Protein AF-0000000079272379 (afdb_homodimer)

Secondary structure (DSSP, 8-state):
--THHHHHHHHHHHH-----------TTB-S--TT-SS--SS-EEEEEEE-STTEEEEEEEE--SS-TTS-EEEEEPBTTTB-HHHHHHHTSSSEEE-TTSS-EEE-TT-GGGSSEEEEE--STTSTT-EETT----EEHHHHHHHHHHHHHHHHHH-GGGGGSEEEEEEETTHHHHHHHHHHHHHHTTTTS--EEEEEEEES---BHHHHHHHHHHHHHHTTSS-HHHHHHHHHHHEETTEE--SS---HHHHHHHHHHHHHHHHSSS-TTSTTSPPTTSSPPPTTSBPTTS-EEE-TTGGGTTTTSHHHHHHHHHHHHS-GGGEEE--TT---HHHHHHHTSHHHHHHTT--TTSPPP-SB-HHHHHTEE---SB-HHHHHHHHHTT--EEEEEEETT-STT-HHHHHHHHHHT-PPEEEEEEEEEEE-TTS-EEEEEEEEEETTEEEEEETT--SSHHHH-HHHHHHHHHHHHTT---/--THHHHHHHHHHHS-----------TTB-S--TT-SS--SS-EEEEEEE-STTEEEEEEEE--SS-TTS-EEEEEPBTTTB-HHHHHHHTSSSEEE-TTSS-EEE-TT-GGGSSEEEEE--STTSTT-EETT----EEHHHHHHHHHHHHHHHHHH-GGGGGSEEEEEEETTHHHHHHHHHHHHHHTTTTS--EEEEEEEES---BHHHHHHHHHHHHHHTTSS-HHHHHHHHHHHEETTEE--SS---HHHHHHHHHHHHHHHHSSS-TTSTTSPPTTSSPPPTTSBPTTS-EEE-TTGGGTTTTSHHHHHHHHHHHHS-GGGEEE--TT---HHHHHHHTSHHHHHHTT--TTSPPP-SB-HHHHHTEE---SB-HHHHHHHHTTT--EEEEEEETT-STT-HHHHHHHHHHT-PPEEEEEEEEEEE-TTS-EEEEEEEEEETTEEEEEETT--SSHHHH-HHHHHHHHHHHHTT---

Organism: Patiria miniata (NCBI:txid46514)

Solvent-accessible surface area (backbone atoms only — not comparable to full-atom values): 48249 Å² total; per-residue (Å²): 133,71,70,68,59,55,56,54,52,55,56,55,58,58,66,61,59,69,74,70,64,69,73,73,74,64,87,35,51,39,86,57,69,75,40,46,92,67,80,73,95,49,61,37,32,20,33,72,26,46,26,56,85,66,26,31,28,25,37,43,38,35,45,14,69,68,39,82,72,31,35,31,39,37,32,38,18,26,52,66,11,17,23,22,61,55,43,37,34,58,31,44,24,57,36,31,60,32,88,83,17,56,42,42,41,79,34,92,44,20,48,29,57,67,15,21,37,33,33,34,18,42,45,40,52,4,23,53,3,25,33,79,79,72,62,41,68,44,33,57,67,55,41,31,49,25,52,52,35,23,50,55,39,45,40,66,75,37,57,75,61,49,75,19,50,30,32,38,28,28,29,33,37,14,36,49,50,45,58,50,35,51,52,54,50,59,74,43,32,91,80,46,82,57,44,62,49,32,37,42,28,29,20,35,43,46,37,51,60,46,39,36,43,37,41,57,58,43,37,42,65,70,56,72,43,46,70,67,60,50,50,49,34,51,65,46,29,32,59,84,67,44,70,46,69,59,81,48,81,43,65,65,20,45,54,43,49,46,52,51,52,44,46,52,69,40,65,26,54,10,38,47,24,54,64,49,72,27,48,94,12,51,56,75,53,78,67,43,68,42,96,85,70,30,31,37,44,43,75,53,56,60,62,51,45,48,80,32,69,63,41,41,51,51,49,52,54,52,69,68,44,56,55,92,42,41,36,52,37,53,66,37,53,76,55,60,24,57,38,48,30,59,57,31,69,66,40,27,56,37,41,51,60,56,87,83,31,51,79,50,40,65,39,29,42,56,28,42,74,42,44,45,86,78,67,63,56,42,63,66,62,52,51,56,48,50,72,66,74,66,36,40,39,37,42,33,15,12,63,29,13,60,55,38,28,36,61,18,50,48,51,51,62,62,67,68,70,61,59,74,74,38,70,73,40,70,26,70,35,57,48,99,87,67,33,46,31,62,37,30,28,33,34,30,34,74,51,33,37,42,33,43,30,56,63,9,17,53,57,30,38,48,59,34,29,61,50,42,35,49,50,53,50,22,60,80,68,71,44,82,112,128,74,71,67,59,57,58,57,54,58,58,59,60,58,67,64,59,69,74,70,65,69,74,72,73,62,88,35,53,39,87,55,68,75,38,47,89,67,81,72,95,48,60,36,32,21,32,71,25,46,26,54,85,64,27,31,28,25,34,43,38,35,45,13,68,66,40,82,73,32,36,32,38,37,33,38,18,27,51,69,11,16,23,22,62,56,44,37,36,56,32,45,24,56,34,30,58,32,87,85,18,55,43,41,41,80,33,95,42,19,48,29,57,68,15,22,37,35,31,34,20,42,45,40,50,5,21,53,3,26,33,81,79,74,63,41,68,44,32,57,68,56,41,30,49,26,49,52,36,24,50,55,38,45,41,66,76,36,54,74,61,49,74,19,48,29,30,38,29,30,28,32,38,14,36,49,49,44,59,50,34,50,51,52,50,60,74,43,32,89,81,47,81,57,46,63,48,31,38,42,28,29,20,35,42,47,36,50,60,46,38,35,43,38,41,57,58,43,36,42,64,68,57,73,42,48,69,67,60,51,50,47,34,51,64,46,30,31,60,84,67,44,69,45,68,58,79,48,82,45,66,64,18,46,53,42,49,48,50,51,53,45,44,52,69,40,64,27,53,10,36,47,24,56,64,49,72,26,48,93,13,52,56,74,54,78,68,44,67,42,96,85,70,31,32,37,43,43,74,52,56,60,61,50,45,49,80,33,68,64,40,42,51,51,48,51,53,52,69,67,45,54,55,94,42,42,37,55,38,54,66,36,53,77,56,60,24,56,39,47,30,60,57,31,67,66,40,27,54,36,40,51,58,57,86,81,30,53,80,51,40,66,40,29,42,56,28,41,72,41,43,46,87,78,68,63,56,42,63,66,61,53,51,56,49,51,72,66,73,67,36,40,40,36,43,34,15,12,64,30,12,61,57,38,28,36,62,18,50,48,51,51,60,61,66,68,69,60,59,73,75,38,70,74,39,71,27,71,35,57,48,99,86,66,32,45,31,62,36,29,31,33,36,30,34,73,52,33,35,41,33,44,31,54,64,9,16,54,57,31,37,47,56,35,28,61,49,41,34,49,50,53,50,22,60,78,69,72,43,84,111

pLDDT: mean 90.91, std 13.85, range [29.55, 98.88]

InterPro domains:
  IPR001563 Peptidase S10, serine carboxypeptidase [PF00450] (34-476)
  IPR001563 Peptidase S10, serine carboxypeptidase [PR00724] (107-119)
  IPR001563 Peptidase S10, serine carboxypeptidase [PR00724] (120-130)
  IPR001563 Peptidase S10, serine carboxypeptidase [PR00724] (154-179)
  IPR001563 Peptidase S10, serine carboxypeptidase [PR00724] (448-461)
  IPR001563 Peptidase S10, serine carboxypeptidase [PTHR11802] (32-465)
  IPR029058 Alpha/Beta hydrolase fold [G3DSA:3.40.50.1820] (22-481)
  IPR029058 Alpha/Beta hydrolase fold [SSF53474] (25-480)

Structure (mmCIF, N/CA/C/O backbone):
data_AF-0000000079272379-model_v1
#
loop_
_entity.id
_entity.type
_entity.pdbx_description
1 polymer 'Uncharacterized protein'
#
loop_
_atom_site.group_PDB
_atom_site.id
_atom_site.type_symbol
_atom_site.label_atom_id
_atom_site.label_alt_id
_atom_site.label_comp_id
_atom_site.label_asym_id
_atom_site.label_entity_id
_atom_site.label_seq_id
_atom_site.pdbx_PDB_ins_code
_atom_site.Cartn_x
_atom_site.Cartn_y
_atom_site.Cartn_z
_atom_site.occupancy
_atom_site.B_iso_or_equiv
_atom_site.auth_seq_id
_atom_site.auth_comp_id
_atom_site.auth_asym_id
_atom_site.auth_atom_id
_atom_site.pdbx_PDB_model_num
ATOM 1 N N . MET A 1 1 ? 39.375 45.406 65.938 1 29.55 1 MET A N 1
ATOM 2 C CA . MET A 1 1 ? 39.125 45 64.562 1 29.55 1 MET A CA 1
ATOM 3 C C . MET A 1 1 ? 38.094 43.906 64.5 1 29.55 1 MET A C 1
ATOM 5 O O . MET A 1 1 ? 37.781 43.375 63.438 1 29.55 1 MET A O 1
ATOM 9 N N . GLU A 1 2 ? 37.656 43.438 65.688 1 35.44 2 GLU A N 1
ATOM 10 C CA . GLU A 1 2 ? 36.75 42.375 66.062 1 35.44 2 GLU A CA 1
ATOM 11 C C . GLU A 1 2 ? 35.312 42.781 65.812 1 35.44 2 GLU A C 1
ATOM 13 O O . GLU A 1 2 ? 34.438 41.938 65.688 1 35.44 2 GLU A O 1
ATOM 18 N N . TRP A 1 3 ? 35 44.094 66.062 1 38.75 3 TRP A N 1
ATOM 19 C CA . TRP A 1 3 ? 33.594 44.5 66.188 1 38.75 3 TRP A CA 1
ATOM 20 C C . TRP A 1 3 ? 32.875 44.531 64.875 1 38.75 3 TRP A C 1
ATOM 22 O O . TRP A 1 3 ? 31.656 44.438 64.812 1 38.75 3 TRP A O 1
ATOM 32 N N . THR A 1 4 ? 33.688 44.844 63.719 1 38.28 4 THR A N 1
ATOM 33 C CA . THR A 1 4 ? 33 45.125 62.438 1 38.28 4 THR A CA 1
ATOM 34 C C . THR A 1 4 ? 32.5 43.812 61.812 1 38.28 4 THR A C 1
ATOM 36 O O . THR A 1 4 ? 31.859 43.844 60.75 1 38.28 4 THR A O 1
ATOM 39 N N . ALA A 1 5 ? 33.094 42.594 62.375 1 45.56 5 ALA A N 1
ATOM 40 C CA . ALA A 1 5 ? 32.656 41.344 61.781 1 45.56 5 ALA A CA 1
ATOM 41 C C . ALA A 1 5 ? 31.203 41.031 62.156 1 45.56 5 ALA A C 1
ATOM 43 O O . ALA A 1 5 ? 30.547 40.219 61.5 1 45.56 5 ALA A O 1
ATOM 44 N N . THR A 1 6 ? 30.891 41.625 63.406 1 39.5 6 THR A N 1
ATOM 45 C CA . THR A 1 6 ? 29.594 41.156 63.906 1 39.5 6 THR A CA 1
ATOM 46 C C . THR A 1 6 ? 28.453 41.812 63.188 1 39.5 6 THR A C 1
ATOM 48 O O . THR A 1 6 ? 27.391 41.219 62.969 1 39.5 6 THR A O 1
ATOM 51 N N . ILE A 1 7 ? 28.656 43.156 62.844 1 42.75 7 ILE A N 1
ATOM 52 C CA . ILE A 1 7 ? 27.5 43.844 62.25 1 42.75 7 ILE A CA 1
ATOM 53 C C . ILE A 1 7 ? 27.266 43.312 60.844 1 42.75 7 ILE A C 1
ATOM 55 O O . ILE A 1 7 ? 26.109 43.219 60.406 1 42.75 7 ILE A O 1
ATOM 59 N N . LEU A 1 8 ? 28.422 42.969 60.125 1 36.91 8 LEU A N 1
ATOM 60 C CA . LEU A 1 8 ? 28.203 42.531 58.75 1 36.91 8 LEU A CA 1
ATOM 61 C C . LEU A 1 8 ? 27.484 41.188 58.688 1 36.91 8 LEU A C 1
ATOM 63 O O . LEU A 1 8 ? 26.906 40.812 57.656 1 36.91 8 LEU A O 1
ATOM 67 N N . ALA A 1 9 ? 27.766 40.281 59.781 1 45.12 9 ALA A N 1
ATOM 68 C CA . ALA A 1 9 ? 27.047 39.031 59.781 1 45.12 9 ALA A CA 1
ATOM 69 C C . ALA A 1 9 ? 25.547 39.219 59.938 1 45.12 9 ALA A C 1
ATOM 71 O O . ALA A 1 9 ? 24.75 38.5 59.344 1 45.12 9 ALA A O 1
ATOM 72 N N . LEU A 1 10 ? 25.344 40.25 60.844 1 39.44 10 LEU A N 1
ATOM 73 C CA . LEU A 1 10 ? 23.906 40.375 61.094 1 39.44 10 LEU A CA 1
ATOM 74 C C . LEU A 1 10 ? 23.188 40.938 59.875 1 39.44 10 LEU A C 1
ATOM 76 O O . LEU A 1 10 ? 22.031 40.625 59.594 1 39.44 10 LEU A O 1
ATOM 80 N N . LEU A 1 11 ? 23.906 41.969 59.219 1 40.28 11 LEU A N 1
ATOM 81 C CA . LEU A 1 11 ? 23.188 42.531 58.062 1 40.28 11 LEU A CA 1
ATOM 82 C C . LEU A 1 11 ? 23.078 41.5 56.938 1 40.28 11 LEU A C 1
ATOM 84 O O . LEU A 1 11 ? 22.203 41.625 56.062 1 40.28 11 LEU A O 1
ATOM 88 N N . SER A 1 12 ? 24.125 40.594 56.875 1 39.22 12 SER A N 1
ATOM 89 C CA . SER A 1 12 ? 24.031 39.688 55.75 1 39.22 12 SER A CA 1
ATOM 90 C C . SER A 1 12 ? 22.859 38.719 55.906 1 39.22 12 SER A C 1
ATOM 92 O O . SER A 1 12 ? 22.469 38.062 54.938 1 39.22 12 SER A O 1
ATOM 94 N N . LEU A 1 13 ? 22.516 38.406 57.188 1 40.12 13 LEU A N 1
ATOM 95 C CA . LEU A 1 13 ? 21.438 37.438 57.312 1 40.12 13 LEU A CA 1
ATOM 96 C C . LEU A 1 13 ? 20.109 38.062 56.875 1 40.12 13 LEU A C 1
ATOM 98 O O . LEU A 1 13 ? 19.094 37.375 56.75 1 40.12 13 LEU A O 1
ATOM 102 N N . ALA A 1 14 ? 19.969 39.375 57.125 1 41.31 14 ALA A N 1
ATOM 103 C CA . ALA A 1 14 ? 18.656 39.875 56.781 1 41.31 14 ALA A CA 1
ATOM 104 C C . ALA A 1 14 ? 18.344 39.688 55.312 1 41.31 14 ALA A C 1
ATOM 106 O O . ALA A 1 14 ? 17.188 39.469 54.938 1 41.31 14 ALA A O 1
ATOM 107 N N . SER A 1 15 ? 19.344 40.125 54.469 1 35.19 15 SER A N 1
ATOM 108 C CA . SER A 1 15 ? 18.859 40.312 53.094 1 35.19 15 SER A CA 1
ATOM 109 C C . SER A 1 15 ? 18.469 39 52.469 1 35.19 15 SER A C 1
ATOM 111 O O . SER A 1 15 ? 18 38.969 51.312 1 35.19 15 SER A O 1
ATOM 113 N N . ILE A 1 16 ? 19.172 37.906 52.875 1 36.38 16 ILE A N 1
ATOM 114 C CA . ILE A 1 16 ? 18.797 36.812 52 1 36.38 16 ILE A CA 1
ATOM 115 C C . ILE A 1 16 ? 17.359 36.375 52.281 1 36.38 16 ILE A C 1
ATOM 117 O O . ILE A 1 16 ? 17.109 35.469 53.062 1 36.38 16 ILE A O 1
ATOM 121 N N . MET A 1 17 ? 16.578 37.156 53.031 1 33.56 17 MET A N 1
ATOM 122 C CA . MET A 1 17 ? 15.219 36.625 52.844 1 33.56 17 MET A CA 1
ATOM 123 C C . MET A 1 17 ? 14.93 36.344 51.375 1 33.56 17 MET A C 1
ATOM 125 O O . MET A 1 17 ? 14.859 37.281 50.562 1 33.56 17 MET A O 1
ATOM 129 N N . LEU A 1 18 ? 15.539 35.312 50.812 1 35.78 18 LEU A N 1
ATOM 130 C CA . LEU A 1 18 ? 15.078 34.719 49.531 1 35.78 18 LEU A CA 1
ATOM 131 C C . LEU A 1 18 ? 13.562 34.844 49.406 1 35.78 18 LEU A C 1
ATOM 133 O O . LEU A 1 18 ? 12.828 34.312 50.25 1 35.78 18 LEU A O 1
ATOM 137 N N . CYS A 1 19 ? 12.961 36 49.094 1 35.53 19 CYS A N 1
ATOM 138 C CA . CYS A 1 19 ? 11.664 35.969 48.438 1 35.53 19 CYS A CA 1
ATOM 139 C C . CYS A 1 19 ? 11.461 34.625 47.719 1 35.53 19 CYS A C 1
ATOM 141 O O . CYS A 1 19 ? 12.047 34.375 46.688 1 35.53 19 CYS A O 1
ATOM 143 N N . GLN A 1 20 ? 11.469 33.562 48.438 1 36.31 20 GLN A N 1
ATOM 144 C CA . GLN A 1 20 ? 10.781 32.438 47.781 1 36.31 20 GLN A CA 1
ATOM 145 C C . GLN A 1 20 ? 9.562 32.938 47 1 36.31 20 GLN A C 1
ATOM 147 O O . GLN A 1 20 ? 8.492 33.125 47.562 1 36.31 20 GLN A O 1
ATOM 152 N N . ALA A 1 21 ? 9.688 33.938 46.188 1 39.16 21 ALA A N 1
ATOM 153 C CA . ALA A 1 21 ? 8.617 34.094 45.219 1 39.16 21 ALA A CA 1
ATOM 154 C C . ALA A 1 21 ? 7.922 32.781 44.938 1 39.16 21 ALA A C 1
ATOM 156 O O . ALA A 1 21 ? 8.555 31.828 44.469 1 39.16 21 ALA A O 1
ATOM 157 N N . SER A 1 22 ? 7.105 32.312 45.688 1 40.09 22 SER A N 1
ATOM 158 C CA . SER A 1 22 ? 6.176 31.266 45.344 1 40.09 22 SER A CA 1
ATOM 159 C C . SER A 1 22 ? 5.934 31.219 43.844 1 40.09 22 SER A C 1
ATOM 161 O O . SER A 1 22 ? 5.316 32.125 43.281 1 40.09 22 SER A O 1
ATOM 163 N N . GLN A 1 23 ? 6.914 31 43.031 1 44.03 23 GLN A N 1
ATOM 164 C CA . GLN A 1 23 ? 6.641 30.781 41.625 1 44.03 23 GLN A CA 1
ATOM 165 C C . GLN A 1 23 ? 5.211 30.297 41.406 1 44.03 23 GLN A C 1
ATOM 167 O O . GLN A 1 23 ? 4.852 29.203 41.844 1 44.03 23 GLN A O 1
ATOM 172 N N . ALA A 1 24 ? 4.234 31.125 41.531 1 52.88 24 ALA A N 1
ATOM 173 C CA . ALA A 1 24 ? 2.842 30.828 41.219 1 52.88 24 ALA A CA 1
ATOM 174 C C . ALA A 1 24 ? 2.744 29.766 40.125 1 52.88 24 ALA A C 1
ATOM 176 O O . ALA A 1 24 ? 3.346 29.922 39.062 1 52.88 24 ALA A O 1
ATOM 177 N N . THR A 1 25 ? 2.355 28.5 40.438 1 74.19 25 THR A N 1
ATOM 178 C CA . THR A 1 25 ? 2.176 27.328 39.562 1 74.19 25 THR A CA 1
ATOM 179 C C . THR A 1 25 ? 1.384 27.703 38.312 1 74.19 25 THR A C 1
ATOM 181 O O . THR A 1 25 ? 0.395 28.422 38.406 1 74.19 25 THR A O 1
ATOM 184 N N . ASN A 1 26 ? 1.935 27.641 37.125 1 90.12 26 ASN A N 1
ATOM 185 C CA . ASN A 1 26 ? 1.233 27.812 35.844 1 90.12 26 ASN A CA 1
ATOM 186 C C . ASN A 1 26 ? -0.131 27.125 35.875 1 90.12 26 ASN A C 1
ATOM 188 O O . ASN A 1 26 ? -0.22 25.922 36.062 1 90.12 26 ASN A O 1
ATOM 192 N N . PRO A 1 27 ? -1.175 27.938 35.938 1 94.31 27 PRO A N 1
ATOM 193 C CA . PRO A 1 27 ? -2.518 27.359 36.031 1 94.31 27 PRO A CA 1
ATOM 194 C C . PRO A 1 27 ? -2.826 26.375 34.906 1 94.31 27 PRO A C 1
ATOM 196 O O . PRO A 1 27 ? -3.787 25.609 35 1 94.31 27 PRO A O 1
ATOM 199 N N . ASP A 1 28 ? -2.043 26.391 33.906 1 97.94 28 ASP A N 1
ATOM 200 C CA . ASP A 1 28 ? -2.316 25.531 32.75 1 97.94 28 ASP A CA 1
ATOM 201 C C . ASP A 1 28 ? -1.545 24.219 32.844 1 97.94 28 ASP A C 1
ATOM 203 O O . ASP A 1 28 ? -1.676 23.359 31.984 1 97.94 28 ASP A O 1
ATOM 207 N N . LEU A 1 29 ? -0.778 24.016 33.906 1 98 29 LEU A N 1
ATOM 208 C CA . LEU A 1 29 ? 0.007 22.797 34.062 1 98 29 LEU A CA 1
ATOM 209 C C . LEU A 1 29 ? -0.901 21.578 34.219 1 98 29 LEU A C 1
ATOM 211 O O . LEU A 1 29 ? -1.864 21.609 34.969 1 98 29 LEU A O 1
ATOM 215 N N . ILE A 1 30 ? -0.661 20.578 33.438 1 98.12 30 ILE A N 1
ATOM 216 C CA . ILE A 1 30 ? -1.329 19.297 33.625 1 98.12 30 ILE A CA 1
ATOM 217 C C . ILE A 1 30 ? -0.618 18.484 34.688 1 98.12 30 ILE A C 1
ATOM 219 O O . ILE A 1 30 ? 0.443 17.906 34.438 1 98.12 30 ILE A O 1
ATOM 223 N N . LYS A 1 31 ? -1.201 18.391 35.781 1 96.62 31 LYS A N 1
ATOM 224 C CA . LYS A 1 31 ? -0.571 17.75 36.938 1 96.62 31 LYS A CA 1
ATOM 225 C C . LYS A 1 31 ? -0.539 16.234 36.75 1 96.62 31 LYS A C 1
ATOM 227 O O . LYS A 1 31 ? 0.429 15.57 37.156 1 96.62 31 LYS A O 1
ATOM 232 N N . SER A 1 32 ? -1.625 15.781 36.25 1 96.62 32 SER A N 1
ATOM 233 C CA . SER A 1 32 ? -1.745 14.352 35.969 1 96.62 32 SER A CA 1
ATOM 234 C C . SER A 1 32 ? -2.615 14.094 34.75 1 96.62 32 SER A C 1
ATOM 236 O O . SER A 1 32 ? -3.719 14.633 34.625 1 96.62 32 SER A O 1
ATOM 238 N N . MET A 1 33 ? -2.113 13.297 33.906 1 96.81 33 MET A N 1
ATOM 239 C CA . MET A 1 33 ? -2.865 12.945 32.719 1 96.81 33 MET A CA 1
ATOM 240 C C . MET A 1 33 ? -3.625 11.641 32.906 1 96.81 33 MET A C 1
ATOM 242 O O . MET A 1 33 ? -3.014 10.586 33.062 1 96.81 33 MET A O 1
ATOM 246 N N . PRO A 1 34 ? -4.934 11.648 32.844 1 98.12 34 PRO A N 1
ATOM 247 C CA . PRO A 1 34 ? -5.703 10.422 33.031 1 98.12 34 PRO A CA 1
ATOM 248 C C . PRO A 1 34 ? -5.406 9.367 31.953 1 98.12 34 PRO A C 1
ATOM 250 O O . PRO A 1 34 ? -5.207 9.703 30.797 1 98.12 34 PRO A O 1
ATOM 253 N N . GLY A 1 35 ? -5.469 8.094 32.375 1 98.06 35 GLY A N 1
ATOM 254 C CA . GLY A 1 35 ? -5.324 6.984 31.438 1 98.06 35 GLY A CA 1
ATOM 255 C C . GLY A 1 35 ? -3.9 6.465 31.344 1 98.06 35 GLY A C 1
ATOM 256 O O . GLY A 1 35 ? -3.664 5.379 30.812 1 98.06 35 GLY A O 1
ATOM 257 N N . LEU A 1 36 ? -2.938 7.219 31.859 1 97.5 36 LEU A N 1
ATOM 258 C CA . LEU A 1 36 ? -1.544 6.785 31.859 1 97.5 36 LEU A CA 1
ATOM 259 C C . LEU A 1 36 ? -1.239 5.934 33.094 1 97.5 36 LEU A C 1
ATOM 261 O O . LEU A 1 36 ? -1.66 6.262 34.188 1 97.5 36 LEU A O 1
ATOM 265 N N . LEU A 1 37 ? -0.553 4.836 32.875 1 94.31 37 LEU A N 1
ATOM 266 C CA . LEU A 1 37 ? -0.094 4.023 34 1 94.31 37 LEU A CA 1
ATOM 267 C C . LEU A 1 37 ? 1.015 4.734 34.781 1 94.31 37 LEU A C 1
ATOM 269 O O . LEU A 1 37 ? 1.062 4.672 36 1 94.31 37 LEU A O 1
ATOM 273 N N . LYS A 1 38 ? 1.904 5.328 34.094 1 95.88 38 LYS A N 1
ATOM 274 C CA . LYS A 1 38 ? 2.996 6.133 34.625 1 95.88 38 LYS A CA 1
ATOM 275 C C . LYS A 1 38 ? 3.033 7.516 34 1 95.88 38 LYS A C 1
ATOM 277 O O . LYS A 1 38 ? 3.014 7.629 32.75 1 95.88 38 LYS A O 1
ATOM 282 N N . GLN A 1 39 ? 3.096 8.477 34.781 1 96.88 39 GLN A N 1
ATOM 283 C CA . GLN A 1 39 ? 3.148 9.844 34.281 1 96.88 39 GLN A CA 1
ATOM 284 C C . GLN A 1 39 ? 4.496 10.141 33.625 1 96.88 39 GLN A C 1
ATOM 286 O O . GLN A 1 39 ? 5.52 9.57 34.031 1 96.88 39 GLN A O 1
ATOM 291 N N . PRO A 1 40 ? 4.453 11.031 32.688 1 96.19 40 PRO A N 1
ATOM 292 C CA . PRO A 1 40 ? 5.715 11.336 32 1 96.19 40 PRO A CA 1
ATOM 293 C C . PRO A 1 40 ? 6.641 12.211 32.844 1 96.19 40 PRO A C 1
ATOM 295 O O . PRO A 1 40 ? 6.203 12.82 33.812 1 96.19 40 PRO A O 1
ATOM 298 N N . SER A 1 41 ? 7.918 12.266 32.438 1 94.38 41 SER A N 1
ATOM 299 C CA . SER A 1 41 ? 8.922 13.062 33.125 1 94.38 41 SER A CA 1
ATOM 300 C C . SER A 1 41 ? 8.961 14.492 32.594 1 94.38 41 SER A C 1
ATOM 302 O O . SER A 1 41 ? 9.672 15.344 33.125 1 94.38 41 SER A O 1
ATOM 304 N N . PHE A 1 42 ? 8.25 14.742 31.531 1 97.25 42 PHE A N 1
ATOM 305 C CA . PHE A 1 42 ? 8.188 16.078 30.953 1 97.25 42 PHE A CA 1
ATOM 306 C C . PHE A 1 42 ? 6.879 16.766 31.328 1 97.25 42 PHE A C 1
ATOM 308 O O . PHE A 1 42 ? 5.887 16.109 31.625 1 97.25 42 PHE A O 1
ATOM 315 N N . GLU A 1 43 ? 6.816 18.078 31.266 1 97.5 43 GLU A N 1
ATOM 316 C CA . GLU A 1 43 ? 5.621 18.828 31.625 1 97.5 43 GLU A CA 1
ATOM 317 C C . GLU A 1 43 ? 4.734 19.062 30.406 1 97.5 43 GLU A C 1
ATOM 319 O O . GLU A 1 43 ? 5.215 19.062 29.266 1 97.5 43 GLU A O 1
ATOM 324 N N . MET A 1 44 ? 3.488 19.219 30.672 1 98.25 44 MET A N 1
ATOM 325 C CA . MET A 1 44 ? 2.48 19.578 29.688 1 98.25 44 MET A CA 1
ATOM 326 C C . MET A 1 44 ? 1.562 20.672 30.203 1 98.25 44 MET A C 1
ATOM 328 O O . MET A 1 44 ? 1.297 20.75 31.406 1 98.25 44 MET A O 1
ATOM 332 N N . 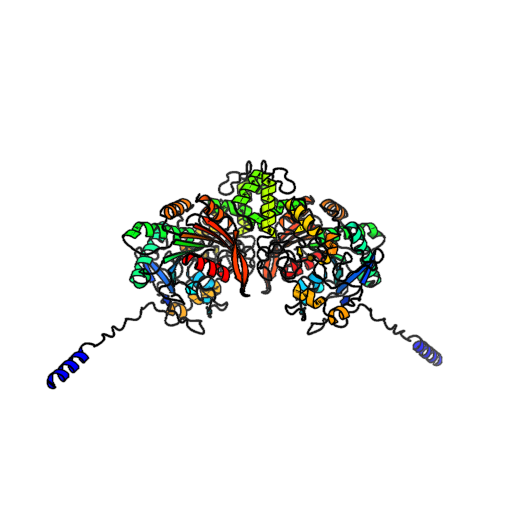TYR A 1 45 ? 1.183 21.453 29.344 1 98.62 45 TYR A N 1
ATOM 333 C CA . TYR A 1 45 ? 0.276 22.547 29.656 1 98.62 45 TYR A CA 1
ATOM 334 C C . TYR A 1 45 ? -0.901 22.594 28.703 1 98.62 45 TYR A C 1
ATOM 336 O O . TYR A 1 45 ? -0.743 22.312 27.5 1 98.62 45 TYR A O 1
ATOM 344 N N . SER A 1 46 ? -2.049 22.875 29.156 1 98.62 46 SER A N 1
ATOM 345 C CA . SER A 1 46 ? -3.238 23.031 28.328 1 98.62 46 SER A CA 1
ATOM 346 C C . SER A 1 46 ? -4.133 24.156 28.844 1 98.62 46 SER A C 1
ATOM 348 O O . SER A 1 46 ? -4.129 24.453 30.047 1 98.62 46 SER A O 1
ATOM 350 N N . GLY A 1 47 ? -4.777 24.734 28 1 98.38 47 GLY A N 1
ATOM 351 C CA . GLY A 1 47 ? -5.656 25.859 28.312 1 98.38 47 GLY A CA 1
ATOM 352 C C . GLY A 1 47 ? -6.094 26.625 27.078 1 98.38 47 GLY A C 1
ATOM 353 O O . GLY A 1 47 ? -6.391 26.031 26.031 1 98.38 47 GLY A O 1
ATOM 354 N N . TYR A 1 48 ? -6.195 27.938 27.25 1 98.38 48 TYR A N 1
ATOM 355 C CA . TYR A 1 48 ? -6.715 28.734 26.141 1 98.38 48 TYR A CA 1
ATOM 356 C C . TYR A 1 48 ? -5.805 29.938 25.859 1 98.38 48 TYR A C 1
ATOM 358 O O . TYR A 1 48 ? -5.242 30.531 26.781 1 98.38 48 TYR A O 1
ATOM 366 N N . LEU A 1 49 ? -5.648 30.203 24.672 1 98.44 49 LEU A N 1
ATOM 367 C CA . LEU A 1 49 ? -4.941 31.375 24.156 1 98.44 49 LEU A CA 1
ATOM 368 C C . LEU A 1 49 ? -5.922 32.406 23.594 1 98.44 49 LEU A C 1
ATOM 370 O O . LEU A 1 49 ? -6.984 32.031 23.078 1 98.44 49 LEU A O 1
ATOM 374 N N . ASP A 1 50 ? -5.52 33.594 23.672 1 97.69 50 ASP A N 1
ATOM 375 C CA . ASP A 1 50 ? -6.359 34.656 23.125 1 97.69 50 ASP A CA 1
ATOM 376 C C . ASP A 1 50 ? -6.215 34.75 21.609 1 97.69 50 ASP A C 1
ATOM 378 O O . ASP A 1 50 ? -5.113 34.938 21.094 1 97.69 50 ASP A O 1
ATOM 382 N N . GLY A 1 51 ? -7.324 34.5 20.891 1 96.56 51 GLY A N 1
ATOM 383 C CA . GLY A 1 51 ? -7.375 34.781 19.453 1 96.56 51 GLY A CA 1
ATOM 384 C C . GLY A 1 51 ? -7.859 36.188 19.141 1 96.56 51 GLY A C 1
ATOM 385 O O . GLY A 1 51 ? -7.582 37.125 19.875 1 96.56 51 GLY A O 1
ATOM 386 N N . THR A 1 52 ? -8.453 36.312 17.984 1 95.38 52 THR A N 1
ATOM 387 C CA . THR A 1 52 ? -9.031 37.625 17.609 1 95.38 52 THR A CA 1
ATOM 388 C C . THR A 1 52 ? -10.336 37.875 18.359 1 95.38 52 THR A C 1
ATOM 390 O O . THR A 1 52 ? -11.188 36.969 18.453 1 95.38 52 THR A O 1
ATOM 393 N N . GLY A 1 53 ? -10.453 39.031 18.906 1 93.38 53 GLY A N 1
ATOM 394 C CA . GLY A 1 53 ? -11.68 39.375 19.594 1 93.38 53 GLY A CA 1
ATOM 395 C C . GLY A 1 53 ? -11.969 38.5 20.797 1 93.38 53 GLY A C 1
ATOM 396 O O . GLY A 1 53 ? -11.125 38.344 21.672 1 93.38 53 GLY A O 1
ATOM 397 N N . ALA A 1 54 ? -13.172 37.812 20.719 1 93.81 54 ALA A N 1
ATOM 398 C CA . ALA A 1 54 ? -13.625 36.969 21.828 1 93.81 54 ALA A CA 1
ATOM 399 C C . ALA A 1 54 ? -13.203 35.531 21.656 1 93.81 54 ALA A C 1
ATOM 401 O O . ALA A 1 54 ? -13.594 34.656 22.438 1 93.81 54 ALA A O 1
ATOM 402 N N . ASN A 1 55 ? -12.453 35.312 20.594 1 96.44 55 ASN A N 1
ATOM 403 C CA . ASN A 1 55 ? -12.055 33.938 20.281 1 96.44 55 ASN A CA 1
ATOM 404 C C . ASN A 1 55 ? -11.031 33.406 21.281 1 96.44 55 ASN A C 1
ATOM 406 O O . ASN A 1 55 ? -10.102 34.125 21.656 1 96.44 55 ASN A O 1
ATOM 410 N N . LYS A 1 56 ? -11.266 32.281 21.812 1 97.38 56 LYS A N 1
ATOM 411 C CA . LYS A 1 56 ? -10.352 31.516 22.672 1 97.38 56 LYS A CA 1
ATOM 412 C C . LYS A 1 56 ? -9.93 30.203 22.016 1 97.38 56 LYS A C 1
ATOM 414 O O . LYS A 1 56 ? -10.758 29.312 21.812 1 97.38 56 LYS A O 1
ATOM 419 N N . LEU A 1 57 ? -8.68 30.094 21.672 1 98.12 57 LEU A N 1
ATOM 420 C CA . LEU A 1 57 ? -8.18 28.891 21.016 1 98.12 57 LEU A CA 1
ATOM 421 C C . LEU A 1 57 ? -7.547 27.938 22.031 1 98.12 57 LEU A C 1
ATOM 423 O O . LEU A 1 57 ? -6.652 28.328 22.781 1 98.12 57 LEU A O 1
ATOM 427 N N . HIS A 1 58 ? -8.023 26.781 22.078 1 98.62 58 HIS A N 1
ATOM 428 C CA . HIS A 1 58 ? -7.438 25.781 22.969 1 98.62 58 HIS A CA 1
ATOM 429 C C . HIS A 1 58 ? -6.059 25.344 22.484 1 98.62 58 HIS A C 1
ATOM 431 O O . HIS A 1 58 ? -5.84 25.203 21.266 1 98.62 58 HIS A O 1
ATOM 437 N N . TYR A 1 59 ? -5.141 25.203 23.406 1 98.75 59 TYR A N 1
ATOM 438 C CA . TYR A 1 59 ? -3.803 24.719 23.062 1 98.75 59 TYR A CA 1
ATOM 439 C C . TYR A 1 59 ? -3.369 23.609 24.016 1 98.75 59 TYR A C 1
ATOM 441 O O . TYR A 1 59 ? -3.893 23.484 25.125 1 98.75 59 TYR A O 1
ATOM 449 N N . TRP A 1 60 ? -2.592 22.75 23.562 1 98.81 60 TRP A N 1
ATOM 450 C CA . TRP A 1 60 ? -1.875 21.719 24.312 1 98.81 60 TRP A CA 1
ATOM 451 C C . TRP A 1 60 ? -0.379 21.781 24.016 1 98.81 60 TRP A C 1
ATOM 453 O O . TRP A 1 60 ? 0.058 21.5 22.906 1 98.81 60 TRP A O 1
ATOM 463 N N . TYR A 1 61 ? 0.389 22.25 25 1 98.81 61 TYR A N 1
ATOM 464 C CA . TYR A 1 61 ? 1.835 22.422 24.922 1 98.81 61 TYR A CA 1
ATOM 465 C C . TYR A 1 61 ? 2.557 21.281 25.641 1 98.81 61 TYR A C 1
ATOM 467 O O . TYR A 1 61 ? 2.357 21.078 26.844 1 98.81 61 TYR A O 1
ATOM 475 N N . ILE A 1 62 ? 3.379 20.594 24.906 1 98.75 62 ILE A N 1
ATOM 476 C CA . ILE A 1 62 ? 4.082 19.422 25.406 1 98.75 62 ILE A CA 1
ATOM 477 C C . ILE A 1 62 ? 5.59 19.641 25.297 1 98.75 62 ILE A C 1
ATOM 479 O O . ILE A 1 62 ? 6.121 19.781 24.188 1 98.75 62 ILE A O 1
ATOM 483 N N . GLN A 1 63 ? 6.25 19.562 26.406 1 98.5 63 GLN A N 1
ATOM 484 C CA . GLN A 1 63 ? 7.688 19.812 26.422 1 98.5 63 GLN A CA 1
ATOM 485 C C . GLN A 1 63 ? 8.461 18.641 25.828 1 98.5 63 GLN A C 1
ATOM 487 O O . GLN A 1 63 ? 8 17.5 25.875 1 98.5 63 GLN A O 1
ATOM 492 N N . SER A 1 64 ? 9.648 18.938 25.328 1 98.5 64 SER A N 1
ATOM 493 C CA . SER A 1 64 ? 10.57 17.922 24.812 1 98.5 64 SER A CA 1
ATOM 494 C C . SER A 1 64 ? 11.023 16.969 25.922 1 98.5 64 SER A C 1
ATOM 496 O O . SER A 1 64 ? 11.18 17.375 27.078 1 98.5 64 SER A O 1
ATOM 498 N N . GLN A 1 65 ? 11.219 15.742 25.547 1 97.44 65 GLN A N 1
ATOM 499 C CA . GLN A 1 65 ? 11.758 14.758 26.484 1 97.44 65 GLN A CA 1
ATOM 500 C C . GLN A 1 65 ? 13.25 14.969 26.719 1 97.44 65 GLN A C 1
ATOM 502 O O . GLN A 1 65 ? 13.805 14.484 27.703 1 97.44 65 GLN A O 1
ATOM 507 N N . HIS A 1 66 ? 13.836 15.672 25.797 1 94.62 66 HIS A N 1
ATOM 508 C CA . HIS A 1 66 ? 15.273 15.891 25.844 1 94.62 66 HIS A CA 1
ATOM 509 C C . HIS A 1 66 ? 15.609 17.172 26.594 1 94.62 66 HIS A C 1
ATOM 511 O O . HIS A 1 66 ? 16.312 17.141 27.609 1 94.62 66 HIS A O 1
ATOM 517 N N . ALA A 1 67 ? 15.148 18.344 26.125 1 94.69 67 ALA A N 1
ATOM 518 C CA . ALA A 1 67 ? 15.406 19.641 26.75 1 94.69 67 ALA A CA 1
ATOM 519 C C . ALA A 1 67 ? 14.352 20.672 26.344 1 94.69 67 ALA A C 1
ATOM 521 O O . ALA A 1 67 ? 13.93 20.703 25.188 1 94.69 67 ALA A O 1
ATOM 522 N N . VAL A 1 68 ? 14 21.516 27.266 1 95.25 68 VAL A N 1
ATOM 523 C CA . VAL A 1 68 ? 13 22.531 27 1 95.25 68 VAL A CA 1
ATOM 524 C C . VAL A 1 68 ? 13.539 23.516 25.969 1 95.25 68 VAL A C 1
ATOM 526 O O . VAL A 1 68 ? 12.773 24.266 25.344 1 95.25 68 VAL A O 1
ATOM 529 N N . THR A 1 69 ? 14.898 23.516 25.766 1 96.88 69 THR A N 1
ATOM 530 C CA . THR A 1 69 ? 15.531 24.422 24.812 1 96.88 69 THR A CA 1
ATOM 531 C C . THR A 1 69 ? 15.492 23.844 23.406 1 96.88 69 THR A C 1
ATOM 533 O O . THR A 1 69 ? 15.875 24.516 22.438 1 96.88 69 THR A O 1
ATOM 536 N N . ASP A 1 70 ? 15.039 22.609 23.297 1 98.25 70 ASP A N 1
ATOM 537 C CA . ASP A 1 70 ? 14.875 22.016 21.969 1 98.25 70 ASP A CA 1
ATOM 538 C C . ASP A 1 70 ? 13.914 22.844 21.109 1 98.25 70 ASP A C 1
ATOM 540 O O . ASP A 1 70 ? 13.148 23.656 21.641 1 98.25 70 ASP A O 1
ATOM 544 N N . PRO A 1 71 ? 13.984 22.609 19.812 1 98.56 71 PRO A N 1
ATOM 545 C CA . PRO A 1 71 ? 13.086 23.359 18.922 1 98.56 71 PRO A CA 1
ATOM 546 C C . PRO A 1 71 ? 11.617 23.172 19.297 1 98.56 71 PRO A C 1
ATOM 548 O O . PRO A 1 71 ? 11.25 22.188 19.953 1 98.56 71 PRO A O 1
ATOM 551 N N . LEU A 1 72 ? 10.82 24.141 18.938 1 98.75 72 LEU A N 1
ATOM 552 C CA . LEU A 1 72 ? 9.375 24.125 19.125 1 98.75 72 LEU A CA 1
ATOM 553 C C . LEU A 1 72 ? 8.656 23.891 17.812 1 98.75 72 LEU A C 1
ATOM 555 O O . LEU A 1 72 ? 8.875 24.625 16.844 1 98.75 72 LEU A O 1
ATOM 559 N N . ILE A 1 73 ? 7.875 22.859 17.703 1 98.88 73 ILE A N 1
ATOM 560 C CA . ILE A 1 73 ? 7.008 22.594 16.562 1 98.88 73 ILE A CA 1
ATOM 561 C C . ILE A 1 73 ? 5.574 23 16.906 1 98.88 73 ILE A C 1
ATOM 563 O O . ILE A 1 73 ? 4.992 22.469 17.859 1 98.88 73 ILE A O 1
ATOM 567 N N . ILE A 1 74 ? 5.039 23.906 16.203 1 98.75 74 ILE A N 1
ATOM 568 C CA . ILE A 1 74 ? 3.643 24.297 16.328 1 98.75 74 ILE A CA 1
ATOM 569 C C . ILE A 1 74 ? 2.795 23.562 15.297 1 98.75 74 ILE A C 1
ATOM 571 O O . ILE A 1 74 ? 2.934 23.797 14.094 1 98.75 74 ILE A O 1
ATOM 575 N N . TRP A 1 75 ? 1.942 22.719 15.75 1 98.69 75 TRP A N 1
ATOM 576 C CA . TRP A 1 75 ? 1.09 21.891 14.914 1 98.69 75 TRP A CA 1
ATOM 577 C C . TRP A 1 75 ? -0.303 22.5 14.781 1 98.69 75 TRP A C 1
ATOM 579 O O . TRP A 1 75 ? -1.034 22.609 15.766 1 98.69 75 TRP A O 1
ATOM 589 N N . LEU A 1 76 ? -0.672 22.781 13.594 1 98.06 76 LEU A N 1
ATOM 590 C CA . LEU A 1 76 ? -1.963 23.422 13.352 1 98.06 76 LEU A CA 1
ATOM 591 C C . LEU A 1 76 ? -2.979 22.406 12.844 1 98.06 76 LEU A C 1
ATOM 593 O O . LEU A 1 76 ? -2.607 21.406 12.211 1 98.06 76 LEU A O 1
ATOM 597 N N . SER A 1 77 ? -4.16 22.688 13.086 1 89.25 77 SER A N 1
ATOM 598 C CA . SER A 1 77 ? -5.301 21.828 12.758 1 89.25 77 SER A CA 1
ATOM 599 C C . SER A 1 77 ? -5.438 21.656 11.25 1 89.25 77 SER A C 1
ATOM 601 O O . SER A 1 77 ? -4.992 22.5 10.469 1 89.25 77 SER A O 1
ATOM 603 N N . SER A 1 78 ? -6.082 20.5 10.93 1 90.94 78 SER A N 1
ATOM 604 C CA . SER A 1 78 ? -6.457 20.234 9.547 1 90.94 78 SER A CA 1
ATOM 605 C C . SER A 1 78 ? -7.883 20.703 9.266 1 90.94 78 SER A C 1
ATOM 607 O O . SER A 1 78 ? -8.406 21.578 9.961 1 90.94 78 SER A O 1
ATOM 609 N N . GLY A 1 79 ? -8.555 20.297 8.133 1 79.31 79 GLY A N 1
ATOM 610 C CA . GLY A 1 79 ? -9.969 20.562 7.93 1 79.31 79 GLY A CA 1
ATOM 611 C C . GLY A 1 79 ? -10.25 21.453 6.73 1 79.31 79 GLY A C 1
ATOM 612 O O . GLY A 1 79 ? -9.82 21.156 5.617 1 79.31 79 GLY A O 1
ATOM 613 N N . PRO A 1 80 ? -10.836 22.359 6.969 1 87.5 80 PRO A N 1
ATOM 614 C CA . PRO A 1 80 ? -11.031 23.156 8.18 1 87.5 80 PRO A CA 1
ATOM 615 C C . PRO A 1 80 ? -11.961 22.5 9.188 1 87.5 80 PRO A C 1
ATOM 617 O O . PRO A 1 80 ? -12.844 21.734 8.805 1 87.5 80 PRO A O 1
ATOM 620 N N . GLY A 1 81 ? -11.625 22.734 10.43 1 90.81 81 GLY A N 1
ATOM 621 C CA . GLY A 1 81 ? -12.531 22.375 11.508 1 90.81 81 GLY A CA 1
ATOM 622 C C . GLY A 1 81 ? -12.18 21.047 12.156 1 90.81 81 GLY A C 1
ATOM 623 O O . GLY A 1 81 ? -12.961 20.516 12.945 1 90.81 81 GLY A O 1
ATOM 624 N N . CYS A 1 82 ? -11.023 20.516 11.797 1 94.62 82 CYS A N 1
ATOM 625 C CA . CYS A 1 82 ? -10.625 19.25 12.422 1 94.62 82 CYS A CA 1
ATOM 626 C C . CYS A 1 82 ? -9.531 19.484 13.461 1 94.62 82 CYS A C 1
ATOM 628 O O . CYS A 1 82 ? -8.57 20.219 13.203 1 94.62 82 CYS A O 1
ATOM 630 N N . SER A 1 83 ? -9.641 18.875 14.531 1 96.81 83 SER A N 1
ATOM 631 C CA . SER A 1 83 ? -8.867 19.188 15.734 1 96.81 83 SER A CA 1
ATOM 632 C C . SER A 1 83 ? -7.43 18.703 15.609 1 96.81 83 SER A C 1
ATOM 634 O O . SER A 1 83 ? -7.18 17.594 15.141 1 96.81 83 SER A O 1
ATOM 636 N N . ALA A 1 84 ? -6.504 19.484 16.062 1 97.62 84 ALA A N 1
ATOM 637 C CA . ALA A 1 84 ? -5.086 19.141 16.125 1 97.62 84 ALA A CA 1
ATOM 638 C C . ALA A 1 84 ? -4.828 18.062 17.172 1 97.62 84 ALA A C 1
ATOM 640 O O . ALA A 1 84 ? -3.834 17.344 17.094 1 97.62 84 ALA A O 1
ATOM 641 N N . LEU A 1 85 ? -5.711 17.938 18.125 1 98.19 85 LEU A N 1
ATOM 642 C CA . LEU A 1 85 ? -5.52 16.984 19.203 1 98.19 85 LEU A CA 1
ATOM 643 C C . LEU A 1 85 ? -5.613 15.555 18.688 1 98.19 85 LEU A C 1
ATOM 645 O O . LEU A 1 85 ? -5.055 14.633 19.297 1 98.19 85 LEU A O 1
ATOM 649 N N . TYR A 1 86 ? -6.348 15.422 17.625 1 96.69 86 TYR A N 1
ATOM 650 C CA . TYR A 1 86 ? -6.402 14.086 17.047 1 96.69 86 TYR A CA 1
ATOM 651 C C . TYR A 1 86 ? -5.008 13.594 16.672 1 96.69 86 TYR A C 1
ATOM 653 O O . TYR A 1 86 ? -4.641 12.461 17 1 96.69 86 TYR A O 1
ATOM 661 N N . SER A 1 87 ? -4.246 14.43 16 1 97.06 87 SER A N 1
ATOM 662 C CA . SER A 1 87 ? -2.875 14.07 15.656 1 97.06 87 SER A CA 1
ATOM 663 C C . SER A 1 87 ? -2.016 13.883 16.891 1 97.06 87 SER A C 1
ATOM 665 O O . SER A 1 87 ? -1.155 13 16.938 1 97.06 87 SER A O 1
ATOM 667 N N . GLY A 1 88 ? -2.23 14.648 17.906 1 98.06 88 GLY A N 1
ATOM 668 C CA . GLY A 1 88 ? -1.476 14.531 19.141 1 98.06 88 GLY A CA 1
ATOM 669 C C . GLY A 1 88 ? -1.68 13.211 19.844 1 98.06 88 GLY A C 1
ATOM 670 O O . GLY A 1 88 ? -0.779 12.719 20.531 1 98.06 88 GLY A O 1
ATOM 671 N N . LEU A 1 89 ? -2.852 12.641 19.625 1 98.31 89 LEU A N 1
ATOM 672 C CA . LEU A 1 89 ? -3.203 11.453 20.391 1 98.31 89 LEU A CA 1
ATOM 673 C C . LEU A 1 89 ? -3.184 10.211 19.516 1 98.31 89 LEU A C 1
ATOM 675 O O . LEU A 1 89 ? -3.426 9.102 20 1 98.31 89 LEU A O 1
ATOM 679 N N . THR A 1 90 ? -2.867 10.375 18.156 1 97.44 90 THR A N 1
ATOM 680 C CA . THR A 1 90 ? -2.922 9.211 17.281 1 97.44 90 THR A CA 1
ATOM 681 C C . THR A 1 90 ? -1.716 9.188 16.344 1 97.44 90 THR A C 1
ATOM 683 O O . THR A 1 90 ? -1.429 8.156 15.727 1 97.44 90 THR A O 1
ATOM 686 N N . SER A 1 91 ? -0.99 10.273 16.25 1 96.81 91 SER A N 1
ATOM 687 C CA . SER A 1 91 ? -0.006 10.398 15.18 1 96.81 91 SER A CA 1
ATOM 688 C C . SER A 1 91 ? 1.361 10.789 15.727 1 96.81 91 SER A C 1
ATOM 690 O O . SER A 1 91 ? 2.201 9.93 15.992 1 96.81 91 SER A O 1
ATOM 692 N N . ASN A 1 92 ? 1.635 12.023 16.047 1 98.31 92 ASN A N 1
ATOM 693 C CA . ASN A 1 92 ? 3.006 12.469 16.266 1 98.31 92 ASN A CA 1
ATOM 694 C C . ASN A 1 92 ? 3.238 12.867 17.719 1 98.31 92 ASN A C 1
ATOM 696 O O . ASN A 1 92 ? 4.355 13.219 18.109 1 98.31 92 ASN A O 1
ATOM 700 N N . GLY A 1 93 ? 2.223 12.742 18.609 1 98.5 93 GLY A N 1
ATOM 701 C CA . GLY A 1 93 ? 2.354 13.094 20.016 1 98.5 93 GLY A CA 1
ATOM 702 C C . GLY A 1 93 ? 2.879 11.961 20.875 1 98.5 93 GLY A C 1
ATOM 703 O O . GLY A 1 93 ? 3.17 10.875 20.375 1 98.5 93 GLY A O 1
ATOM 704 N N . PRO A 1 94 ? 3.02 12.203 22.141 1 98.25 94 PRO A N 1
ATOM 705 C CA . PRO A 1 94 ? 3.67 11.242 23.031 1 98.25 94 PRO A CA 1
ATOM 706 C C . PRO A 1 94 ? 2.748 10.086 23.422 1 98.25 94 PRO A C 1
ATOM 708 O O . PRO A 1 94 ? 3.213 9.07 23.938 1 98.25 94 PRO A O 1
ATOM 711 N N . PHE A 1 95 ? 1.409 10.266 23.141 1 97.88 95 PHE A N 1
ATOM 712 C CA . PHE A 1 95 ? 0.479 9.258 23.625 1 97.88 95 PHE A CA 1
ATOM 713 C C . PHE A 1 95 ? -0.399 8.742 22.5 1 97.88 95 PHE A C 1
ATOM 715 O O . PHE A 1 95 ? -0.664 9.469 21.531 1 97.88 95 PHE A O 1
ATOM 722 N N . ARG A 1 96 ? -0.801 7.469 22.688 1 97.81 96 ARG A N 1
ATOM 723 C CA . ARG A 1 96 ? -1.785 6.84 21.812 1 97.81 96 ARG A CA 1
ATOM 724 C C . ARG A 1 96 ? -3 6.371 22.609 1 97.81 96 ARG A C 1
ATOM 726 O O . ARG A 1 96 ? -2.869 5.566 23.531 1 97.81 96 ARG A O 1
ATOM 733 N N . VAL A 1 97 ? -4.082 6.902 22.203 1 98.06 97 VAL A N 1
ATOM 734 C CA . VAL A 1 97 ? -5.305 6.453 22.859 1 98.06 97 VAL A CA 1
ATOM 735 C C . VAL A 1 97 ? -5.602 5.008 22.469 1 98.06 97 VAL A C 1
ATOM 737 O O . VAL A 1 97 ? -5.527 4.645 21.297 1 98.06 97 VAL A O 1
ATOM 740 N N . GLN A 1 98 ? -5.898 4.211 23.453 1 97.25 98 GLN A N 1
ATOM 741 C CA . GLN A 1 98 ? -6.219 2.809 23.203 1 97.25 98 GLN A CA 1
ATOM 742 C C . GLN A 1 98 ? -7.676 2.643 22.781 1 97.25 98 GLN A C 1
ATOM 744 O O . GLN A 1 98 ? -8.477 3.566 22.922 1 97.25 98 GLN A O 1
ATOM 749 N N . SER A 1 99 ? -8.039 1.463 22.312 1 95.31 99 SER A N 1
ATOM 750 C CA . SER A 1 99 ? -9.328 1.191 21.703 1 95.31 99 SER A CA 1
ATOM 751 C C . SER A 1 99 ? -10.469 1.38 22.688 1 95.31 99 SER A C 1
ATOM 753 O O . SER A 1 99 ? -11.609 1.659 22.297 1 95.31 99 SER A O 1
ATOM 755 N N . ASP A 1 100 ? -10.203 1.329 24.016 1 96.69 100 ASP A N 1
ATOM 756 C CA . ASP A 1 100 ? -11.242 1.449 25.031 1 96.69 100 ASP A CA 1
ATOM 757 C C . ASP A 1 100 ? -11.602 2.912 25.281 1 96.69 100 ASP A C 1
ATOM 759 O O . ASP A 1 100 ? -12.594 3.211 25.953 1 96.69 100 ASP A O 1
ATOM 763 N N . GLY A 1 101 ? -10.742 3.842 24.734 1 97.75 101 GLY A N 1
ATOM 764 C CA . GLY A 1 101 ? -11 5.262 24.906 1 97.75 101 GLY A CA 1
ATOM 765 C C . GLY A 1 101 ? -10.703 5.766 26.297 1 97.75 101 GLY A C 1
ATOM 766 O O . GLY A 1 101 ? -11.164 6.844 26.688 1 97.75 101 GLY A O 1
ATOM 767 N N . VAL A 1 102 ? -9.922 4.996 27.047 1 97.75 102 VAL A N 1
ATOM 768 C CA . VAL A 1 102 ? -9.664 5.348 28.453 1 97.75 102 VAL A CA 1
ATOM 769 C C . VAL A 1 102 ? -8.164 5.371 28.703 1 97.75 102 VAL A C 1
ATOM 771 O O . VAL A 1 102 ? -7.652 6.301 29.344 1 97.75 102 VAL A O 1
ATOM 774 N N . HIS A 1 103 ? -7.441 4.379 28.203 1 98 103 HIS A N 1
ATOM 775 C CA . HIS A 1 103 ? -6.023 4.227 28.5 1 98 103 HIS A CA 1
ATOM 776 C C . HIS A 1 103 ? -5.16 4.832 27.406 1 98 103 HIS A C 1
ATOM 778 O O . HIS A 1 103 ? -5.562 4.863 26.234 1 98 103 HIS A O 1
ATOM 784 N N . LEU A 1 104 ? -4.023 5.332 27.766 1 98.25 104 LEU A N 1
ATOM 785 C CA . LEU A 1 104 ? -3.016 5.875 26.859 1 98.25 104 LEU A CA 1
ATOM 786 C C . LEU A 1 104 ? -1.746 5.031 26.891 1 98.25 104 LEU A C 1
ATOM 788 O O . LEU A 1 104 ? -1.28 4.641 27.953 1 98.25 104 LEU A O 1
ATOM 792 N N . ASP A 1 105 ? -1.221 4.73 25.75 1 97.06 105 ASP A N 1
ATOM 793 C CA . ASP A 1 105 ? 0.114 4.156 25.625 1 97.06 105 ASP A CA 1
ATOM 794 C C . ASP A 1 105 ? 1.134 5.215 25.203 1 97.06 105 ASP A C 1
ATOM 796 O O . ASP A 1 105 ? 0.789 6.188 24.531 1 97.06 105 ASP A O 1
ATOM 800 N N . ASN A 1 106 ? 2.348 4.961 25.641 1 97 106 ASN A N 1
ATOM 801 C CA . ASN A 1 106 ? 3.422 5.816 25.156 1 97 106 ASN A CA 1
ATOM 802 C C . ASN A 1 106 ? 3.693 5.586 23.672 1 97 106 ASN A C 1
ATOM 804 O O . ASN A 1 106 ? 3.633 4.449 23.188 1 97 106 ASN A O 1
ATOM 808 N N . ASN A 1 107 ? 3.953 6.621 23 1 97.56 107 ASN A N 1
ATOM 809 C CA . ASN A 1 107 ? 4.402 6.578 21.609 1 97.56 107 ASN A CA 1
ATOM 810 C C . ASN A 1 107 ? 5.922 6.664 21.516 1 97.56 107 ASN A C 1
ATOM 812 O O . ASN A 1 107 ? 6.496 7.742 21.641 1 97.56 107 ASN A O 1
ATOM 816 N N . PRO A 1 108 ? 6.547 5.59 21.219 1 96.75 108 PRO A N 1
ATOM 817 C CA . PRO A 1 108 ? 8.016 5.602 21.219 1 96.75 108 PRO A CA 1
ATOM 818 C C . PRO A 1 108 ? 8.594 6.414 20.062 1 96.75 108 PRO A C 1
ATOM 820 O O . PRO A 1 108 ? 9.789 6.723 20.062 1 96.75 108 PRO A O 1
ATOM 823 N N . SER A 1 109 ? 7.738 6.762 19.109 1 97.56 109 SER A N 1
ATOM 824 C CA . SER A 1 109 ? 8.203 7.523 17.953 1 97.56 109 SER A CA 1
ATOM 825 C C . SER A 1 109 ? 7.676 8.953 17.969 1 97.56 109 SER A C 1
ATOM 827 O O . SER A 1 109 ? 7.539 9.586 16.922 1 97.56 109 SER A O 1
ATOM 829 N N . SER A 1 110 ? 7.395 9.43 19.141 1 98.12 110 SER A N 1
ATOM 830 C CA . SER A 1 110 ? 6.816 10.766 19.297 1 98.12 110 SER A CA 1
ATOM 831 C C . SER A 1 110 ? 7.793 11.844 18.844 1 98.12 110 SER A C 1
ATOM 833 O O . SER A 1 110 ? 9.008 11.695 18.984 1 98.12 110 SER A O 1
ATOM 835 N N . TRP A 1 111 ? 7.266 12.914 18.312 1 98.75 111 TRP A N 1
ATOM 836 C CA . TRP A 1 111 ? 8.102 14.031 17.891 1 98.75 111 TRP A CA 1
ATOM 837 C C . TRP A 1 111 ? 8.641 14.797 19.094 1 98.75 111 TRP A C 1
ATOM 839 O O . TRP A 1 111 ? 9.648 15.5 18.969 1 98.75 111 TRP A O 1
ATOM 849 N N . ASN A 1 112 ? 8.07 14.594 20.328 1 98.62 112 ASN A N 1
ATOM 850 C CA . ASN A 1 112 ? 8.562 15.336 21.484 1 98.62 112 ASN A CA 1
ATOM 851 C C . ASN A 1 112 ? 9.797 14.68 22.094 1 98.62 112 ASN A C 1
ATOM 853 O O . ASN A 1 112 ? 10.297 15.117 23.125 1 98.62 112 ASN A O 1
ATOM 857 N N . LEU A 1 113 ? 10.273 13.617 21.438 1 98 113 LEU A N 1
ATOM 858 C CA . LEU A 1 113 ? 11.578 13.078 21.828 1 98 113 LEU A CA 1
ATOM 859 C C . LEU A 1 113 ? 12.672 14.133 21.672 1 98 113 LEU A C 1
ATOM 861 O O . LEU A 1 113 ? 13.633 14.148 22.438 1 98 113 LEU A O 1
ATOM 865 N N . ASN A 1 114 ? 12.43 15.039 20.609 1 96.69 114 ASN A N 1
ATOM 866 C CA . ASN A 1 114 ? 13.5 15.984 20.312 1 96.69 114 ASN A CA 1
ATOM 867 C C . ASN A 1 114 ? 12.953 17.375 19.984 1 96.69 114 ASN A C 1
ATOM 869 O O . ASN A 1 114 ? 13.625 18.172 19.344 1 96.69 114 ASN A O 1
ATOM 873 N N . ALA A 1 115 ? 11.758 17.609 20.359 1 98.75 115 ALA A N 1
ATOM 874 C CA . ALA A 1 115 ? 11.141 18.922 20.125 1 98.75 115 ALA A CA 1
ATOM 875 C C . ALA A 1 115 ? 10.023 19.188 21.125 1 98.75 115 ALA A C 1
ATOM 877 O O . ALA A 1 115 ? 9.406 18.25 21.641 1 98.75 115 ALA A O 1
ATOM 878 N N . ASN A 1 116 ? 9.852 20.422 21.484 1 98.81 116 ASN A N 1
ATOM 879 C CA . ASN A 1 116 ? 8.602 20.828 22.1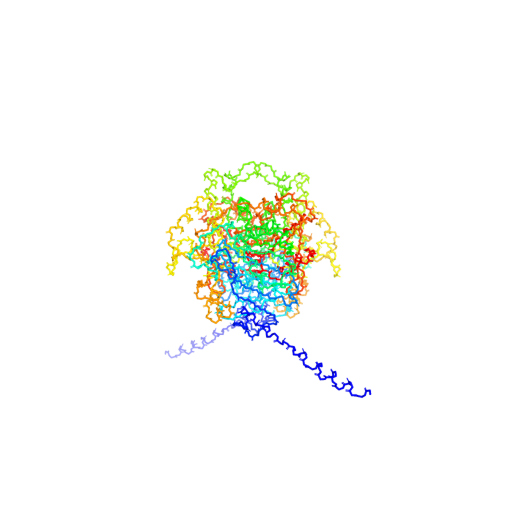25 1 98.81 116 ASN A CA 1
ATOM 880 C C . ASN A 1 116 ? 7.457 20.875 21.109 1 98.81 116 ASN A C 1
ATOM 882 O O . ASN A 1 116 ? 7.668 21.188 19.938 1 98.81 116 ASN A O 1
ATOM 886 N N . LEU A 1 117 ? 6.25 20.484 21.547 1 98.81 117 LEU A N 1
ATOM 887 C CA . LEU A 1 117 ? 5.102 20.438 20.656 1 98.81 117 LEU A CA 1
ATOM 888 C C . LEU A 1 117 ? 3.984 21.344 21.156 1 98.81 117 LEU A C 1
ATOM 890 O O . LEU A 1 117 ? 3.652 21.312 22.344 1 98.81 117 LEU A O 1
ATOM 894 N N . LEU A 1 118 ? 3.492 22.141 20.328 1 98.88 118 LEU A N 1
ATOM 895 C CA . LEU A 1 118 ? 2.33 22.984 20.609 1 98.88 118 LEU A CA 1
ATOM 896 C C . LEU A 1 118 ? 1.203 22.703 19.625 1 98.88 118 LEU A C 1
ATOM 898 O O . LEU A 1 118 ? 1.347 22.953 18.422 1 98.88 118 LEU A O 1
ATOM 902 N N . TYR A 1 119 ? 0.121 22.141 20.125 1 98.75 119 TYR A N 1
ATOM 903 C CA . TYR A 1 119 ? -1.078 21.938 19.312 1 98.75 119 TYR A CA 1
ATOM 904 C C . TYR A 1 119 ? -2.074 23.062 19.516 1 98.75 119 TYR A C 1
ATOM 906 O O . TYR A 1 119 ? -2.357 23.469 20.656 1 98.75 119 TYR A O 1
ATOM 914 N N . ILE A 1 120 ? -2.592 23.594 18.453 1 98.56 120 ILE A N 1
ATOM 915 C CA . ILE A 1 120 ? -3.588 24.656 18.547 1 98.56 120 ILE A CA 1
ATOM 916 C C . ILE A 1 120 ? -4.809 24.281 17.703 1 98.56 120 ILE A C 1
ATOM 918 O O . ILE A 1 120 ? -4.684 24 16.516 1 98.56 120 ILE A O 1
ATOM 922 N N . ASP A 1 121 ? -5.953 24.281 18.266 1 97.19 121 ASP A N 1
ATOM 923 C CA . ASP A 1 121 ? -7.203 24.078 17.547 1 97.19 121 ASP A CA 1
ATOM 924 C C . ASP A 1 121 ? -7.742 25.406 17.016 1 97.19 121 ASP A C 1
ATOM 926 O O . ASP A 1 121 ? -8.047 26.312 17.781 1 97.19 121 ASP A O 1
ATOM 930 N N . ALA A 1 122 ? -7.836 25.469 15.805 1 95.5 122 ALA A N 1
ATOM 931 C CA . ALA A 1 122 ? -8.383 26.641 15.117 1 95.5 122 ALA A CA 1
ATOM 932 C C . ALA A 1 122 ? -9.086 26.234 13.828 1 95.5 122 ALA A C 1
ATOM 934 O O . ALA A 1 122 ? -8.742 25.219 13.211 1 95.5 122 ALA A O 1
ATOM 935 N N . PRO A 1 123 ? -10.172 27.047 13.406 1 94.38 123 PRO A N 1
ATOM 936 C CA . PRO A 1 123 ? -10.797 28.219 14.023 1 94.38 123 PRO A CA 1
ATOM 937 C C . PRO A 1 123 ? -11.672 27.859 15.219 1 94.38 123 PRO A C 1
ATOM 939 O O . PRO A 1 123 ? -11.68 26.703 15.656 1 94.38 123 PRO A O 1
ATOM 942 N N . VAL A 1 124 ? -12.18 28.891 15.836 1 95 124 VAL A N 1
ATOM 943 C CA . VAL A 1 124 ? -13.102 28.641 16.938 1 95 124 VAL A CA 1
ATOM 944 C C . VAL A 1 124 ? -14.188 27.656 16.484 1 95 124 VAL A C 1
ATOM 946 O O . VAL A 1 124 ? -14.633 27.688 15.336 1 95 124 VAL A O 1
ATOM 949 N N . GLY A 1 125 ? -14.57 26.797 17.391 1 93.62 125 GLY A N 1
ATOM 950 C CA . GLY A 1 125 ? -15.477 25.703 17.094 1 93.62 125 GLY A CA 1
ATOM 951 C C . GLY A 1 125 ? -14.758 24.391 16.844 1 93.62 125 GLY A C 1
ATOM 952 O O . GLY A 1 125 ? -15.367 23.312 16.906 1 93.62 125 GLY A O 1
ATOM 953 N N . THR A 1 126 ? -13.516 24.453 16.516 1 95.31 126 THR A N 1
ATOM 954 C CA . THR A 1 126 ? -12.703 23.266 16.328 1 95.31 126 THR A CA 1
ATOM 955 C C . THR A 1 126 ? -12.195 22.734 17.672 1 95.31 126 THR A C 1
ATOM 957 O O . THR A 1 126 ? -11.609 23.484 18.453 1 95.31 126 THR A O 1
ATOM 960 N N . GLY A 1 127 ? -12.375 21.438 17.844 1 96.44 127 GLY A N 1
ATOM 961 C CA . GLY A 1 127 ? -11.977 20.875 19.125 1 96.44 127 GLY A CA 1
ATOM 962 C C . GLY A 1 127 ? -12.617 21.562 20.312 1 96.44 127 GLY A C 1
ATOM 963 O O . GLY A 1 127 ? -13.844 21.688 20.375 1 96.44 127 GLY A O 1
ATOM 964 N N . PHE A 1 128 ? -11.719 22.094 21.188 1 97.94 128 PHE A N 1
ATOM 965 C CA . PHE A 1 128 ? -12.211 22.734 22.406 1 97.94 128 PHE A CA 1
ATOM 966 C C . PHE A 1 128 ? -12.203 24.25 22.25 1 97.94 128 PHE A C 1
ATOM 968 O O . PHE A 1 128 ? -12.539 24.969 23.188 1 97.94 128 PHE A O 1
ATOM 975 N N . SER A 1 129 ? -11.766 24.766 21.125 1 97.44 129 SER A N 1
ATOM 976 C CA . SER A 1 129 ? -11.75 26.203 20.922 1 97.44 129 SER A CA 1
ATOM 977 C C . SER A 1 129 ? -13.164 26.766 20.797 1 97.44 129 SER A C 1
ATOM 979 O O . SER A 1 129 ? -14.047 26.125 20.234 1 97.44 129 SER A O 1
ATOM 981 N N . TYR A 1 130 ? -13.336 27.938 21.344 1 96.06 130 TYR A N 1
ATOM 982 C CA . TYR A 1 130 ? -14.688 28.5 21.359 1 96.06 130 TYR A CA 1
ATOM 983 C C . TYR A 1 130 ? -14.656 30.016 21.234 1 96.06 130 TYR A C 1
ATOM 985 O O . TYR A 1 130 ? -13.602 30.641 21.375 1 96.06 130 TYR A O 1
ATOM 993 N N . SER A 1 131 ? -15.758 30.484 20.781 1 92.94 131 SER A N 1
ATOM 994 C CA . SER A 1 131 ? -15.992 31.922 20.797 1 92.94 131 SER A CA 1
ATOM 995 C C . SER A 1 131 ? -17.078 32.312 21.797 1 92.94 131 SER A C 1
ATOM 997 O O . SER A 1 131 ? -18.125 31.656 21.844 1 92.94 131 SER A O 1
ATOM 999 N N . ALA A 1 132 ? -16.844 33.344 22.484 1 84.5 132 ALA A N 1
ATOM 1000 C CA . ALA A 1 132 ? -17.812 33.75 23.469 1 84.5 132 ALA A CA 1
ATOM 1001 C C . ALA A 1 132 ? -19.109 34.219 22.812 1 84.5 132 ALA A C 1
ATOM 1003 O O . ALA A 1 132 ? -20.172 34.219 23.438 1 84.5 132 ALA A O 1
ATOM 1004 N N . ASN A 1 133 ? -19.094 34.562 21.578 1 82.31 133 ASN A N 1
ATOM 1005 C CA . ASN A 1 133 ? -20.297 35.031 20.891 1 82.31 133 ASN A CA 1
ATOM 1006 C C . ASN A 1 133 ? -20.891 33.969 19.984 1 82.31 133 ASN A C 1
ATOM 1008 O O . ASN A 1 133 ? -21.812 34.219 19.219 1 82.31 133 ASN A O 1
ATOM 1012 N N . ASP A 1 134 ? -20.375 32.812 19.984 1 75.56 134 ASP A N 1
ATOM 1013 C CA . ASP A 1 134 ? -20.828 31.641 19.25 1 75.56 134 ASP A CA 1
ATOM 1014 C C . ASP A 1 134 ? -20.812 31.875 17.75 1 75.56 134 ASP A C 1
ATOM 1016 O O . ASP A 1 134 ? -21.719 31.453 17.031 1 75.56 134 ASP A O 1
ATOM 1020 N N . LEU A 1 135 ? -19.969 32.656 17.344 1 76.44 135 LEU A N 1
ATOM 1021 C CA . LEU A 1 135 ? -19.781 32.875 15.906 1 76.44 135 LEU A CA 1
ATOM 1022 C C . LEU A 1 135 ? -18.641 32.031 15.359 1 76.44 135 LEU A C 1
ATOM 1024 O O . LEU A 1 135 ? -17.5 32.188 15.789 1 76.44 135 LEU A O 1
ATOM 1028 N N . TYR A 1 136 ? -18.969 31.172 14.391 1 84.69 136 TYR A N 1
ATOM 1029 C CA . TYR A 1 136 ? -17.984 30.203 13.93 1 84.69 136 TYR A CA 1
ATOM 1030 C C . TYR A 1 136 ? -17.609 30.453 12.477 1 84.69 136 TYR A C 1
ATOM 1032 O O . TYR A 1 136 ? -16.719 29.797 11.938 1 84.69 136 TYR A O 1
ATOM 1040 N N . ALA A 1 137 ? -18.297 31.359 11.859 1 88.62 137 ALA A N 1
ATOM 1041 C CA . ALA A 1 137 ? -17.922 31.672 10.484 1 88.62 137 ALA A CA 1
ATOM 1042 C C . ALA A 1 137 ? -16.484 32.156 10.398 1 88.62 137 ALA A C 1
ATOM 1044 O O . ALA A 1 137 ? -16.047 32.969 11.234 1 88.62 137 ALA A O 1
ATOM 1045 N N . SER A 1 138 ? -15.727 31.609 9.484 1 93.19 138 SER A N 1
ATOM 1046 C CA . SER A 1 138 ? -14.32 31.984 9.352 1 93.19 138 SER A CA 1
ATOM 1047 C C . SER A 1 138 ? -13.836 31.797 7.918 1 93.19 138 SER A C 1
ATOM 1049 O O . SER A 1 138 ? -14.633 31.516 7.02 1 93.19 138 SER A O 1
ATOM 1051 N N . ASN A 1 139 ? -12.68 32.156 7.621 1 95.62 139 ASN A N 1
ATOM 1052 C CA . ASN A 1 139 ? -11.977 32 6.352 1 95.62 139 ASN A CA 1
ATOM 1053 C C . ASN A 1 139 ? -10.469 31.906 6.551 1 95.62 139 ASN A C 1
ATOM 1055 O O . ASN A 1 139 ? -9.984 31.969 7.684 1 95.62 139 ASN A O 1
ATOM 1059 N N . ASP A 1 140 ? -9.727 31.812 5.461 1 96.5 140 ASP A N 1
ATOM 1060 C CA . ASP A 1 140 ? -8.289 31.594 5.555 1 96.5 140 ASP A CA 1
ATOM 1061 C C . ASP A 1 140 ? -7.586 32.781 6.199 1 96.5 140 ASP A C 1
ATOM 1063 O O . ASP A 1 140 ? -6.699 32.625 7.039 1 96.5 140 ASP A O 1
ATOM 1067 N N . THR A 1 141 ? -7.961 33.906 5.855 1 96.94 141 THR A N 1
ATOM 1068 C CA . THR A 1 141 ? -7.359 35.125 6.383 1 96.94 141 THR A CA 1
ATOM 1069 C C . THR A 1 141 ? -7.668 35.281 7.871 1 96.94 141 THR A C 1
ATOM 1071 O O . THR A 1 141 ? -6.781 35.594 8.664 1 96.94 141 THR A O 1
ATOM 1074 N N . ALA A 1 142 ? -8.922 35.062 8.195 1 96.25 142 ALA A N 1
ATOM 1075 C CA . ALA A 1 142 ? -9.352 35.219 9.586 1 96.25 142 ALA A CA 1
ATOM 1076 C C . ALA A 1 142 ? -8.664 34.188 10.484 1 96.25 142 ALA A C 1
ATOM 1078 O O . ALA A 1 142 ? -8.258 34.5 11.602 1 96.25 142 ALA A O 1
ATOM 1079 N N . VAL A 1 143 ? -8.594 33 10.023 1 96.56 143 VAL A N 1
ATOM 1080 C CA . VAL A 1 143 ? -7.969 31.969 10.836 1 96.56 143 VAL A CA 1
ATOM 1081 C C . VAL A 1 143 ? -6.477 32.25 10.992 1 96.56 143 VAL A C 1
ATOM 1083 O O . VAL A 1 143 ? -5.895 31.984 12.047 1 96.56 143 VAL A O 1
ATOM 1086 N N . THR A 1 144 ? -5.824 32.781 9.945 1 97.44 144 THR A N 1
ATOM 1087 C CA . THR A 1 144 ? -4.426 33.188 10.023 1 97.44 144 THR A CA 1
ATOM 1088 C C . THR A 1 144 ? -4.227 34.219 11.109 1 97.44 144 THR A C 1
ATOM 1090 O O . THR A 1 144 ? -3.293 34.125 11.906 1 97.44 144 THR A O 1
ATOM 1093 N N . GLU A 1 145 ? -5.117 35.188 11.133 1 97.38 145 GLU A N 1
ATOM 1094 C CA . GLU A 1 145 ? -5.043 36.219 12.164 1 97.38 145 GLU A CA 1
ATOM 1095 C C . GLU A 1 145 ? -5.277 35.625 13.555 1 97.38 145 GLU A C 1
ATOM 1097 O O . GLU A 1 145 ? -4.613 36.031 14.516 1 97.38 145 GLU A O 1
ATOM 1102 N N . ASP A 1 146 ? -6.215 34.75 13.594 1 97 146 ASP A N 1
ATOM 1103 C CA . ASP A 1 146 ? -6.48 34.062 14.867 1 97 146 ASP A CA 1
ATOM 1104 C C . ASP A 1 146 ? -5.242 33.312 15.359 1 97 146 ASP A C 1
ATOM 1106 O O . ASP A 1 146 ? -4.902 33.406 16.547 1 97 146 ASP A O 1
ATOM 1110 N N . HIS A 1 147 ? -4.609 32.594 14.492 1 97.81 147 HIS A N 1
ATOM 1111 C CA . HIS A 1 147 ? -3.379 31.906 14.836 1 97.81 147 HIS A CA 1
ATOM 1112 C C . HIS A 1 147 ? -2.299 32.875 15.289 1 97.81 147 HIS A C 1
ATOM 1114 O O . HIS A 1 147 ? -1.577 32.594 16.25 1 97.81 147 HIS A O 1
ATOM 1120 N N . TYR A 1 148 ? -2.131 33.969 14.594 1 97.25 148 TYR A N 1
ATOM 1121 C CA . TYR A 1 148 ? -1.129 34.969 14.922 1 97.25 148 TYR A CA 1
ATOM 1122 C C . TYR A 1 148 ? -1.342 35.531 16.328 1 97.25 148 TYR A C 1
ATOM 1124 O O . TYR A 1 148 ? -0.411 35.531 17.141 1 97.25 148 TYR A O 1
ATOM 1132 N N . GLN A 1 149 ? -2.592 35.844 16.656 1 97.75 149 GLN A N 1
ATOM 1133 C CA . GLN A 1 149 ? -2.916 36.375 17.984 1 97.75 149 GLN A CA 1
ATOM 1134 C C . GLN A 1 149 ? -2.697 35.312 19.062 1 97.75 149 GLN A C 1
ATOM 1136 O O . GLN A 1 149 ? -2.225 35.594 20.156 1 97.75 149 GLN A O 1
ATOM 1141 N N . ALA A 1 150 ? -3.08 34.125 18.719 1 98.19 150 ALA A N 1
ATOM 1142 C CA . ALA A 1 150 ? -2.889 33.031 19.656 1 98.19 150 ALA A CA 1
ATOM 1143 C C . ALA A 1 150 ? -1.408 32.812 19.969 1 98.19 150 ALA A C 1
ATOM 1145 O O . ALA A 1 150 ? -1.041 32.5 21.094 1 98.19 150 ALA A O 1
ATOM 1146 N N . LEU A 1 151 ? -0.564 32.938 18.938 1 97.44 151 LEU A N 1
ATOM 1147 C CA . LEU A 1 151 ? 0.868 32.75 19.156 1 97.44 151 LEU A CA 1
ATOM 1148 C C . LEU A 1 151 ? 1.429 33.875 20.031 1 97.44 151 LEU A C 1
ATOM 1150 O O . LEU A 1 151 ? 2.275 33.625 20.891 1 97.44 151 LEU A O 1
ATOM 1154 N N . LEU A 1 152 ? 0.972 35.125 19.875 1 96.31 152 LEU A N 1
ATOM 1155 C CA . LEU A 1 152 ? 1.372 36.188 20.766 1 96.31 152 LEU A CA 1
ATOM 1156 C C . LEU A 1 152 ? 0.972 35.906 22.203 1 96.31 152 LEU A C 1
ATOM 1158 O O . LEU A 1 152 ? 1.756 36.125 23.125 1 96.31 152 LEU A O 1
ATOM 1162 N N . SER A 1 153 ? -0.238 35.406 22.297 1 97.69 153 SER A N 1
ATOM 1163 C CA . SER A 1 153 ? -0.73 35.031 23.609 1 97.69 153 SER A CA 1
ATOM 1164 C C . SER A 1 153 ? 0.13 33.906 24.219 1 97.69 153 SER A C 1
ATOM 1166 O O . SER A 1 153 ? 0.441 33.969 25.422 1 97.69 153 SER A O 1
ATOM 1168 N N . PHE A 1 154 ? 0.521 32.938 23.5 1 97.81 154 PHE A N 1
ATOM 1169 C CA . PHE A 1 154 ? 1.345 31.828 23.969 1 97.81 154 PHE A CA 1
ATOM 1170 C C . PHE A 1 154 ? 2.695 32.312 24.469 1 97.81 154 PHE A C 1
ATOM 1172 O O . PHE A 1 154 ? 3.148 31.922 25.547 1 97.81 154 PHE A O 1
ATOM 1179 N N . PHE A 1 155 ? 3.375 33.188 23.656 1 95.88 155 PHE A N 1
ATOM 1180 C CA . PHE A 1 155 ? 4.719 33.625 24 1 95.88 155 PHE A CA 1
ATOM 1181 C C . PHE A 1 155 ? 4.684 34.594 25.188 1 95.88 155 PHE A C 1
ATOM 1183 O O . PHE A 1 155 ? 5.688 34.75 25.875 1 95.88 155 PHE A O 1
ATOM 1190 N N . THR A 1 156 ? 3.527 35.156 25.391 1 95 156 THR A N 1
ATOM 1191 C CA . THR A 1 156 ? 3.344 35.938 26.625 1 95 156 THR A CA 1
ATOM 1192 C C . THR A 1 156 ? 3.252 35.031 27.828 1 95 156 THR A C 1
ATOM 1194 O O . THR A 1 156 ? 3.85 35.281 28.875 1 95 156 THR A O 1
ATOM 1197 N N . LYS A 1 157 ? 2.541 33.938 27.641 1 95.5 157 LYS A N 1
ATOM 1198 C CA . LYS A 1 157 ? 2.379 32.969 28.703 1 95.5 157 LYS A CA 1
ATOM 1199 C C . LYS A 1 157 ? 3.68 32.219 28.969 1 95.5 157 LYS A C 1
ATOM 1201 O O . LYS A 1 157 ? 3.971 31.844 30.109 1 95.5 157 LYS A O 1
ATOM 1206 N N . TYR A 1 158 ? 4.387 31.969 27.891 1 96.25 158 TYR A N 1
ATOM 1207 C CA . TYR A 1 158 ? 5.625 31.203 27.953 1 96.25 158 TYR A CA 1
ATOM 1208 C C . TYR A 1 158 ? 6.777 31.953 27.312 1 96.25 158 TYR A C 1
ATOM 1210 O O . TYR A 1 158 ? 7.309 31.531 26.281 1 96.25 158 TYR A O 1
ATOM 1218 N N . PRO A 1 159 ? 7.297 32.938 27.969 1 94.44 159 PRO A N 1
ATOM 1219 C CA . PRO A 1 159 ? 8.297 33.812 27.375 1 94.44 159 PRO A CA 1
ATOM 1220 C C . PRO A 1 159 ? 9.594 33.094 27.031 1 94.44 159 PRO A C 1
ATOM 1222 O O . PRO A 1 159 ? 10.281 33.438 26.062 1 94.44 159 PRO A O 1
ATOM 1225 N N . ASN A 1 160 ? 9.961 32.062 27.75 1 93.81 160 ASN A N 1
ATOM 1226 C CA . ASN A 1 160 ? 11.188 31.312 27.484 1 93.81 160 ASN A CA 1
ATOM 1227 C C . ASN A 1 160 ? 11.117 30.609 26.125 1 93.81 160 ASN A C 1
ATOM 1229 O O . ASN A 1 160 ? 12.156 30.297 25.531 1 93.81 160 ASN A O 1
ATOM 1233 N N . SER A 1 161 ? 9.914 30.312 25.641 1 94.94 161 SER A N 1
ATOM 1234 C CA . SER A 1 161 ? 9.742 29.625 24.359 1 94.94 161 SER A CA 1
ATOM 1235 C C . SER A 1 161 ? 10.164 30.516 23.188 1 94.94 161 SER A C 1
ATOM 1237 O O . SER A 1 161 ? 10.359 30.016 22.078 1 94.94 161 SER A O 1
ATOM 1239 N N . THR A 1 162 ? 10.336 31.781 23.438 1 93.19 162 THR A N 1
ATOM 1240 C CA . THR A 1 162 ? 10.773 32.688 22.391 1 93.19 162 THR A CA 1
ATOM 1241 C C . THR A 1 162 ? 12.219 32.406 21.984 1 93.19 162 THR A C 1
ATOM 1243 O O . THR A 1 162 ? 12.672 32.875 20.922 1 93.19 162 THR A O 1
ATOM 1246 N N . LEU A 1 163 ? 12.898 31.719 22.812 1 93.31 163 LEU A N 1
ATOM 1247 C CA . LEU A 1 163 ? 14.312 31.438 22.578 1 93.31 163 LEU A CA 1
ATOM 1248 C C . LEU A 1 163 ? 14.477 30.188 21.719 1 93.31 163 LEU A C 1
ATOM 1250 O O . LEU A 1 163 ? 15.562 29.922 21.203 1 93.31 163 LEU A O 1
ATOM 1254 N N . ASN A 1 164 ? 13.43 29.438 21.578 1 96.44 164 ASN A N 1
ATOM 1255 C CA . ASN A 1 164 ? 13.492 28.219 20.781 1 96.44 164 ASN A CA 1
ATOM 1256 C C . ASN A 1 164 ? 13.547 28.516 19.281 1 96.44 164 ASN A C 1
ATOM 1258 O O . ASN A 1 164 ? 13.086 29.578 18.844 1 96.44 164 ASN A O 1
ATOM 1262 N N . ASN A 1 165 ? 14.266 27.609 18.531 1 97.06 165 ASN A N 1
ATOM 1263 C CA . ASN A 1 165 ? 13.992 27.594 17.109 1 97.06 165 ASN A CA 1
ATOM 1264 C C . ASN A 1 165 ? 12.586 27.078 16.812 1 97.06 165 ASN A C 1
ATOM 1266 O O . ASN A 1 165 ? 12.211 25.984 17.266 1 97.06 165 ASN A O 1
ATOM 1270 N N . ILE A 1 166 ? 11.781 27.844 16.109 1 98.12 166 ILE A N 1
ATOM 1271 C CA . ILE A 1 166 ? 10.359 27.562 15.992 1 98.12 166 ILE A CA 1
ATOM 1272 C C . ILE A 1 166 ? 10.039 27.094 14.57 1 98.12 166 ILE A C 1
ATOM 1274 O O . ILE A 1 166 ? 10.484 27.688 13.594 1 98.12 166 ILE A O 1
ATOM 1278 N N . TYR A 1 167 ? 9.305 26.031 14.453 1 98.69 167 TYR A N 1
ATOM 1279 C CA . TYR A 1 167 ? 8.805 25.5 13.188 1 98.69 167 TYR A CA 1
ATOM 1280 C C . TYR A 1 167 ? 7.293 25.344 13.227 1 98.69 167 TYR A C 1
ATOM 1282 O O . TYR A 1 167 ? 6.715 25.062 14.273 1 98.69 167 TYR A O 1
ATOM 1290 N N . LEU A 1 168 ? 6.66 25.594 12.109 1 98.69 168 LEU A N 1
ATOM 1291 C CA . LEU A 1 168 ? 5.238 25.297 11.945 1 98.69 168 LEU A CA 1
ATOM 1292 C C . LEU A 1 168 ? 5.035 23.969 11.234 1 98.69 168 LEU A C 1
ATOM 1294 O O . LEU A 1 168 ? 5.871 23.562 10.43 1 98.69 168 LEU A O 1
ATOM 1298 N N . ALA A 1 169 ? 3.932 23.297 11.57 1 98.75 169 ALA A N 1
ATOM 1299 C CA . ALA A 1 169 ? 3.646 22 10.953 1 98.75 169 ALA A CA 1
ATOM 1300 C C . ALA A 1 169 ? 2.148 21.703 10.953 1 98.75 169 ALA A C 1
ATOM 1302 O O . ALA A 1 169 ? 1.377 22.406 11.625 1 98.75 169 ALA A O 1
ATOM 1303 N N . GLY A 1 170 ? 1.726 20.766 10.242 1 98.12 170 GLY A N 1
ATOM 1304 C CA . GLY A 1 170 ? 0.353 20.297 10.117 1 98.12 170 GLY A CA 1
ATOM 1305 C C . GLY A 1 170 ? 0.144 19.359 8.945 1 98.12 170 GLY A C 1
ATOM 1306 O O . GLY A 1 170 ? 1.108 18.922 8.312 1 98.12 170 GLY A O 1
ATOM 1307 N N . ASP A 1 171 ? -1.1 18.969 8.688 1 96.44 171 ASP A N 1
ATOM 1308 C CA . ASP A 1 171 ? -1.439 18.125 7.555 1 96.44 171 ASP A CA 1
ATOM 1309 C C . ASP A 1 171 ? -2.752 18.562 6.91 1 96.44 171 ASP A C 1
ATOM 1311 O O . ASP A 1 171 ? -3.49 19.359 7.48 1 96.44 171 ASP A O 1
ATOM 1315 N N . GLY A 1 172 ? -2.975 18.125 5.766 1 95.38 172 GLY A N 1
ATOM 1316 C CA . GLY A 1 172 ? -4.219 18.422 5.074 1 95.38 172 GLY A CA 1
ATOM 1317 C C . GLY A 1 172 ? -4.395 19.891 4.77 1 95.38 172 GLY A C 1
ATOM 1318 O O . GLY A 1 172 ? -3.52 20.516 4.168 1 95.38 172 GLY A O 1
ATOM 1319 N N . TYR A 1 173 ? -5.414 20.469 5.309 1 94.94 173 TYR A N 1
ATOM 1320 C CA . TYR A 1 173 ? -5.727 21.859 4.992 1 94.94 173 TYR A CA 1
ATOM 1321 C C . TYR A 1 173 ? -4.77 22.812 5.703 1 94.94 173 TYR A C 1
ATOM 1323 O O . TYR A 1 173 ? -4.691 24 5.359 1 94.94 173 TYR A O 1
ATOM 1331 N N . SER A 1 174 ? -4 22.281 6.645 1 95.38 174 SER A N 1
ATOM 1332 C CA . SER A 1 174 ? -2.926 23.094 7.203 1 95.38 174 SER A CA 1
ATOM 1333 C C . SER A 1 174 ? -1.911 23.484 6.133 1 95.38 174 SER A C 1
ATOM 1335 O O . SER A 1 174 ? -1.103 24.391 6.336 1 95.38 174 SER A O 1
ATOM 1337 N N . GLY A 1 175 ? -2.012 22.844 5.02 1 97 175 GLY A N 1
ATOM 1338 C CA . GLY A 1 175 ? -1.242 23.281 3.863 1 97 175 GLY A CA 1
ATOM 1339 C C . GLY A 1 175 ? -1.583 24.688 3.412 1 97 175 GLY A C 1
ATOM 1340 O O . GLY A 1 175 ? -0.833 25.297 2.646 1 97 175 GLY A O 1
ATOM 1341 N N . VAL A 1 176 ? -2.645 25.219 3.908 1 96.75 176 VAL A N 1
ATOM 1342 C CA . VAL A 1 176 ? -3.041 26.594 3.66 1 96.75 176 VAL A CA 1
ATOM 1343 C C . VAL A 1 176 ? -2.715 27.453 4.879 1 96.75 176 VAL A C 1
ATOM 1345 O O . VAL A 1 176 ? -2.035 28.484 4.766 1 96.75 176 VAL A O 1
ATOM 1348 N N . TYR A 1 177 ? -3.049 26.953 6.082 1 96.69 177 TYR A N 1
ATOM 1349 C CA . TYR A 1 177 ? -2.879 27.688 7.332 1 96.69 177 TYR A CA 1
ATOM 1350 C C . TYR A 1 177 ? -1.404 27.953 7.609 1 96.69 177 TYR A C 1
ATOM 1352 O O . TYR A 1 177 ? -1.025 29.078 7.961 1 96.69 177 TYR A O 1
ATOM 1360 N N . VAL A 1 178 ? -0.617 26.984 7.43 1 98.44 178 VAL A N 1
ATOM 1361 C CA . VAL A 1 178 ? 0.768 26.984 7.887 1 98.44 178 VAL A CA 1
ATOM 1362 C C . VAL A 1 178 ? 1.579 27.984 7.055 1 98.44 178 VAL A C 1
ATOM 1364 O O . VAL A 1 178 ? 2.221 28.875 7.605 1 98.44 178 VAL A O 1
ATOM 1367 N N . PRO A 1 179 ? 1.524 27.922 5.734 1 98.69 179 PRO A N 1
ATOM 1368 C CA . PRO A 1 179 ? 2.271 28.906 4.953 1 98.69 179 PRO A CA 1
ATOM 1369 C C . PRO A 1 179 ? 1.761 30.328 5.156 1 98.69 179 PRO A C 1
ATOM 1371 O O . PRO A 1 179 ? 2.553 31.281 5.195 1 98.69 179 PRO A O 1
ATOM 1374 N N . LEU A 1 180 ? 0.445 30.5 5.285 1 98.56 180 LEU A N 1
ATOM 1375 C CA . LEU A 1 180 ? -0.108 31.828 5.496 1 98.56 180 LEU A CA 1
ATOM 1376 C C . LEU A 1 180 ? 0.363 32.406 6.828 1 98.56 180 LEU A C 1
ATOM 1378 O O . LEU A 1 180 ? 0.681 33.594 6.914 1 98.56 180 LEU A O 1
ATOM 1382 N N . LEU A 1 181 ? 0.364 31.578 7.824 1 98.44 181 LEU A N 1
ATOM 1383 C CA . LEU A 1 181 ? 0.818 32.031 9.133 1 98.44 181 LEU A CA 1
ATOM 1384 C C . LEU A 1 181 ? 2.297 32.406 9.094 1 98.44 181 LEU A C 1
ATOM 1386 O O . LEU A 1 181 ? 2.703 33.406 9.672 1 98.44 181 LEU A O 1
ATOM 1390 N N . LEU A 1 182 ? 3.129 31.578 8.461 1 98.44 182 LEU A N 1
ATOM 1391 C CA . LEU A 1 182 ? 4.547 31.906 8.367 1 98.44 182 LEU A CA 1
ATOM 1392 C C . LEU A 1 182 ? 4.758 33.219 7.617 1 98.44 182 LEU A C 1
ATOM 1394 O O . LEU A 1 182 ? 5.621 34.031 7.984 1 98.44 182 LEU A O 1
ATOM 1398 N N . ALA A 1 183 ? 4.008 33.406 6.527 1 98.06 183 ALA A N 1
ATOM 1399 C CA . ALA A 1 183 ? 4.086 34.656 5.781 1 98.06 183 ALA A CA 1
ATOM 1400 C C . ALA A 1 183 ? 3.725 35.844 6.664 1 98.06 183 ALA A C 1
ATOM 1402 O O . ALA A 1 183 ? 4.375 36.906 6.602 1 98.06 183 ALA A O 1
ATOM 1403 N N . LYS A 1 184 ? 2.682 35.719 7.449 1 97.38 184 LYS A N 1
ATOM 1404 C CA . LYS A 1 184 ? 2.281 36.75 8.383 1 97.38 184 LYS A CA 1
ATOM 1405 C C . LYS A 1 184 ? 3.389 37.062 9.391 1 97.38 184 LYS A C 1
ATOM 1407 O O . LYS A 1 184 ? 3.719 38.219 9.648 1 97.38 184 LYS A O 1
ATOM 1412 N N . LEU A 1 185 ? 3.924 36.031 9.953 1 96.38 185 LEU A N 1
ATOM 1413 C CA . LEU A 1 185 ? 4.984 36.156 10.945 1 96.38 185 LEU A CA 1
ATOM 1414 C C . LEU A 1 185 ? 6.219 36.812 10.336 1 96.38 185 LEU A C 1
ATOM 1416 O O . LEU A 1 185 ? 6.887 37.625 10.984 1 96.38 185 LEU A O 1
ATOM 1420 N N . ASP A 1 186 ? 6.539 36.438 9.102 1 94.69 186 ASP A N 1
ATOM 1421 C CA . ASP A 1 186 ? 7.656 37.062 8.398 1 94.69 186 ASP A CA 1
ATOM 1422 C C . ASP A 1 186 ? 7.426 38.531 8.219 1 94.69 186 ASP A C 1
ATOM 1424 O O . ASP A 1 186 ? 8.352 39.344 8.359 1 94.69 186 ASP A O 1
ATOM 1428 N N . SER A 1 187 ? 6.234 38.938 7.961 1 94.44 187 SER A N 1
ATOM 1429 C CA . SER A 1 187 ? 5.902 40.344 7.691 1 94.44 187 SER A CA 1
ATOM 1430 C C . SER A 1 187 ? 6.066 41.219 8.945 1 94.44 187 SER A C 1
ATOM 1432 O O . SER A 1 187 ? 6.285 42.406 8.852 1 94.44 187 SER A O 1
ATOM 1434 N N . VAL A 1 188 ? 6.012 40.594 10.086 1 92.19 188 VAL A N 1
ATOM 1435 C CA . VAL A 1 188 ? 6.109 41.375 11.32 1 92.19 188 VAL A CA 1
ATOM 1436 C C . VAL A 1 188 ? 7.41 41.031 12.047 1 92.19 188 VAL A C 1
ATOM 1438 O O . VAL A 1 188 ? 7.57 41.312 13.227 1 92.19 188 VAL A O 1
ATOM 1441 N N . SER A 1 189 ? 8.297 40.312 11.414 1 87.75 189 SER A N 1
ATOM 1442 C CA . SER A 1 189 ? 9.492 39.75 12.023 1 87.75 189 SER A CA 1
ATOM 1443 C C . SER A 1 189 ? 10.359 40.844 12.648 1 87.75 189 SER A C 1
ATOM 1445 O O . SER A 1 189 ? 11.109 40.594 13.594 1 87.75 189 SER A O 1
ATOM 1447 N N . GLN A 1 190 ? 10.375 42 12.117 1 83.69 190 GLN A N 1
ATOM 1448 C CA . GLN A 1 190 ? 11.148 43.094 12.688 1 83.69 190 GLN A CA 1
ATOM 1449 C C . GLN A 1 190 ? 10.641 43.469 14.078 1 83.69 190 GLN A C 1
ATOM 1451 O O . GLN A 1 190 ? 11.43 43.812 14.953 1 83.69 190 GLN A O 1
ATOM 1456 N N . LYS A 1 191 ? 9.453 43.25 14.375 1 83.56 191 LYS A N 1
ATOM 1457 C CA . LYS A 1 191 ? 8.812 43.594 15.641 1 83.56 191 LYS A CA 1
ATOM 1458 C C . LYS A 1 191 ? 8.797 42.406 16.594 1 83.56 191 LYS A C 1
ATOM 1460 O O . LYS A 1 191 ? 8.75 42.594 17.812 1 83.56 191 LYS A O 1
ATOM 1465 N N . LEU A 1 192 ? 8.812 41.281 16.109 1 78.44 192 LEU A N 1
ATOM 1466 C CA . LEU A 1 192 ? 8.766 40.031 16.875 1 78.44 192 LEU A CA 1
ATOM 1467 C C . LEU A 1 192 ? 9.969 39.156 16.547 1 78.44 192 LEU A C 1
ATOM 1469 O O . LEU A 1 192 ? 9.898 38.281 15.695 1 78.44 192 LEU A O 1
ATOM 1473 N N . PRO A 1 193 ? 11.031 39.406 17.266 1 81.69 193 PRO A N 1
ATOM 1474 C CA . PRO A 1 193 ? 12.273 38.719 16.891 1 81.69 193 PRO A CA 1
ATOM 1475 C C . PRO A 1 193 ? 12.281 37.25 17.312 1 81.69 193 PRO A C 1
ATOM 1477 O O . PRO A 1 193 ? 13.156 36.812 18.078 1 81.69 193 PRO A O 1
ATOM 1480 N N . LEU A 1 194 ? 11.336 36.562 16.891 1 87.38 194 LEU A N 1
ATOM 1481 C CA . LEU A 1 194 ? 11.289 35.094 17.062 1 87.38 194 LEU A CA 1
ATOM 1482 C C . LEU A 1 194 ? 12.031 34.406 15.938 1 87.38 194 LEU A C 1
ATOM 1484 O O . LEU A 1 194 ? 12.148 34.938 14.836 1 87.38 194 LEU A O 1
ATOM 1488 N N . GLN A 1 195 ? 12.633 33.281 16.281 1 91.06 195 GLN A N 1
ATOM 1489 C CA . GLN A 1 195 ? 13.422 32.531 15.32 1 91.06 195 GLN A CA 1
ATOM 1490 C C . GLN A 1 195 ? 12.602 31.438 14.664 1 91.06 195 GLN A C 1
ATOM 1492 O O . GLN A 1 195 ? 12.594 30.297 15.133 1 91.06 195 GLN A O 1
ATOM 1497 N N . PHE A 1 196 ? 12.055 31.797 13.539 1 94.62 196 PHE A N 1
ATOM 1498 C CA . PHE A 1 196 ? 11.305 30.812 12.766 1 94.62 196 PHE A CA 1
ATOM 1499 C C . PHE A 1 196 ? 12.203 30.141 11.727 1 94.62 196 PHE A C 1
ATOM 1501 O O . PHE A 1 196 ? 12.844 30.828 10.922 1 94.62 196 PHE A O 1
ATOM 1508 N N . GLY A 1 197 ? 12.234 28.828 11.766 1 96.44 197 GLY A N 1
ATOM 1509 C CA . GLY A 1 197 ? 13.094 28.078 10.859 1 96.44 197 GLY A CA 1
ATOM 1510 C C . GLY A 1 197 ? 12.391 27.656 9.586 1 96.44 197 GLY A C 1
ATOM 1511 O O . GLY A 1 197 ? 13.039 27.391 8.57 1 96.44 197 GLY A O 1
ATOM 1512 N N . GLY A 1 198 ? 11.094 27.594 9.539 1 98.19 198 GLY A N 1
ATOM 1513 C CA . GLY A 1 198 ? 10.328 27.125 8.398 1 98.19 198 GLY A CA 1
ATOM 1514 C C . GLY A 1 198 ? 9.141 26.266 8.797 1 98.19 198 GLY A C 1
ATOM 1515 O O . GLY A 1 198 ? 8.555 26.453 9.867 1 98.19 198 GLY A O 1
ATOM 1516 N N . PHE A 1 199 ? 8.688 25.453 7.832 1 98.88 199 PHE A N 1
ATOM 1517 C CA . PHE A 1 199 ? 7.547 24.609 8.188 1 98.88 199 PHE A CA 1
ATOM 1518 C C . PHE A 1 199 ? 7.637 23.25 7.504 1 98.88 199 PHE A C 1
ATOM 1520 O O . PHE A 1 199 ? 8.391 23.094 6.543 1 98.88 199 PHE A O 1
ATOM 1527 N N . ALA A 1 200 ? 6.953 22.281 8.039 1 98.81 200 ALA A N 1
ATOM 1528 C CA . ALA A 1 200 ? 6.777 20.938 7.504 1 98.81 200 ALA A CA 1
ATOM 1529 C C . ALA A 1 200 ? 5.297 20.547 7.445 1 98.81 200 ALA A C 1
ATOM 1531 O O . ALA A 1 200 ? 4.625 20.5 8.477 1 98.81 200 ALA A O 1
ATOM 1532 N N . VAL A 1 201 ? 4.816 20.281 6.242 1 98.81 201 VAL A N 1
ATOM 1533 C CA . VAL A 1 201 ? 3.398 19.953 6.129 1 98.81 201 VAL A CA 1
ATOM 1534 C C . VAL A 1 201 ? 3.24 18.594 5.441 1 98.81 201 VAL A C 1
ATOM 1536 O O . VAL A 1 201 ? 3.926 18.297 4.461 1 98.81 201 VAL A O 1
ATOM 1539 N N . GLY A 1 202 ? 2.359 17.75 6 1 98.56 202 GLY A N 1
ATOM 1540 C CA . GLY A 1 202 ? 2.096 16.406 5.488 1 98.56 202 GLY A CA 1
ATOM 1541 C C . GLY A 1 202 ? 0.808 16.312 4.691 1 98.56 202 GLY A C 1
ATOM 1542 O O . GLY A 1 202 ? -0.243 16.781 5.148 1 98.56 202 GLY A O 1
ATOM 1543 N N . ASN A 1 203 ? 0.891 15.695 3.5 1 97.69 203 ASN A N 1
ATOM 1544 C CA . ASN A 1 203 ? -0.262 15.594 2.613 1 97.69 203 ASN A CA 1
ATOM 1545 C C . ASN A 1 203 ? -1.073 16.891 2.586 1 97.69 203 ASN A C 1
ATOM 1547 O O . ASN A 1 203 ? -2.287 16.859 2.793 1 97.69 203 ASN A O 1
ATOM 1551 N N . PRO A 1 204 ? -0.394 17.969 2.24 1 97.94 204 PRO A N 1
ATOM 1552 C CA . PRO A 1 204 ? -1.034 19.281 2.398 1 97.94 204 PRO A CA 1
ATOM 1553 C C . PRO A 1 204 ? -1.949 19.625 1.228 1 97.94 204 PRO A C 1
ATOM 1555 O O . PRO A 1 204 ? -1.692 19.219 0.093 1 97.94 204 PRO A O 1
ATOM 1558 N N . HIS A 1 205 ? -2.963 20.328 1.576 1 96.19 205 HIS A N 1
ATOM 1559 C CA . HIS A 1 205 ? -3.693 21.062 0.547 1 96.19 205 HIS A CA 1
ATOM 1560 C C . HIS A 1 205 ? -2.852 22.188 -0.028 1 96.19 205 HIS A C 1
ATOM 1562 O O . HIS A 1 205 ? -2.49 23.125 0.688 1 96.19 205 HIS A O 1
ATOM 1568 N N . THR A 1 206 ? -2.463 22.109 -1.317 1 97.25 206 THR A N 1
ATOM 1569 C CA . THR A 1 206 ? -1.571 23.109 -1.899 1 97.25 206 THR A CA 1
ATOM 1570 C C . THR A 1 206 ? -2.191 23.734 -3.152 1 97.25 206 THR A C 1
ATOM 1572 O O . THR A 1 206 ? -2.23 24.953 -3.295 1 97.25 206 THR A O 1
ATOM 1575 N N . SER A 1 207 ? -2.658 22.891 -4.066 1 97.38 207 SER A N 1
ATOM 1576 C CA . SER A 1 207 ? -3.25 23.344 -5.324 1 97.38 207 SER A CA 1
ATOM 1577 C C . SER A 1 207 ? -4.422 22.453 -5.73 1 97.38 207 SER A C 1
ATOM 1579 O O . SER A 1 207 ? -4.246 21.25 -5.961 1 97.38 207 SER A O 1
ATOM 1581 N N . GLN A 1 208 ? -5.523 23.078 -5.883 1 94.81 208 GLN A N 1
ATOM 1582 C CA . GLN A 1 208 ? -6.719 22.328 -6.262 1 94.81 208 GLN A CA 1
ATOM 1583 C C . GLN A 1 208 ? -6.574 21.734 -7.66 1 94.81 208 GLN A C 1
ATOM 1585 O O . GLN A 1 208 ? -6.953 20.578 -7.891 1 94.81 208 GLN A O 1
ATOM 1590 N N . VAL A 1 209 ? -6.051 22.484 -8.578 1 96.44 209 VAL A N 1
ATOM 1591 C CA . VAL A 1 209 ? -5.934 22.062 -9.969 1 96.44 209 VAL A CA 1
ATOM 1592 C C . VAL A 1 209 ? -4.992 20.859 -10.062 1 96.44 209 VAL A C 1
ATOM 1594 O O . VAL A 1 209 ? -5.305 19.875 -10.727 1 96.44 209 VAL A O 1
ATOM 1597 N N . LEU A 1 210 ? -3.846 20.906 -9.391 1 97.31 210 LEU A N 1
ATOM 1598 C CA . LEU A 1 210 ? -2.857 19.844 -9.477 1 97.31 210 LEU A CA 1
ATOM 1599 C C . LEU A 1 210 ? -3.346 18.594 -8.758 1 97.31 210 LEU A C 1
ATOM 1601 O O . LEU A 1 210 ? -3.125 17.469 -9.234 1 97.31 210 LEU A O 1
ATOM 1605 N N . GLN A 1 211 ? -4.004 18.797 -7.641 1 96.62 211 GLN A N 1
ATOM 1606 C CA . GLN A 1 211 ? -4.547 17.656 -6.902 1 96.62 211 GLN A CA 1
ATOM 1607 C C . GLN A 1 211 ? -5.637 16.953 -7.699 1 96.62 211 GLN A C 1
ATOM 1609 O O . GLN A 1 211 ? -5.688 15.719 -7.738 1 96.62 211 GLN A O 1
ATOM 1614 N N . ASP A 1 212 ? -6.508 17.734 -8.328 1 96.44 212 ASP A N 1
ATOM 1615 C CA . ASP A 1 212 ? -7.57 17.156 -9.148 1 96.44 212 ASP A CA 1
ATOM 1616 C C . ASP A 1 212 ? -6.992 16.359 -10.312 1 96.44 212 ASP A C 1
ATOM 1618 O O . ASP A 1 212 ? -7.352 15.195 -10.508 1 96.44 212 ASP A O 1
ATOM 1622 N N . ASN A 1 213 ? -6.121 16.984 -11.023 1 97.31 213 ASN A N 1
ATOM 1623 C CA . ASN A 1 213 ? -5.586 16.359 -12.227 1 97.31 213 ASN A CA 1
ATOM 1624 C C . ASN A 1 213 ? -4.781 15.102 -11.891 1 97.31 213 ASN A C 1
ATOM 1626 O O . ASN A 1 213 ? -4.805 14.125 -12.641 1 97.31 213 ASN A O 1
ATOM 1630 N N . SER A 1 214 ? -4.051 15.102 -10.781 1 97.5 214 SER A N 1
ATOM 1631 C CA . SER A 1 214 ? -3.197 13.977 -10.422 1 97.5 214 SER A CA 1
ATOM 1632 C C . SER A 1 214 ? -4.02 12.812 -9.875 1 97.5 214 SER A C 1
ATOM 1634 O O . SER A 1 214 ? -3.58 11.664 -9.922 1 97.5 214 SER A O 1
ATOM 1636 N N . LEU A 1 215 ? -5.207 13.086 -9.383 1 97.44 215 LEU A N 1
ATOM 1637 C CA . LEU A 1 215 ? -6.035 12.055 -8.758 1 97.44 215 LEU A CA 1
ATOM 1638 C C . LEU A 1 215 ? -6.426 10.984 -9.773 1 97.44 215 LEU A C 1
ATOM 1640 O O . LEU A 1 215 ? -6.539 9.805 -9.422 1 97.44 215 LEU A O 1
ATOM 1644 N N . ILE A 1 216 ? -6.652 11.398 -11.008 1 98 216 ILE A N 1
ATOM 1645 C CA . ILE A 1 216 ? -7.164 10.5 -12.039 1 98 216 ILE A CA 1
ATOM 1646 C C . ILE A 1 216 ? -6.148 9.391 -12.305 1 98 216 ILE A C 1
ATOM 1648 O O . ILE A 1 216 ? -6.488 8.203 -12.281 1 98 216 ILE A O 1
ATOM 1652 N N . GLY A 1 217 ? -4.918 9.781 -12.57 1 97.44 217 GLY A N 1
ATOM 1653 C CA . GLY A 1 217 ? -3.869 8.789 -12.742 1 97.44 217 GLY A CA 1
ATOM 1654 C C . GLY A 1 217 ? -3.65 7.926 -11.516 1 97.44 217 GLY A C 1
ATOM 1655 O O . GLY A 1 217 ? -3.42 6.719 -11.625 1 97.44 217 GLY A O 1
ATOM 1656 N N . PHE A 1 218 ? -3.701 8.578 -10.344 1 98.25 218 PHE A N 1
ATOM 1657 C CA . PHE A 1 218 ? -3.576 7.859 -9.078 1 98.25 218 PHE A CA 1
ATOM 1658 C C . PHE A 1 218 ? -4.633 6.766 -8.969 1 98.25 218 PHE A C 1
ATOM 1660 O O . PHE A 1 218 ? -4.32 5.625 -8.633 1 98.25 218 PHE A O 1
ATOM 1667 N N . ALA A 1 219 ? -5.898 7.102 -9.266 1 98.31 219 ALA A N 1
ATOM 1668 C CA . ALA A 1 219 ? -7.023 6.18 -9.133 1 98.31 219 ALA A CA 1
ATOM 1669 C C . ALA A 1 219 ? -6.848 4.969 -10.055 1 98.31 219 ALA A C 1
ATOM 1671 O O . ALA A 1 219 ? -7.094 3.832 -9.641 1 98.31 219 ALA A O 1
ATOM 1672 N N . TYR A 1 220 ? -6.434 5.199 -11.258 1 98.38 220 TYR A N 1
ATOM 1673 C CA . TYR A 1 220 ? -6.258 4.109 -12.211 1 98.38 220 TYR A CA 1
ATOM 1674 C C . TYR A 1 220 ? -5.09 3.213 -11.805 1 98.38 220 TYR A C 1
ATOM 1676 O O . TYR A 1 220 ? -5.219 1.986 -11.789 1 98.38 220 TYR A O 1
ATOM 1684 N N . HIS A 1 221 ? -3.99 3.805 -11.445 1 98.25 221 HIS A N 1
ATOM 1685 C CA . HIS A 1 221 ? -2.762 3.043 -11.258 1 98.25 221 HIS A CA 1
ATOM 1686 C C . HIS A 1 221 ? -2.717 2.4 -9.875 1 98.25 221 HIS A C 1
ATOM 1688 O O . HIS A 1 221 ? -1.803 1.63 -9.57 1 98.25 221 HIS A O 1
ATOM 1694 N N . HIS A 1 222 ? -3.688 2.701 -9.031 1 97.38 222 HIS A N 1
ATOM 1695 C CA . HIS A 1 222 ? -3.865 1.967 -7.785 1 97.38 222 HIS A CA 1
ATOM 1696 C C . HIS A 1 222 ? -5.043 1.005 -7.875 1 97.38 222 HIS A C 1
ATOM 1698 O O . HIS A 1 222 ? -5.457 0.427 -6.867 1 97.38 222 HIS A O 1
ATOM 1704 N N . GLY A 1 223 ? -5.617 0.861 -9.055 1 97.25 223 GLY A N 1
ATOM 1705 C CA . GLY A 1 223 ? -6.578 -0.189 -9.352 1 97.25 223 GLY A CA 1
ATOM 1706 C C . GLY A 1 223 ? -8 0.184 -8.984 1 97.25 223 GLY A C 1
ATOM 1707 O O . GLY A 1 223 ? -8.906 -0.646 -9.07 1 97.25 223 GLY A O 1
ATOM 1708 N N . ILE A 1 224 ? -8.258 1.418 -8.562 1 97.88 224 ILE A N 1
ATOM 1709 C CA . ILE A 1 224 ? -9.578 1.828 -8.102 1 97.88 224 ILE A CA 1
ATOM 1710 C C . ILE A 1 224 ? -10.547 1.88 -9.281 1 97.88 224 ILE A C 1
ATOM 1712 O O . ILE A 1 224 ? -11.719 1.506 -9.156 1 97.88 224 ILE A O 1
ATOM 1716 N N . ILE A 1 225 ? -10.062 2.379 -10.414 1 98.06 225 ILE A N 1
ATOM 1717 C CA . ILE A 1 225 ? -10.883 2.359 -11.617 1 98.06 225 ILE A CA 1
ATOM 1718 C C . ILE A 1 225 ? -10.258 1.425 -12.648 1 98.06 225 ILE A C 1
ATOM 1720 O O . ILE A 1 225 ? -9.047 1.18 -12.625 1 98.06 225 ILE A O 1
ATOM 1724 N N . GLY A 1 226 ? -11.102 0.884 -13.508 1 96.75 226 GLY A N 1
ATOM 1725 C CA . GLY A 1 226 ? -10.656 -0.118 -14.461 1 96.75 226 GLY A CA 1
ATOM 1726 C C . GLY A 1 226 ? -10.297 0.465 -15.812 1 96.75 226 GLY A C 1
ATOM 1727 O O . GLY A 1 226 ? -10.312 1.685 -15.992 1 96.75 226 GLY A O 1
ATOM 1728 N N . GLU A 1 227 ? -10 -0.393 -16.75 1 95.81 227 GLU A N 1
ATOM 1729 C CA . GLU A 1 227 ? -9.5 -0.056 -18.078 1 95.81 227 GLU A CA 1
ATOM 1730 C C . GLU A 1 227 ? -10.531 0.732 -18.875 1 95.81 227 GLU A C 1
ATOM 1732 O O . GLU A 1 227 ? -10.188 1.652 -19.609 1 95.81 227 GLU A O 1
ATOM 1737 N N . GLN A 1 228 ? -11.758 0.352 -18.75 1 95.5 228 GLN A N 1
ATOM 1738 C CA . GLN A 1 228 ? -12.797 0.991 -19.547 1 95.5 228 GLN A CA 1
ATOM 1739 C C . GLN A 1 228 ? -12.945 2.465 -19.188 1 95.5 228 GLN A C 1
ATOM 1741 O O . GLN A 1 228 ? -12.969 3.328 -20.062 1 95.5 228 GLN A O 1
ATOM 1746 N N . LEU A 1 229 ? -13.102 2.723 -17.922 1 97.56 229 LEU A N 1
ATOM 1747 C CA . LEU A 1 229 ? -13.219 4.105 -17.469 1 97.56 229 LEU A CA 1
ATOM 1748 C C . LEU A 1 229 ? -11.945 4.887 -17.781 1 97.56 229 LEU A C 1
ATOM 1750 O O . LEU A 1 229 ? -12.008 6.059 -18.156 1 97.56 229 LEU A O 1
ATOM 1754 N N . TRP A 1 230 ? -10.789 4.293 -17.641 1 97.19 230 TRP A N 1
ATOM 1755 C CA . TRP A 1 230 ? -9.516 4.914 -17.984 1 97.19 230 TRP A CA 1
ATOM 1756 C C . TRP A 1 230 ? -9.469 5.309 -19.453 1 97.19 230 TRP A C 1
ATOM 1758 O O . TRP A 1 230 ? -9.039 6.414 -19.797 1 97.19 230 TRP A O 1
ATOM 1768 N N . ALA A 1 231 ? -9.906 4.445 -20.312 1 95.75 231 ALA A N 1
ATOM 1769 C CA . ALA A 1 231 ? -9.938 4.727 -21.734 1 95.75 231 ALA A CA 1
ATOM 1770 C C . ALA A 1 231 ? -10.859 5.906 -22.047 1 95.75 231 ALA A C 1
ATOM 1772 O O . ALA A 1 231 ? -10.516 6.777 -22.859 1 95.75 231 ALA A O 1
ATOM 1773 N N . GLU A 1 232 ? -12.016 5.906 -21.406 1 97.5 232 GLU A N 1
ATOM 1774 C CA . GLU A 1 232 ? -12.961 7.004 -21.594 1 97.5 232 GLU A CA 1
ATOM 1775 C C . GLU A 1 232 ? -12.352 8.336 -21.156 1 97.5 232 GLU A C 1
ATOM 1777 O O . GLU A 1 232 ? -12.523 9.352 -21.828 1 97.5 232 GLU A O 1
ATOM 1782 N N . LEU A 1 233 ? -11.68 8.328 -20.047 1 97.88 233 LEU A N 1
ATOM 1783 C CA . LEU A 1 233 ? -11.023 9.523 -19.547 1 97.88 233 LEU A CA 1
ATOM 1784 C C . LEU A 1 233 ? -9.969 10.016 -20.531 1 97.88 233 LEU A C 1
ATOM 1786 O O . LEU A 1 233 ? -9.906 11.211 -20.828 1 97.88 233 LEU A O 1
ATOM 1790 N N . ASN A 1 234 ? -9.156 9.117 -21.078 1 95.44 234 ASN A N 1
ATOM 1791 C CA . ASN A 1 234 ? -8.086 9.492 -22 1 95.44 234 ASN A CA 1
ATOM 1792 C C . ASN A 1 234 ? -8.641 10.047 -23.312 1 95.44 234 ASN A C 1
ATOM 1794 O O . ASN A 1 234 ? -8.078 10.977 -23.891 1 95.44 234 ASN A O 1
ATOM 1798 N N . ILE A 1 235 ? -9.719 9.484 -23.781 1 95.69 235 ILE A N 1
ATOM 1799 C CA . ILE A 1 235 ? -10.305 9.883 -25.047 1 95.69 235 ILE A CA 1
ATOM 1800 C C . ILE A 1 235 ? -10.984 11.242 -24.906 1 95.69 235 ILE A C 1
ATOM 1802 O O . ILE A 1 235 ? -10.859 12.109 -25.766 1 95.69 235 ILE A O 1
ATOM 1806 N N . SER A 1 236 ? -11.648 11.383 -23.797 1 97.44 236 SER A N 1
ATOM 1807 C CA . SER A 1 236 ? -12.547 12.531 -23.688 1 97.44 236 SER A CA 1
ATOM 1808 C C . SER A 1 236 ? -11.859 13.703 -23 1 97.44 236 SER A C 1
ATOM 1810 O O . SER A 1 236 ? -12.234 14.859 -23.219 1 97.44 236 SER A O 1
ATOM 1812 N N . CYS A 1 237 ? -10.883 13.445 -22.172 1 97.44 237 CYS A N 1
ATOM 1813 C CA . CYS A 1 237 ? -10.32 14.516 -21.359 1 97.44 237 CYS A CA 1
ATOM 1814 C C . CYS A 1 237 ? -8.938 14.914 -21.875 1 97.44 237 CYS A C 1
ATOM 1816 O O . CYS A 1 237 ? -8.375 15.922 -21.422 1 97.44 237 CYS A O 1
ATOM 1818 N N . CYS A 1 238 ? -8.383 14.148 -22.75 1 94.56 238 CYS A N 1
ATOM 1819 C CA . CYS A 1 238 ? -7.023 14.406 -23.203 1 94.56 238 CYS A CA 1
ATOM 1820 C C . CYS A 1 238 ? -6.996 14.742 -24.688 1 94.56 238 CYS A C 1
ATOM 1822 O O . CYS A 1 238 ? -7.785 14.203 -25.469 1 94.56 238 CYS A O 1
ATOM 1824 N N . SER A 1 239 ? -6.184 15.75 -25.062 1 90.5 239 SER A N 1
ATOM 1825 C CA . SER A 1 239 ? -5.93 16.141 -26.438 1 90.5 239 SER A CA 1
ATOM 1826 C C . SER A 1 239 ? -4.438 16.312 -26.703 1 90.5 239 SER A C 1
ATOM 1828 O O . SER A 1 239 ? -3.768 17.109 -26.047 1 90.5 239 SER A O 1
ATOM 1830 N N . GLN A 1 240 ? -3.836 15.555 -27.672 1 82.94 240 GLN A N 1
ATOM 1831 C CA . GLN A 1 240 ? -2.436 15.617 -28.062 1 82.94 240 GLN A CA 1
ATOM 1832 C C . GLN A 1 240 ? -1.512 15.398 -26.875 1 82.94 240 GLN A C 1
ATOM 1834 O O . GLN A 1 240 ? -0.568 16.156 -26.656 1 82.94 240 GLN A O 1
ATOM 1839 N N . GLY A 1 241 ? -1.917 14.516 -26.031 1 78.75 241 GLY A N 1
ATOM 1840 C CA . GLY A 1 241 ? -1.044 14.094 -24.953 1 78.75 241 GLY A CA 1
ATOM 1841 C C . GLY A 1 241 ? -1.21 14.93 -23.688 1 78.75 241 GLY A C 1
ATOM 1842 O O . GLY A 1 241 ? -0.586 14.648 -22.672 1 78.75 241 GLY A O 1
ATOM 1843 N N . LYS A 1 242 ? -1.986 15.953 -23.781 1 88.62 242 LYS A N 1
ATOM 1844 C CA . LYS A 1 242 ? -2.252 16.781 -22.609 1 88.62 242 LYS A CA 1
ATOM 1845 C C . LYS A 1 242 ? -3.664 16.562 -22.078 1 88.62 242 LYS A C 1
ATOM 1847 O O . LYS A 1 242 ? -4.633 16.578 -22.844 1 88.62 242 LYS A O 1
ATOM 1852 N N . CYS A 1 243 ? -3.717 16.312 -20.844 1 94.44 243 CYS A N 1
ATOM 1853 C CA . CYS A 1 243 ? -5.012 16.031 -20.234 1 94.44 243 CYS A CA 1
ATOM 1854 C C . CYS A 1 243 ? -5.43 17.156 -19.297 1 94.44 243 CYS A C 1
ATOM 1856 O O . CYS A 1 243 ? -4.578 17.828 -18.703 1 94.44 243 CYS A O 1
ATOM 1858 N N . ASN A 1 244 ? -6.676 17.453 -19.219 1 96.75 244 ASN A N 1
ATOM 1859 C CA . ASN A 1 244 ? -7.285 18.359 -18.234 1 96.75 244 ASN A CA 1
ATOM 1860 C C . ASN A 1 244 ? -8.539 17.734 -17.609 1 96.75 244 ASN A C 1
ATOM 1862 O O . ASN A 1 244 ? -9.578 17.641 -18.266 1 96.75 244 ASN A O 1
ATOM 1866 N N . PHE A 1 245 ? -8.438 17.406 -16.406 1 97.12 245 PHE A N 1
ATOM 1867 C CA . PHE A 1 245 ? -9.547 16.766 -15.719 1 97.12 245 PHE A CA 1
ATOM 1868 C C . PHE A 1 245 ? -10.258 17.75 -14.797 1 97.12 245 PHE A C 1
ATOM 1870 O O . PHE A 1 245 ? -11.383 17.5 -14.359 1 97.12 245 PHE A O 1
ATOM 1877 N N . HIS A 1 246 ? -9.656 18.844 -14.445 1 95.5 246 HIS A N 1
ATOM 1878 C CA . HIS A 1 246 ? -10.094 19.75 -13.398 1 95.5 246 HIS A CA 1
ATOM 1879 C C . HIS A 1 246 ? -11.297 20.562 -13.852 1 95.5 246 HIS A C 1
ATOM 1881 O O . HIS A 1 246 ? -12.289 20.672 -13.125 1 95.5 246 HIS A O 1
ATOM 1887 N N . ASN A 1 247 ? -11.344 21.094 -14.961 1 93.25 247 ASN A N 1
ATOM 1888 C CA . ASN A 1 247 ? -12.43 21.938 -15.461 1 93.25 247 ASN A CA 1
ATOM 1889 C C . ASN A 1 247 ? -12.672 21.719 -16.953 1 93.25 247 ASN A C 1
ATOM 1891 O O . ASN A 1 247 ? -12.828 22.688 -17.703 1 93.25 247 ASN A O 1
ATOM 1895 N N . ASN A 1 248 ? -12.602 20.5 -17.297 1 94.38 248 ASN A N 1
ATOM 1896 C CA . ASN A 1 248 ? -12.852 20.156 -18.703 1 94.38 248 ASN A CA 1
ATOM 1897 C C . ASN A 1 248 ? -14.305 20.391 -19.094 1 94.38 248 ASN A C 1
ATOM 1899 O O . ASN A 1 248 ? -15.211 20.109 -18.297 1 94.38 248 ASN A O 1
ATOM 1903 N N . THR A 1 249 ? -14.609 20.953 -20.312 1 93.38 249 THR A N 1
ATOM 1904 C CA . THR A 1 249 ? -15.969 21.312 -20.703 1 93.38 249 THR A CA 1
ATOM 1905 C C . THR A 1 249 ? -16.594 20.203 -21.547 1 93.38 249 THR A C 1
ATOM 1907 O O . THR A 1 249 ? -17.812 20.219 -21.797 1 93.38 249 THR A O 1
ATOM 1910 N N . ASN A 1 250 ? -15.766 19.234 -21.984 1 95.81 250 ASN A N 1
ATOM 1911 C CA . ASN A 1 250 ? -16.312 18.062 -22.688 1 95.81 250 ASN A CA 1
ATOM 1912 C C . ASN A 1 250 ? -17.219 17.25 -21.766 1 95.81 250 ASN A C 1
ATOM 1914 O O . ASN A 1 250 ? -16.781 16.75 -20.734 1 95.81 250 ASN A O 1
ATOM 1918 N N . LYS A 1 251 ? -18.484 17.062 -22.203 1 95.5 251 LYS A N 1
ATOM 1919 C CA . LYS A 1 251 ? -19.5 16.422 -21.375 1 95.5 251 LYS A CA 1
ATOM 1920 C C . LYS A 1 251 ? -19.109 14.984 -21.047 1 95.5 251 LYS A C 1
ATOM 1922 O O . LYS A 1 251 ? -19.391 14.492 -19.953 1 95.5 251 LYS A O 1
ATOM 1927 N N . GLU A 1 252 ? -18.5 14.312 -21.969 1 97.12 252 GLU A N 1
ATOM 1928 C CA . GLU A 1 252 ? -18.062 12.945 -21.734 1 97.12 252 GLU A CA 1
ATOM 1929 C C . GLU A 1 252 ? -16.938 12.898 -20.688 1 97.12 252 GLU A C 1
ATOM 1931 O O . GLU A 1 252 ? -16.906 12 -19.844 1 97.12 252 GLU A O 1
ATOM 1936 N N . CYS A 1 253 ? -16.016 13.852 -20.781 1 97 253 CYS A N 1
ATOM 1937 C CA . CYS A 1 253 ? -14.953 13.953 -19.781 1 97 253 CYS A CA 1
ATOM 1938 C C . CYS A 1 253 ? -15.523 14.227 -18.406 1 97 253 CYS A C 1
ATOM 1940 O O . CYS A 1 253 ? -15.141 13.57 -17.422 1 97 253 CYS A O 1
ATOM 1942 N N . VAL A 1 254 ? -16.422 15.156 -18.344 1 95.19 254 VAL A N 1
ATOM 1943 C CA . VAL A 1 254 ? -17.031 15.531 -17.078 1 95.19 254 VAL A CA 1
ATOM 1944 C C . VAL A 1 254 ? -17.703 14.312 -16.453 1 95.19 254 VAL A C 1
ATOM 1946 O O . VAL A 1 254 ? -17.562 14.055 -15.25 1 95.19 254 VAL A O 1
ATOM 1949 N N . SER A 1 255 ? -18.422 13.539 -17.234 1 95.38 255 SER A N 1
ATOM 1950 C CA . SER A 1 255 ? -19.109 12.344 -16.75 1 95.38 255 SER A CA 1
ATOM 1951 C C . SER A 1 255 ? -18.125 11.305 -16.234 1 95.38 255 SER A C 1
ATOM 1953 O O . SER A 1 255 ? -18.344 10.719 -15.172 1 95.38 255 SER A O 1
ATOM 1955 N N . ALA A 1 256 ? -17.062 11.062 -16.969 1 96.94 256 ALA A N 1
ATOM 1956 C CA . ALA A 1 256 ? -16.047 10.086 -16.578 1 96.94 256 ALA A CA 1
ATOM 1957 C C . ALA A 1 256 ? -15.32 10.508 -15.312 1 96.94 256 ALA A C 1
ATOM 1959 O O . ALA A 1 256 ? -15.023 9.68 -14.453 1 96.94 256 ALA A O 1
ATOM 1960 N N . VAL A 1 257 ? -15.031 11.797 -15.227 1 96.62 257 VAL A N 1
ATOM 1961 C CA . VAL A 1 257 ? -14.383 12.328 -14.031 1 96.62 257 VAL A CA 1
ATOM 1962 C C . VAL A 1 257 ? -15.305 12.172 -12.828 1 96.62 257 VAL A C 1
ATOM 1964 O O . VAL A 1 257 ? -14.867 11.758 -11.75 1 96.62 257 VAL A O 1
ATOM 1967 N N . ASN A 1 258 ? -16.578 12.461 -13 1 92.94 258 ASN A N 1
ATOM 1968 C CA . ASN A 1 258 ? -17.547 12.305 -11.922 1 92.94 258 ASN A CA 1
ATOM 1969 C C . ASN A 1 258 ? -17.609 10.867 -11.422 1 92.94 258 ASN A C 1
ATOM 1971 O O . ASN A 1 258 ? -17.688 10.625 -10.219 1 92.94 258 ASN A O 1
ATOM 1975 N N . GLN A 1 259 ? -17.609 9.961 -12.328 1 93.81 259 GLN A N 1
ATOM 1976 C CA . GLN A 1 259 ? -17.609 8.555 -11.953 1 93.81 259 GLN A CA 1
ATOM 1977 C C . GLN A 1 259 ? -16.344 8.195 -11.164 1 93.81 259 GLN A C 1
ATOM 1979 O O . GLN A 1 259 ? -16.422 7.461 -10.172 1 93.81 259 GLN A O 1
ATOM 1984 N N . THR A 1 260 ? -15.188 8.656 -11.602 1 95.38 260 THR A N 1
ATOM 1985 C CA . THR A 1 260 ? -13.93 8.406 -10.914 1 95.38 260 THR A CA 1
ATOM 1986 C C . THR A 1 260 ? -13.977 8.945 -9.492 1 95.38 260 THR A C 1
ATOM 1988 O O . THR A 1 260 ? -13.562 8.258 -8.547 1 95.38 260 THR A O 1
ATOM 1991 N N . VAL A 1 261 ? -14.453 10.18 -9.367 1 91.75 261 VAL A N 1
ATOM 1992 C CA . VAL A 1 261 ? -14.562 10.82 -8.055 1 91.75 261 VAL A CA 1
ATOM 1993 C C . VAL A 1 261 ? -15.484 9.992 -7.156 1 91.75 261 VAL A C 1
ATOM 1995 O O . VAL A 1 261 ? -15.156 9.734 -5.996 1 91.75 261 VAL A O 1
ATOM 1998 N N . ASN A 1 262 ? -16.578 9.578 -7.672 1 88.75 262 ASN A N 1
ATOM 1999 C CA . ASN A 1 262 ? -17.5 8.719 -6.934 1 88.75 262 ASN A CA 1
ATOM 2000 C C . ASN A 1 262 ? -16.828 7.422 -6.492 1 88.75 262 ASN A C 1
ATOM 2002 O O . ASN A 1 262 ? -17.031 6.965 -5.367 1 88.75 262 ASN A O 1
ATOM 2006 N N . ASP A 1 263 ? -16.094 6.805 -7.355 1 92.06 263 ASP A N 1
ATOM 2007 C CA . ASP A 1 263 ? -15.422 5.551 -7.031 1 92.06 263 ASP A CA 1
ATOM 2008 C C . ASP A 1 263 ? -14.406 5.75 -5.906 1 92.06 263 ASP A C 1
ATOM 2010 O O . ASP A 1 263 ? -14.328 4.93 -4.988 1 92.06 263 ASP A O 1
ATOM 2014 N N . VAL A 1 264 ? -13.672 6.809 -5.926 1 91.25 264 VAL A N 1
ATOM 2015 C CA . VAL A 1 264 ? -12.641 7.066 -4.926 1 91.25 264 VAL A CA 1
ATOM 2016 C C . VAL A 1 264 ? -13.297 7.344 -3.572 1 91.25 264 VAL A C 1
ATOM 2018 O O . VAL A 1 264 ? -12.797 6.898 -2.533 1 91.25 264 VAL A O 1
ATOM 2021 N N . ILE A 1 265 ? -14.477 7.988 -3.576 1 85.62 265 ILE A N 1
ATOM 2022 C CA . ILE A 1 265 ? -15.047 8.5 -2.334 1 85.62 265 ILE A CA 1
ATOM 2023 C C . ILE A 1 265 ? -16.062 7.496 -1.784 1 85.62 265 ILE A C 1
ATOM 2025 O O . ILE A 1 265 ? -16.188 7.332 -0.568 1 85.62 265 ILE A O 1
ATOM 2029 N N . ASN A 1 266 ? -16.75 6.727 -2.703 1 84.5 266 ASN A N 1
ATOM 2030 C CA . ASN A 1 266 ? -17.953 6.051 -2.244 1 84.5 266 ASN A CA 1
ATOM 2031 C C . ASN A 1 266 ? -17.906 4.551 -2.529 1 84.5 266 ASN A C 1
ATOM 2033 O O . ASN A 1 266 ? -18.828 3.816 -2.172 1 84.5 266 ASN A O 1
ATOM 2037 N N . ILE A 1 267 ? -16.891 4.062 -3.102 1 88.88 267 ILE A N 1
ATOM 2038 C CA . ILE A 1 267 ? -16.938 2.686 -3.582 1 88.88 267 ILE A CA 1
ATOM 2039 C C . ILE A 1 267 ? -16.688 1.727 -2.422 1 88.88 267 ILE A C 1
ATOM 2041 O O . ILE A 1 267 ? -16.953 0.527 -2.531 1 88.88 267 ILE A O 1
ATOM 2045 N N . GLY A 1 268 ? -16.219 2.289 -1.324 1 90.44 268 GLY A N 1
ATOM 2046 C CA . GLY A 1 268 ? -16.078 1.439 -0.153 1 90.44 268 GLY A CA 1
ATOM 2047 C C . GLY A 1 268 ? -14.648 1.326 0.326 1 90.44 268 GLY A C 1
ATOM 2048 O O . GLY A 1 268 ? -14.375 0.682 1.341 1 90.44 268 GLY A O 1
ATOM 2049 N N . ILE A 1 269 ? -13.719 1.932 -0.344 1 93.5 269 ILE A N 1
ATOM 2050 C CA . ILE A 1 269 ? -12.32 1.905 0.078 1 93.5 269 ILE A CA 1
ATOM 2051 C C . ILE A 1 269 ? -12.055 3.061 1.038 1 93.5 269 ILE A C 1
ATOM 2053 O O . ILE A 1 269 ? -12.859 3.986 1.149 1 93.5 269 ILE A O 1
ATOM 2057 N N . ASN A 1 270 ? -10.992 3.004 1.824 1 94 270 ASN A N 1
ATOM 2058 C CA . ASN A 1 270 ? -10.508 4.09 2.666 1 94 270 ASN A CA 1
ATOM 2059 C C . ASN A 1 270 ? -9.797 5.16 1.845 1 94 270 ASN A C 1
ATOM 2061 O O . ASN A 1 270 ? -8.656 4.965 1.415 1 94 270 ASN A O 1
ATOM 2065 N N . PRO A 1 271 ? -10.422 6.266 1.604 1 93.12 271 PRO A N 1
ATOM 2066 C CA . PRO A 1 271 ? -9.789 7.277 0.759 1 93.12 271 PRO A CA 1
ATOM 2067 C C . PRO A 1 271 ? -8.555 7.895 1.411 1 93.12 271 PRO A C 1
ATOM 2069 O O . PRO A 1 271 ? -7.723 8.5 0.723 1 93.12 271 PRO A O 1
ATOM 2072 N N . PHE A 1 272 ? -8.391 7.77 2.75 1 94.62 272 PHE A N 1
ATOM 2073 C CA . PHE A 1 272 ? -7.266 8.352 3.473 1 94.62 272 PHE A CA 1
ATOM 2074 C C . PHE A 1 272 ? -6.066 7.41 3.449 1 94.62 272 PHE A C 1
ATOM 2076 O O . PHE A 1 272 ? -4.949 7.812 3.775 1 94.62 272 PHE A O 1
ATOM 2083 N N . LYS A 1 273 ? -6.258 6.227 3.09 1 96.5 273 LYS A N 1
ATOM 2084 C CA . LYS A 1 273 ? -5.246 5.203 2.855 1 96.5 273 LYS A CA 1
ATOM 2085 C C . LYS A 1 273 ? -5.805 4.059 2.012 1 96.5 273 LYS A C 1
ATOM 2087 O O . LYS A 1 273 ? -6.25 3.043 2.551 1 96.5 273 LYS A O 1
ATOM 2092 N N . VAL A 1 274 ? -5.633 4.113 0.777 1 96.75 274 VAL A N 1
ATOM 2093 C CA . VAL A 1 274 ? -6.422 3.338 -0.174 1 96.75 274 VAL A CA 1
ATOM 2094 C C . VAL A 1 274 ? -6.078 1.855 -0.046 1 96.75 274 VAL A C 1
ATOM 2096 O O . VAL A 1 274 ? -6.883 0.992 -0.405 1 96.75 274 VAL A O 1
ATOM 2099 N N . ASN A 1 275 ? -4.922 1.492 0.458 1 95.88 275 ASN A N 1
ATOM 2100 C CA . ASN A 1 275 ? -4.578 0.081 0.597 1 95.88 275 ASN A CA 1
ATOM 2101 C C . ASN A 1 275 ? -4.926 -0.447 1.985 1 95.88 275 ASN A C 1
ATOM 2103 O O . ASN A 1 275 ? -4.613 -1.593 2.314 1 95.88 275 ASN A O 1
ATOM 2107 N N . GLY A 1 276 ? -5.5 0.383 2.852 1 94.38 276 GLY A N 1
ATOM 2108 C CA . GLY A 1 276 ? -5.84 -0.004 4.211 1 94.38 276 GLY A CA 1
ATOM 2109 C C . GLY A 1 276 ? -7.285 -0.44 4.367 1 94.38 276 GLY A C 1
ATOM 2110 O O . GLY A 1 276 ? -8.078 -0.306 3.436 1 94.38 276 GLY A O 1
ATOM 2111 N N . ASP A 1 277 ? -7.602 -0.94 5.555 1 93.88 277 ASP A N 1
ATOM 2112 C CA . ASP A 1 277 ? -8.953 -1.38 5.875 1 93.88 277 ASP A CA 1
ATOM 2113 C C . ASP A 1 277 ? -9.836 -0.197 6.262 1 93.88 277 ASP A C 1
ATOM 2115 O O . ASP A 1 277 ? -9.336 0.881 6.586 1 93.88 277 ASP A O 1
ATOM 2119 N N . CYS A 1 278 ? -11.047 -0.374 6.117 1 94.12 278 CYS A N 1
ATOM 2120 C CA . CYS A 1 278 ? -12.039 0.553 6.652 1 94.12 278 CYS A CA 1
ATOM 2121 C C . CYS A 1 278 ? -12.461 0.151 8.062 1 94.12 278 CYS A C 1
ATOM 2123 O O . CYS A 1 278 ? -12.984 -0.944 8.266 1 94.12 278 CYS A O 1
ATOM 2125 N N . ALA A 1 279 ? -12.125 1.069 8.945 1 91.69 279 ALA A N 1
ATOM 2126 C CA . ALA A 1 279 ? -12.594 0.807 10.305 1 91.69 279 ALA A CA 1
ATOM 2127 C C . ALA A 1 279 ? -14.117 0.696 10.352 1 91.69 279 ALA A C 1
ATOM 2129 O O . ALA A 1 279 ? -14.82 1.546 9.797 1 91.69 279 ALA A O 1
ATOM 2130 N N . GLY A 1 280 ? -14.672 -0.325 10.875 1 87.88 280 GLY A N 1
ATOM 2131 C CA . GLY A 1 280 ? -16.109 -0.535 10.969 1 87.88 280 GLY A CA 1
ATOM 2132 C C . GLY A 1 280 ? -16.688 -1.257 9.766 1 87.88 280 GLY A C 1
ATOM 2133 O O . GLY A 1 280 ? -17.875 -1.567 9.734 1 87.88 280 GLY A O 1
ATOM 2134 N N . GLY A 1 281 ? -15.789 -1.5 8.781 1 91.31 281 GLY A N 1
ATOM 2135 C CA . GLY A 1 281 ? -16.266 -2.17 7.582 1 91.31 281 GLY A CA 1
ATOM 2136 C C . GLY A 1 281 ? -16.547 -1.216 6.438 1 91.31 281 GLY A C 1
ATOM 2137 O O . GLY A 1 281 ? -16.297 -0.013 6.547 1 91.31 281 GLY A O 1
ATOM 2138 N N . VAL A 1 282 ? -17.031 -1.713 5.34 1 87.94 282 VAL A N 1
ATOM 2139 C CA . VAL A 1 282 ? -17.312 -0.915 4.156 1 87.94 282 VAL A CA 1
ATOM 2140 C C . VAL A 1 282 ? -18.406 0.101 4.469 1 87.94 282 VAL A C 1
ATOM 2142 O O . VAL A 1 282 ? -19.516 -0.272 4.875 1 87.94 282 VAL A O 1
ATOM 2145 N N . PRO A 1 283 ? -18.047 1.329 4.32 1 80.5 283 PRO A N 1
ATOM 2146 C CA . PRO A 1 283 ? -19.031 2.35 4.664 1 80.5 283 PRO A CA 1
ATOM 2147 C C . PRO A 1 283 ? -20.172 2.438 3.648 1 80.5 283 PRO A C 1
ATOM 2149 O O . PRO A 1 283 ? -20.016 1.986 2.51 1 80.5 283 PRO A O 1
ATOM 2152 N N . VAL A 1 284 ? -21.219 2.904 4.137 1 70.38 284 VAL A N 1
ATOM 2153 C CA . VAL A 1 284 ? -22.328 3.242 3.236 1 70.38 284 VAL A CA 1
ATOM 2154 C C . VAL A 1 284 ? -21.969 4.496 2.438 1 70.38 284 VAL A C 1
ATOM 2156 O O . VAL A 1 284 ? -21.094 5.27 2.844 1 70.38 284 VAL A O 1
ATOM 2159 N N . ALA A 1 285 ? -22.578 4.562 1.338 1 64.88 285 ALA A N 1
ATOM 2160 C CA . ALA A 1 285 ? -22.297 5.699 0.467 1 64.88 285 ALA A CA 1
ATOM 2161 C C . ALA A 1 285 ? -22.531 7.02 1.19 1 64.88 285 ALA A C 1
ATOM 2163 O O . ALA A 1 285 ? -23.422 7.109 2.053 1 64.88 285 ALA A O 1
ATOM 2164 N N . ALA A 1 286 ? -21.766 8.031 0.862 1 61.16 286 ALA A N 1
ATOM 2165 C CA . ALA A 1 286 ? -21.812 9.359 1.464 1 61.16 286 ALA A CA 1
ATOM 2166 C C . ALA A 1 286 ? -23.172 10.016 1.237 1 61.16 286 ALA A C 1
ATOM 2168 O O . ALA A 1 286 ? -23.766 9.883 0.164 1 61.16 286 ALA A O 1
ATOM 2169 N N . GLY A 1 287 ? -23.672 10.711 2.213 1 61.78 287 GLY A N 1
ATOM 2170 C CA . GLY A 1 287 ? -24.891 11.508 2.123 1 61.78 287 GLY A CA 1
ATOM 2171 C C . GLY A 1 287 ? -26.125 10.773 2.617 1 61.78 287 GLY A C 1
ATOM 2172 O O . GLY A 1 287 ? -27.188 11.367 2.729 1 61.78 287 GLY A O 1
ATOM 2173 N N . MET A 1 288 ? -25.844 9.617 2.908 1 65.12 288 MET A N 1
ATOM 2174 C CA . MET A 1 288 ? -27 8.867 3.389 1 65.12 288 MET A CA 1
ATOM 2175 C C . MET A 1 288 ? -27.125 8.969 4.906 1 65.12 288 MET A C 1
ATOM 2177 O O . MET A 1 288 ? -26.125 9.172 5.602 1 65.12 288 MET A O 1
ATOM 2181 N N . MET A 1 289 ? -28.312 9.07 5.273 1 68.56 289 MET A N 1
ATOM 2182 C CA . MET A 1 289 ? -28.562 9.086 6.711 1 68.56 289 MET A CA 1
ATOM 2183 C C . MET A 1 289 ? -28.094 7.781 7.355 1 68.56 289 MET A C 1
ATOM 2185 O O . MET A 1 289 ? -28.406 6.695 6.859 1 68.56 289 MET A O 1
ATOM 2189 N N . GLY A 1 290 ? -27.359 7.992 8.32 1 69.25 290 GLY A N 1
ATOM 2190 C CA . GLY A 1 290 ? -26.906 6.828 9.078 1 69.25 290 GLY A CA 1
ATOM 2191 C C . GLY A 1 290 ? -28 6.246 9.961 1 69.25 290 GLY A C 1
ATOM 2192 O O . GLY A 1 290 ? -29.062 6.852 10.133 1 69.25 290 GLY A O 1
ATOM 2193 N N . LYS A 1 291 ? -27.812 5.113 10.5 1 65.56 291 LYS A N 1
ATOM 2194 C CA . LYS A 1 291 ? -28.734 4.449 11.414 1 65.56 291 LYS A CA 1
ATOM 2195 C C . LYS A 1 291 ? -28.969 5.293 12.664 1 65.56 291 LYS A C 1
ATOM 2197 O O . LYS A 1 291 ? -30.016 5.176 13.305 1 65.56 291 LYS A O 1
ATOM 2202 N N . ASN A 1 292 ? -27.984 6.188 12.891 1 69.5 292 ASN A N 1
ATOM 2203 C CA . ASN A 1 292 ? -28.062 7.02 14.086 1 69.5 292 ASN A CA 1
ATOM 2204 C C . ASN A 1 292 ? -28.922 8.258 13.852 1 69.5 292 ASN A C 1
ATOM 2206 O O . ASN A 1 292 ? -29.078 9.094 14.742 1 69.5 292 ASN A O 1
ATOM 2210 N N . GLY A 1 293 ? -29.391 8.383 12.648 1 74.88 293 GLY A N 1
ATOM 2211 C CA . GLY A 1 293 ? -30.281 9.484 12.344 1 74.88 293 GLY A CA 1
ATOM 2212 C C . GLY A 1 293 ? -29.547 10.734 11.875 1 74.88 293 GLY A C 1
ATOM 2213 O O . GLY A 1 293 ? -30.156 11.773 11.648 1 74.88 293 GLY A O 1
ATOM 2214 N N . PHE A 1 294 ? -28.234 10.633 11.789 1 78.12 294 PHE A N 1
ATOM 2215 C CA . PHE A 1 294 ? -27.453 11.773 11.344 1 78.12 294 PHE A CA 1
ATOM 2216 C C . PHE A 1 294 ? -26.984 11.586 9.906 1 78.12 294 PHE A C 1
ATOM 2218 O O . PHE A 1 294 ? -26.922 10.461 9.414 1 78.12 294 PHE A O 1
ATOM 2225 N N . TYR A 1 295 ? -26.828 12.75 9.266 1 77.88 295 TYR A N 1
ATOM 2226 C CA . TYR A 1 295 ? -26.141 12.758 7.98 1 77.88 295 TYR A CA 1
ATOM 2227 C C . TYR A 1 295 ? -24.625 12.875 8.172 1 77.88 295 TYR A C 1
ATOM 2229 O O . TYR A 1 295 ? -24.156 13.594 9.055 1 77.88 295 TYR A O 1
ATOM 2237 N N . HIS A 1 296 ? -24.047 12.117 7.383 1 75 296 HIS A N 1
ATOM 2238 C CA . HIS A 1 296 ? -22.609 12.086 7.551 1 75 296 HIS A CA 1
ATOM 2239 C C . HIS A 1 296 ? -21.891 12.656 6.324 1 75 296 HIS A C 1
ATOM 2241 O O . HIS A 1 296 ? -22.328 12.43 5.191 1 75 296 HIS A O 1
ATOM 2247 N N . TYR A 1 297 ? -21.016 13.586 6.648 1 74 297 TYR A N 1
ATOM 2248 C CA . TYR A 1 297 ? -20.125 14.031 5.582 1 74 297 TYR A CA 1
ATOM 2249 C C . TYR A 1 297 ? -18.688 13.695 5.91 1 74 297 TYR A C 1
ATOM 2251 O O . TYR A 1 297 ? -18.312 13.57 7.078 1 74 297 TYR A O 1
ATOM 2259 N N . ALA A 1 298 ? -17.844 13.5 4.891 1 74.19 298 ALA A N 1
ATOM 2260 C CA . ALA A 1 298 ? -16.438 13.172 5.078 1 74.19 298 ALA A CA 1
ATOM 2261 C C . ALA A 1 298 ? -15.547 14.391 4.836 1 74.19 298 ALA A C 1
ATOM 2263 O O . ALA A 1 298 ? -15.359 14.812 3.689 1 74.19 298 ALA A O 1
ATOM 2264 N N . PRO A 1 299 ? -15.023 14.875 6.004 1 77.69 299 PRO A N 1
ATOM 2265 C CA . PRO A 1 299 ? -14.086 15.984 5.797 1 77.69 299 PRO A CA 1
ATOM 2266 C C . PRO A 1 299 ? -12.898 15.602 4.91 1 77.69 299 PRO A C 1
ATOM 2268 O O . PRO A 1 299 ? -12.414 14.469 4.984 1 77.69 299 PRO A O 1
ATOM 2271 N N . GLY A 1 300 ? -12.43 16.469 4.055 1 73.75 300 GLY A N 1
ATOM 2272 C CA . GLY A 1 300 ? -11.297 16.234 3.174 1 73.75 300 GLY A CA 1
ATOM 2273 C C . GLY A 1 300 ? -11.711 15.773 1.788 1 73.75 300 GLY A C 1
ATOM 2274 O O . GLY A 1 300 ? -11.102 16.156 0.792 1 73.75 300 GLY A O 1
ATOM 2275 N N . VAL A 1 301 ? -12.766 14.914 1.79 1 75.31 301 VAL A N 1
ATOM 2276 C CA . VAL A 1 301 ? -13.195 14.352 0.513 1 75.31 301 VAL A CA 1
ATOM 2277 C C . VAL A 1 301 ? -13.82 15.445 -0.35 1 75.31 301 VAL A C 1
ATOM 2279 O O . VAL A 1 301 ? -13.789 15.367 -1.58 1 75.31 301 VAL A O 1
ATOM 2282 N N . GLN A 1 302 ? -14.172 16.5 0.307 1 73.88 302 GLN A N 1
ATOM 2283 C CA . GLN A 1 302 ? -14.844 17.594 -0.392 1 73.88 302 GLN A CA 1
ATOM 2284 C C . GLN A 1 302 ? -13.844 18.438 -1.178 1 73.88 302 GLN A C 1
ATOM 2286 O O . GLN A 1 302 ? -14.234 19.234 -2.035 1 73.88 302 GLN A O 1
ATOM 2291 N N . HIS A 1 303 ? -12.562 18.172 -0.831 1 78.94 303 HIS A N 1
ATOM 2292 C CA . HIS A 1 303 ? -11.547 18.906 -1.566 1 78.94 303 HIS A CA 1
ATOM 2293 C C . HIS A 1 303 ? -11.289 18.281 -2.932 1 78.94 303 HIS A C 1
ATOM 2295 O O . HIS A 1 303 ? -10.68 18.906 -3.803 1 78.94 303 HIS A O 1
ATOM 2301 N N . ILE A 1 304 ? -11.727 17.047 -3.068 1 81.31 304 ILE A N 1
ATOM 2302 C CA . ILE A 1 304 ? -11.547 16.328 -4.328 1 81.31 304 ILE A CA 1
ATOM 2303 C C . ILE A 1 304 ? -12.516 16.875 -5.371 1 81.31 304 ILE A C 1
ATOM 2305 O O . ILE A 1 304 ? -13.727 16.703 -5.258 1 81.31 304 ILE A O 1
ATOM 2309 N N . PHE A 1 305 ? -12.023 17.516 -6.344 1 89.56 305 PHE A N 1
ATOM 2310 C CA . PHE A 1 305 ? -12.812 18.109 -7.422 1 89.56 305 PHE A CA 1
ATOM 2311 C C . PHE A 1 305 ? -13.938 18.969 -6.863 1 89.56 305 PHE A C 1
ATOM 2313 O O . PHE A 1 305 ? -15.102 18.797 -7.234 1 89.56 305 PHE A O 1
ATOM 2320 N N . ALA A 1 306 ? -13.555 19.938 -6.062 1 80.94 306 ALA A N 1
ATOM 2321 C CA . ALA A 1 306 ? -14.5 20.734 -5.289 1 80.94 306 ALA A CA 1
ATOM 2322 C C . ALA A 1 306 ? -15.43 21.516 -6.207 1 80.94 306 ALA A C 1
ATOM 2324 O O . ALA A 1 306 ? -16.562 21.844 -5.828 1 80.94 306 ALA A O 1
ATOM 2325 N N . ASN A 1 307 ? -15.047 21.688 -7.469 1 79.88 307 ASN A N 1
ATOM 2326 C CA . ASN A 1 307 ? -15.828 22.562 -8.336 1 79.88 307 ASN A CA 1
ATOM 2327 C C . ASN A 1 307 ? -16.594 21.766 -9.391 1 79.88 307 ASN A C 1
ATOM 2329 O O . ASN A 1 307 ? -17.281 22.344 -10.227 1 79.88 307 ASN A O 1
ATOM 2333 N N . ASN A 1 308 ? -16.391 20.484 -9.336 1 82.94 308 ASN A N 1
ATOM 2334 C CA . ASN A 1 308 ? -17.156 19.688 -10.297 1 82.94 308 ASN A CA 1
ATOM 2335 C C . ASN A 1 308 ? -18.625 19.625 -9.906 1 82.94 308 ASN A C 1
ATOM 2337 O O . ASN A 1 308 ? -18.984 19.859 -8.75 1 82.94 308 ASN A O 1
ATOM 2341 N N . ASP A 1 309 ? -19.469 19.359 -10.898 1 77.31 309 ASP A N 1
ATOM 2342 C CA . ASP A 1 309 ? -20.906 19.375 -10.688 1 77.31 309 ASP A CA 1
ATOM 2343 C C . ASP A 1 309 ? -21.328 18.391 -9.602 1 77.31 309 ASP A C 1
ATOM 2345 O O . ASP A 1 309 ? -22.172 18.703 -8.758 1 77.31 309 ASP A O 1
ATOM 2349 N N . PHE A 1 310 ? -20.734 17.328 -9.648 1 76.12 310 PHE A N 1
ATOM 2350 C CA . PHE A 1 310 ? -21.047 16.297 -8.664 1 76.12 310 PHE A CA 1
ATOM 2351 C C . PHE A 1 310 ? -20.719 16.781 -7.258 1 76.12 310 PHE A C 1
ATOM 2353 O O . PHE A 1 310 ? -21.562 16.688 -6.355 1 76.12 310 PHE A O 1
ATOM 2360 N N . ALA A 1 311 ? -19.547 17.312 -7.109 1 76.12 311 ALA A N 1
ATOM 2361 C CA . ALA A 1 311 ? -19.109 17.797 -5.805 1 76.12 311 ALA A CA 1
ATOM 2362 C C . ALA A 1 311 ? -19.938 19 -5.352 1 76.12 311 ALA A C 1
ATOM 2364 O O . ALA A 1 311 ? -20.266 19.109 -4.172 1 76.12 311 ALA A O 1
ATOM 2365 N N . GLN A 1 312 ? -20.281 19.812 -6.32 1 77.94 312 GLN A N 1
ATOM 2366 C CA . GLN A 1 312 ? -21.078 20.984 -6 1 77.94 312 GLN A CA 1
ATOM 2367 C C . GLN A 1 312 ? -22.484 20.594 -5.559 1 77.94 312 GLN A C 1
ATOM 2369 O O . GLN A 1 312 ? -23.031 21.188 -4.633 1 77.94 312 GLN A O 1
ATOM 2374 N N . GLU A 1 313 ? -22.969 19.625 -6.223 1 77.56 313 GLU A N 1
ATOM 2375 C CA . GLU A 1 313 ? -24.297 19.156 -5.84 1 77.56 313 GLU A CA 1
ATOM 2376 C C . GLU A 1 313 ? -24.281 18.531 -4.453 1 77.56 313 GLU A C 1
ATOM 2378 O O . GLU A 1 313 ? -25.219 18.719 -3.666 1 77.56 313 GLU A O 1
ATOM 2383 N N . GLN A 1 314 ? -23.281 17.812 -4.238 1 73.5 314 GLN A N 1
ATOM 2384 C CA . GLN A 1 314 ? -23.125 17.203 -2.922 1 73.5 314 GLN A CA 1
ATOM 2385 C C . GLN A 1 314 ? -22.969 18.266 -1.835 1 73.5 314 GLN A C 1
ATOM 2387 O O . GLN A 1 314 ? -23.562 18.156 -0.759 1 73.5 314 GLN A O 1
ATOM 2392 N N . GLN A 1 315 ? -22.219 19.266 -2.133 1 74.31 315 GLN A N 1
ATOM 2393 C CA . GLN A 1 315 ? -22 20.344 -1.177 1 74.31 315 GLN A CA 1
ATOM 2394 C C . GLN A 1 315 ? -23.297 21.109 -0.905 1 74.31 315 GLN A C 1
ATOM 2396 O O . GLN A 1 315 ? -23.562 21.5 0.233 1 74.31 315 GLN A O 1
ATOM 2401 N N . LYS A 1 316 ? -24.016 21.281 -1.939 1 77.69 316 LYS A N 1
ATOM 2402 C CA . LYS A 1 316 ? -25.312 21.969 -1.788 1 77.69 316 LYS A CA 1
ATOM 2403 C C . LYS A 1 316 ? -26.266 21.156 -0.916 1 77.69 316 LYS A C 1
ATOM 2405 O O . LYS A 1 316 ? -26.969 21.719 -0.079 1 77.69 316 LYS A O 1
ATOM 2410 N N . SER A 1 317 ? -26.25 19.891 -1.154 1 77.25 317 SER A N 1
ATOM 2411 C CA . SER A 1 317 ? -27.094 19 -0.365 1 77.25 317 SER A CA 1
ATOM 2412 C C . SER A 1 317 ? -26.688 19.016 1.106 1 77.25 317 SER A C 1
ATOM 2414 O O . SER A 1 317 ? -27.547 19.062 1.988 1 77.25 317 SER A O 1
ATOM 2416 N N . ILE A 1 318 ? -25.484 19.047 1.307 1 76.19 318 ILE A N 1
ATOM 2417 C CA . ILE A 1 318 ? -24.969 19.047 2.67 1 76.19 318 ILE A CA 1
ATOM 2418 C C . ILE A 1 318 ? -25.281 20.375 3.346 1 76.19 318 ILE A C 1
ATOM 2420 O O . ILE A 1 318 ? -25.656 20.406 4.52 1 76.19 318 ILE A O 1
ATOM 2424 N N . LYS A 1 319 ? -25.094 21.406 2.6 1 76.38 319 LYS A N 1
ATOM 2425 C CA . LYS A 1 319 ? -25.359 22.75 3.145 1 76.38 319 LYS A CA 1
ATOM 2426 C C . LYS A 1 319 ? -26.828 22.922 3.506 1 76.38 319 LYS A C 1
ATOM 2428 O O . LYS A 1 319 ? -27.172 23.734 4.359 1 76.38 319 LYS A O 1
ATOM 2433 N N . GLY A 1 320 ? -27.609 22.062 2.873 1 78.75 320 GLY A N 1
ATOM 2434 C CA . GLY A 1 320 ? -29.031 22.141 3.146 1 78.75 320 GLY A CA 1
ATOM 2435 C C . GLY A 1 320 ? -29.438 21.375 4.398 1 78.75 320 GLY A C 1
ATOM 2436 O O . GLY A 1 320 ? -30.547 21.578 4.922 1 78.75 320 GLY A O 1
ATOM 2437 N N . ILE A 1 321 ? -28.531 20.609 4.84 1 82.38 321 ILE A N 1
ATOM 2438 C CA . ILE A 1 321 ? -28.797 19.844 6.055 1 82.38 321 ILE A CA 1
ATOM 2439 C C . ILE A 1 321 ? -28.5 20.703 7.281 1 82.38 321 ILE A C 1
ATOM 2441 O O . ILE A 1 321 ? -27.438 21.328 7.367 1 82.38 321 ILE A O 1
ATOM 2445 N N . PRO A 1 322 ? -29.453 20.688 8.18 1 81.56 322 PRO A N 1
ATOM 2446 C CA . PRO A 1 322 ? -29.156 21.438 9.406 1 81.56 322 PRO A CA 1
ATOM 2447 C C . PRO A 1 322 ? -27.906 20.938 10.109 1 81.56 322 PRO A C 1
ATOM 2449 O O . PRO A 1 322 ? -27.656 19.734 10.164 1 81.56 322 PRO A O 1
ATOM 2452 N N . SER A 1 323 ? -27.109 21.906 10.617 1 77.5 323 SER A N 1
ATOM 2453 C CA . SER A 1 323 ? -25.812 21.578 11.203 1 77.5 323 SER A CA 1
ATOM 2454 C C . SER A 1 323 ? -25.969 20.578 12.352 1 77.5 323 SER A C 1
ATOM 2456 O O . SER A 1 323 ? -25.078 19.75 12.578 1 77.5 323 SER A O 1
ATOM 2458 N N . TRP A 1 324 ? -27.109 20.688 13.031 1 79 324 TRP A N 1
ATOM 2459 C CA . TRP A 1 324 ? -27.281 19.828 14.195 1 79 324 TRP A CA 1
ATOM 2460 C C . TRP A 1 324 ? -27.609 18.391 13.781 1 79 324 TRP A C 1
ATOM 2462 O O . TRP A 1 324 ? -27.578 17.469 14.602 1 79 324 TRP A O 1
ATOM 2472 N N . LYS A 1 325 ? -27.797 18.188 12.469 1 83.31 325 LYS A N 1
ATOM 2473 C CA . LYS A 1 325 ? -28.062 16.859 11.945 1 83.31 325 LYS A CA 1
ATOM 2474 C C . LYS A 1 325 ? -26.875 16.328 11.141 1 83.31 325 LYS A C 1
ATOM 2476 O O . LYS A 1 325 ? -26.891 15.18 10.68 1 83.31 325 LYS A O 1
ATOM 2481 N N . LEU A 1 326 ? -25.953 17.203 11.031 1 82.12 326 LEU A N 1
ATOM 2482 C CA . LEU A 1 326 ? -24.797 16.859 10.219 1 82.12 326 LEU A CA 1
ATOM 2483 C C . LEU A 1 326 ? -23.609 16.484 11.094 1 82.12 326 LEU A C 1
ATOM 2485 O O . LEU A 1 326 ? -23.297 17.172 12.055 1 82.12 326 LEU A O 1
ATOM 2489 N N . LYS A 1 327 ? -23.094 15.305 10.828 1 77.56 327 LYS A N 1
ATOM 2490 C CA . LYS A 1 327 ? -21.906 14.859 11.562 1 77.56 327 LYS A CA 1
ATOM 2491 C C . LYS A 1 327 ? -20.75 14.57 10.617 1 77.56 327 LYS A C 1
ATOM 2493 O O . LYS A 1 327 ? -20.938 14.016 9.531 1 77.56 327 LYS A O 1
ATOM 2498 N N . ALA A 1 328 ? -19.672 15.156 11.078 1 76.31 328 ALA A N 1
ATOM 2499 C CA . ALA A 1 328 ? -18.469 14.797 10.336 1 76.31 328 ALA A CA 1
ATOM 2500 C C . ALA A 1 328 ? -18.094 13.344 10.602 1 76.31 328 ALA A C 1
ATOM 2502 O O . ALA A 1 328 ? -18.141 12.867 11.734 1 76.31 328 ALA A O 1
ATOM 2503 N N . ASP A 1 329 ? -17.906 12.633 9.609 1 77.38 329 ASP A N 1
ATOM 2504 C CA . ASP A 1 329 ? -17.5 11.234 9.68 1 77.38 329 ASP A CA 1
ATOM 2505 C C . ASP A 1 329 ? -16.328 10.953 8.742 1 77.38 329 ASP A C 1
ATOM 2507 O O . ASP A 1 329 ? -16.516 10.852 7.531 1 77.38 329 ASP A O 1
ATOM 2511 N N . LEU A 1 330 ? -15.18 10.906 9.445 1 84.31 330 LEU A N 1
ATOM 2512 C CA . LEU A 1 330 ? -14.055 10.508 8.602 1 84.31 330 LEU A CA 1
ATOM 2513 C C . LEU A 1 330 ? -14.234 9.086 8.094 1 84.31 330 LEU A C 1
ATOM 2515 O O . LEU A 1 330 ? -14.117 8.125 8.867 1 84.31 330 LEU A O 1
ATOM 2519 N N . THR A 1 331 ? -14.5 9.031 6.828 1 84.62 331 THR A N 1
ATOM 2520 C CA . THR A 1 331 ? -14.766 7.746 6.188 1 84.62 331 THR A CA 1
ATOM 2521 C C . THR A 1 331 ? -13.656 6.75 6.496 1 84.62 331 THR A C 1
ATOM 2523 O O . THR A 1 331 ? -12.477 7.051 6.305 1 84.62 331 THR A O 1
ATOM 2526 N N . CYS A 1 332 ? -13.992 5.613 7.098 1 89.88 332 CYS A N 1
ATOM 2527 C CA . CYS A 1 332 ? -13.117 4.465 7.297 1 89.88 332 CYS A CA 1
ATOM 2528 C C . CYS A 1 332 ? -12.164 4.703 8.461 1 89.88 332 CYS A C 1
ATOM 2530 O O . CYS A 1 332 ? -11.242 3.916 8.68 1 89.88 332 CYS A O 1
ATOM 2532 N N . VAL A 1 333 ? -12.359 5.781 9.219 1 91.44 333 VAL A N 1
ATOM 2533 C CA . VAL A 1 333 ? -11.484 6.09 10.352 1 91.44 333 VAL A CA 1
ATOM 2534 C C . VAL A 1 333 ? -12.266 5.969 11.656 1 91.44 333 VAL A C 1
ATOM 2536 O O . VAL A 1 333 ? -13.344 6.547 11.797 1 91.44 333 VAL A O 1
ATOM 2539 N N . ASP A 1 334 ? -11.789 5.207 12.547 1 92.19 334 ASP A N 1
ATOM 2540 C CA . ASP A 1 334 ? -12.43 5.082 13.859 1 92.19 334 ASP A CA 1
ATOM 2541 C C . ASP A 1 334 ? -11.961 6.188 14.805 1 92.19 334 ASP A C 1
ATOM 2543 O O . ASP A 1 334 ? -10.859 6.117 15.352 1 92.19 334 ASP A O 1
ATOM 2547 N N . THR A 1 335 ? -12.75 7.098 15.031 1 93.62 335 THR A N 1
ATOM 2548 C CA . THR A 1 335 ? -12.406 8.227 15.891 1 93.62 335 THR A CA 1
ATOM 2549 C C . THR A 1 335 ? -13.016 8.062 17.281 1 93.62 335 THR A C 1
ATOM 2551 O O . THR A 1 335 ? -12.883 8.938 18.125 1 93.62 335 THR A O 1
ATOM 2554 N N . THR A 1 336 ? -13.695 6.949 17.531 1 94.19 336 THR A N 1
ATOM 2555 C CA . THR A 1 336 ? -14.477 6.742 18.734 1 94.19 336 THR A CA 1
ATOM 2556 C C . THR A 1 336 ? -13.57 6.777 19.969 1 94.19 336 THR A C 1
ATOM 2558 O O . THR A 1 336 ? -13.898 7.426 20.969 1 94.19 336 THR A O 1
ATOM 2561 N N . PRO A 1 337 ? -12.43 6.129 19.938 1 97.12 337 PRO A N 1
ATOM 2562 C CA . PRO A 1 337 ? -11.594 6.129 21.141 1 97.12 337 PRO A CA 1
ATOM 2563 C C . PRO A 1 337 ? -11.133 7.531 21.531 1 97.12 337 PRO A C 1
ATOM 2565 O O . PRO A 1 337 ? -11.219 7.906 22.703 1 97.12 337 PRO A O 1
ATOM 2568 N N . VAL A 1 338 ? -10.727 8.297 20.594 1 97.75 338 VAL A N 1
ATOM 2569 C CA . VAL A 1 338 ? -10.227 9.633 20.891 1 97.75 338 VAL A CA 1
ATOM 2570 C C . VAL A 1 338 ? -11.375 10.531 21.344 1 97.75 338 VAL A C 1
ATOM 2572 O O . VAL A 1 338 ? -11.234 11.305 22.297 1 97.75 338 VAL A O 1
ATOM 2575 N N . THR A 1 339 ? -12.516 10.406 20.656 1 97 339 THR A N 1
ATOM 2576 C CA . THR A 1 339 ? -13.695 11.18 21.016 1 97 339 THR A CA 1
ATOM 2577 C C . THR A 1 339 ? -14.141 10.859 22.438 1 97 339 THR A C 1
ATOM 2579 O O . THR A 1 339 ? -14.445 11.766 23.219 1 97 339 THR A O 1
ATOM 2582 N N . THR A 1 340 ? -14.133 9.586 22.766 1 98.19 340 THR A N 1
ATOM 2583 C CA . THR A 1 340 ? -14.508 9.148 24.109 1 98.19 340 THR A CA 1
ATOM 2584 C C . THR A 1 340 ? -13.523 9.68 25.141 1 98.19 340 THR A C 1
ATOM 2586 O O . THR A 1 340 ? -13.93 10.211 26.188 1 98.19 340 THR A O 1
ATOM 2589 N N . TYR A 1 341 ? -12.305 9.57 24.875 1 98.69 341 TYR A N 1
ATOM 2590 C CA . TYR A 1 341 ? -11.258 9.984 25.797 1 98.69 341 TYR A CA 1
ATOM 2591 C C . TYR A 1 341 ? -11.336 11.484 26.078 1 98.69 341 TYR A C 1
ATOM 2593 O O . TYR A 1 341 ? -11.344 11.906 27.234 1 98.69 341 TYR A O 1
ATOM 2601 N N . LEU A 1 342 ? -11.453 12.289 25.031 1 98.69 342 LEU A N 1
ATOM 2602 C CA . LEU A 1 342 ? -11.359 13.742 25.172 1 98.69 342 LEU A CA 1
ATOM 2603 C C . LEU A 1 342 ? -12.648 14.312 25.75 1 98.69 342 LEU A C 1
ATOM 2605 O O . LEU A 1 342 ? -12.672 15.453 26.219 1 98.69 342 LEU A O 1
ATOM 2609 N N . ASN A 1 343 ? -13.703 13.531 25.719 1 98.44 343 ASN A N 1
ATOM 2610 C CA . ASN A 1 343 ? -14.945 14.016 26.297 1 98.44 343 ASN A CA 1
ATOM 2611 C C . ASN A 1 343 ? -15.148 13.484 27.719 1 98.44 343 ASN A C 1
ATOM 2613 O O . ASN A 1 343 ? -16.156 13.789 28.359 1 98.44 343 ASN A O 1
ATOM 2617 N N . ASN A 1 344 ? -14.234 12.672 28.188 1 98.44 344 ASN A N 1
ATOM 2618 C CA . ASN A 1 344 ? -14.242 12.227 29.578 1 98.44 344 ASN A CA 1
ATOM 2619 C C . ASN A 1 344 ? -14.062 13.391 30.531 1 98.44 344 ASN A C 1
ATOM 2621 O O . ASN A 1 344 ? -13.219 14.258 30.312 1 98.44 344 ASN A O 1
ATOM 2625 N N . ALA A 1 345 ? -14.766 13.383 31.656 1 98 345 ALA A N 1
ATOM 2626 C CA . ALA A 1 345 ? -14.781 14.508 32.594 1 98 345 ALA A CA 1
ATOM 2627 C C . ALA A 1 345 ? -13.414 14.688 33.25 1 98 345 ALA A C 1
ATOM 2629 O O . ALA A 1 345 ? -12.969 15.82 33.469 1 98 345 ALA A O 1
ATOM 2630 N N . LEU A 1 346 ? -12.766 13.672 33.562 1 98.25 346 LEU A N 1
ATOM 2631 C CA . LEU A 1 346 ? -11.453 13.742 34.188 1 98.25 346 LEU A CA 1
ATOM 2632 C C . LEU A 1 346 ? -10.414 14.297 33.219 1 98.25 346 LEU A C 1
ATOM 2634 O O . LEU A 1 346 ? -9.523 15.055 33.594 1 98.25 346 LEU A O 1
ATOM 2638 N N . VAL A 1 347 ? -10.539 13.875 31.953 1 98.69 347 VAL A N 1
ATOM 2639 C CA . VAL A 1 347 ? -9.609 14.336 30.938 1 98.69 347 VAL A CA 1
ATOM 2640 C C . VAL A 1 347 ? -9.828 15.828 30.672 1 98.69 347 VAL A C 1
ATOM 2642 O O . VAL A 1 347 ? -8.875 16.609 30.609 1 98.69 347 VAL A O 1
ATOM 2645 N N . ARG A 1 348 ? -11.062 16.234 30.547 1 98.56 348 ARG A N 1
ATOM 2646 C CA . ARG A 1 348 ? -11.391 17.641 30.359 1 98.56 348 ARG A CA 1
ATOM 2647 C C . ARG A 1 348 ? -10.859 18.5 31.5 1 98.56 348 ARG A C 1
ATOM 2649 O O . ARG A 1 348 ? -10.312 19.578 31.281 1 98.56 348 ARG A O 1
ATOM 2656 N N . SER A 1 349 ? -11 17.938 32.719 1 98.44 349 SER A N 1
ATOM 2657 C CA . SER A 1 349 ? -10.484 18.656 33.875 1 98.44 349 SER A CA 1
ATOM 2658 C C . SER A 1 349 ? -8.969 18.766 33.844 1 98.44 349 SER A C 1
ATOM 2660 O O . SER A 1 349 ? -8.406 19.828 34.094 1 98.44 349 SER A O 1
ATOM 2662 N N . ALA A 1 350 ? -8.312 17.719 33.5 1 98.31 350 ALA A N 1
ATOM 2663 C CA . ALA A 1 350 ? -6.852 17.703 33.438 1 98.31 350 ALA A CA 1
ATOM 2664 C C . ALA A 1 350 ? -6.34 18.672 32.375 1 98.31 350 ALA A C 1
ATOM 2666 O O . ALA A 1 350 ? -5.285 19.281 32.531 1 98.31 350 ALA A O 1
ATOM 2667 N N . LEU A 1 351 ? -7.121 18.828 31.297 1 98.69 351 LEU A N 1
ATOM 2668 C CA . LEU A 1 351 ? -6.715 19.703 30.188 1 98.69 351 LEU A CA 1
ATOM 2669 C C . LEU A 1 351 ? -7.238 21.109 30.391 1 98.69 351 LEU A C 1
ATOM 2671 O O . LEU A 1 351 ? -7.078 21.969 29.516 1 98.69 351 LEU A O 1
ATOM 2675 N N . HIS A 1 352 ? -7.895 21.359 31.469 1 98.5 352 HIS A N 1
ATOM 2676 C CA . HIS A 1 352 ? -8.414 22.672 31.828 1 98.5 352 HIS A CA 1
ATOM 2677 C C . HIS A 1 352 ? -9.438 23.156 30.812 1 98.5 352 HIS A C 1
ATOM 2679 O O . HIS A 1 352 ? -9.391 24.312 30.406 1 98.5 352 HIS A O 1
ATOM 2685 N N . ILE A 1 353 ? -10.266 22.234 30.391 1 98.69 353 ILE A N 1
ATOM 2686 C CA . ILE A 1 353 ? -11.336 22.594 29.469 1 98.69 353 ILE A CA 1
ATOM 2687 C C . ILE A 1 353 ? -12.445 23.328 30.219 1 98.69 353 ILE A C 1
ATOM 2689 O O . ILE A 1 353 ? -12.938 22.844 31.25 1 98.69 353 ILE A O 1
ATOM 2693 N N . VAL A 1 354 ? -12.852 24.422 29.734 1 96.94 354 VAL A N 1
ATOM 2694 C CA . VAL A 1 354 ? -13.859 25.234 30.391 1 96.94 354 VAL A CA 1
ATOM 2695 C C . VAL A 1 354 ? -15.25 24.812 29.938 1 96.94 354 VAL A C 1
ATOM 2697 O O . VAL A 1 354 ? -15.391 24.125 28.922 1 96.94 354 VAL A O 1
ATOM 2700 N N . ASP A 1 355 ? -16.25 25.219 30.609 1 94.69 355 ASP A N 1
ATOM 2701 C CA . ASP A 1 355 ? -17.641 24.812 30.328 1 94.69 355 ASP A CA 1
ATOM 2702 C C . ASP A 1 355 ? -18.125 25.406 29.016 1 94.69 355 ASP A C 1
ATOM 2704 O O . ASP A 1 355 ? -18.984 24.812 28.359 1 94.69 355 ASP A O 1
ATOM 2708 N N . GLN A 1 356 ? -17.547 26.5 28.594 1 92.44 356 GLN A N 1
ATOM 2709 C CA . GLN A 1 356 ? -17.953 27.172 27.359 1 92.44 356 GLN A CA 1
ATOM 2710 C C . GLN A 1 356 ? -17.5 26.375 26.141 1 92.44 356 GLN A C 1
ATOM 2712 O O . GLN A 1 356 ? -18.016 26.594 25.031 1 92.44 356 GLN A O 1
ATOM 2717 N N . SER A 1 357 ? -16.547 25.516 26.359 1 95 357 SER A N 1
ATOM 2718 C CA . SER A 1 357 ? -16.016 24.75 25.25 1 95 357 SER A CA 1
ATOM 2719 C C . SER A 1 357 ? -17 23.688 24.781 1 95 357 SER A C 1
ATOM 2721 O O . SER A 1 357 ? -17.703 23.078 25.594 1 95 357 SER A O 1
ATOM 2723 N N . PRO A 1 358 ? -17.062 23.484 23.516 1 92.56 358 PRO A N 1
ATOM 2724 C CA . PRO A 1 358 ? -17.953 22.453 23 1 92.56 358 PRO A CA 1
ATOM 2725 C C . PRO A 1 358 ? -17.484 21.031 23.328 1 92.56 358 PRO A C 1
ATOM 2727 O O . PRO A 1 358 ? -16.359 20.859 23.812 1 92.56 358 PRO A O 1
ATOM 2730 N N . LYS A 1 359 ? -18.484 20.109 23.156 1 93.31 359 LYS A N 1
ATOM 2731 C CA . LYS A 1 359 ? -18.047 18.703 23.141 1 93.31 359 LYS A CA 1
ATOM 2732 C C . LYS A 1 359 ? -17.031 18.469 22.016 1 93.31 359 LYS A C 1
ATOM 2734 O O . LYS A 1 359 ? -17.172 19 20.922 1 93.31 359 LYS A O 1
ATOM 2739 N N . TRP A 1 360 ? -16.109 17.688 22.344 1 96.31 360 TRP A N 1
ATOM 2740 C CA . TRP A 1 360 ? -15.055 17.469 21.375 1 96.31 360 TRP A CA 1
ATOM 2741 C C . TRP A 1 360 ? -15.539 16.562 20.234 1 96.31 360 TRP A C 1
ATOM 2743 O O . TRP A 1 360 ? -16.188 15.539 20.484 1 96.31 360 TRP A O 1
ATOM 2753 N N . GLU A 1 361 ? -15.227 16.922 19.062 1 92.5 361 GLU A N 1
ATOM 2754 C CA . GLU A 1 361 ? -15.367 16.125 17.844 1 92.5 361 GLU A CA 1
ATOM 2755 C C . GLU A 1 361 ? -14.102 16.219 16.984 1 92.5 361 GLU A C 1
ATOM 2757 O O . GLU A 1 361 ? -13.391 17.219 17.031 1 92.5 361 GLU A O 1
ATOM 2762 N N . VAL A 1 362 ? -13.898 15.164 16.281 1 93.88 362 VAL A N 1
ATOM 2763 C CA . VAL A 1 362 ? -12.703 15.164 15.445 1 93.88 362 VAL A CA 1
ATOM 2764 C C . VAL A 1 362 ? -12.75 16.328 14.461 1 93.88 362 VAL A C 1
ATOM 2766 O O . VAL A 1 362 ? -11.758 17.031 14.273 1 93.88 362 VAL A O 1
ATOM 2769 N N . CYS A 1 363 ? -13.914 16.453 13.781 1 92.44 363 CYS A N 1
ATOM 2770 C CA . CYS A 1 363 ? -14.188 17.609 12.922 1 92.44 363 CYS A CA 1
ATOM 2771 C C . CYS A 1 363 ? -15.57 18.172 13.203 1 92.44 363 CYS A C 1
ATOM 2773 O O . CYS A 1 363 ? -16.516 17.438 13.5 1 92.44 363 CYS A O 1
ATOM 2775 N N . ASN A 1 364 ? -15.648 19.453 13.133 1 90.5 364 ASN A N 1
ATOM 2776 C CA . ASN A 1 364 ? -16.906 20.141 13.422 1 90.5 364 ASN A CA 1
ATOM 2777 C C . ASN A 1 364 ? -17.609 20.578 12.141 1 90.5 364 ASN A C 1
ATOM 2779 O O . ASN A 1 364 ? -17.109 21.422 11.398 1 90.5 364 ASN A O 1
ATOM 2783 N N . ALA A 1 365 ? -18.781 20.047 11.945 1 84.12 365 ALA A N 1
ATOM 2784 C CA . ALA A 1 365 ? -19.547 20.281 10.719 1 84.12 365 ALA A CA 1
ATOM 2785 C C . ALA A 1 365 ? -19.938 21.75 10.578 1 84.12 365 ALA A C 1
ATOM 2787 O O . ALA A 1 365 ? -19.984 22.281 9.461 1 84.12 365 ALA A O 1
ATOM 2788 N N . THR A 1 366 ? -20.234 22.375 11.68 1 85.75 366 THR A N 1
ATOM 2789 C CA . THR A 1 366 ? -20.641 23.781 11.633 1 85.75 366 THR A CA 1
ATOM 2790 C C . THR A 1 366 ? -19.484 24.641 11.148 1 85.75 366 THR A C 1
ATOM 2792 O O . THR A 1 366 ? -19.688 25.547 10.328 1 85.75 366 THR A O 1
ATOM 2795 N N . VAL A 1 367 ? -18.344 24.359 11.688 1 89.06 367 VAL A N 1
ATOM 2796 C CA . VAL A 1 367 ? -17.172 25.109 11.273 1 89.06 367 VAL A CA 1
ATOM 2797 C C . VAL A 1 367 ? -16.938 24.938 9.773 1 89.06 367 VAL A C 1
ATOM 2799 O O . VAL A 1 367 ? -16.688 25.906 9.062 1 89.06 367 VAL A O 1
ATOM 2802 N N . TYR A 1 368 ? -17.047 23.766 9.352 1 83.75 368 TYR A N 1
ATOM 2803 C CA . TYR A 1 368 ? -16.812 23.469 7.938 1 83.75 368 TYR A CA 1
ATOM 2804 C C . TYR A 1 368 ? -17.828 24.188 7.059 1 83.75 368 TYR A C 1
ATOM 2806 O O . TYR A 1 368 ? -17.469 24.781 6.039 1 83.75 368 TYR A O 1
ATOM 2814 N N . GLN A 1 369 ? -19.078 24.125 7.398 1 83.38 369 GLN A N 1
ATOM 2815 C CA . GLN A 1 369 ? -20.172 24.688 6.602 1 83.38 369 GLN A CA 1
ATOM 2816 C C . GLN A 1 369 ? -20.031 26.203 6.492 1 83.38 369 GLN A C 1
ATOM 2818 O O . GLN A 1 369 ? -20.406 26.797 5.473 1 83.38 369 GLN A O 1
ATOM 2823 N N . LEU A 1 370 ? -19.5 26.766 7.496 1 86.94 370 LEU A N 1
ATOM 2824 C CA . LEU A 1 370 ? -19.484 28.234 7.543 1 86.94 370 LEU A CA 1
ATOM 2825 C C . LEU A 1 370 ? -18.109 28.766 7.117 1 86.94 370 LEU A C 1
ATOM 2827 O O . LEU A 1 370 ? -17.859 29.969 7.168 1 86.94 370 LEU A O 1
ATOM 2831 N N . TYR A 1 371 ? -17.266 27.875 6.668 1 89.75 371 TYR A N 1
ATOM 2832 C CA . TYR A 1 371 ? -15.906 28.266 6.312 1 89.75 371 TYR A CA 1
ATOM 2833 C C . TYR A 1 371 ? -15.812 28.672 4.844 1 89.75 371 TYR A C 1
ATOM 2835 O O . TYR A 1 371 ? -16.359 27.969 3.975 1 89.75 371 TYR A O 1
ATOM 2843 N N . THR A 1 372 ? -15.141 29.766 4.566 1 91.62 372 THR A N 1
ATOM 2844 C CA . THR A 1 372 ? -14.867 30.172 3.195 1 91.62 372 THR A CA 1
ATOM 2845 C C . THR A 1 372 ? -13.398 29.969 2.852 1 91.62 372 THR A C 1
ATOM 2847 O O . THR A 1 372 ? -12.523 30.609 3.441 1 91.62 372 THR A O 1
ATOM 2850 N N . GLN A 1 373 ? -13.094 29.094 1.938 1 90.94 373 GLN A N 1
ATOM 2851 C CA . GLN A 1 373 ? -11.742 28.891 1.445 1 90.94 373 GLN A CA 1
ATOM 2852 C C . GLN A 1 373 ? -11.336 29.969 0.453 1 90.94 373 GLN A C 1
ATOM 2854 O O . GLN A 1 373 ? -12.062 30.25 -0.506 1 90.94 373 GLN A O 1
ATOM 2859 N N . GLN A 1 374 ? -10.164 30.594 0.653 1 95.12 374 GLN A N 1
ATOM 2860 C CA . GLN A 1 374 ? -9.812 31.766 -0.131 1 95.12 374 GLN A CA 1
ATOM 2861 C C . GLN A 1 374 ? -8.617 31.5 -1.033 1 95.12 374 GLN A C 1
ATOM 2863 O O . GLN A 1 374 ? -8.344 32.281 -1.958 1 95.12 374 GLN A O 1
ATOM 2868 N N . TYR A 1 375 ? -7.891 30.344 -0.844 1 94.81 375 TYR A N 1
ATOM 2869 C CA . TYR A 1 375 ? -6.648 30.094 -1.566 1 94.81 375 TYR A CA 1
ATOM 2870 C C . TYR A 1 375 ? -6.703 28.766 -2.303 1 94.81 375 TYR A C 1
ATOM 2872 O O . TYR A 1 375 ? -6.23 27.75 -1.793 1 94.81 375 TYR A O 1
ATOM 2880 N N . PRO A 1 376 ? -7.156 28.734 -3.5 1 93.06 376 PRO A N 1
ATOM 2881 C CA . PRO A 1 376 ? -7.203 27.5 -4.277 1 93.06 376 PRO A CA 1
ATOM 2882 C C . PRO A 1 376 ? -5.816 27.031 -4.723 1 93.06 376 PRO A C 1
ATOM 2884 O O . PRO A 1 376 ? -5.656 25.891 -5.137 1 93.06 376 PRO A O 1
ATOM 2887 N N . ASP A 1 377 ? -4.855 27.922 -4.676 1 97.12 377 ASP A N 1
ATOM 2888 C CA . ASP A 1 377 ? -3.475 27.656 -5.059 1 97.12 377 ASP A CA 1
ATOM 2889 C C . ASP A 1 377 ? -2.496 28.422 -4.172 1 97.12 377 ASP A C 1
ATOM 2891 O O . ASP A 1 377 ? -2.586 29.641 -4.055 1 97.12 377 ASP A O 1
ATOM 2895 N N . MET A 1 378 ? -1.577 27.734 -3.578 1 98.5 378 MET A N 1
ATOM 2896 C CA . MET A 1 378 ? -0.681 28.328 -2.588 1 98.5 378 MET A CA 1
ATOM 2897 C C . MET A 1 378 ? 0.663 28.688 -3.215 1 98.5 378 MET A C 1
ATOM 2899 O O . MET A 1 378 ? 1.575 29.141 -2.521 1 98.5 378 MET A O 1
ATOM 2903 N N . SER A 1 379 ? 0.881 28.547 -4.531 1 98.56 379 SER A N 1
ATOM 2904 C CA . SER A 1 379 ? 2.174 28.703 -5.191 1 98.56 379 SER A CA 1
ATOM 2905 C C . SER A 1 379 ? 2.789 30.062 -4.891 1 98.56 379 SER A C 1
ATOM 2907 O O . SER A 1 379 ? 3.99 30.172 -4.633 1 98.56 379 SER A O 1
ATOM 2909 N N . SER A 1 380 ? 1.946 31.109 -4.941 1 98.44 380 SER A N 1
ATOM 2910 C CA . SER A 1 380 ? 2.475 32.438 -4.727 1 98.44 380 SER A CA 1
ATOM 2911 C C . SER A 1 380 ? 2.986 32.625 -3.301 1 98.44 380 SER A C 1
ATOM 2913 O O . SER A 1 380 ? 4.023 33.25 -3.078 1 98.44 380 SER A O 1
ATOM 2915 N N . VAL A 1 381 ? 2.275 32.062 -2.336 1 98.56 381 VAL A N 1
ATOM 2916 C CA . VAL A 1 381 ? 2.676 32.188 -0.936 1 98.56 381 VAL A CA 1
ATOM 2917 C C . VAL A 1 381 ? 4.004 31.453 -0.719 1 98.56 381 VAL A C 1
ATOM 2919 O O . VAL A 1 381 ? 4.91 32 -0.075 1 98.56 381 VAL A O 1
ATOM 2922 N N . TYR A 1 382 ? 4.145 30.25 -1.26 1 98.75 382 TYR A N 1
ATOM 2923 C CA . TYR A 1 382 ? 5.387 29.5 -1.149 1 98.75 382 TYR A CA 1
ATOM 2924 C C . TYR A 1 382 ? 6.543 30.25 -1.804 1 98.75 382 TYR A C 1
ATOM 2926 O O . TYR A 1 382 ? 7.629 30.344 -1.233 1 98.75 382 TYR A O 1
ATOM 2934 N N . THR A 1 383 ? 6.305 30.734 -3.037 1 98.56 383 THR A N 1
ATOM 2935 C CA . THR A 1 383 ? 7.344 31.453 -3.771 1 98.56 383 THR A CA 1
ATOM 2936 C C . THR A 1 383 ? 7.824 32.656 -2.982 1 98.56 383 THR A C 1
ATOM 2938 O O . THR A 1 383 ? 9.031 32.906 -2.881 1 98.56 383 THR A O 1
ATOM 2941 N N . ASP A 1 384 ? 6.906 33.406 -2.422 1 98.19 384 ASP A N 1
ATOM 2942 C CA . ASP A 1 384 ? 7.258 34.594 -1.632 1 98.19 384 ASP A CA 1
ATOM 2943 C C . ASP A 1 384 ? 8.102 34.219 -0.42 1 98.19 384 ASP A C 1
ATOM 2945 O O . ASP A 1 384 ? 9.086 34.875 -0.1 1 98.19 384 ASP A O 1
ATOM 2949 N N . LEU A 1 385 ? 7.738 33.188 0.273 1 98.38 385 LEU A N 1
ATOM 2950 C CA . LEU A 1 385 ? 8.477 32.719 1.444 1 98.38 385 LEU A CA 1
ATOM 2951 C C . LEU A 1 385 ? 9.875 32.25 1.058 1 98.38 385 LEU A C 1
ATOM 2953 O O . LEU A 1 385 ? 10.852 32.562 1.737 1 98.38 385 LEU A O 1
ATOM 2957 N N . LEU A 1 386 ? 9.953 31.516 -0.038 1 98.25 386 LEU A N 1
ATOM 2958 C CA . LEU A 1 386 ? 11.234 30.984 -0.491 1 98.25 386 LEU A CA 1
ATOM 2959 C C . LEU A 1 386 ? 12.156 32.125 -0.947 1 98.25 386 LEU A C 1
ATOM 2961 O O . LEU A 1 386 ? 13.375 32.031 -0.781 1 98.25 386 LEU A O 1
ATOM 2965 N N . ASN A 1 387 ? 11.602 33.156 -1.482 1 97.69 387 ASN A N 1
ATOM 2966 C CA . ASN A 1 387 ? 12.375 34.281 -1.975 1 97.69 387 ASN A CA 1
ATOM 2967 C C . ASN A 1 387 ? 12.977 35.094 -0.828 1 97.69 387 ASN A C 1
ATOM 2969 O O . ASN A 1 387 ? 13.859 35.938 -1.045 1 97.69 387 ASN A O 1
ATOM 2973 N N . THR A 1 388 ? 12.547 34.906 0.415 1 95.69 388 THR A N 1
ATOM 2974 C CA . THR A 1 388 ? 13.172 35.562 1.559 1 95.69 388 THR A CA 1
ATOM 2975 C C . THR A 1 388 ? 14.531 34.938 1.865 1 95.69 388 THR A C 1
ATOM 2977 O O . THR A 1 388 ? 15.352 35.531 2.553 1 95.69 388 THR A O 1
ATOM 2980 N N . PHE A 1 389 ? 14.766 33.656 1.503 1 94.69 389 PHE A N 1
ATOM 2981 C CA . PHE A 1 389 ? 15.969 32.875 1.731 1 94.69 389 PHE A CA 1
ATOM 2982 C C . PHE A 1 389 ? 16.188 32.656 3.223 1 94.69 389 PHE A C 1
ATOM 2984 O O . PHE A 1 389 ? 17.312 32.344 3.65 1 94.69 389 PHE A O 1
ATOM 2991 N N . LYS A 1 390 ? 15.094 32.719 4.027 1 94.81 390 LYS A N 1
ATOM 2992 C CA . LYS A 1 390 ? 15.195 32.625 5.477 1 94.81 390 LYS A CA 1
ATOM 2993 C C . LYS A 1 390 ? 14.672 31.266 5.965 1 94.81 390 LYS A C 1
ATOM 2995 O O . LYS A 1 390 ? 15.094 30.766 7.016 1 94.81 390 LYS A O 1
ATOM 3000 N N . TYR A 1 391 ? 13.82 30.734 5.207 1 97.56 391 TYR A N 1
ATOM 3001 C CA . TYR A 1 391 ? 13.039 29.609 5.73 1 97.56 391 TYR A CA 1
ATOM 3002 C C . TYR A 1 391 ? 13.297 28.344 4.938 1 97.56 391 TYR A C 1
ATOM 3004 O O . TYR A 1 391 ? 13.508 28.391 3.725 1 97.56 391 TYR A O 1
ATOM 3012 N N . ARG A 1 392 ? 13.289 27.234 5.633 1 97.88 392 ARG A N 1
ATOM 3013 C CA . ARG A 1 392 ? 13.305 25.906 5.012 1 97.88 392 ARG A CA 1
ATOM 3014 C C . ARG A 1 392 ? 11.914 25.281 5.016 1 97.88 392 ARG A C 1
ATOM 3016 O O . ARG A 1 392 ? 11.25 25.234 6.059 1 97.88 392 ARG A O 1
ATOM 3023 N N . LEU A 1 393 ? 11.477 24.859 3.877 1 98.81 393 LEU A N 1
ATOM 3024 C CA . LEU A 1 393 ? 10.141 24.297 3.748 1 98.81 393 LEU A CA 1
ATOM 3025 C C . LEU A 1 393 ? 10.211 22.797 3.441 1 98.81 393 LEU A C 1
ATOM 3027 O O . LEU A 1 393 ? 11.086 22.359 2.697 1 98.81 393 LEU A O 1
ATOM 3031 N N . LEU A 1 394 ? 9.359 22.016 4.043 1 98.88 394 LEU A N 1
ATOM 3032 C CA . LEU A 1 394 ? 9.25 20.578 3.811 1 98.88 394 LEU A CA 1
ATOM 3033 C C . LEU A 1 394 ? 7.805 20.188 3.504 1 98.88 394 LEU A C 1
ATOM 3035 O O . LEU A 1 394 ? 6.898 20.484 4.285 1 98.88 394 LEU A O 1
ATOM 3039 N N . VAL A 1 395 ? 7.609 19.625 2.359 1 98.88 395 VAL A N 1
ATOM 3040 C CA . VAL A 1 395 ? 6.355 18.984 1.989 1 98.88 395 VAL A CA 1
ATOM 3041 C C . VAL A 1 395 ? 6.555 17.469 1.937 1 98.88 395 VAL A C 1
ATOM 3043 O O . VAL A 1 395 ? 7.465 16.969 1.262 1 98.88 395 VAL A O 1
ATOM 3046 N N . TYR A 1 396 ? 5.801 16.734 2.701 1 98.88 396 TYR A N 1
ATOM 3047 C CA . TYR A 1 396 ? 5.887 15.273 2.637 1 98.88 396 TYR A CA 1
ATOM 3048 C C . TYR A 1 396 ? 4.5 14.648 2.488 1 98.88 396 TYR A C 1
ATOM 3050 O O . TYR A 1 396 ? 3.502 15.242 2.9 1 98.88 396 TYR A O 1
ATOM 3058 N N . SER A 1 397 ? 4.402 13.508 1.814 1 98.75 397 SER A N 1
ATOM 3059 C CA . SER A 1 397 ? 3.111 12.891 1.528 1 98.75 397 SER A CA 1
ATOM 3060 C C . SER A 1 397 ? 3.189 11.367 1.644 1 98.75 397 SER A C 1
ATOM 3062 O O . SER A 1 397 ? 4.113 10.75 1.112 1 98.75 397 SER A O 1
ATOM 3064 N N . GLY A 1 398 ? 2.205 10.82 2.428 1 98.69 398 GLY A N 1
ATOM 3065 C CA . GLY A 1 398 ? 1.987 9.391 2.264 1 98.69 398 GLY A CA 1
ATOM 3066 C C . GLY A 1 398 ? 1.535 9.016 0.865 1 98.69 398 GLY A C 1
ATOM 3067 O O . GLY A 1 398 ? 0.722 9.719 0.26 1 98.69 398 GLY A O 1
ATOM 3068 N N . ASP A 1 399 ? 2.004 7.906 0.349 1 98.31 399 ASP A N 1
ATOM 3069 C CA . ASP A 1 399 ? 1.794 7.574 -1.057 1 98.31 399 ASP A CA 1
ATOM 3070 C C . ASP A 1 399 ? 0.496 6.797 -1.249 1 98.31 399 ASP A C 1
ATOM 3072 O O . ASP A 1 399 ? 0.175 6.379 -2.365 1 98.31 399 ASP A O 1
ATOM 3076 N N . GLN A 1 400 ? -0.297 6.625 -0.143 1 98.06 400 GLN A N 1
ATOM 3077 C CA . GLN A 1 400 ? -1.543 5.871 -0.232 1 98.06 400 GLN A CA 1
ATOM 3078 C C . GLN A 1 400 ? -2.746 6.758 0.075 1 98.06 400 GLN A C 1
ATOM 3080 O O . GLN A 1 400 ? -3.842 6.258 0.342 1 98.06 400 GLN A O 1
ATOM 3085 N N . ASP A 1 401 ? -2.59 8.031 0.109 1 96.94 401 ASP A N 1
ATOM 3086 C CA . ASP A 1 401 ? -3.67 8.984 0.345 1 96.94 401 ASP A CA 1
ATOM 3087 C C . ASP A 1 401 ? -4.297 9.438 -0.97 1 96.94 401 ASP A C 1
ATOM 3089 O O . ASP A 1 401 ? -3.607 9.984 -1.838 1 96.94 401 ASP A O 1
ATOM 3093 N N . ALA A 1 402 ? -5.559 9.32 -1.086 1 95.56 402 ALA A N 1
ATOM 3094 C CA . ALA A 1 402 ? -6.234 9.773 -2.299 1 95.56 402 ALA A CA 1
ATOM 3095 C C . ALA A 1 402 ? -6.762 11.195 -2.133 1 95.56 402 ALA A C 1
ATOM 3097 O O . ALA A 1 402 ? -7.031 11.883 -3.121 1 95.56 402 ALA A O 1
ATOM 3098 N N . THR A 1 403 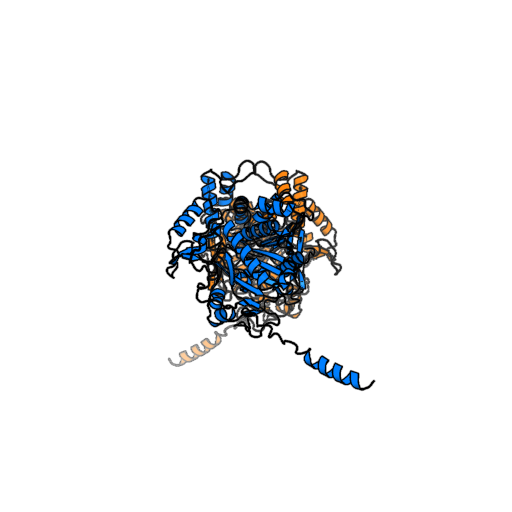? -6.949 11.664 -0.929 1 93.06 403 THR A N 1
ATOM 3099 C CA . THR A 1 403 ? -7.578 12.953 -0.673 1 93.06 403 THR A CA 1
ATOM 3100 C C . THR A 1 403 ? -6.617 14.094 -0.992 1 93.06 403 THR A C 1
ATOM 3102 O O . THR A 1 403 ? -7.023 15.125 -1.539 1 93.06 403 THR A O 1
ATOM 3105 N N . HIS A 1 404 ? -5.41 13.953 -0.601 1 95.44 404 HIS A N 1
ATOM 3106 C CA . HIS A 1 404 ? -4.27 14.797 -0.94 1 95.44 404 HIS A CA 1
ATOM 3107 C C . HIS A 1 404 ? -3.092 13.961 -1.426 1 95.44 404 HIS A C 1
ATOM 3109 O O . HIS A 1 404 ? -2.088 13.828 -0.722 1 95.44 404 HIS A O 1
ATOM 3115 N N . ASN A 1 405 ? -3.244 13.492 -2.65 1 96.44 405 ASN A N 1
ATOM 3116 C CA . ASN A 1 405 ? -2.344 12.43 -3.086 1 96.44 405 ASN A CA 1
ATOM 3117 C C . ASN A 1 405 ? -0.938 12.961 -3.35 1 96.44 405 ASN A C 1
ATOM 3119 O O . ASN A 1 405 ? -0.758 14.156 -3.613 1 96.44 405 ASN A O 1
ATOM 3123 N N . PHE A 1 406 ? 0.065 12.109 -3.279 1 98.56 406 PHE A N 1
ATOM 3124 C CA . PHE A 1 406 ? 1.482 12.453 -3.27 1 98.56 406 PHE A CA 1
ATOM 3125 C C . PHE A 1 406 ? 1.914 13.008 -4.621 1 98.56 406 PHE A C 1
ATOM 3127 O O . PHE A 1 406 ? 2.832 13.828 -4.695 1 98.56 406 PHE A O 1
ATOM 3134 N N . LEU A 1 407 ? 1.262 12.602 -5.738 1 98.5 407 LEU A N 1
ATOM 3135 C CA . LEU A 1 407 ? 1.601 13.102 -7.066 1 98.5 407 LEU A CA 1
ATOM 3136 C C . LEU A 1 407 ? 1.318 14.594 -7.176 1 98.5 407 LEU A C 1
ATOM 3138 O O . LEU A 1 407 ? 2.17 15.359 -7.633 1 98.5 407 LEU A O 1
ATOM 3142 N N . GLY A 1 408 ? 0.099 14.992 -6.742 1 98.19 408 GLY A N 1
ATOM 3143 C CA . GLY A 1 408 ? -0.253 16.406 -6.777 1 98.19 408 GLY A CA 1
ATOM 3144 C C . GLY A 1 408 ? 0.684 17.266 -5.961 1 98.19 408 GLY A C 1
ATOM 3145 O O . GLY A 1 408 ? 1.016 18.391 -6.363 1 98.19 408 GLY A O 1
ATOM 3146 N N . ASN A 1 409 ? 1.084 16.781 -4.832 1 98.5 409 ASN A N 1
ATOM 3147 C CA . ASN A 1 409 ? 2.012 17.531 -3.99 1 98.5 409 ASN A CA 1
ATOM 3148 C C . ASN A 1 409 ? 3.4 17.609 -4.617 1 98.5 409 ASN A C 1
ATOM 3150 O O . ASN A 1 409 ? 4.066 18.641 -4.531 1 98.5 409 ASN A O 1
ATOM 3154 N N . GLU A 1 410 ? 3.848 16.5 -5.207 1 98.56 410 GLU A N 1
ATOM 3155 C CA . GLU A 1 410 ? 5.125 16.562 -5.914 1 98.56 410 GLU A CA 1
ATOM 3156 C C . GLU A 1 410 ? 5.07 17.562 -7.07 1 98.56 410 GLU A C 1
ATOM 3158 O O . GLU A 1 410 ? 6.004 18.328 -7.27 1 98.56 410 GLU A O 1
ATOM 3163 N N . TRP A 1 411 ? 3.953 17.469 -7.867 1 98.38 411 TRP A N 1
ATOM 3164 C CA . TRP A 1 411 ? 3.771 18.406 -8.977 1 98.38 411 TRP A CA 1
ATOM 3165 C C . TRP A 1 411 ? 3.846 19.844 -8.484 1 98.38 411 TRP A C 1
ATOM 3167 O O . TRP A 1 411 ? 4.434 20.703 -9.148 1 98.38 411 TRP A O 1
ATOM 3177 N N . PHE A 1 412 ? 3.23 20.109 -7.355 1 98.56 412 PHE A N 1
ATOM 3178 C CA . PHE A 1 412 ? 3.195 21.453 -6.773 1 98.56 412 PHE A CA 1
ATOM 3179 C C . PHE A 1 412 ? 4.602 21.953 -6.477 1 98.56 412 PHE A C 1
ATOM 3181 O O . PHE A 1 412 ? 4.992 23.031 -6.922 1 98.56 412 PHE A O 1
ATOM 3188 N N . VAL A 1 413 ? 5.367 21.125 -5.738 1 98.62 413 VAL A N 1
ATOM 3189 C CA . VAL A 1 413 ? 6.711 21.531 -5.332 1 98.62 413 VAL A CA 1
ATOM 3190 C C . VAL A 1 413 ? 7.598 21.688 -6.566 1 98.62 413 VAL A C 1
ATOM 3192 O O . VAL A 1 413 ? 8.359 22.656 -6.676 1 98.62 413 VAL A O 1
ATOM 3195 N N . THR A 1 414 ? 7.496 20.734 -7.5 1 97.44 414 THR A N 1
ATOM 3196 C CA . THR A 1 414 ? 8.25 20.812 -8.75 1 97.44 414 THR A CA 1
ATOM 3197 C C . THR A 1 414 ? 7.887 22.094 -9.508 1 97.44 414 THR A C 1
ATOM 3199 O O . THR A 1 414 ? 8.758 22.734 -10.102 1 97.44 414 THR A O 1
ATOM 3202 N N . GLY A 1 415 ? 6.684 22.484 -9.484 1 97.44 415 GLY A N 1
ATOM 3203 C CA . GLY A 1 415 ? 6.16 23.594 -10.25 1 97.44 415 GLY A CA 1
ATOM 3204 C C . GLY A 1 415 ? 6.586 24.953 -9.711 1 97.44 415 GLY A C 1
ATOM 3205 O O . GLY A 1 415 ? 6.402 25.969 -10.367 1 97.44 415 GLY A O 1
ATOM 3206 N N . LEU A 1 416 ? 7.168 24.969 -8.508 1 98.19 416 LEU A N 1
ATOM 3207 C CA . LEU A 1 416 ? 7.625 26.234 -7.938 1 98.19 416 LEU A CA 1
ATOM 3208 C C . LEU A 1 416 ? 8.859 26.75 -8.672 1 98.19 416 LEU A C 1
ATOM 3210 O O . LEU A 1 416 ? 9.258 27.906 -8.484 1 98.19 416 LEU A O 1
ATOM 3214 N N . GLY A 1 417 ? 9.516 25.906 -9.492 1 96 417 GLY A N 1
ATOM 3215 C CA . GLY A 1 417 ? 10.57 26.328 -10.398 1 96 417 GLY A CA 1
ATOM 3216 C C . GLY A 1 417 ? 11.891 26.578 -9.695 1 96 417 GLY A C 1
ATOM 3217 O O . GLY A 1 417 ? 12.711 27.375 -10.18 1 96 417 GLY A O 1
ATOM 3218 N N . ARG A 1 418 ? 12.078 26 -8.531 1 96.69 418 ARG A N 1
ATOM 3219 C CA . ARG A 1 418 ? 13.336 26.141 -7.809 1 96.69 418 ARG A CA 1
ATOM 3220 C C . ARG A 1 418 ? 14.406 25.219 -8.375 1 96.69 418 ARG A C 1
ATOM 3222 O O . ARG A 1 418 ? 14.086 24.172 -8.938 1 96.69 418 ARG A O 1
ATOM 3229 N N . GLN A 1 419 ? 15.648 25.547 -8.148 1 95.25 419 GLN A N 1
ATOM 3230 C CA . GLN A 1 419 ? 16.75 24.734 -8.641 1 95.25 419 GLN A CA 1
ATOM 3231 C C . GLN A 1 419 ? 16.891 23.438 -7.836 1 95.25 419 GLN A C 1
ATOM 3233 O O . GLN A 1 419 ? 16.953 23.469 -6.605 1 95.25 419 GLN A O 1
ATOM 3238 N N . ALA A 1 420 ? 16.938 22.359 -8.555 1 95.75 420 ALA A N 1
ATOM 3239 C CA . ALA A 1 420 ? 17.094 21.062 -7.891 1 95.75 420 ALA A CA 1
ATOM 3240 C C . ALA A 1 420 ? 18.516 20.906 -7.324 1 95.75 420 ALA A C 1
ATOM 3242 O O . ALA A 1 420 ? 19.5 21.203 -8 1 95.75 420 ALA A O 1
ATOM 3243 N N . GLU A 1 421 ? 18.625 20.5 -6.137 1 96.56 421 GLU A N 1
ATOM 3244 C CA . GLU A 1 421 ? 19.906 20.25 -5.477 1 96.56 421 GLU A CA 1
ATOM 3245 C C . GLU A 1 421 ? 20.141 18.75 -5.309 1 96.56 421 GLU A C 1
ATOM 3247 O O . GLU A 1 421 ? 21.297 18.297 -5.324 1 96.56 421 GLU A O 1
ATOM 3252 N N . VAL A 1 422 ? 19.172 18.047 -5.023 1 96.31 422 VAL A N 1
ATOM 3253 C CA . VAL A 1 422 ? 19.188 16.594 -4.926 1 96.31 422 VAL A CA 1
ATOM 3254 C C . VAL A 1 422 ? 18.109 16.016 -5.84 1 96.31 422 VAL A C 1
ATOM 3256 O O . VAL A 1 422 ? 16.938 16.375 -5.742 1 96.31 422 VAL A O 1
ATOM 3259 N N . GLN A 1 423 ? 18.547 15.117 -6.719 1 96.19 423 GLN A N 1
ATOM 3260 C CA . GLN A 1 423 ? 17.594 14.469 -7.621 1 96.19 423 GLN A CA 1
ATOM 3261 C C . GLN A 1 423 ? 16.812 13.375 -6.902 1 96.19 423 GLN A C 1
ATOM 3263 O O . GLN A 1 423 ? 17.188 12.945 -5.809 1 96.19 423 GLN A O 1
ATOM 3268 N N . TRP A 1 424 ? 15.695 12.992 -7.523 1 97.62 424 TRP A N 1
ATOM 3269 C CA . TRP A 1 424 ? 14.789 11.992 -6.969 1 97.62 424 TRP A CA 1
ATOM 3270 C C . TRP A 1 424 ? 15.547 10.727 -6.59 1 97.62 424 TRP A C 1
ATOM 3272 O O . TRP A 1 424 ? 16.172 10.086 -7.441 1 97.62 424 TRP A O 1
ATOM 3282 N N . ARG A 1 425 ? 15.57 10.359 -5.312 1 96.75 425 ARG A N 1
ATOM 3283 C CA . ARG A 1 425 ? 16.281 9.188 -4.805 1 96.75 425 ARG A CA 1
ATOM 3284 C C . ARG A 1 425 ? 15.625 8.664 -3.527 1 96.75 425 ARG A C 1
ATOM 3286 O O . ARG A 1 425 ? 14.859 9.383 -2.879 1 96.75 425 ARG A O 1
ATOM 3293 N N . PRO A 1 426 ? 15.93 7.43 -3.135 1 96.69 426 PRO A N 1
ATOM 3294 C CA . PRO A 1 426 ? 15.383 6.918 -1.877 1 96.69 426 PRO A CA 1
ATOM 3295 C C . PRO A 1 426 ? 15.961 7.621 -0.652 1 96.69 426 PRO A C 1
ATOM 3297 O O . PRO A 1 426 ? 17.109 8.078 -0.684 1 96.69 426 PRO A O 1
ATOM 3300 N N . TRP A 1 427 ? 15.219 7.797 0.344 1 98.06 427 TRP A N 1
ATOM 3301 C CA . TRP A 1 427 ? 15.711 8.102 1.682 1 98.06 427 TRP A CA 1
ATOM 3302 C C . TRP A 1 427 ? 15.414 6.957 2.646 1 98.06 427 TRP A C 1
ATOM 3304 O O . TRP A 1 427 ? 14.414 6.258 2.496 1 98.06 427 TRP A O 1
ATOM 3314 N N . LEU A 1 428 ? 16.312 6.684 3.59 1 97.25 428 LEU A N 1
ATOM 3315 C CA . LEU A 1 428 ? 16.312 5.441 4.355 1 97.25 428 LEU A CA 1
ATOM 3316 C C . LEU A 1 428 ? 15.969 5.711 5.816 1 97.25 428 LEU A C 1
ATOM 3318 O O . LEU A 1 428 ? 16.172 6.824 6.312 1 97.25 428 LEU A O 1
ATOM 3322 N N . PHE A 1 429 ? 15.422 4.797 6.461 1 97.38 429 PHE A N 1
ATOM 3323 C CA . PHE A 1 429 ? 15.219 4.734 7.906 1 97.38 429 PHE A CA 1
ATOM 3324 C C . PHE A 1 429 ? 15.477 3.324 8.422 1 97.38 429 PHE A C 1
ATOM 3326 O O . PHE A 1 429 ? 15.664 2.395 7.641 1 97.38 429 PHE A O 1
ATOM 3333 N N . LYS A 1 430 ? 15.602 3.197 9.711 1 96.94 430 LYS A N 1
ATOM 3334 C CA . LYS A 1 430 ? 15.727 1.882 10.328 1 96.94 430 LYS A CA 1
ATOM 3335 C C . LYS A 1 430 ? 14.383 1.396 10.875 1 96.94 430 LYS A C 1
ATOM 3337 O O . LYS A 1 430 ? 13.711 2.113 11.617 1 96.94 430 LYS A O 1
ATOM 3342 N N . ASN A 1 431 ? 14.039 0.183 10.461 1 95.12 431 ASN A N 1
ATOM 3343 C CA . ASN A 1 431 ? 12.805 -0.387 10.992 1 95.12 431 ASN A CA 1
ATOM 3344 C C . ASN A 1 431 ? 13 -0.921 12.414 1 95.12 431 ASN A C 1
ATOM 3346 O O . ASN A 1 431 ? 14.047 -0.697 13.023 1 95.12 431 ASN A O 1
ATOM 3350 N N . ALA A 1 432 ? 11.961 -1.534 12.984 1 92.81 432 ALA A N 1
ATOM 3351 C CA . ALA A 1 432 ? 11.961 -1.974 14.383 1 92.81 432 ALA A CA 1
ATOM 3352 C C . ALA A 1 432 ? 13.07 -2.992 14.633 1 92.81 432 ALA A C 1
ATOM 3354 O O . ALA A 1 432 ? 13.547 -3.133 15.766 1 92.81 432 ALA A O 1
ATOM 3355 N N . LEU A 1 433 ? 13.594 -3.686 13.555 1 92.88 433 LEU A N 1
ATOM 3356 C CA . LEU A 1 433 ? 14.641 -4.691 13.672 1 92.88 433 LEU A CA 1
ATOM 3357 C C . LEU A 1 433 ? 16.016 -4.066 13.477 1 92.88 433 LEU A C 1
ATOM 3359 O O . LEU A 1 433 ? 17.031 -4.773 13.453 1 92.88 433 LEU A O 1
ATOM 3363 N N . GLY A 1 434 ? 16.016 -2.777 13.258 1 94.69 434 GLY A N 1
ATOM 3364 C CA . GLY A 1 434 ? 17.281 -2.08 13.062 1 94.69 434 GLY A CA 1
ATOM 3365 C C . GLY A 1 434 ? 17.797 -2.193 11.641 1 94.69 434 GLY A C 1
ATOM 3366 O O . GLY A 1 434 ? 18.984 -1.919 11.391 1 94.69 434 GLY A O 1
ATOM 3367 N N . GLN A 1 435 ? 16.953 -2.566 10.758 1 95 435 GLN A N 1
ATOM 3368 C CA . GLN A 1 435 ? 17.359 -2.754 9.367 1 95 435 GLN A CA 1
ATOM 3369 C C . GLN A 1 435 ? 17.031 -1.522 8.531 1 95 435 GLN A C 1
ATOM 3371 O O . GLN A 1 435 ? 15.961 -0.937 8.664 1 95 435 GLN A O 1
ATOM 3376 N N . ASP A 1 436 ? 17.891 -1.216 7.625 1 96.06 436 ASP A N 1
ATOM 3377 C CA . ASP A 1 436 ? 17.641 -0.115 6.699 1 96.06 436 ASP A CA 1
ATOM 3378 C C . ASP A 1 436 ? 16.516 -0.464 5.73 1 96.06 436 ASP A C 1
ATOM 3380 O O . ASP A 1 436 ? 16.469 -1.573 5.191 1 96.06 436 ASP A O 1
ATOM 3384 N N . GLN A 1 437 ? 15.625 0.383 5.641 1 97 437 GLN A N 1
ATOM 3385 C CA . GLN A 1 437 ? 14.523 0.259 4.699 1 97 437 GLN A CA 1
ATOM 3386 C C . GLN A 1 437 ? 14.344 1.538 3.885 1 97 437 GLN A C 1
ATOM 3388 O O . GLN A 1 437 ? 14.656 2.631 4.363 1 97 437 GLN A O 1
ATOM 3393 N N . VAL A 1 438 ? 13.945 1.45 2.635 1 96.94 438 VAL A N 1
ATOM 3394 C CA . VAL A 1 438 ? 13.508 2.621 1.882 1 96.94 438 VAL A CA 1
ATOM 3395 C C . VAL A 1 438 ? 12.219 3.17 2.484 1 96.94 438 VAL A C 1
ATOM 3397 O O . VAL A 1 438 ? 11.203 2.475 2.527 1 96.94 438 VAL A O 1
ATOM 3400 N N . ALA A 1 439 ? 12.227 4.379 2.996 1 98.19 439 ALA A N 1
ATOM 3401 C CA . ALA A 1 439 ? 11.062 5.031 3.58 1 98.19 439 ALA A CA 1
ATOM 3402 C C . ALA A 1 439 ? 10.18 5.645 2.498 1 98.19 439 ALA A C 1
ATOM 3404 O O . ALA A 1 439 ? 8.969 5.805 2.691 1 98.19 439 ALA A O 1
ATOM 3405 N N . GLY A 1 440 ? 10.688 6.004 1.455 1 98.12 440 GLY A N 1
ATOM 3406 C CA . GLY A 1 440 ? 10.141 6.703 0.302 1 98.12 440 GLY A CA 1
ATOM 3407 C C . GLY A 1 440 ? 11.203 7.371 -0.549 1 98.12 440 GLY A C 1
ATOM 3408 O O . GLY A 1 440 ? 12.305 6.844 -0.706 1 98.12 440 GLY A O 1
ATOM 3409 N N . PHE A 1 441 ? 10.852 8.445 -1.146 1 98.5 441 PHE A N 1
ATOM 3410 C CA . PHE A 1 441 ? 11.773 9.125 -2.043 1 98.5 441 PHE A CA 1
ATOM 3411 C C . PHE A 1 441 ? 11.805 10.625 -1.751 1 98.5 441 PHE A C 1
ATOM 3413 O O . PHE A 1 441 ? 10.852 11.172 -1.201 1 98.5 441 PHE A O 1
ATOM 3420 N N . VAL A 1 442 ? 12.898 11.211 -2.098 1 98.5 442 VAL A N 1
ATOM 3421 C CA . VAL A 1 442 ? 13.102 12.617 -1.755 1 98.5 442 VAL A CA 1
ATOM 3422 C C . VAL A 1 442 ? 13.641 13.367 -2.967 1 98.5 442 VAL A C 1
ATOM 3424 O O . VAL A 1 442 ? 14.375 12.805 -3.781 1 98.5 442 VAL A O 1
ATOM 3427 N N . LYS A 1 443 ? 13.234 14.5 -3.143 1 98.44 443 LYS A N 1
ATOM 3428 C CA . LYS A 1 443 ? 13.789 15.516 -4.035 1 98.44 443 LYS A CA 1
ATOM 3429 C C . LYS A 1 443 ? 13.969 16.844 -3.309 1 98.44 443 LYS A C 1
ATOM 3431 O O . LYS A 1 443 ? 13.062 17.297 -2.604 1 98.44 443 LYS A O 1
ATOM 3436 N N . GLU A 1 444 ? 15.141 17.406 -3.416 1 98.25 444 GLU A N 1
ATOM 3437 C CA . GLU A 1 444 ? 15.43 18.656 -2.705 1 98.25 444 GLU A CA 1
ATOM 3438 C C . GLU A 1 444 ? 15.75 19.781 -3.678 1 98.25 444 GLU A C 1
ATOM 3440 O O . GLU A 1 444 ? 16.406 19.562 -4.699 1 98.25 444 GLU A O 1
ATOM 3445 N N . TYR A 1 445 ? 15.258 20.891 -3.354 1 97.62 445 TYR A N 1
ATOM 3446 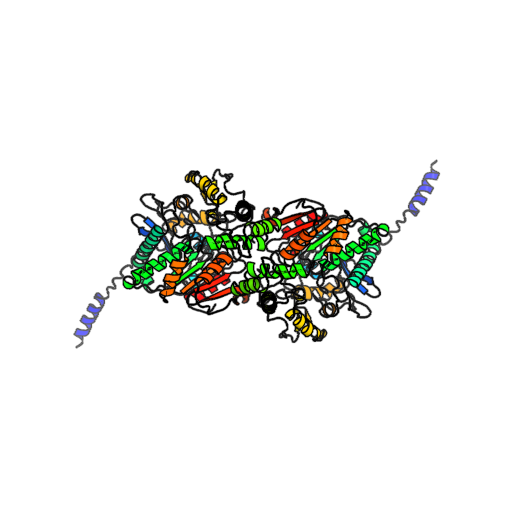C CA . TYR A 1 445 ? 15.523 22.156 -4.035 1 97.62 445 TYR A CA 1
ATOM 3447 C C . TYR A 1 445 ? 16.125 23.172 -3.082 1 97.62 445 TYR A C 1
ATOM 3449 O O . TYR A 1 445 ? 16.484 22.844 -1.948 1 97.62 445 TYR A O 1
ATOM 3457 N N . ASP A 1 446 ? 16.281 24.359 -3.668 1 96.25 446 ASP A N 1
ATOM 3458 C CA . ASP A 1 446 ? 16.766 25.438 -2.812 1 96.25 446 ASP A CA 1
ATOM 3459 C C . ASP A 1 446 ? 15.758 25.781 -1.724 1 96.25 446 ASP A C 1
ATOM 3461 O O . ASP A 1 446 ? 14.719 26.391 -2 1 96.25 446 ASP A O 1
ATOM 3465 N N . ASN A 1 447 ? 16.031 25.406 -0.49 1 96.69 447 ASN A N 1
ATOM 3466 C CA . ASN A 1 447 ? 15.312 25.719 0.747 1 96.69 447 ASN A CA 1
ATOM 3467 C C . ASN A 1 447 ? 13.945 25.047 0.791 1 96.69 447 ASN A C 1
ATOM 3469 O O . ASN A 1 447 ? 13.078 25.438 1.568 1 96.69 447 ASN A 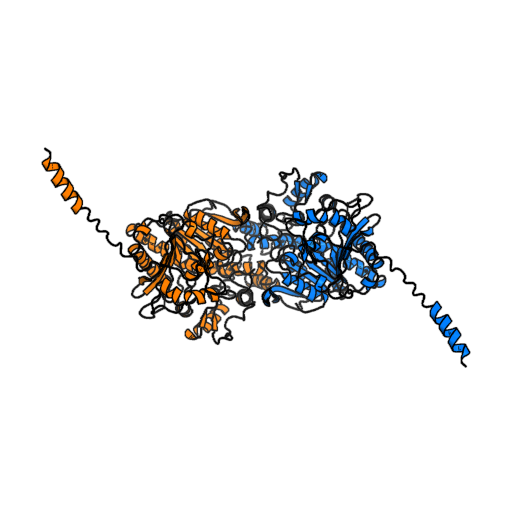O 1
ATOM 3473 N N . ILE A 1 448 ? 13.664 24.047 -0.091 1 98.62 448 ILE A N 1
ATOM 3474 C CA . ILE A 1 448 ? 12.438 23.266 0.01 1 98.62 448 ILE A CA 1
ATOM 3475 C C . ILE A 1 448 ? 12.719 21.812 -0.408 1 98.62 448 ILE A C 1
ATOM 3477 O O . ILE A 1 448 ? 13.531 21.562 -1.304 1 98.62 448 ILE A O 1
ATOM 3481 N N . ALA A 1 449 ? 12.148 20.906 0.288 1 98.69 449 ALA A N 1
ATOM 3482 C CA . ALA A 1 449 ? 12.258 19.484 -0.03 1 98.69 449 ALA A CA 1
ATOM 3483 C C . ALA A 1 449 ? 10.875 18.844 -0.139 1 98.69 449 ALA A C 1
ATOM 3485 O O . ALA A 1 449 ? 9.93 19.266 0.517 1 98.69 449 ALA A O 1
ATOM 3486 N N . TYR A 1 450 ? 10.742 17.922 -1.045 1 98.75 450 TYR A N 1
ATOM 3487 C CA . TYR A 1 450 ? 9.578 17.031 -1.131 1 98.75 450 TYR A CA 1
ATOM 3488 C C . TYR A 1 450 ? 9.961 15.594 -0.811 1 98.75 450 TYR A C 1
ATOM 3490 O O . TYR A 1 450 ? 10.914 15.062 -1.376 1 98.75 450 TYR A O 1
ATOM 3498 N N . LEU A 1 451 ? 9.242 14.953 0.12 1 98.88 451 LEU A N 1
ATOM 3499 C CA . LEU A 1 451 ? 9.453 13.547 0.449 1 98.88 451 LEU A CA 1
ATOM 3500 C C . LEU A 1 451 ? 8.148 12.766 0.346 1 98.88 451 LEU A C 1
ATOM 3502 O O . LEU A 1 451 ? 7.105 13.219 0.82 1 98.88 451 LEU A O 1
ATOM 3506 N N . SER A 1 452 ? 8.188 11.625 -0.297 1 98.69 452 SER A N 1
ATOM 3507 C CA . SER A 1 452 ? 7.102 10.656 -0.176 1 98.69 452 SER A CA 1
ATOM 3508 C C . SER A 1 452 ? 7.379 9.648 0.94 1 98.69 452 SER A C 1
ATOM 3510 O O . SER A 1 452 ? 8.531 9.422 1.307 1 98.69 452 SER A O 1
ATOM 3512 N N . ILE A 1 453 ? 6.387 9.18 1.562 1 98.69 453 ILE A N 1
ATOM 3513 C CA . ILE A 1 453 ? 6.461 8.133 2.574 1 98.69 453 ILE A CA 1
ATOM 3514 C C . ILE A 1 453 ? 5.699 6.898 2.098 1 98.69 453 ILE A C 1
ATOM 3516 O O . ILE A 1 453 ? 4.48 6.945 1.915 1 98.69 453 ILE A O 1
ATOM 3520 N N . LYS A 1 454 ? 6.398 5.84 1.941 1 97.25 454 LYS A N 1
ATOM 3521 C CA . LYS A 1 454 ? 5.848 4.594 1.421 1 97.25 454 LYS A CA 1
ATOM 3522 C C . LYS A 1 454 ? 4.895 3.955 2.426 1 97.25 454 LYS A C 1
ATOM 3524 O O . LYS A 1 454 ? 5.152 3.965 3.631 1 97.25 454 LYS A O 1
ATOM 3529 N N . ASN A 1 455 ? 3.771 3.381 1.933 1 97.5 455 ASN A N 1
ATOM 3530 C CA . ASN A 1 455 ? 2.785 2.65 2.723 1 97.5 455 ASN A CA 1
ATOM 3531 C C . ASN A 1 455 ? 2.186 3.525 3.818 1 97.5 455 ASN A C 1
ATOM 3533 O O . ASN A 1 455 ? 1.996 3.07 4.949 1 97.5 455 ASN A O 1
ATOM 3537 N N . ALA A 1 456 ? 1.967 4.805 3.512 1 98.5 456 ALA A N 1
ATOM 3538 C CA . ALA A 1 456 ? 1.371 5.754 4.449 1 98.5 456 ALA A CA 1
ATOM 3539 C C . ALA A 1 456 ? 0.205 6.5 3.805 1 98.5 456 ALA A C 1
ATOM 3541 O O . ALA A 1 456 ? 0.259 6.844 2.621 1 98.5 456 ALA A O 1
ATOM 3542 N N . GLY A 1 457 ? -0.819 6.73 4.562 1 97.5 457 GLY A N 1
ATOM 3543 C CA . GLY A 1 457 ? -1.952 7.531 4.129 1 97.5 457 GLY A CA 1
ATOM 3544 C C . GLY A 1 457 ? -1.854 8.984 4.555 1 97.5 457 GLY A C 1
ATOM 3545 O O . GLY A 1 457 ? -0.769 9.562 4.547 1 97.5 457 GLY A O 1
ATOM 3546 N N . PHE A 1 458 ? -2.984 9.57 4.859 1 96.31 458 PHE A N 1
ATOM 3547 C CA . PHE A 1 458 ? -3.121 10.977 5.223 1 96.31 458 PHE A CA 1
ATOM 3548 C C . PHE A 1 458 ? -2.318 11.289 6.477 1 96.31 458 PHE A C 1
ATOM 3550 O O . PHE A 1 458 ? -1.612 12.305 6.527 1 96.31 458 PHE A O 1
ATOM 3557 N N . TRP A 1 459 ? -2.48 10.43 7.496 1 97.06 459 TRP A N 1
ATOM 3558 C CA . TRP A 1 459 ? -1.729 10.602 8.734 1 97.06 459 TRP A CA 1
ATOM 3559 C C . TRP A 1 459 ? -0.445 9.773 8.711 1 97.06 459 TRP A C 1
ATOM 3561 O O . TRP A 1 459 ? -0.345 8.742 9.375 1 97.06 459 TRP A O 1
ATOM 3571 N N . ALA A 1 460 ? 0.514 10.312 7.984 1 98.19 460 ALA A N 1
ATOM 3572 C CA . ALA A 1 460 ? 1.761 9.602 7.73 1 98.19 460 ALA A CA 1
ATOM 3573 C C . ALA A 1 460 ? 2.463 9.234 9.031 1 98.19 460 ALA A C 1
ATOM 3575 O O . ALA A 1 460 ? 2.975 8.125 9.188 1 98.19 460 ALA A O 1
ATOM 3576 N N . PRO A 1 461 ? 2.494 10.148 10.094 1 98 461 PRO A N 1
ATOM 3577 C CA . PRO A 1 461 ? 3.17 9.781 11.344 1 98 461 PRO A CA 1
ATOM 3578 C C . PRO A 1 461 ? 2.457 8.656 12.086 1 98 461 PRO A C 1
ATOM 3580 O O . PRO A 1 461 ? 3.066 7.98 12.922 1 98 461 PRO A O 1
ATOM 3583 N N . GLN A 1 462 ? 1.152 8.555 11.852 1 97.31 462 GLN A N 1
ATOM 3584 C CA . GLN A 1 462 ? 0.421 7.426 12.43 1 97.31 462 GLN A CA 1
ATOM 3585 C C . GLN A 1 462 ? 0.765 6.125 11.719 1 97.31 462 GLN A C 1
ATOM 3587 O O . GLN A 1 462 ? 0.966 5.09 12.359 1 97.31 462 GLN A O 1
ATOM 3592 N N . ASP A 1 463 ? 0.884 6.152 10.406 1 97.5 463 ASP A N 1
ATOM 3593 C CA . ASP A 1 463 ? 1.063 4.969 9.57 1 97.5 463 ASP A CA 1
ATOM 3594 C C . ASP A 1 463 ? 2.516 4.496 9.594 1 97.5 463 ASP A C 1
ATOM 3596 O O . ASP A 1 463 ? 2.785 3.295 9.516 1 97.5 463 ASP A O 1
ATOM 3600 N N . GLN A 1 464 ? 3.443 5.449 9.586 1 98.12 464 GLN A N 1
ATOM 3601 C CA . GLN A 1 464 ? 4.875 5.168 9.562 1 98.12 464 GLN A CA 1
ATOM 3602 C C . GLN A 1 464 ? 5.617 5.996 10.609 1 98.12 464 GLN A C 1
ATOM 3604 O O . GLN A 1 464 ? 6.406 6.875 10.266 1 98.12 464 GLN A O 1
ATOM 3609 N N . PRO A 1 465 ? 5.441 5.617 11.867 1 98.12 465 PRO A N 1
ATOM 3610 C CA . PRO A 1 465 ? 5.957 6.445 12.961 1 98.12 465 PRO A CA 1
ATOM 3611 C C . PRO A 1 465 ? 7.484 6.531 12.961 1 98.12 465 PRO A C 1
ATOM 3613 O O . PRO A 1 465 ? 8.047 7.609 13.164 1 98.12 465 PRO A O 1
ATOM 3616 N N . LEU A 1 466 ? 8.203 5.438 12.695 1 98.12 466 LEU A N 1
ATOM 3617 C CA . LEU A 1 466 ? 9.664 5.445 12.727 1 98.12 466 LEU A CA 1
ATOM 3618 C C . LEU A 1 466 ? 10.234 6.328 11.625 1 98.12 466 LEU A C 1
ATOM 3620 O O . LEU A 1 466 ? 11.117 7.152 11.875 1 98.12 466 LEU A O 1
ATOM 3624 N N . ALA A 1 467 ? 9.703 6.176 10.461 1 98.38 467 ALA A N 1
ATOM 3625 C CA . ALA A 1 467 ? 10.188 6.957 9.32 1 98.38 467 ALA A CA 1
ATOM 3626 C C . ALA A 1 467 ? 9.914 8.445 9.523 1 98.38 467 ALA A C 1
ATOM 3628 O O . ALA A 1 467 ? 10.781 9.281 9.258 1 98.38 467 ALA A O 1
ATOM 3629 N N . THR A 1 468 ? 8.734 8.82 9.992 1 98.56 468 THR A N 1
ATOM 3630 C CA . THR A 1 468 ? 8.352 10.219 10.078 1 98.56 468 THR A CA 1
ATOM 3631 C C . THR A 1 468 ? 9.039 10.891 11.266 1 98.56 468 THR A C 1
ATOM 3633 O O . THR A 1 468 ? 9.312 12.094 11.234 1 98.56 468 THR A O 1
ATOM 3636 N N . SER A 1 469 ? 9.312 10.109 12.328 1 98.44 469 SER A N 1
ATOM 3637 C CA . SER A 1 469 ? 10.102 10.664 13.43 1 98.44 469 SER A CA 1
ATOM 3638 C C . SER A 1 469 ? 11.5 11.055 12.977 1 98.44 469 SER A C 1
ATOM 3640 O O . SER A 1 469 ? 12.016 12.102 13.375 1 98.44 469 SER A O 1
ATOM 3642 N N . LEU A 1 470 ? 12.086 10.227 12.148 1 98.5 470 LEU A N 1
ATOM 3643 C CA . LEU A 1 470 ? 13.391 10.555 11.586 1 98.5 470 LEU A CA 1
ATOM 3644 C C . LEU A 1 470 ? 13.289 11.758 10.648 1 98.5 470 LEU A C 1
ATOM 3646 O O . LEU A 1 470 ? 14.164 12.633 10.664 1 98.5 470 LEU A O 1
ATOM 3650 N N . LEU A 1 471 ? 12.273 11.758 9.812 1 98.62 471 LEU A N 1
ATOM 3651 C CA . LEU A 1 471 ? 12.047 12.836 8.852 1 98.62 471 LEU A CA 1
ATOM 3652 C C . LEU A 1 471 ? 12.008 14.188 9.547 1 98.62 471 LEU A C 1
ATOM 3654 O O . LEU A 1 471 ? 12.719 15.117 9.148 1 98.62 471 LEU A O 1
ATOM 3658 N N . ILE A 1 472 ? 11.203 14.32 10.602 1 98.75 472 ILE A N 1
ATOM 3659 C CA . ILE A 1 472 ? 11.023 15.609 11.266 1 98.75 472 ILE A CA 1
ATOM 3660 C C . ILE A 1 472 ? 12.305 15.977 12.023 1 98.75 472 ILE A C 1
ATOM 3662 O O . ILE A 1 472 ? 12.664 17.156 12.102 1 98.75 472 ILE A O 1
ATOM 3666 N N . TYR A 1 473 ? 12.945 14.961 12.602 1 98.56 473 TYR A N 1
ATOM 3667 C CA . TYR A 1 473 ? 14.219 15.195 13.266 1 98.56 473 TYR A CA 1
ATOM 3668 C C . TYR A 1 473 ? 15.242 15.773 12.297 1 98.56 473 TYR A C 1
ATOM 3670 O O . TYR A 1 473 ? 15.898 16.781 12.602 1 98.56 473 TYR A O 1
ATOM 3678 N N . ASN A 1 474 ? 15.367 15.141 11.117 1 98.62 474 ASN A N 1
ATOM 3679 C CA . ASN A 1 474 ? 16.312 15.617 10.109 1 98.62 474 ASN A CA 1
ATOM 3680 C C . ASN A 1 474 ? 15.945 17.016 9.633 1 98.62 474 ASN A C 1
ATOM 3682 O O . ASN A 1 474 ? 16.828 17.844 9.359 1 98.62 474 ASN A O 1
ATOM 3686 N N . PHE A 1 475 ? 14.75 17.312 9.523 1 98.62 475 PHE A N 1
ATOM 3687 C CA . PHE A 1 475 ? 14.297 18.609 9.062 1 98.62 475 PHE A CA 1
ATOM 3688 C C . PHE A 1 475 ? 14.664 19.703 10.055 1 98.62 475 PHE A C 1
ATOM 3690 O O . PHE A 1 475 ? 15.305 20.688 9.688 1 98.62 475 PHE A O 1
ATOM 3697 N N . ILE A 1 476 ? 14.281 19.5 11.352 1 98.12 476 ILE A N 1
ATOM 3698 C CA . ILE A 1 476 ? 14.406 20.578 12.328 1 98.12 476 ILE A CA 1
ATOM 3699 C C . ILE A 1 476 ? 15.875 20.75 12.719 1 98.12 476 ILE A C 1
ATOM 3701 O O . ILE A 1 476 ? 16.297 21.844 13.117 1 98.12 476 ILE A O 1
ATOM 3705 N N . TYR A 1 477 ? 16.672 19.703 12.578 1 97.69 477 TYR A N 1
ATOM 3706 C CA . TYR A 1 477 ? 18.078 19.812 12.938 1 97.69 477 TYR A CA 1
ATOM 3707 C C . TYR A 1 477 ? 18.953 19.922 11.695 1 97.69 477 TYR A C 1
ATOM 3709 O O . TYR A 1 477 ? 20.188 19.797 11.781 1 97.69 477 TYR A O 1
ATOM 3717 N N . LYS A 1 478 ? 18.344 20.078 10.562 1 96.38 478 LYS A N 1
ATOM 3718 C CA . LYS A 1 478 ? 19.031 20.344 9.297 1 96.38 478 LYS A CA 1
ATOM 3719 C C . LYS A 1 478 ? 20.016 19.219 8.969 1 96.38 478 LYS A C 1
ATOM 3721 O O . LYS A 1 478 ? 21.188 19.484 8.672 1 96.38 478 LYS A O 1
ATOM 3726 N N . ARG A 1 479 ? 19.531 18.031 9.078 1 97.25 479 ARG A N 1
ATOM 3727 C CA . ARG A 1 479 ? 20.297 16.859 8.688 1 97.25 479 ARG A CA 1
ATOM 3728 C C . ARG A 1 479 ? 19.859 16.344 7.316 1 97.25 479 ARG A C 1
ATOM 3730 O O . ARG A 1 479 ? 18.719 16.578 6.898 1 97.25 479 ARG A O 1
ATOM 3737 N N . PRO A 1 480 ? 20.766 15.711 6.645 1 96.19 480 PRO A N 1
ATOM 3738 C CA . PRO A 1 480 ? 20.375 15.125 5.363 1 96.19 480 PRO A CA 1
ATOM 3739 C C . PRO A 1 480 ? 19.297 14.039 5.512 1 96.19 480 PRO A C 1
ATOM 3741 O O . PRO A 1 480 ? 19.266 13.344 6.527 1 96.19 480 PRO A O 1
ATOM 3744 N N . TYR A 1 481 ? 18.5 14.086 4.492 1 96.44 481 TYR A N 1
ATOM 3745 C CA . TYR A 1 481 ? 17.516 13.008 4.469 1 96.44 481 TYR A CA 1
ATOM 3746 C C . TYR A 1 481 ? 18.156 11.711 3.967 1 96.44 481 TYR A C 1
ATOM 3748 O O . TYR A 1 481 ? 18.797 11.695 2.918 1 96.44 481 TYR A O 1
ATOM 3756 N N . MET B 1 1 ? -35.125 -82.562 10.609 1 30.17 1 MET B N 1
ATOM 3757 C CA . MET B 1 1 ? -35.125 -81.188 10.125 1 30.17 1 MET B CA 1
ATOM 3758 C C . MET B 1 1 ? -34.031 -80.375 10.82 1 30.17 1 MET B C 1
ATOM 3760 O O . MET B 1 1 ? -33.719 -79.25 10.422 1 30.17 1 MET B O 1
ATOM 3764 N N . GLU B 1 2 ? -33.625 -80.875 11.977 1 36.53 2 GLU B N 1
ATOM 3765 C CA . GLU B 1 2 ? -32.719 -80.25 12.93 1 36.53 2 GLU B CA 1
ATOM 3766 C C . GLU B 1 2 ? -31.266 -80.375 12.453 1 36.53 2 GLU B C 1
ATOM 3768 O O . GLU B 1 2 ? -30.406 -79.625 12.945 1 36.53 2 GLU B O 1
ATOM 3773 N N . TRP B 1 3 ? -30.906 -81.375 11.656 1 39.03 3 TRP B N 1
ATOM 3774 C CA . TRP B 1 3 ? -29.5 -81.688 11.375 1 39.03 3 TRP B CA 1
ATOM 3775 C C . TRP B 1 3 ? -28.922 -80.688 10.383 1 39.03 3 TRP B C 1
ATOM 3777 O O . TRP B 1 3 ? -27.703 -80.5 10.32 1 39.03 3 TRP B O 1
ATOM 3787 N N . THR B 1 4 ? -29.797 -80.125 9.422 1 38.12 4 THR B N 1
ATOM 3788 C CA . THR B 1 4 ? -29.281 -79.312 8.289 1 38.12 4 THR B CA 1
ATOM 3789 C C . THR B 1 4 ? -28.812 -77.938 8.742 1 38.12 4 THR B C 1
ATOM 3791 O O . THR B 1 4 ? -28.266 -77.188 7.941 1 38.12 4 THR B O 1
ATOM 3794 N N . ALA B 1 5 ? -29.328 -77.562 10.008 1 46.84 5 ALA B N 1
ATOM 3795 C CA . ALA B 1 5 ? -28.969 -76.188 10.383 1 46.84 5 ALA B CA 1
ATOM 3796 C C . ALA B 1 5 ? -27.5 -76.125 10.781 1 46.84 5 ALA B C 1
ATOM 3798 O O . ALA B 1 5 ? -26.891 -75.062 10.68 1 46.84 5 ALA B O 1
ATOM 3799 N N . THR B 1 6 ? -27.031 -77.312 11.266 1 41.94 6 THR B N 1
ATOM 3800 C CA . THR B 1 6 ? -25.703 -77.25 11.852 1 41.94 6 THR B CA 1
ATOM 3801 C C . THR B 1 6 ? -24.641 -77.062 10.766 1 41.94 6 THR B C 1
ATOM 3803 O O . THR B 1 6 ? -23.641 -76.375 10.961 1 41.94 6 THR B O 1
ATOM 3806 N N . ILE B 1 7 ? -24.844 -77.812 9.609 1 43.62 7 ILE B N 1
ATOM 3807 C CA . ILE B 1 7 ? -23.75 -77.812 8.633 1 43.62 7 ILE B CA 1
ATOM 3808 C C . ILE B 1 7 ? -23.641 -76.438 7.969 1 43.62 7 ILE B C 1
ATOM 3810 O O . ILE B 1 7 ? -22.531 -76 7.668 1 43.62 7 ILE B O 1
ATOM 3814 N N . LEU B 1 8 ? -24.875 -75.812 7.77 1 42.5 8 LEU B N 1
ATOM 3815 C CA . LEU B 1 8 ? -24.766 -74.562 7.02 1 42.5 8 LEU B CA 1
ATOM 3816 C C . LEU B 1 8 ? -24.016 -73.5 7.832 1 42.5 8 LEU B C 1
ATOM 3818 O O . LEU B 1 8 ? -23.469 -72.562 7.266 1 42.5 8 LEU B O 1
ATOM 3822 N N . ALA B 1 9 ? -24.109 -73.625 9.211 1 47 9 ALA B N 1
ATOM 3823 C CA . ALA B 1 9 ? -23.469 -72.625 10.031 1 47 9 ALA B CA 1
ATOM 3824 C C . ALA B 1 9 ? -21.938 -72.75 9.938 1 47 9 ALA B C 1
ATOM 3826 O O . ALA B 1 9 ? -21.234 -71.688 9.953 1 47 9 ALA B O 1
ATOM 3827 N N . LEU B 1 10 ? -21.531 -74 9.836 1 41.81 10 LEU B N 1
ATOM 3828 C CA . LEU B 1 10 ? -20.062 -74.125 9.844 1 41.81 10 LEU B CA 1
ATOM 3829 C C . LEU B 1 10 ? -19.484 -73.562 8.555 1 41.81 10 LEU B C 1
ATOM 3831 O O . LEU B 1 10 ? -18.359 -73 8.547 1 41.81 10 LEU B O 1
ATOM 3835 N N . LEU B 1 11 ? -20.25 -73.812 7.422 1 40.84 11 LEU B N 1
ATOM 3836 C CA . LEU B 1 11 ? -19.625 -73.375 6.176 1 40.84 11 LEU B CA 1
ATOM 3837 C C . LEU B 1 11 ? -19.562 -71.875 6.098 1 40.84 11 LEU B C 1
ATOM 3839 O O . LEU B 1 11 ? -18.812 -71.312 5.305 1 40.84 11 LEU B O 1
ATOM 3843 N N . SER B 1 12 ? -20.609 -71.25 6.801 1 38.81 12 SER B N 1
ATOM 3844 C CA . SER B 1 12 ? -20.562 -69.812 6.59 1 38.81 12 SER B CA 1
ATOM 3845 C C . SER B 1 12 ? -19.344 -69.188 7.262 1 38.81 12 SER B C 1
ATOM 3847 O O . SER B 1 12 ? -19.062 -68 7.082 1 38.81 12 SER B O 1
ATOM 3849 N N . LEU B 1 13 ? -18.828 -69.875 8.297 1 40.44 13 LEU B N 1
ATOM 3850 C CA . LEU B 1 13 ? -17.719 -69.25 8.961 1 40.44 13 LEU B CA 1
ATOM 3851 C C . LEU B 1 13 ? -16.484 -69.188 8.062 1 40.44 13 LEU B C 1
ATOM 3853 O O . LEU B 1 13 ? -15.477 -68.562 8.398 1 40.44 13 LEU B O 1
ATOM 3857 N N . ALA B 1 14 ? -16.344 -70.312 7.258 1 41.12 14 ALA B N 1
ATOM 3858 C CA . ALA B 1 14 ? -15.055 -70.312 6.566 1 41.12 14 ALA B CA 1
ATOM 3859 C C . ALA B 1 14 ? -14.883 -69.125 5.656 1 41.12 14 ALA B C 1
ATOM 3861 O O . ALA B 1 14 ? -13.766 -68.625 5.496 1 41.12 14 ALA B O 1
ATOM 3862 N N . SER B 1 15 ? -15.945 -68.875 4.832 1 35.38 15 SER B N 1
ATOM 3863 C CA . SER B 1 15 ? -15.578 -68.062 3.701 1 35.38 15 SER B CA 1
ATOM 3864 C C . SER B 1 15 ? -15.203 -66.625 4.16 1 35.38 15 SER B C 1
ATOM 3866 O O . SER B 1 15 ? -14.805 -65.812 3.346 1 35.38 15 SER B O 1
ATOM 3868 N N . ILE B 1 16 ? -15.891 -66.188 5.25 1 37.09 16 ILE B N 1
ATOM 3869 C CA . ILE B 1 16 ? -15.57 -64.75 5.359 1 37.09 16 ILE B CA 1
ATOM 3870 C C . ILE B 1 16 ? -14.109 -64.562 5.766 1 37.09 16 ILE B C 1
ATOM 3872 O O . ILE B 1 16 ? -13.781 -64.562 6.957 1 37.09 16 ILE B O 1
ATOM 3876 N N . MET B 1 17 ? -13.258 -65.625 5.602 1 33.84 17 MET B N 1
ATOM 3877 C CA . MET B 1 17 ? -11.922 -65.062 5.762 1 33.84 17 MET B CA 1
ATOM 3878 C C . MET B 1 17 ? -11.789 -63.719 5.008 1 33.84 17 MET B C 1
ATOM 3880 O O . MET B 1 17 ? -11.844 -63.688 3.775 1 33.84 17 MET B O 1
ATOM 3884 N N . LEU B 1 18 ? -12.43 -62.656 5.512 1 35.91 18 LEU B N 1
ATOM 3885 C CA . LEU B 1 18 ? -12.062 -61.312 5.098 1 35.91 18 LEU B CA 1
ATOM 3886 C C . LEU B 1 18 ? -10.57 -61.219 4.816 1 35.91 18 LEU B C 1
ATOM 3888 O O . LEU B 1 18 ? -9.75 -61.469 5.703 1 35.91 18 LEU B O 1
ATOM 3892 N N . CYS B 1 19 ? -10.062 -61.75 3.67 1 36.09 19 CYS B N 1
ATOM 3893 C CA . CYS B 1 19 ? -8.82 -61.156 3.18 1 36.09 19 CYS B CA 1
ATOM 3894 C C . CYS B 1 19 ? -8.633 -59.75 3.713 1 36.09 19 CYS B C 1
ATOM 3896 O O . CYS B 1 19 ? -9.297 -58.812 3.254 1 36.09 19 CYS B O 1
ATOM 3898 N N . GLN B 1 20 ? -8.555 -59.594 4.969 1 36.66 20 GLN B N 1
ATOM 3899 C CA . GLN B 1 20 ? -7.895 -58.344 5.328 1 36.66 20 GLN B CA 1
ATOM 3900 C C . GLN B 1 20 ? -6.766 -58 4.355 1 36.66 20 GLN B C 1
ATOM 3902 O O . GLN B 1 20 ? -5.668 -58.562 4.457 1 36.66 20 GLN B O 1
ATOM 3907 N N . ALA B 1 21 ? -6.988 -58.062 3.029 1 39.06 21 ALA B N 1
ATOM 3908 C CA . ALA B 1 21 ? -6.008 -57.344 2.197 1 39.06 21 ALA B CA 1
ATOM 3909 C C . ALA B 1 21 ? -5.289 -56.281 2.988 1 39.06 21 ALA B C 1
ATOM 3911 O O . ALA B 1 21 ? -5.918 -55.312 3.465 1 39.06 21 ALA B O 1
ATOM 3912 N N . SER B 1 22 ? -4.402 -56.562 3.752 1 40.28 22 SER B N 1
ATOM 3913 C CA . SER B 1 22 ? -3.469 -55.562 4.266 1 40.28 22 SER B CA 1
ATOM 3914 C C . SER B 1 22 ? -3.34 -54.406 3.309 1 40.28 22 SER B C 1
ATOM 3916 O O . SER B 1 22 ? -2.803 -54.531 2.209 1 40.28 22 SER B O 1
ATOM 3918 N N . GLN B 1 23 ? -4.375 -53.656 3.047 1 44.12 23 GLN B N 1
ATOM 3919 C CA . GLN B 1 23 ? -4.191 -52.438 2.287 1 44.12 23 GLN B CA 1
ATOM 3920 C C . GLN B 1 23 ? -2.76 -51.906 2.41 1 44.12 23 GLN B C 1
ATOM 3922 O O . GLN B 1 23 ? -2.322 -51.531 3.498 1 44.12 23 GLN B O 1
ATOM 3927 N N . ALA B 1 24 ? -1.802 -52.531 1.778 1 53.5 24 ALA B N 1
ATOM 3928 C CA . ALA B 1 24 ? -0.425 -52.031 1.709 1 53.5 24 ALA B CA 1
ATOM 3929 C C . ALA B 1 24 ? -0.367 -50.531 1.839 1 53.5 24 ALA B C 1
ATOM 3931 O O . ALA B 1 24 ? -1.056 -49.812 1.109 1 53.5 24 ALA B O 1
ATOM 3932 N N . THR B 1 25 ? 0.094 -49.969 2.986 1 74.5 25 THR B N 1
ATOM 3933 C CA . THR B 1 25 ? 0.255 -48.562 3.338 1 74.5 25 THR B CA 1
ATOM 3934 C C . THR B 1 25 ? 0.939 -47.812 2.209 1 74.5 25 THR B C 1
ATOM 3936 O O . THR B 1 25 ? 1.904 -48.281 1.618 1 74.5 25 THR B O 1
ATOM 3939 N N . ASN B 1 26 ? 0.317 -46.875 1.536 1 90.12 26 ASN B N 1
ATOM 3940 C CA . ASN B 1 26 ? 0.915 -45.969 0.554 1 90.12 26 ASN B CA 1
ATOM 3941 C C . ASN B 1 26 ? 2.305 -45.5 0.987 1 90.12 26 ASN B C 1
ATOM 3943 O O . ASN B 1 26 ? 2.457 -44.906 2.039 1 90.12 26 ASN B O 1
ATOM 3947 N N . PRO B 1 27 ? 3.32 -46.031 0.329 1 94.25 27 PRO B N 1
ATOM 3948 C CA . PRO B 1 27 ? 4.688 -45.719 0.733 1 94.25 27 PRO B CA 1
ATOM 3949 C C . PRO B 1 27 ? 4.953 -44.219 0.771 1 94.25 27 PRO B C 1
ATOM 3951 O O . PRO B 1 27 ? 5.949 -43.781 1.349 1 94.25 27 PRO B O 1
ATOM 3954 N N . ASP B 1 28 ? 4.094 -43.469 0.189 1 97.94 28 ASP B N 1
ATOM 3955 C CA . ASP B 1 28 ? 4.316 -42.031 0.114 1 97.94 28 ASP B CA 1
ATOM 3956 C C . ASP B 1 28 ? 3.602 -41.312 1.253 1 97.94 28 ASP B C 1
ATOM 3958 O O . ASP B 1 28 ? 3.699 -40.062 1.375 1 97.94 28 ASP B O 1
ATOM 3962 N N . LEU B 1 29 ? 2.918 -42 2.127 1 98 29 LEU B N 1
ATOM 3963 C CA . LEU B 1 29 ? 2.195 -41.406 3.242 1 98 29 LEU B CA 1
ATOM 3964 C C . LEU B 1 29 ? 3.158 -40.719 4.203 1 98 29 LEU B C 1
ATOM 3966 O O . LEU B 1 29 ? 4.176 -41.312 4.59 1 98 29 LEU B O 1
ATOM 3970 N N . ILE B 1 30 ? 2.891 -39.531 4.52 1 98.12 30 ILE B N 1
ATOM 3971 C CA . ILE B 1 30 ? 3.619 -38.812 5.566 1 98.12 30 ILE B CA 1
ATOM 3972 C C . ILE B 1 30 ? 3.023 -39.156 6.93 1 98.12 30 ILE B C 1
ATOM 3974 O O . ILE B 1 30 ? 1.971 -38.625 7.305 1 98.12 30 ILE B O 1
ATOM 3978 N N . LYS B 1 31 ? 3.693 -39.938 7.645 1 96.56 31 LYS B N 1
ATOM 3979 C CA . LYS B 1 31 ? 3.176 -40.438 8.906 1 96.56 31 LYS B CA 1
ATOM 3980 C C . LYS B 1 31 ? 3.189 -39.344 9.984 1 96.56 31 LYS B C 1
ATOM 3982 O O . LYS B 1 31 ? 2.281 -39.281 10.812 1 96.56 31 LYS B O 1
ATOM 3987 N N . SER B 1 32 ? 4.246 -38.625 9.922 1 96.62 32 SER B N 1
ATOM 3988 C CA . SER B 1 32 ? 4.398 -37.531 10.852 1 96.62 32 SER B CA 1
ATOM 3989 C C . SER B 1 32 ? 5.18 -36.375 10.211 1 96.62 32 SER B C 1
ATOM 3991 O O . SER B 1 32 ? 6.246 -36.594 9.633 1 96.62 32 SER B O 1
ATOM 3993 N N . MET B 1 33 ? 4.656 -35.25 10.352 1 96.81 33 MET B N 1
ATOM 3994 C CA . MET B 1 33 ? 5.328 -34.062 9.812 1 96.81 33 MET B CA 1
ATOM 3995 C C . MET B 1 33 ? 6.145 -33.344 10.891 1 96.81 33 MET B C 1
ATOM 3997 O O . MET B 1 33 ? 5.586 -32.844 11.867 1 96.81 33 MET B O 1
ATOM 4001 N N . PRO B 1 34 ? 7.438 -33.281 10.75 1 98.12 34 PRO B N 1
ATOM 4002 C CA . PRO B 1 34 ? 8.266 -32.625 11.766 1 98.12 34 PRO B CA 1
ATOM 4003 C C . PRO B 1 34 ? 7.926 -31.141 11.945 1 98.12 34 PRO B C 1
ATOM 4005 O O . PRO B 1 34 ? 7.629 -30.453 10.969 1 98.12 34 PRO B O 1
ATOM 4008 N N . GLY B 1 35 ? 8.062 -30.656 13.188 1 98 35 GLY B N 1
ATOM 4009 C CA . GLY B 1 35 ? 7.891 -29.25 13.469 1 98 35 GLY B CA 1
ATOM 4010 C C . GLY B 1 35 ? 6.484 -28.891 13.922 1 98 35 GLY B C 1
ATOM 4011 O O . GLY B 1 35 ? 6.246 -27.812 14.445 1 98 35 GLY B O 1
ATOM 4012 N N . LEU B 1 36 ? 5.535 -29.812 13.727 1 97.5 36 LEU B N 1
ATOM 4013 C CA . LEU B 1 36 ? 4.16 -29.594 14.172 1 97.5 36 LEU B CA 1
ATOM 4014 C C . LEU B 1 36 ? 3.982 -30.016 15.625 1 97.5 36 LEU B C 1
ATOM 4016 O O . LEU B 1 36 ? 4.469 -31.078 16.031 1 97.5 36 LEU B O 1
ATOM 4020 N N . LEU B 1 37 ? 3.328 -29.188 16.406 1 94.25 37 LEU B N 1
ATOM 4021 C CA . LEU B 1 37 ? 2.988 -29.578 17.781 1 94.25 37 LEU B CA 1
ATOM 4022 C C . LEU B 1 37 ? 1.91 -30.656 17.781 1 94.25 37 LEU B C 1
ATOM 4024 O O . LEU B 1 37 ? 1.95 -31.562 18.609 1 94.25 37 LEU B O 1
ATOM 4028 N N . LYS B 1 38 ? 0.956 -30.531 16.969 1 95.81 38 LYS B N 1
ATOM 4029 C CA . LYS B 1 38 ? -0.124 -31.484 16.766 1 95.81 38 LYS B CA 1
ATOM 4030 C C . LYS B 1 38 ? -0.262 -31.859 15.289 1 95.81 38 LYS B C 1
ATOM 4032 O O . LYS B 1 38 ? -0.34 -30.969 14.43 1 95.81 38 LYS B O 1
ATOM 4037 N N . GLN B 1 39 ? -0.305 -33.094 15.039 1 96.88 39 GLN B N 1
ATOM 4038 C CA . GLN B 1 39 ? -0.448 -33.562 13.664 1 96.88 39 GLN B CA 1
ATOM 4039 C C . GLN B 1 39 ? -1.854 -33.281 13.133 1 96.88 39 GLN B C 1
ATOM 4041 O O . GLN B 1 39 ? -2.818 -33.281 13.906 1 96.88 39 GLN B O 1
ATOM 4046 N N . PRO B 1 40 ? -1.921 -33.094 11.844 1 96.19 40 PRO B N 1
ATOM 4047 C CA . PRO B 1 40 ? -3.242 -32.812 11.289 1 96.19 40 PRO B CA 1
ATOM 4048 C C . PRO B 1 40 ? -4.137 -34.031 11.203 1 96.19 40 PRO B C 1
ATOM 4050 O O . PRO B 1 40 ? -3.65 -35.188 11.297 1 96.19 40 PRO B O 1
ATOM 4053 N N . SER B 1 41 ? -5.445 -33.812 11 1 94.38 41 SER B N 1
ATOM 4054 C CA . SER B 1 41 ? -6.418 -34.875 10.898 1 94.38 41 SER B CA 1
ATOM 4055 C C . SER B 1 41 ? -6.555 -35.375 9.453 1 94.38 41 SER B C 1
ATOM 4057 O O . SER B 1 41 ? -7.262 -36.344 9.18 1 94.38 41 SER B O 1
ATOM 4059 N N . PHE B 1 42 ? -5.93 -34.688 8.531 1 97.25 42 PHE B N 1
ATOM 4060 C CA . PHE B 1 42 ? -5.961 -35.062 7.125 1 97.25 42 PHE B CA 1
ATOM 4061 C C . PHE B 1 42 ? -4.652 -35.75 6.723 1 97.25 42 PHE B C 1
ATOM 4063 O O . PHE B 1 42 ? -3.615 -35.531 7.352 1 97.25 42 PHE B O 1
ATOM 4070 N N . GLU B 1 43 ? -4.637 -36.5 5.668 1 97.5 43 GLU B N 1
ATOM 4071 C CA . GLU B 1 43 ? -3.445 -37.219 5.215 1 97.5 4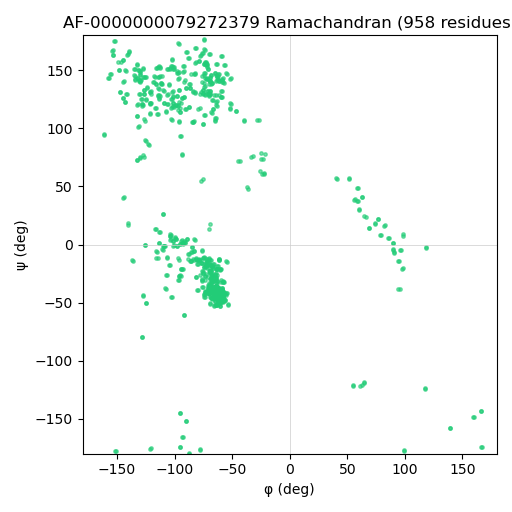3 GLU B CA 1
ATOM 4072 C C . GLU B 1 43 ? -2.66 -36.375 4.203 1 97.5 43 GLU B C 1
ATOM 4074 O O . GLU B 1 43 ? -3.227 -35.531 3.525 1 97.5 43 GLU B O 1
ATOM 4079 N N . MET B 1 44 ? -1.406 -36.656 4.168 1 98.25 44 MET B N 1
ATOM 4080 C CA . MET B 1 44 ? -0.492 -36.062 3.193 1 98.25 44 MET B CA 1
ATOM 4081 C C . MET B 1 44 ? 0.42 -37.125 2.596 1 98.25 44 MET B C 1
ATOM 4083 O O . MET B 1 44 ? 0.771 -38.094 3.268 1 98.25 44 MET B O 1
ATOM 4087 N N . TYR B 1 45 ? 0.714 -36.938 1.409 1 98.62 45 TYR B N 1
ATOM 4088 C CA . TYR B 1 45 ? 1.6 -37.844 0.69 1 98.62 45 TYR B CA 1
ATOM 4089 C C . TYR B 1 45 ? 2.697 -37.062 -0.035 1 98.62 45 TYR B C 1
ATOM 4091 O O . TYR B 1 45 ? 2.461 -35.969 -0.552 1 98.62 45 TYR B O 1
ATOM 4099 N N . SER B 1 46 ? 3.861 -37.562 -0.051 1 98.69 46 SER B N 1
ATOM 4100 C CA . SER B 1 46 ? 4.977 -36.969 -0.782 1 98.69 46 SER B CA 1
ATOM 4101 C C . SER B 1 46 ? 5.867 -38.062 -1.398 1 98.69 46 SER B C 1
ATOM 4103 O O . SER B 1 46 ? 5.945 -39.188 -0.882 1 98.69 46 SER B O 1
ATOM 4105 N N . GLY B 1 47 ? 6.43 -37.75 -2.43 1 98.38 47 GLY B N 1
ATOM 4106 C CA . GLY B 1 47 ? 7.289 -38.656 -3.172 1 98.38 47 GLY B CA 1
ATOM 4107 C C . GLY B 1 47 ? 7.602 -38.156 -4.574 1 98.38 47 GLY B C 1
ATOM 4108 O O . GLY B 1 47 ? 7.836 -36.969 -4.785 1 98.38 47 GLY B O 1
ATOM 4109 N N . TYR B 1 48 ? 7.668 -39.125 -5.496 1 98.38 48 TYR B N 1
ATOM 4110 C CA . TYR B 1 48 ? 8.07 -38.75 -6.848 1 98.38 48 TYR B CA 1
ATOM 4111 C C . TYR B 1 48 ? 7.102 -39.312 -7.883 1 98.38 48 TYR B C 1
ATOM 4113 O O . TYR B 1 48 ? 6.594 -40.406 -7.727 1 98.38 48 TYR B O 1
ATOM 4121 N N . LEU B 1 49 ? 6.836 -38.531 -8.828 1 98.44 49 LEU B N 1
ATOM 4122 C CA . LEU B 1 49 ? 6.055 -38.906 -10 1 98.44 49 LEU B CA 1
ATOM 4123 C C . LEU B 1 49 ? 6.949 -39.062 -11.227 1 98.44 49 LEU B C 1
ATOM 4125 O O . LEU B 1 49 ? 7.984 -38.406 -11.336 1 98.44 49 LEU B O 1
ATOM 4129 N N . ASP B 1 50 ? 6.516 -39.906 -12.078 1 97.69 50 ASP B N 1
ATOM 4130 C CA . ASP B 1 50 ? 7.27 -40.125 -13.312 1 97.69 50 ASP B CA 1
ATOM 4131 C C . ASP B 1 50 ? 7.008 -39 -14.312 1 97.69 50 ASP B C 1
ATOM 4133 O O . ASP B 1 50 ? 5.863 -38.75 -14.711 1 97.69 50 ASP B O 1
ATOM 4137 N N . GLY B 1 51 ? 8.062 -38.25 -14.664 1 96.56 51 GLY B N 1
ATOM 4138 C CA . GLY B 1 51 ? 7.996 -37.312 -15.773 1 96.56 51 GLY B CA 1
ATOM 4139 C C . GLY B 1 51 ? 8.398 -37.938 -17.094 1 96.56 51 GLY B C 1
ATOM 4140 O O . GLY B 1 51 ? 8.141 -39.094 -17.344 1 96.56 51 GLY B O 1
ATOM 4141 N N . THR B 1 52 ? 8.906 -37.094 -17.969 1 95.38 52 THR B N 1
ATOM 4142 C CA . THR B 1 52 ? 9.406 -37.594 -19.25 1 95.38 52 THR B CA 1
ATOM 4143 C C . THR B 1 52 ? 10.75 -38.281 -19.078 1 95.38 52 THR B C 1
ATOM 4145 O O . THR B 1 52 ? 11.641 -37.781 -18.391 1 95.38 52 THR B O 1
ATOM 4148 N N . GLY B 1 53 ? 10.867 -39.438 -19.656 1 93.44 53 GLY B N 1
ATOM 4149 C CA . GLY B 1 53 ? 12.125 -40.156 -19.594 1 93.44 53 GLY B CA 1
ATOM 4150 C C . GLY B 1 53 ? 12.539 -40.5 -18.172 1 93.44 53 GLY B C 1
ATOM 4151 O O . GLY B 1 53 ? 11.766 -41.125 -17.438 1 93.44 53 GLY B O 1
ATOM 4152 N N . ALA B 1 54 ? 13.75 -40 -17.781 1 93.88 54 ALA B N 1
ATOM 4153 C CA . ALA B 1 54 ? 14.32 -40.312 -16.469 1 93.88 54 ALA B CA 1
ATOM 4154 C C . ALA B 1 54 ? 13.945 -39.281 -15.422 1 93.88 54 ALA B C 1
ATOM 4156 O O . ALA B 1 54 ? 14.438 -39.312 -14.297 1 93.88 54 ALA B O 1
ATOM 4157 N N . ASN B 1 55 ? 13.133 -38.344 -15.859 1 96.5 55 ASN B N 1
ATOM 4158 C CA . ASN B 1 55 ? 12.766 -37.25 -14.961 1 96.5 55 ASN B CA 1
ATOM 4159 C C . ASN B 1 55 ? 11.844 -37.75 -13.844 1 96.5 55 ASN B C 1
ATOM 4161 O O . ASN B 1 55 ? 10.906 -38.5 -14.094 1 96.5 55 ASN B O 1
ATOM 4165 N N . LYS B 1 56 ? 12.156 -37.438 -12.641 1 97.44 56 LYS B N 1
ATOM 4166 C CA . LYS B 1 56 ? 11.344 -37.656 -11.445 1 97.44 56 LYS B CA 1
ATOM 4167 C C . LYS B 1 56 ? 10.922 -36.344 -10.805 1 97.44 56 LYS B C 1
ATOM 4169 O O . LYS B 1 56 ? 11.766 -35.594 -10.312 1 97.44 56 LYS B O 1
ATOM 4174 N N . LEU B 1 57 ? 9.656 -36.031 -10.844 1 98.19 57 LEU B N 1
ATOM 4175 C CA . LEU B 1 57 ? 9.148 -34.812 -10.281 1 98.19 57 LEU B CA 1
ATOM 4176 C C . LEU B 1 57 ? 8.633 -35 -8.859 1 98.19 57 LEU B C 1
ATOM 4178 O O . LEU B 1 57 ? 7.777 -35.875 -8.633 1 98.19 57 LEU B O 1
ATOM 4182 N N . HIS B 1 58 ? 9.148 -34.312 -7.957 1 98.62 58 HIS B N 1
ATOM 4183 C CA . HIS B 1 58 ? 8.672 -34.375 -6.582 1 98.62 58 HIS B CA 1
ATOM 4184 C C . HIS B 1 58 ? 7.273 -33.781 -6.449 1 98.62 58 HIS B C 1
ATOM 4186 O O . HIS B 1 58 ? 6.973 -32.75 -7.07 1 98.62 58 HIS B O 1
ATOM 4192 N N . TYR B 1 59 ? 6.43 -34.438 -5.688 1 98.75 59 TYR B N 1
ATOM 4193 C CA . TYR B 1 59 ? 5.09 -33.938 -5.43 1 98.75 59 TYR B CA 1
ATOM 4194 C C . TYR B 1 59 ? 4.77 -33.969 -3.939 1 98.75 59 TYR B C 1
ATOM 4196 O O . TYR B 1 59 ? 5.379 -34.75 -3.188 1 98.75 59 TYR B O 1
ATOM 4204 N N . TRP B 1 60 ? 3.998 -33.125 -3.488 1 98.81 60 TRP B N 1
ATOM 4205 C CA . TRP B 1 60 ? 3.375 -33.062 -2.17 1 98.81 60 TRP B CA 1
ATOM 4206 C C . TRP B 1 60 ? 1.86 -32.938 -2.285 1 98.81 60 TRP B C 1
ATOM 4208 O O . TRP B 1 60 ? 1.353 -31.922 -2.732 1 98.81 60 TRP B O 1
ATOM 4218 N N . TYR B 1 61 ? 1.151 -34.031 -1.976 1 98.81 61 TYR B N 1
ATOM 4219 C CA . TYR B 1 61 ? -0.303 -34.125 -2.047 1 98.81 61 TYR B CA 1
ATOM 4220 C C . TYR B 1 61 ? -0.926 -34 -0.661 1 98.81 61 TYR B C 1
ATOM 4222 O O . TYR B 1 61 ? -0.63 -34.781 0.232 1 98.81 61 TYR B O 1
ATOM 4230 N N . ILE B 1 62 ? -1.774 -33.031 -0.517 1 98.75 62 ILE B N 1
ATOM 4231 C CA . ILE B 1 62 ? -2.395 -32.719 0.766 1 98.75 62 ILE B CA 1
ATOM 4232 C C . ILE B 1 62 ? -3.912 -32.812 0.644 1 98.75 62 ILE B C 1
ATOM 4234 O O . ILE B 1 62 ? -4.531 -32.062 -0.117 1 98.75 62 ILE B O 1
ATOM 4238 N N . GLN B 1 63 ? -4.496 -33.656 1.436 1 98.5 63 GLN B N 1
ATOM 4239 C CA . GLN B 1 63 ? -5.938 -33.875 1.356 1 98.5 63 GLN B CA 1
ATOM 4240 C C . GLN B 1 63 ? -6.707 -32.688 1.969 1 98.5 63 GLN B C 1
ATOM 4242 O O . GLN B 1 63 ? -6.195 -32 2.846 1 98.5 63 GLN B O 1
ATOM 4247 N N . SER B 1 64 ? -7.941 -32.531 1.512 1 98.56 64 SER B N 1
ATOM 4248 C CA . SER B 1 64 ? -8.867 -31.547 2.041 1 98.56 64 SER B CA 1
ATOM 4249 C C . SER B 1 64 ? -9.195 -31.812 3.504 1 98.56 64 SER B C 1
ATOM 4251 O O . SER B 1 64 ? -9.273 -32.969 3.922 1 98.56 64 SER B O 1
ATOM 4253 N N . GLN B 1 65 ? -9.367 -30.766 4.258 1 97.44 65 GLN B N 1
ATOM 4254 C CA . GLN B 1 65 ? -9.797 -30.891 5.648 1 97.44 65 GLN B CA 1
ATOM 4255 C C . GLN B 1 65 ? -11.273 -31.25 5.738 1 97.44 65 GLN B C 1
ATOM 4257 O O . GLN B 1 65 ? -11.742 -31.734 6.773 1 97.44 65 GLN B O 1
ATOM 4262 N N . HIS B 1 66 ? -11.953 -31 4.66 1 94.62 66 HIS B N 1
ATOM 4263 C CA . HIS B 1 66 ? -13.391 -31.234 4.633 1 94.62 66 HIS B CA 1
ATOM 4264 C C . HIS B 1 66 ? -13.719 -32.625 4.125 1 94.62 66 HIS B C 1
ATOM 4266 O O . HIS B 1 66 ? -14.32 -33.438 4.844 1 94.62 66 HIS B O 1
ATOM 4272 N N . ALA B 1 67 ? -13.344 -32.969 2.883 1 94.56 67 ALA B N 1
ATOM 4273 C CA . ALA B 1 67 ? -13.602 -34.281 2.291 1 94.56 67 ALA B CA 1
ATOM 4274 C C . ALA B 1 67 ? -12.625 -34.594 1.157 1 94.56 67 ALA B C 1
ATOM 4276 O O . ALA B 1 67 ? -12.289 -33.688 0.373 1 94.56 67 ALA B O 1
ATOM 4277 N N . VAL B 1 68 ? -12.234 -35.812 1.057 1 95.25 68 VAL B N 1
ATOM 4278 C CA . VAL B 1 68 ? -11.289 -36.219 0.012 1 95.25 68 VAL B CA 1
ATOM 4279 C C . VAL B 1 68 ? -11.945 -36.062 -1.358 1 95.25 68 VAL B C 1
ATOM 4281 O O . VAL B 1 68 ? -11.258 -36.031 -2.381 1 95.25 68 VAL B O 1
ATOM 4284 N N . THR B 1 69 ? -13.32 -35.938 -1.391 1 96.81 69 THR B N 1
ATOM 4285 C CA . THR B 1 69 ? -14.055 -35.812 -2.643 1 96.81 69 THR B CA 1
ATOM 4286 C C . THR B 1 69 ? -14.102 -34.344 -3.074 1 96.81 69 THR B C 1
ATOM 4288 O O . THR B 1 69 ? -14.586 -34.031 -4.168 1 96.81 69 THR B O 1
ATOM 4291 N N . ASP B 1 70 ? -13.602 -33.438 -2.213 1 98.25 70 ASP B N 1
ATOM 4292 C CA . ASP B 1 70 ? -13.523 -32.031 -2.596 1 98.25 70 ASP B CA 1
ATOM 4293 C C . ASP B 1 70 ? -12.656 -31.859 -3.838 1 98.25 70 ASP B C 1
ATOM 4295 O O . ASP B 1 70 ? -11.883 -32.75 -4.199 1 98.25 70 ASP B O 1
ATOM 4299 N N . PRO B 1 71 ? -12.812 -30.703 -4.469 1 98.56 71 PRO B N 1
ATOM 4300 C CA . PRO B 1 71 ? -12.016 -30.453 -5.664 1 98.56 71 PRO B CA 1
ATOM 4301 C C . PRO B 1 71 ? -10.516 -30.578 -5.406 1 98.56 71 PRO B C 1
ATOM 4303 O O . PRO B 1 71 ? -10.07 -30.453 -4.262 1 98.56 71 PRO B O 1
ATOM 4306 N N . LEU B 1 72 ? -9.781 -30.875 -6.441 1 98.75 72 LEU B N 1
ATOM 4307 C CA . LEU B 1 72 ? -8.328 -30.969 -6.414 1 98.75 72 LEU B CA 1
ATOM 4308 C C . LEU B 1 72 ? -7.699 -29.766 -7.117 1 98.75 72 LEU B C 1
ATOM 4310 O O . LEU B 1 72 ? -8.016 -29.484 -8.273 1 98.75 72 LEU B O 1
ATOM 4314 N N . ILE B 1 73 ? -6.898 -29.016 -6.434 1 98.88 73 ILE B N 1
ATOM 4315 C CA . ILE B 1 73 ? -6.113 -27.938 -7.02 1 98.88 73 ILE B CA 1
ATOM 4316 C C . ILE B 1 73 ? -4.672 -28.391 -7.219 1 98.88 73 ILE B C 1
ATOM 4318 O O . ILE B 1 73 ? -4 -28.797 -6.266 1 98.88 73 ILE B O 1
ATOM 4322 N N . ILE B 1 74 ? -4.219 -28.406 -8.406 1 98.75 74 ILE B N 1
ATOM 4323 C CA . ILE B 1 74 ? -2.83 -28.703 -8.734 1 98.75 74 ILE B CA 1
ATOM 4324 C C . ILE B 1 74 ? -2.037 -27.406 -8.875 1 98.75 74 ILE B C 1
ATOM 4326 O O . ILE B 1 74 ? -2.275 -26.625 -9.797 1 98.75 74 ILE B O 1
ATOM 4330 N N . TRP B 1 75 ? -1.124 -27.203 -8 1 98.69 75 TRP B N 1
ATOM 4331 C CA . TRP B 1 75 ? -0.306 -25.984 -7.945 1 98.69 75 TRP B CA 1
ATOM 4332 C C . TRP B 1 75 ? 1.047 -26.219 -8.609 1 98.69 75 TRP B C 1
ATOM 4334 O O . TRP B 1 75 ? 1.845 -27.031 -8.148 1 98.69 75 TRP B O 1
ATOM 4344 N N . LEU B 1 76 ? 1.312 -25.469 -9.602 1 98.06 76 LEU B N 1
ATOM 4345 C CA . LEU B 1 76 ? 2.559 -25.625 -10.344 1 98.06 76 LEU B CA 1
ATOM 4346 C C . LEU B 1 76 ? 3.566 -24.547 -9.945 1 98.06 76 LEU B C 1
ATOM 4348 O O . LEU B 1 76 ? 3.182 -23.453 -9.547 1 98.06 76 LEU B O 1
ATOM 4352 N N . SER B 1 77 ? 4.758 -24.875 -10.094 1 89.12 77 SER B N 1
ATOM 4353 C CA . SER B 1 77 ? 5.898 -24.031 -9.719 1 89.12 77 SER B CA 1
ATOM 4354 C C . SER B 1 77 ? 5.93 -22.75 -10.531 1 89.12 77 SER B C 1
ATOM 4356 O O . SER B 1 77 ? 5.395 -22.688 -11.641 1 89.12 77 SER B O 1
ATOM 4358 N N . SER B 1 78 ? 6.586 -21.75 -9.883 1 90.94 78 SER B N 1
ATOM 4359 C CA . SER B 1 78 ? 6.867 -20.484 -10.57 1 90.94 78 SER B CA 1
ATOM 4360 C C . SER B 1 78 ? 8.25 -20.516 -11.219 1 90.94 78 SER B C 1
ATOM 4362 O O . SER B 1 78 ? 8.797 -21.578 -11.5 1 90.94 78 SER B O 1
ATOM 4364 N N . GLY B 1 79 ? 8.852 -19.344 -11.672 1 80 79 GLY B N 1
ATOM 4365 C CA . GLY B 1 79 ? 10.234 -19.297 -12.109 1 80 79 GLY B CA 1
ATOM 4366 C C . GLY B 1 79 ? 10.391 -18.922 -13.57 1 80 79 GLY B C 1
ATOM 4367 O O . GLY B 1 79 ? 9.883 -17.875 -14 1 80 79 GLY B O 1
ATOM 4368 N N . PRO B 1 80 ? 10.953 -19.672 -14.172 1 87.44 80 PRO B N 1
ATOM 4369 C CA . PRO B 1 80 ? 11.219 -21.109 -14.055 1 87.44 80 PRO B CA 1
ATOM 4370 C C . PRO B 1 80 ? 12.242 -21.438 -12.977 1 87.44 80 PRO B C 1
ATOM 4372 O O . PRO B 1 80 ? 13.117 -20.609 -12.68 1 87.44 80 PRO B O 1
ATOM 4375 N N . GLY B 1 81 ? 12 -22.578 -12.367 1 90.75 81 GLY B N 1
ATOM 4376 C CA . GLY B 1 81 ? 13.008 -23.141 -11.477 1 90.75 81 GLY B CA 1
ATOM 4377 C C . GLY B 1 81 ? 12.75 -22.844 -10.016 1 90.75 81 GLY B C 1
ATOM 4378 O O . GLY B 1 81 ? 13.602 -23.094 -9.164 1 90.75 81 GLY B O 1
ATOM 4379 N N . CYS B 1 82 ? 11.586 -22.266 -9.734 1 94.56 82 CYS B N 1
ATOM 4380 C CA . CYS B 1 82 ? 11.281 -21.984 -8.336 1 94.56 82 CYS B CA 1
ATOM 4381 C C . CYS B 1 82 ? 10.266 -22.969 -7.793 1 94.56 82 CYS B C 1
ATOM 4383 O O . CYS B 1 82 ? 9.266 -23.281 -8.453 1 94.56 82 CYS B O 1
ATOM 4385 N N . SER B 1 83 ? 10.469 -23.406 -6.645 1 96.69 83 SER B N 1
ATOM 4386 C CA . SER B 1 83 ? 9.781 -24.578 -6.082 1 96.69 83 SER B CA 1
ATOM 4387 C C . SER B 1 83 ? 8.352 -24.219 -5.676 1 96.69 83 SER B C 1
ATOM 4389 O O . SER B 1 83 ? 8.109 -23.172 -5.082 1 96.69 83 SER B O 1
ATOM 4391 N N . ALA B 1 84 ? 7.434 -25.109 -5.938 1 97.62 84 ALA B N 1
ATOM 4392 C CA . ALA B 1 84 ? 6.035 -25 -5.52 1 97.62 84 ALA B CA 1
ATOM 4393 C C . ALA B 1 84 ? 5.902 -25.141 -4.008 1 97.62 84 ALA B C 1
ATOM 4395 O O . ALA B 1 84 ? 4.93 -24.672 -3.416 1 97.62 84 ALA B O 1
ATOM 4396 N N . LEU B 1 85 ? 6.859 -25.766 -3.383 1 98.19 85 LEU B N 1
ATOM 4397 C CA . LEU B 1 85 ? 6.789 -26.016 -1.948 1 98.19 85 LEU B CA 1
ATOM 4398 C C . LEU B 1 85 ? 6.891 -24.703 -1.163 1 98.19 85 LEU B C 1
ATOM 4400 O O . LEU B 1 85 ? 6.414 -24.625 -0.03 1 98.19 85 LEU B O 1
ATOM 4404 N N . TYR B 1 86 ? 7.551 -23.766 -1.784 1 96.62 86 TYR B N 1
ATOM 4405 C CA . TYR B 1 86 ? 7.609 -22.469 -1.119 1 96.62 86 TYR B CA 1
ATOM 4406 C C . TYR B 1 86 ? 6.211 -21.938 -0.856 1 96.62 86 TYR B C 1
ATOM 4408 O O . TYR B 1 86 ? 5.91 -21.484 0.253 1 96.62 86 TYR B O 1
ATOM 4416 N N . SER B 1 87 ? 5.367 -21.969 -1.873 1 97 87 SER B N 1
ATOM 4417 C CA . SER B 1 87 ? 3.99 -21.516 -1.709 1 97 87 SER B CA 1
ATOM 4418 C C . SER B 1 87 ? 3.234 -22.391 -0.721 1 97 87 SER B C 1
ATOM 4420 O O . SER B 1 87 ? 2.41 -21.906 0.054 1 97 87 SER B O 1
ATOM 4422 N N . GLY B 1 88 ? 3.49 -23.641 -0.69 1 98 88 GLY B N 1
ATOM 4423 C CA . GLY B 1 88 ? 2.834 -24.562 0.225 1 98 88 GLY B CA 1
ATOM 4424 C C . GLY B 1 88 ? 3.139 -24.266 1.683 1 98 88 GLY B C 1
ATOM 4425 O O . GLY B 1 88 ? 2.311 -24.531 2.559 1 98 88 GLY B O 1
ATOM 4426 N N . LEU B 1 89 ? 4.316 -23.703 1.898 1 98.31 89 LEU B N 1
ATOM 4427 C CA . LEU B 1 89 ? 4.77 -23.547 3.275 1 98.31 89 LEU B CA 1
ATOM 4428 C C . LEU B 1 89 ? 4.727 -22.078 3.697 1 98.31 89 LEU B C 1
ATOM 4430 O O . LEU B 1 89 ? 5.047 -21.75 4.84 1 98.31 89 LEU B O 1
ATOM 4434 N N . THR B 1 90 ? 4.305 -21.141 2.742 1 97.38 90 THR B N 1
ATOM 4435 C CA . THR B 1 90 ? 4.336 -19.734 3.094 1 97.38 90 THR B CA 1
ATOM 4436 C C . THR B 1 90 ? 3.062 -19.031 2.627 1 97.38 90 THR B C 1
ATOM 4438 O O . THR B 1 90 ? 2.768 -17.906 3.059 1 97.38 90 THR B O 1
ATOM 4441 N N . SER B 1 91 ? 2.295 -19.656 1.773 1 96.81 91 SER B N 1
ATOM 4442 C CA . SER B 1 91 ? 1.227 -18.938 1.086 1 96.81 91 SER B CA 1
ATOM 4443 C C . SER B 1 91 ? -0.108 -19.672 1.227 1 96.81 91 SER B C 1
ATOM 4445 O O . SER B 1 91 ? -0.893 -19.359 2.129 1 96.81 91 SER B O 1
ATOM 4447 N N . ASN B 1 92 ? -0.402 -20.703 0.485 1 98.31 92 ASN B N 1
ATOM 4448 C CA . ASN B 1 92 ? -1.769 -21.203 0.381 1 98.31 92 ASN B CA 1
ATOM 4449 C C . ASN B 1 92 ? -1.904 -22.594 0.999 1 98.31 92 ASN B C 1
ATOM 4451 O O . ASN B 1 92 ? -3.002 -23.141 1.044 1 98.31 92 ASN B O 1
ATOM 4455 N N . GLY B 1 93 ? -0.825 -23.156 1.569 1 98.5 93 GLY B N 1
ATOM 4456 C CA . GLY B 1 93 ? -0.861 -24.484 2.18 1 98.5 93 GLY B CA 1
ATOM 4457 C C . GLY B 1 93 ? -1.275 -24.453 3.639 1 98.5 93 GLY B C 1
ATOM 4458 O O . GLY B 1 93 ? -1.562 -23.391 4.188 1 98.5 93 GLY B O 1
ATOM 4459 N N . PRO B 1 94 ? -1.321 -25.594 4.254 1 98.25 94 PRO B N 1
ATOM 4460 C CA . PRO B 1 94 ? -1.866 -25.703 5.609 1 98.25 94 PRO B CA 1
ATOM 4461 C C . PRO B 1 94 ? -0.876 -25.25 6.68 1 98.25 94 PRO B C 1
ATOM 4463 O O . PRO B 1 94 ? -1.262 -25.031 7.832 1 98.25 94 PRO B O 1
ATOM 4466 N N . PHE B 1 95 ? 0.44 -25.094 6.266 1 97.88 95 PHE B N 1
ATOM 4467 C CA . PHE B 1 95 ? 1.439 -24.797 7.285 1 97.88 95 PHE B CA 1
ATOM 4468 C C . PHE B 1 95 ? 2.248 -23.562 6.902 1 97.88 95 PHE B C 1
ATOM 4470 O O . PHE B 1 95 ? 2.412 -23.266 5.719 1 97.88 95 PHE B O 1
ATOM 4477 N N . ARG B 1 96 ? 2.711 -22.906 7.98 1 97.81 96 ARG B N 1
ATOM 4478 C CA . ARG B 1 96 ? 3.65 -21.797 7.848 1 97.81 96 ARG B CA 1
ATOM 4479 C C . ARG B 1 96 ? 4.938 -22.078 8.617 1 97.81 96 ARG B C 1
ATOM 4481 O O . ARG B 1 96 ? 4.902 -22.312 9.828 1 97.81 96 ARG B O 1
ATOM 4488 N N . VAL B 1 97 ? 5.961 -22.047 7.879 1 98.06 97 VAL B N 1
ATOM 4489 C CA . VAL B 1 97 ? 7.246 -22.234 8.539 1 98.06 97 VAL B CA 1
ATOM 4490 C C . VAL B 1 97 ? 7.566 -21.016 9.406 1 98.06 97 VAL B C 1
ATOM 4492 O O . VAL B 1 97 ? 7.422 -19.875 8.961 1 98.06 97 VAL B O 1
ATOM 4495 N N . GLN B 1 98 ? 7.961 -21.266 10.617 1 97.19 98 GLN B N 1
ATOM 4496 C CA . GLN B 1 98 ? 8.32 -20.188 11.531 1 97.19 98 GLN B CA 1
ATOM 4497 C C . GLN B 1 98 ? 9.742 -19.703 11.289 1 97.19 98 GLN B C 1
ATOM 4499 O O . GLN B 1 98 ? 10.523 -20.359 10.594 1 97.19 98 GLN B O 1
ATOM 4504 N N . SER B 1 99 ? 10.109 -18.594 11.883 1 95.25 99 SER B N 1
ATOM 4505 C CA . SER B 1 99 ? 11.359 -17.906 11.609 1 95.25 99 SER B CA 1
ATOM 4506 C C . SER B 1 99 ? 12.562 -18.75 11.992 1 95.25 99 SER B C 1
ATOM 4508 O O . SER B 1 99 ? 13.656 -18.578 11.445 1 95.25 99 SER B O 1
ATOM 4510 N N . ASP B 1 100 ? 12.406 -19.75 12.883 1 96.62 100 ASP B N 1
ATOM 4511 C CA . ASP B 1 100 ? 13.516 -20.578 13.344 1 96.62 100 ASP B CA 1
ATOM 4512 C C . ASP B 1 100 ? 13.828 -21.688 12.336 1 96.62 100 ASP B C 1
ATOM 4514 O O . ASP B 1 100 ? 14.852 -22.359 12.445 1 96.62 100 ASP B O 1
ATOM 4518 N N . GLY B 1 101 ? 12.898 -21.875 11.336 1 97.75 101 GLY B N 1
ATOM 4519 C CA . GLY B 1 101 ? 13.117 -22.891 10.312 1 97.75 101 GLY B CA 1
ATOM 4520 C C . GLY B 1 101 ? 12.906 -24.297 10.812 1 97.75 101 GLY B C 1
ATOM 4521 O O . GLY B 1 101 ? 13.352 -25.266 10.18 1 97.75 101 GLY B O 1
ATOM 4522 N N . VAL B 1 102 ? 12.211 -24.422 11.945 1 97.75 102 VAL B N 1
ATOM 4523 C CA . VAL B 1 102 ? 12.047 -25.734 12.562 1 97.75 102 VAL B CA 1
ATOM 4524 C C . VAL B 1 102 ? 10.57 -26.016 12.82 1 97.75 102 VAL B C 1
ATOM 4526 O O . VAL B 1 102 ? 10.07 -27.109 12.539 1 97.75 102 VAL B O 1
ATOM 4529 N N . HIS B 1 103 ? 9.852 -25.016 13.32 1 97.94 103 HIS B N 1
ATOM 4530 C CA . HIS B 1 103 ? 8.469 -25.203 13.742 1 97.94 103 HIS B CA 1
ATOM 4531 C C . HIS B 1 103 ? 7.504 -24.766 12.648 1 97.94 103 HIS B C 1
ATOM 4533 O O . HIS B 1 103 ? 7.812 -23.859 11.867 1 97.94 103 HIS B O 1
ATOM 4539 N N . LEU B 1 104 ? 6.375 -25.406 12.562 1 98.19 104 LEU B N 1
ATOM 4540 C CA . LEU B 1 104 ? 5.285 -25.078 11.648 1 98.19 104 LEU B CA 1
ATOM 4541 C C . LEU B 1 104 ? 4.055 -24.609 12.422 1 98.19 104 LEU B C 1
ATOM 4543 O O . LEU B 1 104 ? 3.686 -25.219 13.43 1 98.19 104 LEU B O 1
ATOM 4547 N N . ASP B 1 105 ? 3.469 -23.547 11.984 1 97 105 ASP B N 1
ATOM 4548 C CA . ASP B 1 105 ? 2.152 -23.125 12.461 1 97 105 ASP B CA 1
ATOM 4549 C C . ASP B 1 105 ? 1.064 -23.516 11.453 1 97 105 ASP B C 1
ATOM 4551 O O . ASP B 1 105 ? 1.32 -23.594 10.25 1 97 105 ASP B O 1
ATOM 4555 N N . ASN B 1 106 ? -0.108 -23.734 12.016 1 96.94 106 ASN B N 1
ATOM 4556 C CA . ASN B 1 106 ? -1.248 -23.922 11.125 1 96.94 106 ASN B CA 1
ATOM 4557 C C . ASN B 1 106 ? -1.62 -22.641 10.398 1 96.94 106 ASN B C 1
ATOM 4559 O O . ASN B 1 106 ? -1.553 -21.547 10.977 1 96.94 106 ASN B O 1
ATOM 4563 N N . ASN B 1 107 ? -1.964 -22.781 9.195 1 97.56 107 ASN B N 1
ATOM 4564 C CA . ASN B 1 107 ? -2.516 -21.688 8.398 1 97.56 107 ASN B CA 1
ATOM 4565 C C . ASN B 1 107 ? -4.043 -21.719 8.383 1 97.56 107 ASN B C 1
ATOM 4567 O O . ASN B 1 107 ? -4.645 -22.516 7.672 1 97.56 107 ASN B O 1
ATOM 4571 N N . PRO B 1 108 ? -4.648 -20.844 9.086 1 96.75 108 PRO B N 1
ATOM 4572 C CA . PRO B 1 108 ? -6.109 -20.906 9.188 1 96.75 108 PRO B CA 1
ATOM 4573 C C . PRO B 1 108 ? -6.805 -20.531 7.879 1 96.75 108 PRO B C 1
ATOM 4575 O O . PRO B 1 108 ? -8.008 -20.766 7.73 1 96.75 108 PRO B O 1
ATOM 4578 N N . SER B 1 109 ? -6.043 -19.984 6.945 1 97.56 109 SER B N 1
ATOM 4579 C CA . SER B 1 109 ? -6.629 -19.578 5.672 1 97.56 109 SER B CA 1
ATOM 4580 C C . SER B 1 109 ? -6.152 -20.484 4.535 1 97.56 109 SER B C 1
ATOM 4582 O O . SER B 1 109 ? -6.121 -20.062 3.377 1 97.56 109 SER B O 1
ATOM 4584 N N . SER B 1 110 ? -5.797 -21.672 4.867 1 98.12 110 SER B N 1
ATOM 4585 C CA . SER B 1 110 ? -5.262 -22.609 3.889 1 98.12 110 SER B CA 1
ATOM 4586 C C . SER B 1 110 ? -6.312 -22.969 2.846 1 98.12 110 SER B C 1
ATOM 4588 O O . SER B 1 110 ? -7.504 -23.047 3.154 1 98.12 110 SER B O 1
ATOM 4590 N N . TRP B 1 111 ? -5.879 -23.219 1.642 1 98.75 111 TRP B N 1
ATOM 4591 C CA . TRP B 1 111 ? -6.785 -23.625 0.57 1 98.75 111 TRP B CA 1
ATOM 4592 C C . TRP B 1 111 ? -7.266 -25.047 0.768 1 98.75 111 TRP B C 1
ATOM 4594 O O . TRP B 1 111 ? -8.305 -25.438 0.232 1 98.75 111 TRP B O 1
ATOM 4604 N N . ASN B 1 112 ? -6.578 -25.875 1.655 1 98.62 112 ASN B N 1
ATOM 4605 C CA . ASN B 1 112 ? -7.008 -27.25 1.84 1 98.62 112 ASN B CA 1
ATOM 4606 C C . ASN B 1 112 ? -8.172 -27.359 2.82 1 98.62 112 ASN B C 1
ATOM 4608 O O . ASN B 1 112 ? -8.617 -28.453 3.16 1 98.62 112 ASN B O 1
ATOM 4612 N N . LEU B 1 113 ? -8.648 -26.203 3.279 1 98.06 113 LEU B N 1
ATOM 4613 C CA . LEU B 1 113 ? -9.898 -26.219 4.035 1 98.06 113 LEU B CA 1
ATOM 4614 C C . LEU B 1 113 ? -11.039 -26.781 3.203 1 98.06 113 LEU B C 1
ATOM 4616 O O . LEU B 1 113 ? -11.945 -27.438 3.74 1 98.06 113 LEU B O 1
ATOM 4620 N N . ASN B 1 114 ? -10.914 -26.531 1.819 1 96.75 114 ASN B N 1
ATOM 4621 C CA . ASN B 1 114 ? -12.039 -26.906 0.979 1 96.75 114 ASN B CA 1
ATOM 4622 C C . ASN B 1 114 ? -11.57 -27.516 -0.342 1 96.75 114 ASN B C 1
ATOM 4624 O O . ASN B 1 114 ? -12.328 -27.547 -1.316 1 96.75 114 ASN B O 1
ATOM 4628 N N . ALA B 1 115 ? -10.367 -27.922 -0.401 1 98.75 115 ALA B N 1
ATOM 4629 C CA . ALA B 1 115 ? -9.82 -28.531 -1.61 1 98.75 115 ALA B CA 1
ATOM 4630 C C . ALA B 1 115 ? -8.641 -29.438 -1.283 1 98.75 115 ALA B C 1
ATOM 4632 O O . ALA B 1 115 ? -7.957 -29.234 -0.276 1 98.75 115 ALA B O 1
ATOM 4633 N N . ASN B 1 116 ? -8.484 -30.5 -2.031 1 98.81 116 ASN B N 1
ATOM 4634 C CA . ASN B 1 116 ? -7.203 -31.188 -2.051 1 98.81 116 ASN B CA 1
ATOM 4635 C C . ASN B 1 116 ? -6.141 -30.391 -2.801 1 98.81 116 ASN B C 1
ATOM 4637 O O . ASN B 1 116 ? -6.453 -29.688 -3.76 1 98.81 116 ASN B O 1
ATOM 4641 N N . LEU B 1 117 ? -4.906 -30.453 -2.309 1 98.81 117 LEU B N 1
ATOM 4642 C CA . LEU B 1 117 ? -3.826 -29.688 -2.926 1 98.81 117 LEU B CA 1
ATOM 4643 C C . LEU B 1 117 ? -2.707 -30.609 -3.396 1 98.81 117 LEU B C 1
ATOM 4645 O O . LEU B 1 117 ? -2.283 -31.516 -2.66 1 98.81 117 LEU B O 1
ATOM 4649 N N . LEU B 1 118 ? -2.297 -30.438 -4.582 1 98.88 118 LEU B N 1
ATOM 4650 C CA . LEU B 1 118 ? -1.148 -31.141 -5.141 1 98.88 118 LEU B CA 1
ATOM 4651 C C . LEU B 1 118 ? -0.09 -30.156 -5.621 1 98.88 118 LEU B C 1
ATOM 4653 O O . LEU B 1 118 ? -0.333 -29.375 -6.551 1 98.88 118 LEU B O 1
ATOM 4657 N N . TYR B 1 119 ? 1.045 -30.156 -4.965 1 98.75 119 TYR B N 1
ATOM 4658 C CA . TYR B 1 119 ? 2.186 -29.359 -5.395 1 98.75 119 TYR B CA 1
ATOM 4659 C C . TYR B 1 119 ? 3.154 -30.188 -6.227 1 98.75 119 TYR B C 1
ATOM 4661 O O . TYR B 1 119 ? 3.508 -31.312 -5.844 1 98.75 119 TYR B O 1
ATOM 4669 N N . ILE B 1 120 ? 3.578 -29.672 -7.328 1 98.5 120 ILE B N 1
ATOM 4670 C CA . ILE B 1 120 ? 4.539 -30.375 -8.172 1 98.5 120 ILE B CA 1
ATOM 4671 C C . ILE B 1 120 ? 5.707 -29.438 -8.508 1 98.5 120 ILE B C 1
ATOM 4673 O O . ILE B 1 120 ? 5.5 -28.344 -9.023 1 98.5 120 ILE B O 1
ATOM 4677 N N . ASP B 1 121 ? 6.883 -29.844 -8.234 1 97.12 121 ASP B N 1
ATOM 4678 C CA . ASP B 1 121 ? 8.078 -29.109 -8.633 1 97.12 121 ASP B CA 1
ATOM 4679 C C . ASP B 1 121 ? 8.531 -29.5 -10.031 1 97.12 121 ASP B C 1
ATOM 4681 O O . ASP B 1 121 ? 8.867 -30.656 -10.273 1 97.12 121 ASP B O 1
ATOM 4685 N N . ALA B 1 122 ? 8.531 -28.609 -10.852 1 95.5 122 ALA B N 1
ATOM 4686 C CA . ALA B 1 122 ? 8.977 -28.781 -12.227 1 95.5 122 ALA B CA 1
ATOM 4687 C C . ALA B 1 122 ? 9.602 -27.5 -12.773 1 95.5 122 ALA B C 1
ATOM 4689 O O . ALA B 1 122 ? 9.242 -26.406 -12.344 1 95.5 122 ALA B O 1
ATOM 4690 N N . PRO B 1 123 ? 10.609 -27.641 -13.742 1 94.38 123 PRO B N 1
ATOM 4691 C CA . PRO B 1 123 ? 11.234 -28.828 -14.312 1 94.38 123 PRO B CA 1
ATOM 4692 C C . PRO B 1 123 ? 12.211 -29.5 -13.352 1 94.38 123 PRO B C 1
ATOM 4694 O O . PRO B 1 123 ? 12.305 -29.109 -12.188 1 94.38 123 PRO B O 1
ATOM 4697 N N . VAL B 1 124 ? 12.742 -30.609 -13.812 1 94.94 124 VAL B N 1
ATOM 4698 C CA . VAL B 1 124 ? 13.75 -31.281 -13 1 94.94 124 VAL B CA 1
ATOM 4699 C C . VAL B 1 124 ? 14.836 -30.281 -12.602 1 94.94 124 VAL B C 1
ATOM 4701 O O . VAL B 1 124 ? 15.188 -29.391 -13.383 1 94.94 124 VAL B O 1
ATOM 4704 N N . GLY B 1 125 ? 15.312 -30.422 -11.406 1 93.5 125 GLY B N 1
ATOM 4705 C CA . GLY B 1 125 ? 16.234 -29.469 -10.805 1 93.5 125 GLY B CA 1
ATOM 4706 C C . GLY B 1 125 ? 15.547 -28.484 -9.883 1 93.5 125 GLY B C 1
ATOM 4707 O O . GLY B 1 125 ? 16.203 -27.828 -9.062 1 93.5 125 GLY B O 1
ATOM 4708 N N . THR B 1 126 ? 14.281 -28.328 -10.047 1 95.25 126 THR B N 1
ATOM 4709 C CA . THR B 1 126 ? 13.492 -27.453 -9.18 1 95.25 126 THR B CA 1
ATOM 4710 C C . THR B 1 126 ? 13.109 -28.172 -7.895 1 95.25 126 THR B C 1
ATOM 4712 O O . THR B 1 126 ? 12.562 -29.281 -7.938 1 95.25 126 THR B O 1
ATOM 4715 N N . GLY B 1 127 ? 13.359 -27.484 -6.781 1 96.38 127 GLY B N 1
ATOM 4716 C CA . GLY B 1 127 ? 13.078 -28.141 -5.512 1 96.38 127 GLY B CA 1
ATOM 4717 C C . GLY B 1 127 ? 13.781 -29.484 -5.367 1 96.38 127 GLY B C 1
ATOM 4718 O O . GLY B 1 127 ? 15 -29.578 -5.516 1 96.38 127 GLY B O 1
ATOM 4719 N N . PHE B 1 128 ? 12.93 -30.531 -5.152 1 97.94 128 PHE B N 1
ATOM 4720 C CA . PHE B 1 128 ? 13.492 -31.859 -4.93 1 97.94 128 PHE B CA 1
ATOM 4721 C C . PHE B 1 128 ? 13.414 -32.688 -6.203 1 97.94 128 PHE B C 1
ATOM 4723 O O . PHE B 1 128 ? 13.797 -33.875 -6.203 1 97.94 128 PHE B O 1
ATOM 4730 N N . SER B 1 129 ? 12.883 -32.156 -7.27 1 97.44 129 SER B N 1
ATOM 4731 C CA . SER B 1 129 ? 12.797 -32.906 -8.523 1 97.44 129 SER B CA 1
ATOM 4732 C C . SER B 1 129 ? 14.172 -33.125 -9.133 1 97.44 129 SER B C 1
ATOM 4734 O O . SER B 1 129 ? 15.031 -32.219 -9.062 1 97.44 129 SER B O 1
ATOM 4736 N N . TYR B 1 130 ? 14.344 -34.25 -9.734 1 96.06 130 TYR B N 1
ATOM 4737 C CA . TYR B 1 130 ? 15.672 -34.562 -10.25 1 96.06 130 TYR B CA 1
ATOM 4738 C C . TYR B 1 130 ? 15.57 -35.438 -11.508 1 96.06 130 TYR B C 1
ATOM 4740 O O . TYR B 1 130 ? 14.508 -35.969 -11.82 1 96.06 130 TYR B O 1
ATOM 4748 N N . SER B 1 131 ? 16.609 -35.344 -12.242 1 92.94 131 SER B N 1
ATOM 4749 C CA . SER B 1 131 ? 16.781 -36.25 -13.367 1 92.94 131 SER B CA 1
ATOM 4750 C C . SER B 1 131 ? 17.938 -37.219 -13.117 1 92.94 131 SER B C 1
ATOM 4752 O O . SER B 1 131 ? 19 -36.844 -12.656 1 92.94 131 SER B O 1
ATOM 4754 N N . ALA B 1 132 ? 17.719 -38.406 -13.469 1 84.62 132 ALA B N 1
ATOM 4755 C CA . ALA B 1 132 ? 18.75 -39.438 -13.25 1 84.62 132 ALA B CA 1
ATOM 4756 C C . ALA B 1 132 ? 19.969 -39.156 -14.125 1 84.62 132 ALA B C 1
ATOM 4758 O O . ALA B 1 132 ? 21.078 -39.625 -13.805 1 84.62 132 ALA B O 1
ATOM 4759 N N . ASN B 1 133 ? 19.859 -38.406 -15.156 1 82.25 133 ASN B N 1
ATOM 4760 C CA . ASN B 1 133 ? 20.969 -38.125 -16.047 1 82.25 133 ASN B CA 1
ATOM 4761 C C . ASN B 1 133 ? 21.531 -36.719 -15.812 1 82.25 133 ASN B C 1
ATOM 4763 O O . ASN B 1 133 ? 22.391 -36.281 -16.562 1 82.25 133 ASN B O 1
ATOM 4767 N N . ASP B 1 134 ? 21.078 -36.031 -14.898 1 75.06 134 ASP B N 1
ATOM 4768 C CA . ASP B 1 134 ? 21.531 -34.688 -14.469 1 75.06 134 ASP B CA 1
ATOM 4769 C C . ASP B 1 134 ? 21.391 -33.688 -15.586 1 75.06 134 ASP B C 1
ATOM 4771 O O . ASP B 1 134 ? 22.25 -32.812 -15.773 1 75.06 134 ASP B O 1
ATOM 4775 N N . LEU B 1 135 ? 20.484 -33.875 -16.391 1 76.38 135 LEU B N 1
ATOM 4776 C CA . LEU B 1 135 ? 20.188 -32.938 -17.453 1 76.38 135 LEU B CA 1
ATOM 4777 C C . LEU B 1 135 ? 19.031 -32 -17.047 1 76.38 135 LEU B C 1
ATOM 4779 O O . LEU B 1 135 ? 17.922 -32.469 -16.797 1 76.38 135 LEU B O 1
ATOM 4783 N N . TYR B 1 136 ? 19.312 -30.688 -17 1 84.31 136 TYR B N 1
ATOM 4784 C CA . TYR B 1 136 ? 18.328 -29.766 -16.453 1 84.31 136 TYR B CA 1
ATOM 4785 C C . TYR B 1 136 ? 17.844 -28.797 -17.531 1 84.31 136 TYR B C 1
ATOM 4787 O O . TYR B 1 136 ? 16.922 -28 -17.297 1 84.31 136 TYR B O 1
ATOM 4795 N N . ALA B 1 137 ? 18.438 -28.859 -18.672 1 88.31 137 ALA B N 1
ATOM 4796 C CA . ALA B 1 137 ? 17.953 -28 -19.75 1 88.31 137 ALA B CA 1
ATOM 4797 C C . ALA B 1 137 ? 16.5 -28.297 -20.078 1 88.31 137 ALA B C 1
ATOM 4799 O O . ALA B 1 137 ? 16.094 -29.469 -20.141 1 88.31 137 ALA B O 1
ATOM 4800 N N . SER B 1 138 ? 15.688 -27.266 -20.172 1 93.12 138 SER B N 1
ATOM 4801 C CA . SER B 1 138 ? 14.266 -27.453 -20.438 1 93.12 138 SER B CA 1
ATOM 4802 C C . SER B 1 138 ? 13.68 -26.234 -21.141 1 93.12 138 SER B C 1
ATOM 4804 O O . SER B 1 138 ? 14.414 -25.328 -21.531 1 93.12 138 SER B O 1
ATOM 4806 N N . ASN B 1 139 ? 12.492 -26.266 -21.531 1 95.69 139 ASN B N 1
ATOM 4807 C CA . ASN B 1 139 ? 11.703 -25.203 -22.141 1 95.69 139 ASN B CA 1
ATOM 4808 C C . ASN B 1 139 ? 10.219 -25.359 -21.828 1 95.69 139 ASN B C 1
ATOM 4810 O O . ASN B 1 139 ? 9.82 -26.297 -21.141 1 95.69 139 ASN B O 1
ATOM 4814 N N . ASP B 1 140 ? 9.398 -24.484 -22.375 1 96.5 140 ASP B N 1
ATOM 4815 C CA . ASP B 1 140 ? 7.98 -24.469 -22.031 1 96.5 140 ASP B CA 1
ATOM 4816 C C . ASP B 1 140 ? 7.289 -25.734 -22.5 1 96.5 140 ASP B C 1
ATOM 4818 O O . ASP B 1 140 ? 6.473 -26.312 -21.781 1 96.5 140 ASP B O 1
ATOM 4822 N N . THR B 1 141 ? 7.59 -26.172 -23.625 1 96.94 141 THR B N 1
ATOM 4823 C CA . THR B 1 141 ? 6.984 -27.359 -24.203 1 96.94 141 THR B CA 1
ATOM 4824 C C . THR B 1 141 ? 7.398 -28.609 -23.422 1 96.94 141 THR B C 1
ATOM 4826 O O . THR B 1 141 ? 6.562 -29.453 -23.109 1 96.94 141 THR B O 1
ATOM 4829 N N . ALA B 1 142 ? 8.68 -28.688 -23.141 1 96.25 142 ALA B N 1
ATOM 4830 C CA . ALA B 1 142 ? 9.211 -29.844 -22.422 1 96.25 142 ALA B CA 1
ATOM 4831 C C . ALA B 1 142 ? 8.633 -29.922 -21.016 1 96.25 142 ALA B C 1
ATOM 4833 O O . ALA B 1 142 ? 8.297 -31 -20.531 1 96.25 142 ALA B O 1
ATOM 4834 N N . VAL B 1 143 ? 8.57 -28.812 -20.359 1 96.56 143 VAL B N 1
ATOM 4835 C CA . VAL B 1 143 ? 8.039 -28.812 -19 1 96.56 143 VAL B CA 1
ATOM 4836 C C . VAL B 1 143 ? 6.559 -29.172 -19.016 1 96.56 143 VAL B C 1
ATOM 4838 O O . VAL B 1 143 ? 6.066 -29.844 -18.109 1 96.56 143 VAL B O 1
ATOM 4841 N N . THR B 1 144 ? 5.809 -28.703 -20.031 1 97.44 144 THR B N 1
ATOM 4842 C CA . THR B 1 144 ? 4.406 -29.062 -20.188 1 97.44 144 THR B CA 1
ATOM 4843 C C . THR B 1 144 ? 4.25 -30.578 -20.312 1 97.44 144 THR B C 1
ATOM 4845 O O . THR B 1 144 ? 3.383 -31.172 -19.672 1 97.44 144 THR B O 1
ATOM 4848 N N . GLU B 1 145 ? 5.113 -31.172 -21.109 1 97.38 145 GLU B N 1
ATOM 4849 C CA . GLU B 1 145 ? 5.074 -32.625 -21.266 1 97.38 145 GLU B CA 1
ATOM 4850 C C . GLU B 1 145 ? 5.434 -33.312 -19.953 1 97.38 145 GLU B C 1
ATOM 4852 O O . GLU B 1 145 ? 4.828 -34.344 -19.609 1 97.38 145 GLU B O 1
ATOM 4857 N N . ASP B 1 146 ? 6.402 -32.75 -19.312 1 97 146 ASP B N 1
ATOM 4858 C CA . ASP B 1 146 ? 6.785 -33.312 -18.016 1 97 146 ASP B CA 1
ATOM 4859 C C . ASP B 1 146 ? 5.617 -33.281 -17.031 1 97 146 ASP B C 1
ATOM 4861 O O . ASP B 1 146 ? 5.363 -34.25 -16.328 1 97 146 ASP B O 1
ATOM 4865 N N . HIS B 1 147 ? 4.945 -32.188 -16.969 1 97.81 147 HIS B N 1
ATOM 4866 C CA . HIS B 1 147 ? 3.77 -32.062 -16.125 1 97.81 147 HIS B CA 1
ATOM 4867 C C . HIS B 1 147 ? 2.691 -33.062 -16.516 1 97.81 147 HIS B C 1
ATOM 4869 O O . HIS B 1 147 ? 2.055 -33.656 -15.641 1 97.81 147 HIS B O 1
ATOM 4875 N N . TYR B 1 148 ? 2.438 -33.188 -17.781 1 97.31 148 TYR B N 1
ATOM 4876 C CA . TYR B 1 148 ? 1.426 -34.125 -18.281 1 97.31 148 TYR B CA 1
ATOM 4877 C C . TYR B 1 148 ? 1.726 -35.562 -17.828 1 97.31 148 TYR B C 1
ATOM 4879 O O . TYR B 1 148 ? 0.859 -36.219 -17.281 1 97.31 148 TYR B O 1
ATOM 4887 N N . GLN B 1 149 ? 2.984 -35.969 -17.984 1 97.69 149 GLN B N 1
ATOM 4888 C CA . GLN B 1 149 ? 3.391 -37.312 -17.578 1 97.69 149 GLN B CA 1
ATOM 4889 C C . GLN B 1 149 ? 3.293 -37.5 -16.062 1 97.69 149 GLN B C 1
ATOM 4891 O O . GLN B 1 149 ? 2.895 -38.562 -15.586 1 97.69 149 GLN B O 1
ATOM 4896 N N . ALA B 1 150 ? 3.691 -36.469 -15.398 1 98.12 150 ALA B N 1
ATOM 4897 C CA . ALA B 1 150 ? 3.613 -36.5 -13.938 1 98.12 150 ALA B CA 1
ATOM 4898 C C . ALA B 1 150 ? 2.168 -36.656 -13.469 1 98.12 150 ALA B C 1
ATOM 4900 O O . ALA B 1 150 ? 1.897 -37.375 -12.5 1 98.12 150 ALA B O 1
ATOM 4901 N N . LEU B 1 151 ? 1.241 -36 -14.141 1 97.44 151 LEU B N 1
ATOM 4902 C CA . LEU B 1 151 ? -0.164 -36.094 -13.766 1 97.44 151 LEU B CA 1
ATOM 4903 C C . LEU B 1 151 ? -0.697 -37.5 -14.031 1 97.44 151 LEU B C 1
ATOM 4905 O O . LEU B 1 151 ? -1.464 -38.031 -13.234 1 97.44 151 LEU B O 1
ATOM 4909 N N . LEU B 1 152 ? -0.297 -38.156 -15.133 1 96.31 152 LEU B N 1
ATOM 4910 C CA . LEU B 1 152 ? -0.669 -39.531 -15.391 1 96.31 152 LEU B CA 1
ATOM 4911 C C . LEU B 1 152 ? -0.151 -40.438 -14.289 1 96.31 152 LEU B C 1
ATOM 4913 O O . LEU B 1 152 ? -0.872 -41.312 -13.82 1 96.31 152 LEU B O 1
ATOM 4917 N N . SER B 1 153 ? 1.077 -40.156 -13.953 1 97.75 153 SER B N 1
ATOM 4918 C CA . SER B 1 153 ? 1.681 -40.938 -12.867 1 97.75 153 SER B CA 1
ATOM 4919 C C . SER B 1 153 ? 0.91 -40.75 -11.562 1 97.75 153 SER B C 1
ATOM 4921 O O . SER B 1 153 ? 0.685 -41.719 -10.828 1 97.75 153 SER B O 1
ATOM 4923 N N . PHE B 1 154 ? 0.508 -39.594 -11.211 1 97.81 154 PHE B N 1
ATOM 4924 C CA . PHE B 1 154 ? -0.237 -39.281 -9.992 1 97.81 154 PHE B CA 1
ATOM 4925 C C . PHE B 1 154 ? -1.565 -40.031 -9.969 1 97.81 154 PHE B C 1
ATOM 4927 O O . PHE B 1 154 ? -1.921 -40.625 -8.953 1 97.81 154 PHE B O 1
ATOM 4934 N N . PHE B 1 155 ? -2.34 -39.938 -11.086 1 95.88 155 PHE B N 1
ATOM 4935 C CA . PHE B 1 155 ? -3.67 -40.531 -11.125 1 95.88 155 PHE B CA 1
ATOM 4936 C C . PHE B 1 155 ? -3.582 -42.062 -11.125 1 95.88 155 PHE B C 1
ATOM 4938 O O . PHE B 1 155 ? -4.539 -42.75 -10.758 1 95.88 155 PHE B O 1
ATOM 4945 N N . THR B 1 156 ? -2.426 -42.562 -11.539 1 95 156 THR B N 1
ATOM 4946 C CA . THR B 1 156 ? -2.182 -44 -11.391 1 95 156 THR B CA 1
ATOM 4947 C C . THR B 1 156 ? -1.964 -44.344 -9.93 1 95 156 THR B C 1
ATOM 4949 O O . THR B 1 156 ? -2.496 -45.344 -9.445 1 95 156 THR B O 1
ATOM 4952 N N . LYS B 1 157 ? -1.227 -43.5 -9.266 1 95.56 157 LYS B N 1
ATOM 4953 C CA . LYS B 1 157 ? -0.947 -43.719 -7.848 1 95.56 157 LYS B CA 1
ATOM 4954 C C . LYS B 1 157 ? -2.193 -43.5 -6.996 1 95.56 157 LYS B C 1
ATOM 4956 O O . LYS B 1 157 ? -2.387 -44.156 -5.973 1 95.56 157 LYS B O 1
ATOM 4961 N N . TYR B 1 158 ? -2.975 -42.531 -7.422 1 96.19 158 TYR B N 1
ATOM 4962 C CA . TYR B 1 158 ? -4.172 -42.156 -6.688 1 96.19 158 TYR B CA 1
ATOM 4963 C C . TYR B 1 158 ? -5.398 -42.156 -7.594 1 96.19 158 TYR B C 1
ATOM 4965 O O . TYR B 1 158 ? -5.992 -41.125 -7.863 1 96.19 158 TYR B O 1
ATOM 4973 N N . PRO B 1 159 ? -5.902 -43.312 -7.891 1 94.5 159 PRO B N 1
ATOM 4974 C CA . PRO B 1 159 ? -6.977 -43.438 -8.875 1 94.5 159 PRO B CA 1
ATOM 4975 C C . PRO B 1 159 ? -8.273 -42.75 -8.43 1 94.5 159 PRO B C 1
ATOM 4977 O O . PRO B 1 159 ? -9.039 -42.25 -9.266 1 94.5 159 PRO B O 1
ATOM 4980 N N . ASN B 1 160 ? -8.547 -42.688 -7.148 1 93.81 160 ASN B N 1
ATOM 4981 C CA . ASN B 1 160 ? -9.758 -42.031 -6.648 1 93.81 160 ASN B CA 1
ATOM 4982 C C . ASN B 1 160 ? -9.773 -40.531 -6.949 1 93.81 160 ASN B C 1
ATOM 4984 O O . ASN B 1 160 ? -10.836 -39.938 -7.008 1 93.81 160 ASN B O 1
ATOM 4988 N N . SER B 1 161 ? -8.602 -39.938 -7.129 1 94.94 161 SER B N 1
ATOM 4989 C CA . SER B 1 161 ? -8.492 -38.5 -7.398 1 94.94 161 SER B CA 1
ATOM 4990 C C . SER B 1 161 ? -9.031 -38.156 -8.789 1 94.94 161 SER B C 1
ATOM 4992 O O . SER B 1 161 ? -9.297 -37 -9.086 1 94.94 161 SER B O 1
ATOM 4994 N N . THR B 1 162 ? -9.234 -39.156 -9.602 1 93.19 162 THR B N 1
ATOM 4995 C CA . THR B 1 162 ? -9.781 -38.938 -10.938 1 93.19 162 THR B CA 1
ATOM 4996 C C . THR B 1 162 ? -11.234 -38.5 -10.859 1 93.19 162 THR B C 1
ATOM 4998 O O . THR B 1 162 ? -11.789 -37.969 -11.836 1 93.19 162 THR B O 1
ATOM 5001 N N . LEU B 1 163 ? -11.828 -38.719 -9.758 1 93.31 163 LEU B N 1
ATOM 5002 C CA . LEU B 1 163 ? -13.242 -38.406 -9.586 1 93.31 163 LEU B CA 1
ATOM 5003 C C . LEU B 1 163 ? -13.43 -36.969 -9.125 1 93.31 163 LEU B C 1
ATOM 5005 O O . LEU B 1 163 ? -14.547 -36.438 -9.172 1 93.31 163 LEU B O 1
ATOM 5009 N N . ASN B 1 164 ? -12.375 -36.344 -8.719 1 96.5 164 ASN B N 1
ATOM 5010 C CA . ASN B 1 164 ? -12.453 -34.969 -8.258 1 96.5 164 ASN B CA 1
ATOM 5011 C C . ASN B 1 164 ? -12.633 -34 -9.414 1 96.5 164 ASN B C 1
ATOM 5013 O O . ASN B 1 164 ? -12.234 -34.281 -10.547 1 96.5 164 ASN B O 1
ATOM 5017 N N . ASN B 1 165 ? -13.375 -32.875 -9.125 1 97.06 165 ASN B N 1
ATOM 5018 C CA . ASN B 1 165 ? -13.203 -31.734 -10.016 1 97.06 165 ASN B CA 1
ATOM 5019 C C . ASN B 1 165 ? -11.805 -31.141 -9.906 1 97.06 165 ASN B C 1
ATOM 5021 O O . ASN B 1 165 ? -11.359 -30.797 -8.805 1 97.06 165 ASN B O 1
ATOM 5025 N N . ILE B 1 166 ? -11.086 -31.031 -11.016 1 98.12 166 ILE B N 1
ATOM 5026 C CA . ILE B 1 166 ? -9.664 -30.719 -10.969 1 98.12 166 ILE B CA 1
ATOM 5027 C C . ILE B 1 166 ? -9.438 -29.297 -11.516 1 98.12 166 ILE B C 1
ATOM 5029 O O . ILE B 1 166 ? -9.977 -28.938 -12.562 1 98.12 166 ILE B O 1
ATOM 5033 N N . TYR B 1 167 ? -8.68 -28.531 -10.828 1 98.69 167 TYR B N 1
ATOM 5034 C CA . TYR B 1 167 ? -8.258 -27.188 -11.242 1 98.69 167 TYR B CA 1
ATOM 5035 C C . TYR B 1 167 ? -6.738 -27.062 -11.211 1 98.69 167 TYR B C 1
ATOM 5037 O O . TYR B 1 167 ? -6.074 -27.688 -10.375 1 98.69 167 TYR B O 1
ATOM 5045 N N . LEU B 1 168 ? -6.199 -26.328 -12.148 1 98.69 168 LEU B N 1
ATOM 5046 C CA . LEU B 1 168 ? -4.785 -25.969 -12.141 1 98.69 168 LEU B CA 1
ATOM 5047 C C . LEU B 1 168 ? -4.586 -24.578 -11.562 1 98.69 168 LEU B C 1
ATOM 5049 O O . LEU B 1 168 ? -5.465 -23.719 -11.68 1 98.69 168 LEU B O 1
ATOM 5053 N N . ALA B 1 169 ? -3.443 -24.375 -10.898 1 98.75 169 ALA B N 1
ATOM 5054 C CA . ALA B 1 169 ? -3.158 -23.062 -10.305 1 98.75 169 ALA B CA 1
ATOM 5055 C C . ALA B 1 169 ? -1.653 -22.828 -10.195 1 98.75 169 ALA B C 1
ATOM 5057 O O . ALA B 1 169 ? -0.859 -23.766 -10.383 1 98.75 169 ALA B O 1
ATOM 5058 N N . GLY B 1 170 ? -1.247 -21.672 -9.93 1 98.19 170 GLY B N 1
ATOM 5059 C CA . GLY B 1 170 ? 0.129 -21.234 -9.75 1 98.19 170 GLY B CA 1
ATOM 5060 C C . GLY B 1 170 ? 0.283 -19.719 -9.766 1 98.19 170 GLY B C 1
ATOM 5061 O O . GLY B 1 170 ? -0.709 -18.984 -9.742 1 98.19 170 GLY B O 1
ATOM 5062 N N . ASP B 1 171 ? 1.515 -19.234 -9.727 1 96.5 171 ASP B N 1
ATOM 5063 C CA . ASP B 1 171 ? 1.798 -17.812 -9.797 1 96.5 171 ASP B CA 1
ATOM 5064 C C . ASP B 1 171 ? 3.039 -17.531 -10.641 1 96.5 171 ASP B C 1
ATOM 5066 O O . ASP B 1 171 ? 3.789 -18.453 -10.969 1 96.5 171 ASP B O 1
ATOM 5070 N N . GLY B 1 172 ? 3.191 -16.359 -11.031 1 95.5 172 GLY B N 1
ATOM 5071 C CA . GLY B 1 172 ? 4.367 -15.969 -11.789 1 95.5 172 GLY B CA 1
ATOM 5072 C C . GLY B 1 172 ? 4.469 -16.656 -13.141 1 95.5 172 GLY B C 1
ATOM 5073 O O . GLY B 1 172 ? 3.527 -16.594 -13.938 1 95.5 172 GLY B O 1
ATOM 5074 N N . TYR B 1 173 ? 5.5 -17.391 -13.328 1 95.06 173 TYR B N 1
ATOM 5075 C CA . TYR B 1 173 ? 5.738 -18 -14.633 1 95.06 173 TYR B CA 1
ATOM 5076 C C . TYR B 1 173 ? 4.805 -19.188 -14.852 1 95.06 173 TYR B C 1
ATOM 5078 O O . TYR B 1 173 ? 4.656 -19.672 -15.984 1 95.06 173 TYR B O 1
ATOM 5086 N N . SER B 1 174 ? 4.129 -19.625 -13.789 1 95.38 174 SER B N 1
ATOM 5087 C CA . SER B 1 174 ? 3.072 -20.609 -13.992 1 95.38 174 SER B CA 1
ATOM 5088 C C . SER B 1 174 ? 1.964 -20.047 -14.883 1 95.38 174 SER B C 1
ATOM 5090 O O . SER B 1 174 ? 1.142 -20.812 -15.406 1 95.38 174 SER B O 1
ATOM 5092 N N . GLY B 1 175 ? 1.994 -18.781 -15.086 1 97 175 GLY B N 1
ATOM 5093 C CA . GLY B 1 175 ? 1.124 -18.188 -16.078 1 97 175 GLY B CA 1
ATOM 5094 C C . GLY B 1 175 ? 1.377 -18.703 -17.484 1 97 175 GLY B C 1
ATOM 5095 O O . GLY B 1 175 ? 0.549 -18.516 -18.375 1 97 175 GLY B O 1
ATOM 5096 N N . VAL B 1 176 ? 2.463 -19.375 -17.672 1 96.81 176 VAL B N 1
ATOM 5097 C CA . VAL B 1 176 ? 2.785 -20.047 -18.938 1 96.81 176 VAL B CA 1
ATOM 5098 C C . VAL B 1 176 ? 2.52 -21.547 -18.812 1 96.81 176 VAL B C 1
ATOM 5100 O O . VAL B 1 176 ? 1.794 -22.109 -19.625 1 96.81 176 VAL B O 1
ATOM 5103 N N . TYR B 1 177 ? 2.963 -22.156 -17.703 1 96.69 177 TYR B N 1
ATOM 5104 C CA . TYR B 1 177 ? 2.861 -23.594 -17.484 1 96.69 177 TYR B CA 1
ATOM 5105 C C . TYR B 1 177 ? 1.405 -24.031 -17.406 1 96.69 177 TYR B C 1
ATOM 5107 O O . TYR B 1 177 ? 1.011 -25.016 -18.031 1 96.69 177 TYR B O 1
ATOM 5115 N N . VAL B 1 178 ? 0.647 -23.297 -16.688 1 98.44 178 VAL B N 1
ATOM 5116 C CA . VAL B 1 178 ? -0.699 -23.719 -16.312 1 98.44 178 VAL B CA 1
ATOM 5117 C C . VAL B 1 178 ? -1.606 -23.719 -17.547 1 98.44 178 VAL B C 1
ATOM 5119 O O . VAL B 1 178 ? -2.236 -24.734 -17.844 1 98.44 178 VAL B O 1
ATOM 5122 N N . PRO B 1 179 ? -1.65 -22.656 -18.328 1 98.69 179 PRO B N 1
ATOM 5123 C CA . PRO B 1 179 ? -2.492 -22.703 -19.531 1 98.69 179 PRO B CA 1
ATOM 5124 C C . PRO B 1 179 ? -2.018 -23.734 -20.547 1 98.69 179 PRO B C 1
ATOM 5126 O O . PRO B 1 179 ? -2.84 -24.391 -21.188 1 98.69 179 PRO B O 1
ATOM 5129 N N . LEU B 1 180 ? -0.701 -23.891 -20.688 1 98.56 180 LEU B N 1
ATOM 5130 C CA . LEU B 1 180 ? -0.183 -24.875 -21.641 1 98.56 180 LEU B CA 1
ATOM 5131 C C . LEU B 1 180 ? -0.573 -26.281 -21.219 1 98.56 180 LEU B C 1
ATOM 5133 O O . LEU B 1 180 ? -0.927 -27.109 -22.062 1 98.56 180 LEU B O 1
ATOM 5137 N N . LEU B 1 181 ? -0.467 -26.547 -19.953 1 98.44 181 LEU B N 1
ATOM 5138 C CA . LEU B 1 181 ? -0.837 -27.859 -19.469 1 98.44 181 LEU B CA 1
ATOM 5139 C C . LEU B 1 181 ? -2.326 -28.125 -19.672 1 98.44 181 LEU B C 1
ATOM 5141 O O . LEU B 1 181 ? -2.723 -29.219 -20.062 1 98.44 181 LEU B O 1
ATOM 5145 N N . LEU B 1 182 ? -3.182 -27.141 -19.344 1 98.44 182 LEU B N 1
ATOM 5146 C CA . LEU B 1 182 ? -4.613 -27.312 -19.562 1 98.44 182 LEU B CA 1
ATOM 5147 C C . LEU B 1 182 ? -4.926 -27.562 -21.031 1 98.44 182 LEU B C 1
ATOM 5149 O O . LEU B 1 182 ? -5.785 -28.391 -21.359 1 98.44 182 LEU B O 1
ATOM 5153 N N . ALA B 1 183 ? -4.266 -26.812 -21.906 1 98.06 183 ALA B N 1
ATOM 5154 C CA . ALA B 1 183 ? -4.445 -27.016 -23.344 1 98.06 183 ALA B CA 1
ATOM 5155 C C . ALA B 1 183 ? -4.059 -28.438 -23.75 1 98.06 183 ALA B C 1
ATOM 5157 O O . ALA B 1 183 ? -4.75 -29.062 -24.547 1 98.06 183 ALA B O 1
ATOM 5158 N N . LYS B 1 184 ? -2.953 -28.922 -23.234 1 97.38 184 LYS B N 1
ATOM 5159 C CA . LYS B 1 184 ? -2.525 -30.297 -23.5 1 97.38 184 LYS B CA 1
ATOM 5160 C C . LYS B 1 184 ? -3.564 -31.297 -23.016 1 97.38 184 LYS B C 1
ATOM 5162 O O . LYS B 1 184 ? -3.918 -32.25 -23.734 1 97.38 184 LYS B O 1
ATOM 5167 N N . LEU B 1 185 ? -4.016 -31.109 -21.812 1 96.38 185 LEU B N 1
ATOM 5168 C CA . LEU B 1 185 ? -5.004 -32 -21.234 1 96.38 185 LEU B CA 1
ATOM 5169 C C . LEU B 1 185 ? -6.305 -31.984 -22.031 1 96.38 185 LEU B C 1
ATOM 5171 O O . LEU B 1 185 ? -6.945 -33.031 -22.203 1 96.38 185 LEU B O 1
ATOM 5175 N N . ASP B 1 186 ? -6.711 -30.781 -22.453 1 94.69 186 ASP B N 1
ATOM 5176 C CA . ASP B 1 186 ? -7.898 -30.672 -23.297 1 94.69 186 ASP B CA 1
ATOM 5177 C C . ASP B 1 186 ? -7.734 -31.469 -24.594 1 94.69 186 ASP B C 1
ATOM 5179 O O . ASP B 1 186 ? -8.68 -32.125 -25.047 1 94.69 186 ASP B O 1
ATOM 5183 N N . SER B 1 187 ? -6.574 -31.469 -25.156 1 94.44 187 SER B N 1
ATOM 5184 C CA . SER B 1 187 ? -6.316 -32.125 -26.438 1 94.44 187 SER B CA 1
ATOM 5185 C C . SER B 1 187 ? -6.418 -33.656 -26.312 1 94.44 187 SER B C 1
ATOM 5187 O O . SER B 1 187 ? -6.688 -34.344 -27.297 1 94.44 187 SER B O 1
ATOM 5189 N N . VAL B 1 188 ? -6.258 -34.156 -25.125 1 92.25 188 VAL B N 1
ATOM 5190 C CA . VAL B 1 188 ? -6.297 -35.594 -24.938 1 92.25 188 VAL B CA 1
ATOM 5191 C C . VAL B 1 188 ? -7.527 -36 -24.125 1 92.25 188 VAL B C 1
ATOM 5193 O O . VAL B 1 188 ? -7.605 -37.094 -23.609 1 92.25 188 VAL B O 1
ATOM 5196 N N . SER B 1 189 ? -8.43 -35.094 -23.922 1 87.94 189 SER B N 1
ATOM 5197 C CA . SER B 1 189 ? -9.555 -35.25 -23.016 1 87.94 189 SER B CA 1
ATOM 5198 C C . SER B 1 189 ? -10.414 -36.469 -23.391 1 87.94 189 SER B C 1
ATOM 5200 O O . SER B 1 189 ? -11.078 -37.062 -22.547 1 87.94 189 SER B O 1
ATOM 5202 N N . GLN B 1 190 ? -10.492 -36.781 -24.609 1 84.12 190 GLN B N 1
ATOM 5203 C CA . GLN B 1 190 ? -11.266 -37.938 -25.031 1 84.12 190 GLN B CA 1
ATOM 5204 C C . GLN B 1 190 ? -10.672 -39.219 -24.5 1 84.12 190 GLN B C 1
ATOM 5206 O O . GLN B 1 190 ? -11.406 -40.156 -24.172 1 84.12 190 GLN B O 1
ATOM 5211 N N . LYS B 1 191 ? -9.445 -39.281 -24.234 1 83.25 191 LYS B N 1
ATOM 5212 C CA . LYS B 1 191 ? -8.727 -40.438 -23.766 1 83.25 191 LYS B CA 1
ATOM 5213 C C . LYS B 1 191 ? -8.594 -40.438 -22.234 1 83.25 191 LYS B C 1
ATOM 5215 O O . LYS B 1 191 ? -8.461 -41.5 -21.625 1 83.25 191 LYS B O 1
ATOM 5220 N N . LEU B 1 192 ? -8.602 -39.375 -21.688 1 78.75 192 LEU B N 1
ATOM 5221 C CA . LEU B 1 192 ? -8.453 -39.156 -20.25 1 78.75 192 LEU B CA 1
ATOM 5222 C C . LEU B 1 192 ? -9.641 -38.406 -19.688 1 78.75 192 LEU B C 1
ATOM 5224 O O . LEU B 1 192 ? -9.586 -37.188 -19.516 1 78.75 192 LEU B O 1
ATOM 5228 N N . PRO B 1 193 ? -10.664 -39.125 -19.344 1 81.69 193 PRO B N 1
ATOM 5229 C CA . PRO B 1 193 ? -11.898 -38.438 -18.969 1 81.69 193 PRO B CA 1
ATOM 5230 C C . PRO B 1 193 ? -11.836 -37.844 -17.547 1 81.69 193 PRO B C 1
ATOM 5232 O O . PRO B 1 193 ? -12.648 -38.219 -16.703 1 81.69 193 PRO B O 1
ATOM 5235 N N . LEU B 1 194 ? -10.898 -37.094 -17.328 1 87.06 194 LEU B N 1
ATOM 5236 C CA . LEU B 1 194 ? -10.789 -36.312 -16.094 1 87.06 194 LEU B CA 1
ATOM 5237 C C . LEU B 1 194 ? -11.586 -35.031 -16.188 1 87.06 194 LEU B C 1
ATOM 5239 O O . LEU B 1 194 ? -11.797 -34.5 -17.266 1 87.06 194 LEU B O 1
ATOM 5243 N N . GLN B 1 195 ? -12.109 -34.625 -15.07 1 91.06 195 GLN B N 1
ATOM 5244 C CA . GLN B 1 195 ? -12.945 -33.438 -15.031 1 91.06 195 GLN B CA 1
ATOM 5245 C C . GLN B 1 195 ? -12.133 -32.188 -14.641 1 91.06 195 GLN B C 1
ATOM 5247 O O . GLN B 1 195 ? -12.039 -31.859 -13.461 1 91.06 195 GLN B O 1
ATOM 5252 N N . PHE B 1 196 ? -11.695 -31.531 -15.664 1 94.62 196 PHE B N 1
ATOM 5253 C CA . PHE B 1 196 ? -10.969 -30.281 -15.438 1 94.62 196 PHE B CA 1
ATOM 5254 C C . PHE B 1 196 ? -11.914 -29.078 -15.5 1 94.62 196 PHE B C 1
ATOM 5256 O O . PHE B 1 196 ? -12.641 -28.906 -16.484 1 94.62 196 PHE B O 1
ATOM 5263 N N . GLY B 1 197 ? -11.898 -28.281 -14.453 1 96.44 197 GLY B N 1
ATOM 5264 C CA . GLY B 1 197 ? -12.797 -27.141 -14.375 1 96.44 197 GLY B CA 1
ATOM 5265 C C . GLY B 1 197 ? -12.172 -25.859 -14.898 1 96.44 197 GLY B C 1
ATOM 5266 O O . GLY B 1 197 ? -12.891 -24.938 -15.273 1 96.44 197 GLY B O 1
ATOM 5267 N N . GLY B 1 198 ? -10.891 -25.75 -14.969 1 98.19 198 GLY B N 1
ATOM 5268 C CA . GLY B 1 198 ? -10.195 -24.547 -15.375 1 98.19 198 GLY B CA 1
ATOM 5269 C C . GLY B 1 198 ? -8.953 -24.266 -14.547 1 98.19 198 GLY B C 1
ATOM 5270 O O . GLY B 1 198 ? -8.305 -25.203 -14.062 1 98.19 198 GLY B O 1
ATOM 5271 N N . PHE B 1 199 ? -8.539 -22.984 -14.555 1 98.88 199 PHE B N 1
ATOM 5272 C CA . PHE B 1 199 ? -7.348 -22.703 -13.773 1 98.88 199 PHE B CA 1
ATOM 5273 C C . PHE B 1 199 ? -7.438 -21.312 -13.133 1 98.88 199 PHE B C 1
ATOM 5275 O O . PHE B 1 199 ? -8.25 -20.484 -13.547 1 98.88 199 PHE B O 1
ATOM 5282 N N . ALA B 1 200 ? -6.684 -21.094 -12.086 1 98.81 200 ALA B N 1
ATOM 5283 C CA . ALA B 1 200 ? -6.496 -19.812 -11.391 1 98.81 200 ALA B CA 1
ATOM 5284 C C . ALA B 1 200 ? -5.016 -19.484 -11.242 1 98.81 200 ALA B C 1
ATOM 5286 O O . ALA B 1 200 ? -4.266 -20.219 -10.602 1 98.81 200 ALA B O 1
ATOM 5287 N N . VAL B 1 201 ? -4.609 -18.359 -11.82 1 98.81 201 VAL B N 1
ATOM 5288 C CA . VAL B 1 201 ? -3.195 -18.016 -11.742 1 98.81 201 VAL B CA 1
ATOM 5289 C C . VAL B 1 201 ? -3.037 -16.625 -11.125 1 98.81 201 VAL B C 1
ATOM 5291 O O . VAL B 1 201 ? -3.783 -15.703 -11.461 1 98.81 201 VAL B O 1
ATOM 5294 N N . GLY B 1 202 ? -2.09 -16.5 -10.188 1 98.56 202 GLY B N 1
ATOM 5295 C CA . GLY B 1 202 ? -1.816 -15.25 -9.492 1 98.56 202 GLY B CA 1
ATOM 5296 C C . GLY B 1 202 ? -0.59 -14.523 -10.016 1 98.56 202 GLY B C 1
ATOM 5297 O O . GLY B 1 202 ? 0.475 -15.133 -10.164 1 98.56 202 GLY B O 1
ATOM 5298 N N . ASN B 1 203 ? -0.743 -13.211 -10.266 1 97.75 203 ASN B N 1
ATOM 5299 C CA . ASN B 1 203 ? 0.343 -12.414 -10.828 1 97.75 203 ASN B CA 1
ATOM 5300 C C . ASN B 1 203 ? 1.102 -13.18 -11.906 1 97.75 203 ASN B C 1
ATOM 5302 O O . ASN B 1 203 ? 2.328 -13.281 -11.859 1 97.75 203 ASN B O 1
ATOM 5306 N N . PRO B 1 204 ? 0.362 -13.617 -12.914 1 98 204 PRO B N 1
ATOM 5307 C CA . PRO B 1 204 ? 0.963 -14.539 -13.883 1 98 204 PRO B CA 1
ATOM 5308 C C . PRO B 1 204 ? 1.773 -13.82 -14.953 1 98 204 PRO B C 1
ATOM 5310 O O . PRO B 1 204 ? 1.447 -12.688 -15.328 1 98 204 PRO B O 1
ATOM 5313 N N . HIS B 1 205 ? 2.787 -14.492 -15.359 1 96.25 205 HIS B N 1
ATOM 5314 C CA . HIS B 1 205 ? 3.412 -14.125 -16.625 1 96.25 205 HIS B CA 1
ATOM 5315 C C . HIS B 1 205 ? 2.492 -14.422 -17.797 1 96.25 205 HIS B C 1
ATOM 5317 O O . HIS B 1 205 ? 2.16 -15.578 -18.062 1 96.25 205 HIS B O 1
ATOM 5323 N N . THR B 1 206 ? 2.01 -13.383 -18.516 1 97.31 206 THR B N 1
ATOM 5324 C CA . THR B 1 206 ? 1.044 -13.586 -19.594 1 97.31 206 THR B CA 1
ATOM 5325 C C . THR B 1 206 ? 1.545 -12.977 -20.891 1 97.31 206 THR B C 1
ATOM 5327 O O . THR B 1 206 ? 1.525 -13.633 -21.938 1 97.31 206 THR B O 1
ATOM 5330 N N . SER B 1 207 ? 1.974 -11.727 -20.859 1 97.38 207 SER B N 1
ATOM 5331 C CA . SER B 1 207 ? 2.453 -11 -22.031 1 97.38 207 SER B CA 1
ATOM 5332 C C . SER B 1 207 ? 3.623 -10.094 -21.672 1 97.38 207 SER B C 1
ATOM 5334 O O . SER B 1 207 ? 3.477 -9.164 -20.875 1 97.38 207 SER B O 1
ATOM 5336 N N . GLN B 1 208 ? 4.68 -10.328 -22.359 1 94.88 208 GLN B N 1
ATOM 5337 C CA . GLN B 1 208 ? 5.871 -9.523 -22.094 1 94.88 208 GLN B CA 1
ATOM 5338 C C . GLN B 1 208 ? 5.645 -8.07 -22.5 1 94.88 208 GLN B C 1
ATOM 5340 O O . GLN B 1 208 ? 6.043 -7.156 -21.766 1 94.88 208 GLN B O 1
ATOM 5345 N N . VAL B 1 209 ? 5.027 -7.848 -23.609 1 96.44 209 VAL B N 1
ATOM 5346 C CA . VAL B 1 209 ? 4.82 -6.504 -24.141 1 96.44 209 VAL B CA 1
ATOM 5347 C C . VAL B 1 209 ? 3.92 -5.707 -23.203 1 96.44 209 VAL B C 1
ATOM 5349 O O . VAL B 1 209 ? 4.219 -4.559 -22.859 1 96.44 209 VAL B O 1
ATOM 5352 N N . LEU B 1 210 ? 2.82 -6.305 -22.734 1 97.31 210 LEU B N 1
ATOM 5353 C CA . LEU B 1 210 ? 1.866 -5.605 -21.875 1 97.31 210 LEU B CA 1
ATOM 5354 C C . LEU B 1 210 ? 2.453 -5.355 -20.484 1 97.31 210 LEU B C 1
ATOM 5356 O O . LEU B 1 210 ? 2.238 -4.297 -19.906 1 97.31 210 LEU B O 1
ATOM 5360 N N . GLN B 1 211 ? 3.184 -6.336 -20 1 96.69 211 GLN B N 1
ATOM 5361 C CA . GLN B 1 211 ? 3.82 -6.18 -18.703 1 96.69 211 GLN B CA 1
ATOM 5362 C C . GLN B 1 211 ? 4.875 -5.074 -18.734 1 96.69 211 GLN B C 1
ATOM 5364 O O . GLN B 1 211 ? 4.961 -4.27 -17.797 1 96.69 211 GLN B O 1
ATOM 5369 N N . ASP B 1 212 ? 5.668 -5.047 -19.797 1 96.5 212 ASP B N 1
ATOM 5370 C CA . ASP B 1 212 ? 6.688 -4.012 -19.938 1 96.5 212 ASP B CA 1
ATOM 5371 C C . ASP B 1 212 ? 6.059 -2.623 -20 1 96.5 212 ASP B C 1
ATOM 5373 O O . ASP B 1 212 ? 6.449 -1.727 -19.234 1 96.5 212 ASP B O 1
ATOM 5377 N N . ASN B 1 213 ? 5.121 -2.48 -20.859 1 97.38 213 ASN B N 1
ATOM 5378 C CA . ASN B 1 213 ? 4.52 -1.169 -21.078 1 97.38 213 ASN B CA 1
ATOM 5379 C C . ASN B 1 213 ? 3.789 -0.671 -19.828 1 97.38 213 ASN B C 1
ATOM 5381 O O . ASN B 1 213 ? 3.807 0.524 -19.531 1 97.38 213 ASN B O 1
ATOM 5385 N N . SER B 1 214 ? 3.135 -1.563 -19.094 1 97.5 214 SER B N 1
ATOM 5386 C CA . SER B 1 214 ? 2.354 -1.169 -17.922 1 97.5 214 SER B CA 1
ATOM 5387 C C . SER B 1 214 ? 3.256 -0.831 -16.75 1 97.5 214 SER B C 1
ATOM 5389 O O . SER B 1 214 ? 2.855 -0.091 -15.844 1 97.5 214 SER B O 1
ATOM 5391 N N . LEU B 1 215 ? 4.473 -1.338 -16.734 1 97.5 215 LEU B N 1
ATOM 5392 C CA . LEU B 1 215 ? 5.383 -1.149 -15.609 1 97.5 215 LEU B CA 1
ATOM 5393 C C . LEU B 1 215 ? 5.734 0.324 -15.438 1 97.5 215 LEU B C 1
ATOM 5395 O O . LEU B 1 215 ? 5.914 0.796 -14.312 1 97.5 215 LEU B O 1
ATOM 5399 N N . ILE B 1 216 ? 5.844 1.037 -16.547 1 98.06 216 ILE B N 1
ATOM 5400 C CA . ILE B 1 216 ? 6.312 2.42 -16.531 1 98.06 216 ILE B CA 1
ATOM 5401 C C . ILE B 1 216 ? 5.316 3.287 -15.758 1 98.06 216 ILE B C 1
ATOM 5403 O O . ILE B 1 216 ? 5.699 4.023 -14.844 1 98.06 216 ILE B O 1
ATOM 5407 N N . GLY B 1 217 ? 4.055 3.209 -16.125 1 97.5 217 GLY B N 1
ATOM 5408 C CA . GLY B 1 217 ? 3.031 3.932 -15.391 1 97.5 217 GLY B CA 1
ATOM 5409 C C . GLY B 1 217 ? 2.934 3.508 -13.938 1 97.5 217 GLY B C 1
ATOM 5410 O O . GLY B 1 217 ? 2.74 4.344 -13.055 1 97.5 217 GLY B O 1
ATOM 5411 N N . PHE B 1 218 ? 3.053 2.191 -13.719 1 98.25 218 PHE B N 1
ATOM 5412 C CA . PHE B 1 218 ? 3.049 1.653 -12.367 1 98.25 218 PHE B CA 1
ATOM 5413 C C . PHE B 1 218 ? 4.148 2.293 -11.523 1 98.25 218 PHE B C 1
ATOM 5415 O O . PHE B 1 218 ? 3.9 2.738 -10.406 1 98.25 218 PHE B O 1
ATOM 5422 N N . ALA B 1 219 ? 5.383 2.359 -12.055 1 98.31 219 ALA B N 1
ATOM 5423 C CA . ALA B 1 219 ? 6.547 2.877 -11.344 1 98.31 219 ALA B CA 1
ATOM 5424 C C . ALA B 1 219 ? 6.348 4.344 -10.961 1 98.31 219 ALA B C 1
ATOM 5426 O O . ALA B 1 219 ? 6.664 4.746 -9.836 1 98.31 219 ALA B O 1
ATOM 5427 N N . TYR B 1 220 ? 5.836 5.117 -11.859 1 98.38 220 TYR B N 1
ATOM 5428 C CA . TYR B 1 220 ? 5.633 6.539 -11.594 1 98.38 220 TYR B CA 1
ATOM 5429 C C . TYR B 1 220 ? 4.531 6.75 -10.562 1 98.38 220 TYR B C 1
ATOM 5431 O O . TYR B 1 220 ? 4.707 7.508 -9.602 1 98.38 220 TYR B O 1
ATOM 5439 N N . HIS B 1 221 ? 3.441 6.055 -10.711 1 98.25 221 HIS B N 1
ATOM 5440 C CA . HIS B 1 221 ? 2.26 6.348 -9.906 1 98.25 221 HIS B CA 1
ATOM 5441 C C . HIS B 1 221 ? 2.342 5.672 -8.539 1 98.25 221 HIS B C 1
ATOM 5443 O O . HIS B 1 221 ? 1.482 5.887 -7.684 1 98.25 221 HIS B O 1
ATOM 5449 N N . HIS B 1 222 ? 3.357 4.855 -8.328 1 97.44 222 HIS B N 1
ATOM 5450 C CA . HIS B 1 222 ? 3.656 4.352 -6.992 1 97.44 222 HIS B CA 1
ATOM 5451 C C . HIS B 1 222 ? 4.859 5.07 -6.391 1 97.44 222 HIS B C 1
ATOM 5453 O O . HIS B 1 222 ? 5.371 4.664 -5.344 1 97.44 222 HIS B O 1
ATOM 5459 N N . GLY B 1 223 ? 5.344 6.102 -7.055 1 97.31 223 GLY B N 1
ATOM 5460 C CA . GLY B 1 223 ? 6.32 7.023 -6.496 1 97.31 223 GLY B CA 1
ATOM 5461 C C . GLY B 1 223 ? 7.75 6.551 -6.664 1 97.31 223 GLY B C 1
ATOM 5462 O O . GLY B 1 223 ? 8.68 7.168 -6.141 1 97.31 223 GLY B O 1
ATOM 5463 N N . ILE B 1 224 ? 8 5.453 -7.383 1 97.88 224 ILE B N 1
ATOM 5464 C CA . ILE B 1 224 ? 9.336 4.883 -7.516 1 97.88 224 ILE B CA 1
ATOM 5465 C C . ILE B 1 224 ? 10.211 5.805 -8.367 1 97.88 224 ILE B C 1
ATOM 5467 O O . ILE B 1 224 ? 11.398 5.977 -8.086 1 97.88 224 ILE B O 1
ATOM 5471 N N . ILE B 1 225 ? 9.617 6.359 -9.422 1 98.12 225 ILE B N 1
ATOM 5472 C CA . ILE B 1 225 ? 10.344 7.34 -10.219 1 98.12 225 ILE B CA 1
ATOM 5473 C C . ILE B 1 225 ? 9.68 8.711 -10.094 1 98.12 225 ILE B C 1
ATOM 5475 O O . ILE B 1 225 ? 8.492 8.797 -9.789 1 98.12 225 ILE B O 1
ATOM 5479 N N . GLY B 1 226 ? 10.477 9.734 -10.273 1 96.88 226 GLY B N 1
ATOM 5480 C CA . GLY B 1 226 ? 9.992 11.094 -10.055 1 96.88 226 GLY B CA 1
ATOM 5481 C C . GLY B 1 226 ? 9.516 11.766 -11.328 1 96.88 226 GLY B C 1
ATOM 5482 O O . GLY B 1 226 ? 9.477 11.141 -12.391 1 96.88 226 GLY B O 1
ATOM 5483 N N . GLU B 1 227 ? 9.188 13.008 -11.211 1 95.94 227 GLU B N 1
ATOM 5484 C CA . GLU B 1 227 ? 8.57 13.82 -12.266 1 95.94 227 GLU B CA 1
ATOM 5485 C C . GLU B 1 227 ? 9.516 13.984 -13.453 1 95.94 227 GLU B C 1
ATOM 5487 O O . GLU B 1 227 ? 9.07 13.969 -14.602 1 95.94 227 GLU B O 1
ATOM 5492 N N . GLN B 1 228 ? 10.758 14.172 -13.18 1 95.62 228 GLN B N 1
ATOM 5493 C CA . GLN B 1 228 ? 11.711 14.43 -14.25 1 95.62 228 GLN B CA 1
ATOM 5494 C C . GLN B 1 228 ? 11.828 13.227 -15.18 1 95.62 228 GLN B C 1
ATOM 5496 O O . GLN B 1 228 ? 11.75 13.375 -16.406 1 95.62 228 GLN B O 1
ATOM 5501 N N . LEU B 1 229 ? 12.07 12.078 -14.602 1 97.62 229 LEU B N 1
ATOM 5502 C CA . LEU B 1 229 ? 12.172 10.867 -15.406 1 97.62 229 LEU B CA 1
ATOM 5503 C C . LEU B 1 229 ? 10.852 10.57 -16.109 1 97.62 229 LEU B C 1
ATOM 5505 O O . LEU B 1 229 ? 10.844 10.141 -17.266 1 97.62 229 LEU B O 1
ATOM 5509 N N . TRP B 1 230 ? 9.719 10.805 -15.477 1 97.25 230 TRP B N 1
ATOM 5510 C CA . TRP B 1 230 ? 8.398 10.625 -16.078 1 97.25 230 TRP B CA 1
ATOM 5511 C C . TRP B 1 230 ? 8.234 11.523 -17.297 1 97.25 230 TRP B C 1
ATOM 5513 O O . TRP B 1 230 ? 7.734 11.078 -18.328 1 97.25 230 TRP B O 1
ATOM 5523 N N . ALA B 1 231 ? 8.648 12.75 -17.188 1 95.81 231 ALA B N 1
ATOM 5524 C CA . ALA B 1 231 ? 8.562 13.688 -18.312 1 95.81 231 ALA B CA 1
ATOM 5525 C C . ALA B 1 231 ? 9.406 13.219 -19.484 1 95.81 231 ALA B C 1
ATOM 5527 O O . ALA B 1 231 ? 8.977 13.297 -20.641 1 95.81 231 ALA B O 1
ATOM 5528 N N . GLU B 1 232 ? 10.617 12.758 -19.172 1 97.56 232 GLU B N 1
ATOM 5529 C CA . GLU B 1 232 ? 11.5 12.25 -20.219 1 97.56 232 GLU B CA 1
ATOM 5530 C C . GLU B 1 232 ? 10.883 11.055 -20.938 1 97.56 232 GLU B C 1
ATOM 5532 O O . GLU B 1 232 ? 10.969 10.953 -22.156 1 97.56 232 GLU B O 1
ATOM 5537 N N . LEU B 1 233 ? 10.297 10.172 -20.188 1 97.94 233 LEU B N 1
ATOM 5538 C CA . LEU B 1 233 ? 9.633 9 -20.766 1 97.94 233 LEU B CA 1
ATOM 5539 C C . LEU B 1 233 ? 8.484 9.422 -21.672 1 97.94 233 LEU B C 1
ATOM 5541 O O . LEU B 1 233 ? 8.359 8.914 -22.797 1 97.94 233 LEU B O 1
ATOM 5545 N N . ASN B 1 234 ? 7.66 10.398 -21.25 1 95.44 234 ASN B N 1
ATOM 5546 C CA . ASN B 1 234 ? 6.512 10.844 -22.047 1 95.44 234 ASN B CA 1
ATOM 5547 C C . ASN B 1 234 ? 6.949 11.531 -23.328 1 95.44 234 ASN B C 1
ATOM 5549 O O . ASN B 1 234 ? 6.305 11.375 -24.375 1 95.44 234 ASN B O 1
ATOM 5553 N N . ILE B 1 235 ? 8.008 12.281 -23.266 1 95.75 235 ILE B N 1
ATOM 5554 C CA . ILE B 1 235 ? 8.484 13.039 -24.422 1 95.75 235 ILE B CA 1
ATOM 5555 C C . ILE B 1 235 ? 9.117 12.094 -25.422 1 95.75 235 ILE B C 1
ATOM 5557 O O . ILE B 1 235 ? 8.898 12.219 -26.641 1 95.75 235 ILE B O 1
ATOM 5561 N N . SER B 1 236 ? 9.859 11.164 -24.906 1 97.44 236 SER B N 1
ATOM 5562 C CA . SER B 1 236 ? 10.727 10.391 -25.797 1 97.44 236 SER B CA 1
ATOM 5563 C C . SER B 1 236 ? 10.047 9.102 -26.234 1 97.44 236 SER B C 1
ATOM 5565 O O . SER B 1 236 ? 10.359 8.555 -27.297 1 97.44 236 SER B O 1
ATOM 5567 N N . CYS B 1 237 ? 9.148 8.578 -25.422 1 97.5 237 CYS B N 1
ATOM 5568 C CA . CYS B 1 237 ? 8.609 7.254 -25.719 1 97.5 237 CYS B CA 1
ATOM 5569 C C . CYS B 1 237 ? 7.18 7.348 -26.234 1 97.5 237 CYS B C 1
ATOM 5571 O O . CYS B 1 237 ? 6.613 6.352 -26.703 1 97.5 237 CYS B O 1
ATOM 5573 N N . CYS B 1 238 ? 6.586 8.5 -26.141 1 94.56 238 CYS B N 1
ATOM 5574 C CA . CYS B 1 238 ? 5.184 8.641 -26.516 1 94.56 238 CYS B CA 1
ATOM 5575 C C . CYS B 1 238 ? 5.027 9.578 -27.703 1 94.56 238 CYS B C 1
ATOM 5577 O O . CYS B 1 238 ? 5.777 10.555 -27.844 1 94.56 238 CYS B O 1
ATOM 5579 N N . SER B 1 239 ? 4.145 9.219 -28.656 1 90.44 239 SER B N 1
ATOM 5580 C CA . SER B 1 239 ? 3.77 10.039 -29.812 1 90.44 239 SER B CA 1
ATOM 5581 C C . SER B 1 239 ? 2.256 10.086 -29.984 1 90.44 239 SER B C 1
ATOM 5583 O O . SER B 1 239 ? 1.611 9.047 -30.141 1 90.44 239 SER B O 1
ATOM 5585 N N . GLN B 1 240 ? 1.611 11.273 -29.938 1 82.88 240 GLN B N 1
ATOM 5586 C CA . GLN B 1 240 ? 0.181 11.5 -30.125 1 82.88 240 GLN B CA 1
ATOM 5587 C C . GLN B 1 240 ? -0.637 10.672 -29.141 1 82.88 240 GLN B C 1
ATOM 5589 O O . GLN B 1 240 ? -1.59 9.992 -29.531 1 82.88 240 GLN B O 1
ATOM 5594 N N . GLY B 1 241 ? -0.142 10.586 -27.969 1 78.56 241 GLY B N 1
ATOM 5595 C CA . GLY B 1 241 ? -0.913 9.969 -26.891 1 78.56 241 GLY B CA 1
ATOM 5596 C C . GLY B 1 241 ? -0.676 8.477 -26.766 1 78.56 241 GLY B C 1
ATOM 5597 O O . GLY B 1 241 ? -1.206 7.828 -25.859 1 78.56 241 GLY B O 1
ATOM 5598 N N . LYS B 1 242 ? 0.042 7.922 -27.688 1 88.56 242 LYS B N 1
ATOM 5599 C CA . LYS B 1 242 ? 0.37 6.5 -27.625 1 88.56 242 LYS B CA 1
ATOM 5600 C C . LYS B 1 242 ? 1.828 6.289 -27.219 1 88.56 242 LYS B C 1
ATOM 5602 O O . LYS B 1 242 ? 2.729 6.902 -27.797 1 88.56 242 LYS B O 1
ATOM 5607 N N . CYS B 1 243 ? 1.992 5.48 -26.281 1 94.5 243 CYS B N 1
ATOM 5608 C CA . CYS B 1 243 ? 3.344 5.234 -25.781 1 94.5 243 CYS B CA 1
ATOM 5609 C C . CYS B 1 243 ? 3.789 3.812 -26.094 1 94.5 243 CYS B C 1
ATOM 5611 O O . CYS B 1 243 ? 2.963 2.9 -26.172 1 94.5 243 CYS B O 1
ATOM 5613 N N . ASN B 1 244 ? 5.027 3.604 -26.375 1 96.75 244 ASN B N 1
ATOM 5614 C CA . ASN B 1 244 ? 5.672 2.303 -26.516 1 96.75 244 ASN B CA 1
ATOM 5615 C C . ASN B 1 244 ? 6.992 2.25 -25.734 1 96.75 244 ASN B C 1
ATOM 5617 O O . ASN B 1 244 ? 7.977 2.867 -26.141 1 96.75 244 ASN B O 1
ATOM 5621 N N . PHE B 1 245 ? 7.004 1.514 -24.734 1 97.12 245 PHE B N 1
ATOM 5622 C CA . PHE B 1 245 ? 8.188 1.421 -23.891 1 97.12 245 PHE B CA 1
ATOM 5623 C C . PHE B 1 245 ? 8.922 0.11 -24.125 1 97.12 245 PHE B C 1
ATOM 5625 O O . PHE B 1 245 ? 10.086 -0.035 -23.734 1 97.12 245 PHE B O 1
ATOM 5632 N N . HIS B 1 246 ? 8.305 -0.866 -24.703 1 95.56 246 HIS B N 1
ATOM 5633 C CA . HIS B 1 246 ? 8.789 -2.24 -24.797 1 95.56 246 HIS B CA 1
ATOM 5634 C C . HIS B 1 246 ? 9.922 -2.359 -25.812 1 95.56 246 HIS B C 1
ATOM 5636 O O . HIS B 1 246 ? 10.961 -2.955 -25.516 1 95.56 246 HIS B O 1
ATOM 5642 N N . ASN B 1 247 ? 9.867 -1.818 -26.922 1 93.19 247 ASN B N 1
ATOM 5643 C CA . ASN B 1 247 ? 10.875 -1.927 -27.969 1 93.19 247 ASN B CA 1
ATOM 5644 C C . ASN B 1 247 ? 11.016 -0.622 -28.75 1 93.19 247 ASN B C 1
ATOM 5646 O O . ASN B 1 247 ? 11.078 -0.631 -29.969 1 93.19 247 ASN B O 1
ATOM 5650 N N . ASN B 1 248 ? 10.961 0.418 -28.016 1 94.44 248 ASN B N 1
ATOM 5651 C CA . ASN B 1 248 ? 11.117 1.728 -28.641 1 94.44 248 ASN B CA 1
ATOM 5652 C C . ASN B 1 248 ? 12.531 1.931 -29.172 1 94.44 248 ASN B C 1
ATOM 5654 O O . ASN B 1 248 ? 13.508 1.53 -28.531 1 94.44 248 ASN B O 1
ATOM 5658 N N . THR B 1 249 ? 12.734 2.533 -30.375 1 93.38 249 THR B N 1
ATOM 5659 C CA . THR B 1 249 ? 14.039 2.662 -31.016 1 93.38 249 THR B CA 1
ATOM 5660 C C . THR B 1 249 ? 14.648 4.031 -30.719 1 93.38 249 THR B C 1
ATOM 5662 O O . THR B 1 249 ? 15.828 4.262 -31 1 93.38 249 THR B O 1
ATOM 5665 N N . ASN B 1 250 ? 13.812 4.961 -30.188 1 95.88 250 ASN B N 1
ATOM 5666 C CA . ASN B 1 250 ? 14.352 6.246 -29.766 1 95.88 250 ASN B CA 1
ATOM 5667 C C . ASN B 1 250 ? 15.359 6.09 -28.625 1 95.88 250 ASN B C 1
ATOM 5669 O O . ASN B 1 250 ? 15.016 5.578 -27.562 1 95.88 250 ASN B O 1
ATOM 5673 N N . LYS B 1 251 ? 16.594 6.602 -28.844 1 95.69 251 LYS B N 1
ATOM 5674 C CA . LYS B 1 251 ? 17.688 6.395 -27.891 1 95.69 251 LYS B CA 1
ATOM 5675 C C . LYS B 1 251 ? 17.359 7.031 -26.547 1 95.69 251 LYS B C 1
ATOM 5677 O O . LYS B 1 251 ? 17.75 6.496 -25.5 1 95.69 251 LYS B O 1
ATOM 5682 N N . GLU B 1 252 ? 16.719 8.148 -26.562 1 97.12 252 GLU B N 1
ATOM 5683 C CA . GLU B 1 252 ? 16.344 8.812 -25.312 1 97.12 252 GLU B CA 1
ATOM 5684 C C . GLU B 1 252 ? 15.312 8 -24.547 1 97.12 252 GLU B C 1
ATOM 5686 O O . GLU B 1 252 ? 15.383 7.898 -23.312 1 97.12 252 GLU B O 1
ATOM 5691 N N . CYS B 1 253 ? 14.359 7.426 -25.266 1 97.06 253 CYS B N 1
ATOM 5692 C CA . CYS B 1 253 ? 13.367 6.555 -24.641 1 97.06 253 CYS B CA 1
ATOM 5693 C C . CYS B 1 253 ? 14.023 5.328 -24.031 1 97.06 253 CYS B C 1
ATOM 5695 O O . CYS B 1 253 ? 13.742 4.973 -22.891 1 97.06 253 CYS B O 1
ATOM 5697 N N . VAL B 1 254 ? 14.898 4.723 -24.797 1 95.19 254 VAL B N 1
ATOM 5698 C CA . VAL B 1 254 ? 15.586 3.523 -24.328 1 95.19 254 VAL B CA 1
ATOM 5699 C C . VAL B 1 254 ? 16.344 3.824 -23.047 1 95.19 254 VAL B C 1
ATOM 5701 O O . VAL B 1 254 ? 16.281 3.047 -22.094 1 95.19 254 VAL B O 1
ATOM 5704 N N . SER B 1 255 ? 17.031 4.953 -22.984 1 95.44 255 SER B N 1
ATOM 5705 C CA . SER B 1 255 ? 17.797 5.348 -21.812 1 95.44 255 SER B CA 1
ATOM 5706 C C . SER B 1 255 ? 16.875 5.562 -20.609 1 95.44 255 SER B C 1
ATOM 5708 O O . SER B 1 255 ? 17.188 5.113 -19.5 1 95.44 255 SER B O 1
ATOM 5710 N N . ALA B 1 256 ? 15.773 6.246 -20.797 1 97 256 ALA B N 1
ATOM 5711 C CA . ALA B 1 256 ? 14.828 6.527 -19.719 1 97 256 ALA B CA 1
ATOM 5712 C C . ALA B 1 256 ? 14.188 5.242 -19.203 1 97 256 ALA B C 1
ATOM 5714 O O . ALA B 1 256 ? 13.984 5.086 -18 1 97 256 ALA B O 1
ATOM 5715 N N . VAL B 1 257 ? 13.859 4.363 -20.125 1 96.62 257 VAL B N 1
ATOM 5716 C CA . VAL B 1 257 ? 13.281 3.076 -19.75 1 96.62 257 VAL B CA 1
ATOM 5717 C C . VAL B 1 257 ? 14.297 2.27 -18.938 1 96.62 257 VAL B C 1
ATOM 5719 O O . VAL B 1 257 ? 13.953 1.679 -17.906 1 96.62 257 VAL B O 1
ATOM 5722 N N . ASN B 1 258 ? 15.547 2.27 -19.375 1 92.94 258 ASN B N 1
ATOM 5723 C CA . ASN B 1 258 ? 16.594 1.562 -18.641 1 92.94 258 ASN B CA 1
ATOM 5724 C C . ASN B 1 258 ? 16.75 2.082 -17.219 1 92.94 258 ASN B C 1
ATOM 5726 O O . ASN B 1 258 ? 16.938 1.301 -16.281 1 92.94 258 ASN B O 1
ATOM 5730 N N . GLN B 1 259 ? 16.703 3.359 -17.078 1 93.81 259 GLN B N 1
ATOM 5731 C CA . GLN B 1 259 ? 16.781 3.949 -15.75 1 93.81 259 GLN B CA 1
ATOM 5732 C C . GLN B 1 259 ? 15.602 3.518 -14.883 1 93.81 259 GLN B C 1
ATOM 5734 O O . GLN B 1 259 ? 15.773 3.211 -13.703 1 93.81 259 GLN B O 1
ATOM 5739 N N . THR B 1 260 ? 14.406 3.529 -15.438 1 95.44 260 THR B N 1
ATOM 5740 C CA . THR B 1 260 ? 13.211 3.107 -14.719 1 95.44 260 THR B CA 1
ATOM 5741 C C . THR B 1 260 ? 13.336 1.662 -14.25 1 95.44 260 THR B C 1
ATOM 5743 O O . THR B 1 260 ? 13.031 1.346 -13.102 1 95.44 260 THR B O 1
ATOM 5746 N N . VAL B 1 261 ? 13.789 0.802 -15.172 1 91.75 261 VAL B N 1
ATOM 5747 C CA . VAL B 1 261 ? 13.969 -0.61 -14.852 1 91.75 261 VAL B CA 1
ATOM 5748 C C . VAL B 1 261 ? 14.984 -0.757 -13.719 1 91.75 261 VAL B C 1
ATOM 5750 O O . VAL B 1 261 ? 14.75 -1.511 -12.766 1 91.75 261 VAL B O 1
ATOM 5753 N N . ASN B 1 262 ? 16.062 -0.053 -13.797 1 88.75 262 ASN B N 1
ATOM 5754 C CA . ASN B 1 262 ? 17.062 -0.058 -12.734 1 88.75 262 ASN B CA 1
ATOM 5755 C C . ASN B 1 262 ? 16.469 0.39 -11.398 1 88.75 262 ASN B C 1
ATOM 5757 O O . ASN B 1 262 ? 16.766 -0.189 -10.359 1 88.75 262 ASN B O 1
ATOM 5761 N N . ASP B 1 263 ? 15.68 1.422 -11.406 1 92 263 ASP B N 1
ATOM 5762 C CA . ASP B 1 263 ? 15.078 1.932 -10.18 1 92 263 ASP B CA 1
ATOM 5763 C C . ASP B 1 263 ? 14.148 0.895 -9.555 1 92 263 ASP B C 1
ATOM 5765 O O . ASP B 1 263 ? 14.156 0.695 -8.336 1 92 263 ASP B O 1
ATOM 5769 N N . VAL B 1 264 ? 13.383 0.215 -10.344 1 91.19 264 VAL B N 1
ATOM 5770 C CA . VAL B 1 264 ? 12.43 -0.766 -9.836 1 91.19 264 VAL B CA 1
ATOM 5771 C C . VAL B 1 264 ? 13.172 -1.965 -9.258 1 91.19 264 VAL B C 1
ATOM 5773 O O . VAL B 1 264 ? 12.773 -2.514 -8.227 1 91.19 264 VAL B O 1
ATOM 5776 N N . ILE B 1 265 ? 14.32 -2.324 -9.852 1 85.62 265 ILE B N 1
ATOM 5777 C CA . ILE B 1 265 ? 14.969 -3.588 -9.516 1 85.62 265 ILE B CA 1
ATOM 5778 C C . ILE B 1 265 ? 16.062 -3.348 -8.469 1 85.62 265 ILE B C 1
ATOM 5780 O O . ILE B 1 265 ? 16.281 -4.184 -7.586 1 85.62 265 ILE B O 1
ATOM 5784 N N . ASN B 1 266 ? 16.703 -2.121 -8.5 1 84.19 266 ASN B N 1
ATOM 5785 C CA . ASN B 1 266 ? 17.969 -2.008 -7.781 1 84.19 266 ASN B CA 1
ATOM 5786 C C . ASN B 1 266 ? 17.953 -0.849 -6.789 1 84.19 266 ASN B C 1
ATOM 5788 O O . ASN B 1 266 ? 18.922 -0.624 -6.07 1 84.19 266 ASN B O 1
ATOM 5792 N N . ILE B 1 267 ? 16.906 -0.133 -6.688 1 88.81 267 ILE B N 1
ATOM 5793 C CA . ILE B 1 267 ? 16.969 1.106 -5.922 1 88.81 267 ILE B CA 1
ATOM 5794 C C . ILE B 1 267 ? 16.844 0.799 -4.43 1 88.81 267 ILE B C 1
ATOM 5796 O O . ILE B 1 267 ? 17.125 1.648 -3.588 1 88.81 267 ILE B O 1
ATOM 5800 N N . GLY B 1 268 ? 16.438 -0.424 -4.148 1 90.19 268 GLY B N 1
ATOM 5801 C CA . GLY B 1 268 ? 16.406 -0.804 -2.746 1 90.19 268 GLY B CA 1
ATOM 5802 C C . GLY B 1 268 ? 15.023 -1.165 -2.25 1 90.19 268 GLY B C 1
ATOM 5803 O O . GLY B 1 268 ? 14.859 -1.57 -1.099 1 90.19 268 GLY B O 1
ATOM 5804 N N . ILE B 1 269 ? 14.023 -1.051 -3.07 1 93.38 269 ILE B N 1
ATOM 5805 C CA . ILE B 1 269 ? 12.664 -1.42 -2.682 1 93.38 269 ILE B CA 1
ATOM 5806 C C . ILE B 1 269 ? 12.438 -2.902 -2.965 1 93.38 269 ILE B C 1
ATOM 5808 O O . ILE B 1 269 ? 13.219 -3.535 -3.68 1 93.38 269 ILE B O 1
ATOM 5812 N N . ASN B 1 270 ? 11.445 -3.514 -2.348 1 93.94 270 ASN B N 1
ATOM 5813 C CA . ASN B 1 270 ? 10.984 -4.871 -2.633 1 93.94 270 ASN B CA 1
ATOM 5814 C C . ASN B 1 270 ? 10.172 -4.926 -3.924 1 93.94 270 ASN B C 1
ATOM 5816 O O . ASN B 1 270 ? 9.016 -4.516 -3.951 1 93.94 270 ASN B O 1
ATOM 5820 N N . PRO B 1 271 ? 10.75 -5.418 -4.984 1 93.12 271 PRO B N 1
ATOM 5821 C CA . PRO B 1 271 ? 10.008 -5.422 -6.25 1 93.12 271 PRO B CA 1
ATOM 5822 C C . PRO B 1 271 ? 8.805 -6.359 -6.227 1 93.12 271 PRO B C 1
ATOM 5824 O O . PRO B 1 271 ? 7.906 -6.234 -7.062 1 93.12 271 PRO B O 1
ATOM 5827 N N . PHE B 1 272 ? 8.75 -7.328 -5.281 1 94.62 272 PHE B N 1
ATOM 5828 C CA . PHE B 1 272 ? 7.66 -8.289 -5.191 1 94.62 272 PHE B CA 1
ATOM 5829 C C . PHE B 1 272 ? 6.496 -7.723 -4.383 1 94.62 272 PHE B C 1
ATOM 5831 O O . PHE B 1 272 ? 5.391 -8.266 -4.41 1 94.62 272 PHE B O 1
ATOM 5838 N N . LYS B 1 273 ? 6.719 -6.699 -3.701 1 96.5 273 LYS B N 1
ATOM 5839 C CA . LYS B 1 273 ? 5.73 -5.91 -2.971 1 96.5 273 LYS B CA 1
ATOM 5840 C C . LYS B 1 273 ? 6.266 -4.516 -2.652 1 96.5 273 LYS B C 1
ATOM 5842 O O . LYS B 1 273 ? 6.793 -4.285 -1.562 1 96.5 273 LYS B O 1
ATOM 5847 N N . VAL B 1 274 ? 5.984 -3.588 -3.443 1 96.88 274 VAL B N 1
ATOM 5848 C CA . VAL B 1 274 ? 6.727 -2.332 -3.492 1 96.88 274 VAL B CA 1
ATOM 5849 C C . VAL B 1 274 ? 6.445 -1.514 -2.234 1 96.88 274 VAL B C 1
ATOM 5851 O O . VAL B 1 274 ? 7.242 -0.658 -1.849 1 96.88 274 VAL B O 1
ATOM 5854 N N . ASN B 1 275 ? 5.344 -1.729 -1.548 1 96 275 ASN B N 1
ATOM 5855 C CA . ASN B 1 275 ? 5.055 -0.967 -0.338 1 96 275 ASN B CA 1
ATOM 5856 C C . ASN B 1 275 ? 5.523 -1.703 0.914 1 96 275 ASN B C 1
ATOM 5858 O O . ASN B 1 275 ? 5.254 -1.268 2.033 1 96 275 ASN B O 1
ATOM 5862 N N . GLY B 1 276 ? 6.156 -2.863 0.766 1 94.5 276 GLY B N 1
ATOM 5863 C CA . GLY B 1 276 ? 6.613 -3.664 1.891 1 94.5 276 GLY B CA 1
ATOM 5864 C C . GLY B 1 276 ? 8.078 -3.453 2.219 1 94.5 276 GLY B C 1
ATOM 5865 O O . GLY B 1 276 ? 8.797 -2.779 1.476 1 94.5 276 GLY B O 1
ATOM 5866 N N . ASP B 1 277 ? 8.508 -4.059 3.322 1 93.88 277 ASP B N 1
ATOM 5867 C CA . ASP B 1 277 ? 9.898 -3.982 3.758 1 93.88 277 ASP B CA 1
ATOM 5868 C C . ASP B 1 277 ? 10.766 -4.996 3.012 1 93.88 277 ASP B C 1
ATOM 5870 O O . ASP B 1 277 ? 10.25 -5.941 2.418 1 93.88 277 ASP B O 1
ATOM 5874 N N . CYS B 1 278 ? 11.961 -4.719 2.965 1 93.94 278 CYS B N 1
ATOM 5875 C CA . CYS B 1 278 ? 12.953 -5.684 2.498 1 93.94 278 CYS B CA 1
ATOM 5876 C C . CYS B 1 278 ? 13.492 -6.512 3.656 1 93.94 278 CYS B C 1
ATOM 5878 O O . CYS B 1 278 ? 14.086 -5.965 4.594 1 93.94 278 CYS B O 1
ATOM 5880 N N . ALA B 1 279 ? 13.195 -7.785 3.531 1 91.62 279 ALA B N 1
ATOM 5881 C CA . ALA B 1 279 ? 13.781 -8.656 4.547 1 91.62 279 ALA B CA 1
ATOM 5882 C C . ALA B 1 279 ? 15.305 -8.578 4.531 1 91.62 279 ALA B C 1
ATOM 5884 O O . ALA B 1 279 ? 15.93 -8.656 3.467 1 91.62 279 ALA B O 1
ATOM 5885 N N . GLY B 1 280 ? 15.945 -8.328 5.613 1 87.69 280 GLY B N 1
ATOM 5886 C CA . GLY B 1 280 ? 17.391 -8.227 5.715 1 87.69 280 GLY B CA 1
ATOM 5887 C C . GLY B 1 280 ? 17.906 -6.816 5.484 1 87.69 280 GLY B C 1
ATOM 5888 O O . GLY B 1 280 ? 19.109 -6.555 5.617 1 87.69 280 GLY B O 1
ATOM 5889 N N . GLY B 1 281 ? 16.938 -5.926 5.125 1 90.94 281 GLY B N 1
ATOM 5890 C CA . GLY B 1 281 ? 17.344 -4.555 4.863 1 90.94 281 GLY B CA 1
ATOM 5891 C C . GLY B 1 281 ? 17.5 -4.25 3.387 1 90.94 281 GLY B C 1
ATOM 5892 O O . GLY B 1 281 ? 17.219 -5.098 2.539 1 90.94 281 GLY B O 1
ATOM 5893 N N . VAL B 1 282 ? 17.906 -3.062 3.055 1 87.44 282 VAL B N 1
ATOM 5894 C CA . VAL B 1 282 ? 18.078 -2.627 1.672 1 87.44 282 VAL B CA 1
ATOM 5895 C C . VAL B 1 282 ? 19.156 -3.467 0.994 1 87.44 282 VAL B C 1
ATOM 5897 O O . VAL B 1 282 ? 20.297 -3.5 1.45 1 87.44 282 VAL B O 1
ATOM 5900 N N . PRO B 1 283 ? 18.734 -4.133 -0.03 1 80.19 283 PRO B N 1
ATOM 5901 C CA . PRO B 1 283 ? 19.703 -5.004 -0.687 1 80.19 283 PRO B CA 1
ATOM 5902 C C . PRO B 1 283 ? 20.75 -4.223 -1.474 1 80.19 283 PRO B C 1
ATOM 5904 O O . PRO B 1 283 ? 20.531 -3.064 -1.828 1 80.19 283 PRO B O 1
ATOM 5907 N N . VAL B 1 284 ? 21.844 -4.867 -1.597 1 70.38 284 VAL B N 1
ATOM 5908 C CA . VAL B 1 284 ? 22.875 -4.332 -2.496 1 70.38 284 VAL B CA 1
ATOM 5909 C C . VAL B 1 284 ? 22.422 -4.516 -3.945 1 70.38 284 VAL B C 1
ATOM 5911 O O . VAL B 1 284 ? 21.578 -5.359 -4.238 1 70.38 284 VAL B O 1
ATOM 5914 N N . ALA B 1 285 ? 22.906 -3.666 -4.738 1 64.69 285 ALA B N 1
ATOM 5915 C CA . ALA B 1 285 ? 22.531 -3.721 -6.148 1 64.69 285 ALA B CA 1
ATOM 5916 C C . ALA B 1 285 ? 22.797 -5.102 -6.738 1 64.69 285 ALA B C 1
ATOM 5918 O O . ALA B 1 285 ? 23.719 -5.793 -6.32 1 64.69 285 ALA B O 1
ATOM 5919 N N . ALA B 1 286 ? 21.984 -5.52 -7.664 1 60.81 286 ALA B N 1
ATOM 5920 C CA . ALA B 1 286 ? 22.031 -6.824 -8.32 1 60.81 286 ALA B CA 1
ATOM 5921 C C . ALA B 1 286 ? 23.344 -7.012 -9.062 1 60.81 286 ALA B C 1
ATOM 5923 O O . ALA B 1 286 ? 23.859 -6.07 -9.672 1 60.81 286 ALA B O 1
ATOM 5924 N N . GLY B 1 287 ? 23.891 -8.195 -9.023 1 61.16 287 GLY B N 1
ATOM 5925 C CA . GLY B 1 287 ? 25.062 -8.586 -9.789 1 61.16 287 GLY B CA 1
ATOM 5926 C C . GLY B 1 287 ? 26.359 -8.477 -9.008 1 61.16 287 GLY B C 1
ATOM 5927 O O . GLY B 1 287 ? 27.406 -8.914 -9.469 1 61.16 287 GLY B O 1
ATOM 5928 N N . MET B 1 288 ? 26.141 -7.969 -7.887 1 64.5 288 MET B N 1
ATOM 5929 C CA . MET B 1 288 ? 27.359 -7.844 -7.086 1 64.5 288 MET B CA 1
ATOM 5930 C C . MET B 1 288 ? 27.562 -9.078 -6.219 1 64.5 288 MET B C 1
ATOM 5932 O O . MET B 1 288 ? 26.609 -9.766 -5.859 1 64.5 288 MET B O 1
ATOM 5936 N N . MET B 1 289 ? 28.781 -9.422 -6.176 1 67.81 289 MET B N 1
ATOM 5937 C CA . MET B 1 289 ? 29.125 -10.539 -5.301 1 67.81 289 MET B CA 1
ATOM 5938 C C . MET B 1 289 ? 28.75 -10.234 -3.854 1 67.81 289 MET B C 1
ATOM 5940 O O . MET B 1 289 ? 29.062 -9.156 -3.344 1 67.81 289 MET B O 1
ATOM 5944 N N . GLY B 1 290 ? 28.047 -11.125 -3.346 1 68.75 290 GLY B N 1
ATOM 5945 C CA . GLY B 1 290 ? 27.703 -10.992 -1.939 1 68.75 290 GLY B CA 1
ATOM 5946 C C . GLY B 1 290 ? 28.859 -11.281 -1.009 1 68.75 290 GLY B C 1
ATOM 5947 O O . GLY B 1 290 ? 29.906 -11.766 -1.445 1 68.75 290 GLY B O 1
ATOM 5948 N N . LYS B 1 291 ? 28.75 -10.969 0.221 1 65.25 291 LYS B N 1
ATOM 5949 C CA . LYS B 1 291 ? 29.766 -11.234 1.242 1 65.25 291 LYS B CA 1
ATOM 5950 C C . LYS B 1 291 ? 30.047 -12.734 1.349 1 65.25 291 LYS B C 1
ATOM 5952 O O . LYS B 1 291 ? 31.141 -13.133 1.765 1 65.25 291 LYS B O 1
ATOM 5957 N N . ASN B 1 292 ? 29.062 -13.508 0.873 1 68.44 292 ASN B N 1
ATOM 5958 C CA . ASN B 1 292 ? 29.188 -14.961 0.967 1 68.44 292 ASN B CA 1
ATOM 5959 C C . ASN B 1 292 ? 29.984 -15.531 -0.207 1 68.44 292 ASN B C 1
ATOM 5961 O O . ASN B 1 292 ? 30.172 -16.75 -0.301 1 68.44 292 ASN B O 1
ATOM 5965 N N . GLY B 1 293 ? 30.359 -14.672 -1.091 1 74.44 293 GLY B N 1
ATOM 5966 C CA . GLY B 1 293 ? 31.188 -15.094 -2.209 1 74.44 293 GLY B CA 1
ATOM 5967 C C . GLY B 1 293 ? 30.375 -15.539 -3.414 1 74.44 293 GLY B C 1
ATOM 5968 O O . GLY B 1 293 ? 30.938 -15.992 -4.414 1 74.44 293 GLY B O 1
ATOM 5969 N N . PHE B 1 294 ? 29.078 -15.453 -3.301 1 77.62 294 PHE B N 1
ATOM 5970 C CA . PHE B 1 294 ? 28.219 -15.852 -4.41 1 77.62 294 PHE B CA 1
ATOM 5971 C C . PHE B 1 294 ? 27.672 -14.625 -5.129 1 77.62 294 PHE B C 1
ATOM 5973 O O . PHE B 1 294 ? 27.594 -13.539 -4.555 1 77.62 294 PHE B O 1
ATOM 5980 N N . TYR B 1 295 ? 27.406 -14.875 -6.43 1 77.38 295 TYR B N 1
ATOM 5981 C CA . TYR B 1 295 ? 26.625 -13.906 -7.188 1 77.38 295 TYR B CA 1
ATOM 5982 C C . TYR B 1 295 ? 25.141 -14.18 -7.043 1 77.38 295 TYR B C 1
ATOM 5984 O O . TYR B 1 295 ? 24.719 -15.336 -7.012 1 77.38 295 TYR B O 1
ATOM 5992 N N . HIS B 1 296 ? 24.547 -13.109 -6.898 1 74.69 296 HIS B N 1
ATOM 5993 C CA . HIS B 1 296 ? 23.109 -13.273 -6.664 1 74.69 296 HIS B CA 1
ATOM 5994 C C . HIS B 1 296 ? 22.297 -12.695 -7.816 1 74.69 296 HIS B C 1
ATOM 5996 O O . HIS B 1 296 ? 22.656 -11.656 -8.375 1 74.69 296 HIS B O 1
ATOM 6002 N N . TYR B 1 297 ? 21.438 -13.562 -8.281 1 73.88 297 TYR B N 1
ATOM 6003 C CA . TYR B 1 297 ? 20.453 -13.039 -9.227 1 73.88 297 TYR B CA 1
ATOM 6004 C C . TYR B 1 297 ? 19.047 -13.133 -8.656 1 73.88 297 TYR B C 1
ATOM 6006 O O . TYR B 1 297 ? 18.766 -13.984 -7.805 1 73.88 297 TYR B O 1
ATOM 6014 N N . ALA B 1 298 ? 18.141 -12.242 -9.07 1 74.12 298 ALA B N 1
ATOM 6015 C CA . ALA B 1 298 ? 16.766 -12.227 -8.586 1 74.12 298 ALA B CA 1
ATOM 6016 C C . ALA B 1 298 ? 15.812 -12.836 -9.617 1 74.12 298 ALA B C 1
ATOM 6018 O O . ALA B 1 298 ? 15.516 -12.211 -10.633 1 74.12 298 ALA B O 1
ATOM 6019 N N . PRO B 1 299 ? 15.359 -14.07 -9.242 1 77.69 299 PRO B N 1
ATOM 6020 C CA . PRO B 1 299 ? 14.375 -14.641 -10.156 1 77.69 299 PRO B CA 1
ATOM 6021 C C . PRO B 1 299 ? 13.141 -13.758 -10.328 1 77.69 299 PRO B C 1
ATOM 6023 O O . PRO B 1 299 ? 12.688 -13.141 -9.359 1 77.69 299 PRO B O 1
ATOM 6026 N N . GLY B 1 300 ? 12.578 -13.695 -11.508 1 74.12 300 GLY B N 1
ATOM 6027 C CA . GLY B 1 300 ? 11.391 -12.906 -11.797 1 74.12 300 GLY B CA 1
ATOM 6028 C C . GLY B 1 300 ? 11.711 -11.523 -12.328 1 74.12 300 GLY B C 1
ATOM 6029 O O . GLY B 1 300 ? 11.008 -11.016 -13.203 1 74.12 300 GLY B O 1
ATOM 6030 N N . VAL B 1 301 ? 12.781 -10.922 -11.742 1 75.38 301 VAL B N 1
ATOM 6031 C CA . VAL B 1 301 ? 13.117 -9.562 -12.133 1 75.38 301 VAL B CA 1
ATOM 6032 C C . VAL B 1 301 ? 13.641 -9.547 -13.562 1 75.38 301 VAL B C 1
ATOM 6034 O O . VAL B 1 301 ? 13.516 -8.539 -14.266 1 75.38 301 VAL B O 1
ATOM 6037 N N . GLN B 1 302 ? 14.008 -10.703 -14.016 1 73.75 302 GLN B N 1
ATOM 6038 C CA . GLN B 1 302 ? 14.578 -10.812 -15.352 1 73.75 302 GLN B CA 1
ATOM 6039 C C . GLN B 1 302 ? 13.5 -10.773 -16.422 1 73.75 302 GLN B C 1
ATOM 6041 O O . GLN B 1 302 ? 13.797 -10.602 -17.609 1 73.75 302 GLN B O 1
ATOM 6046 N N . HIS B 1 303 ? 12.258 -10.914 -15.883 1 79.06 303 HIS B N 1
ATOM 6047 C CA . HIS B 1 303 ? 11.164 -10.844 -16.844 1 79.06 303 HIS B CA 1
ATOM 6048 C C . HIS B 1 303 ? 10.82 -9.398 -17.188 1 79.06 303 HIS B C 1
ATOM 6050 O O . HIS B 1 303 ? 10.117 -9.141 -18.172 1 79.06 303 HIS B O 1
ATOM 6056 N N . ILE B 1 304 ? 11.289 -8.508 -16.359 1 81.38 304 ILE B N 1
ATOM 6057 C CA . ILE B 1 304 ? 11.039 -7.086 -16.578 1 81.38 304 ILE B CA 1
ATOM 6058 C C . ILE B 1 304 ? 11.906 -6.578 -17.734 1 81.38 304 ILE B C 1
ATOM 6060 O O . ILE B 1 304 ? 13.133 -6.508 -17.609 1 81.38 304 ILE B O 1
ATOM 6064 N N . PHE B 1 305 ? 11.328 -6.242 -18.797 1 89.69 305 PHE B N 1
ATOM 6065 C CA . PHE B 1 305 ? 12.008 -5.746 -19.984 1 89.69 305 PHE B CA 1
ATOM 6066 C C . PHE B 1 305 ? 13.141 -6.68 -20.391 1 89.69 305 PHE B C 1
ATOM 6068 O O . PHE B 1 305 ? 14.281 -6.238 -20.562 1 89.69 305 PHE B O 1
ATOM 6075 N N . ALA B 1 306 ? 12.797 -7.918 -20.609 1 81.06 306 ALA B N 1
ATOM 6076 C CA . ALA B 1 306 ? 13.766 -8.992 -20.812 1 81.06 306 ALA B CA 1
ATOM 6077 C C . ALA B 1 306 ? 14.602 -8.742 -22.062 1 81.06 306 ALA B C 1
ATOM 6079 O O . ALA B 1 306 ? 15.75 -9.188 -22.156 1 81.06 306 ALA B O 1
ATOM 6080 N N . ASN B 1 307 ? 14.125 -7.875 -22.953 1 79.88 307 ASN B N 1
ATOM 6081 C CA . ASN B 1 307 ? 14.812 -7.723 -24.234 1 79.88 307 ASN B CA 1
ATOM 6082 C C . ASN B 1 307 ? 15.516 -6.375 -24.328 1 79.88 307 ASN B C 1
ATOM 6084 O O . ASN B 1 307 ? 16.141 -6.066 -25.344 1 79.88 307 ASN B O 1
ATOM 6088 N N . ASN B 1 308 ? 15.352 -5.621 -23.281 1 82.88 308 ASN B N 1
ATOM 6089 C CA . ASN B 1 308 ? 16.062 -4.352 -23.328 1 82.88 308 ASN B CA 1
ATOM 6090 C C . ASN B 1 308 ? 17.562 -4.551 -23.125 1 82.88 308 ASN B C 1
ATOM 6092 O O . ASN B 1 308 ? 18 -5.582 -22.625 1 82.88 308 ASN B O 1
ATOM 6096 N N . ASP B 1 309 ? 18.344 -3.586 -23.609 1 77.19 309 ASP B N 1
ATOM 6097 C CA . ASP B 1 309 ? 19.797 -3.703 -23.594 1 77.19 309 ASP B CA 1
ATOM 6098 C C . ASP B 1 309 ? 20.312 -3.912 -22.172 1 77.19 309 ASP B C 1
ATOM 6100 O O . ASP B 1 309 ? 21.219 -4.727 -21.953 1 77.19 309 ASP B O 1
ATOM 6104 N N . PHE B 1 310 ? 19.75 -3.229 -21.328 1 76.31 310 PHE B N 1
ATOM 6105 C CA . PHE B 1 310 ? 20.172 -3.334 -19.938 1 76.31 310 PHE B CA 1
ATOM 6106 C C . PHE B 1 310 ? 19.953 -4.742 -19.406 1 76.31 310 PHE B C 1
ATOM 6108 O O . PHE B 1 310 ? 20.859 -5.355 -18.844 1 76.31 310 PHE B O 1
ATOM 6115 N N . ALA B 1 311 ? 18.766 -5.242 -19.656 1 75.94 311 ALA B N 1
ATOM 6116 C CA . ALA B 1 311 ? 18.406 -6.578 -19.172 1 75.94 311 ALA B CA 1
ATOM 6117 C C . ALA B 1 311 ? 19.234 -7.648 -19.891 1 75.94 311 ALA B C 1
ATOM 6119 O O . ALA B 1 311 ? 19.656 -8.625 -19.266 1 75.94 311 ALA B O 1
ATOM 6120 N N . GLN B 1 312 ? 19.469 -7.391 -21.156 1 77.88 312 GLN B N 1
ATOM 6121 C CA . GLN B 1 312 ? 20.25 -8.352 -21.922 1 77.88 312 GLN B CA 1
ATOM 6122 C C . GLN B 1 312 ? 21.703 -8.398 -21.453 1 77.88 312 GLN B C 1
ATOM 6124 O O . GLN B 1 312 ? 22.312 -9.469 -21.375 1 77.88 312 GLN B O 1
ATOM 6129 N N . GLU B 1 313 ? 22.172 -7.258 -21.156 1 77.56 313 GLU B N 1
ATOM 6130 C CA . GLU B 1 313 ? 23.547 -7.203 -20.641 1 77.56 313 GLU B CA 1
ATOM 6131 C C . GLU B 1 313 ? 23.656 -7.887 -19.281 1 77.56 313 GLU B C 1
ATOM 6133 O O . GLU B 1 313 ? 24.625 -8.586 -19 1 77.56 313 GLU B O 1
ATOM 6138 N N . GLN B 1 314 ? 22.672 -7.652 -18.531 1 73.25 314 GLN B N 1
ATOM 6139 C CA . GLN B 1 314 ? 22.656 -8.297 -17.219 1 73.25 314 GLN B CA 1
ATOM 6140 C C . GLN B 1 314 ? 22.547 -9.812 -17.359 1 73.25 314 GLN B C 1
ATOM 6142 O O . GLN B 1 314 ? 23.234 -10.547 -16.641 1 73.25 314 GLN B O 1
ATOM 6147 N N . GLN B 1 315 ? 21.75 -10.242 -18.266 1 74.06 315 GLN B N 1
ATOM 6148 C CA . GLN B 1 315 ? 21.562 -11.672 -18.484 1 74.06 315 GLN B CA 1
ATOM 6149 C C . GLN B 1 315 ? 22.844 -12.312 -19.016 1 74.06 315 GLN B C 1
ATOM 6151 O O . GLN B 1 315 ? 23.188 -13.43 -18.625 1 74.06 315 GLN B O 1
ATOM 6156 N N . LYS B 1 316 ? 23.484 -11.586 -19.844 1 77.38 316 LYS B N 1
ATOM 6157 C CA . LYS B 1 316 ? 24.75 -12.078 -20.375 1 77.38 316 LYS B CA 1
ATOM 6158 C C . LYS B 1 316 ? 25.797 -12.211 -19.266 1 77.38 316 LYS B C 1
ATOM 6160 O O . LYS B 1 316 ? 26.547 -13.188 -19.234 1 77.38 316 LYS B O 1
ATOM 6165 N N . SER B 1 317 ? 25.812 -11.234 -18.438 1 76.94 317 SER B N 1
ATOM 6166 C CA . SER B 1 317 ? 26.734 -11.258 -17.312 1 76.94 317 SER B CA 1
ATOM 6167 C C . SER B 1 317 ? 26.453 -12.43 -16.375 1 76.94 317 SER B C 1
ATOM 6169 O O . SER B 1 317 ? 27.375 -13.109 -15.93 1 76.94 317 SER B O 1
ATOM 6171 N N . ILE B 1 318 ? 25.266 -12.656 -16.203 1 75.69 318 ILE B N 1
ATOM 6172 C CA . ILE B 1 318 ? 24.859 -13.727 -15.305 1 75.69 318 ILE B CA 1
ATOM 6173 C C . ILE B 1 318 ? 25.172 -15.078 -15.945 1 75.69 318 ILE B C 1
ATOM 6175 O O . ILE B 1 318 ? 25.625 -16 -15.266 1 75.69 318 ILE B O 1
ATOM 6179 N N . LYS B 1 319 ? 24.906 -15.156 -17.203 1 76 319 LYS B N 1
ATOM 6180 C CA . LYS B 1 319 ? 25.156 -16.406 -17.922 1 76 319 LYS B CA 1
ATOM 6181 C C . LYS B 1 319 ? 26.641 -16.734 -17.938 1 76 319 LYS B C 1
ATOM 6183 O O . LYS B 1 319 ? 27.031 -17.906 -18.062 1 76 319 LYS B O 1
ATOM 6188 N N . GLY B 1 320 ? 27.406 -15.68 -17.719 1 78.25 320 GLY B N 1
ATOM 6189 C CA . GLY B 1 320 ? 28.844 -15.883 -17.719 1 78.25 320 GLY B CA 1
ATOM 6190 C C . GLY B 1 320 ? 29.359 -16.375 -16.375 1 78.25 320 GLY B C 1
ATOM 6191 O O . GLY B 1 320 ? 30.5 -16.859 -16.297 1 78.25 320 GLY B O 1
ATOM 6192 N N . ILE B 1 321 ? 28.516 -16.266 -15.438 1 81.88 321 ILE B N 1
ATOM 6193 C CA . ILE B 1 321 ? 28.906 -16.719 -14.109 1 81.88 321 ILE B CA 1
ATOM 6194 C C . ILE B 1 321 ? 28.672 -18.234 -13.984 1 81.88 321 ILE B C 1
ATOM 6196 O O . ILE B 1 321 ? 27.609 -18.719 -14.344 1 81.88 321 ILE B O 1
ATOM 6200 N N . PRO B 1 322 ? 29.688 -18.891 -13.492 1 81 322 PRO B N 1
ATOM 6201 C CA . PRO B 1 322 ? 29.469 -20.328 -13.289 1 81 322 PRO B CA 1
ATOM 6202 C C . PRO B 1 322 ? 28.281 -20.609 -12.375 1 81 322 PRO B C 1
ATOM 6204 O O . PRO B 1 322 ? 28.078 -19.906 -11.375 1 81 322 PRO B O 1
ATOM 6207 N N . SER B 1 323 ? 27.5 -21.625 -12.75 1 76.88 323 SER B N 1
ATOM 6208 C CA . SER B 1 323 ? 26.266 -21.938 -12.039 1 76.88 323 SER B CA 1
ATOM 6209 C C . SER B 1 323 ? 26.516 -22.203 -10.562 1 76.88 323 SER B C 1
ATOM 6211 O O . SER B 1 323 ? 25.688 -21.891 -9.711 1 76.88 323 SER B O 1
ATOM 6213 N N . TRP B 1 324 ? 27.703 -22.766 -10.289 1 78.38 324 TRP B N 1
ATOM 6214 C CA . TRP B 1 324 ? 27.984 -23.141 -8.906 1 78.38 324 TRP B CA 1
ATOM 6215 C C . TRP B 1 324 ? 28.328 -21.906 -8.07 1 78.38 324 TRP B C 1
ATOM 6217 O O . TRP B 1 324 ? 28.391 -21.984 -6.844 1 78.38 324 TRP B O 1
ATOM 6227 N N . LYS B 1 325 ? 28.422 -20.734 -8.734 1 82.81 325 LYS B N 1
ATOM 6228 C CA . LYS B 1 325 ? 28.703 -19.484 -8.039 1 82.81 325 LYS B CA 1
ATOM 6229 C C . LYS B 1 325 ? 27.484 -18.562 -8.047 1 82.81 325 LYS B C 1
ATOM 6231 O O . LYS B 1 325 ? 27.5 -17.5 -7.438 1 82.81 325 LYS B O 1
ATOM 6236 N N . LEU B 1 326 ? 26.531 -19.078 -8.727 1 81.5 326 LEU B N 1
ATOM 6237 C CA . LEU B 1 326 ? 25.328 -18.266 -8.883 1 81.5 326 LEU B CA 1
ATOM 6238 C C . LEU B 1 326 ? 24.219 -18.75 -7.949 1 81.5 326 LEU B C 1
ATOM 6240 O O . LEU B 1 326 ? 23.938 -19.953 -7.871 1 81.5 326 LEU B O 1
ATOM 6244 N N . LYS B 1 327 ? 23.719 -17.828 -7.16 1 77.19 327 LYS B N 1
ATOM 6245 C CA . LYS B 1 327 ? 22.625 -18.156 -6.266 1 77.19 327 LYS B CA 1
ATOM 6246 C C . LYS B 1 327 ? 21.406 -17.281 -6.539 1 77.19 327 LYS B C 1
ATOM 6248 O O . LYS B 1 327 ? 21.547 -16.078 -6.805 1 77.19 327 LYS B O 1
ATOM 6253 N N . ALA B 1 328 ? 20.359 -18.047 -6.633 1 75.88 328 ALA B N 1
ATOM 6254 C CA . ALA B 1 328 ? 19.109 -17.281 -6.727 1 75.88 328 ALA B CA 1
ATOM 6255 C C . ALA B 1 328 ? 18.797 -16.594 -5.406 1 75.88 328 ALA B C 1
ATOM 6257 O O . ALA B 1 328 ? 18.938 -17.188 -4.332 1 75.88 328 ALA B O 1
ATOM 6258 N N . ASP B 1 329 ? 18.578 -15.391 -5.457 1 77.25 329 ASP B N 1
ATOM 6259 C CA . ASP B 1 329 ? 18.219 -14.586 -4.289 1 77.25 329 ASP B CA 1
ATOM 6260 C C . ASP B 1 329 ? 17 -13.719 -4.574 1 77.25 329 ASP B C 1
ATOM 6262 O O . ASP B 1 329 ? 17.094 -12.703 -5.262 1 77.25 329 ASP B O 1
ATOM 6266 N N . LEU B 1 330 ? 15.898 -14.266 -4.023 1 83.88 330 LEU B N 1
ATOM 6267 C CA . LEU B 1 330 ? 14.734 -13.398 -4.16 1 83.88 330 LEU B CA 1
ATOM 6268 C C . LEU B 1 330 ? 14.93 -12.102 -3.385 1 83.88 330 LEU B C 1
ATOM 6270 O O . LEU B 1 330 ? 14.914 -12.102 -2.152 1 83.88 330 LEU B O 1
ATOM 6274 N N . THR B 1 331 ? 15.109 -11.07 -4.16 1 84.25 331 THR B N 1
ATOM 6275 C CA . THR B 1 331 ? 15.367 -9.75 -3.586 1 84.25 331 THR B CA 1
ATOM 6276 C C . THR B 1 331 ? 14.32 -9.398 -2.537 1 84.25 331 THR B C 1
ATOM 6278 O O . THR B 1 331 ? 13.117 -9.484 -2.801 1 84.25 331 THR B O 1
ATOM 6281 N N . CYS B 1 332 ? 14.742 -9.148 -1.299 1 89.69 332 CYS B N 1
ATOM 6282 C CA . CYS B 1 332 ? 13.922 -8.609 -0.219 1 89.69 332 CYS B CA 1
ATOM 6283 C C . CYS B 1 332 ? 13.055 -9.703 0.4 1 89.69 332 CYS B C 1
ATOM 6285 O O . CYS B 1 332 ? 12.18 -9.406 1.219 1 89.69 332 CYS B O 1
ATOM 6287 N N . VAL B 1 333 ? 13.266 -10.961 0.023 1 91.25 333 VAL B N 1
ATOM 6288 C CA . VAL B 1 333 ? 12.461 -12.062 0.554 1 91.25 333 VAL B CA 1
ATOM 6289 C C . VAL B 1 333 ? 13.344 -12.977 1.406 1 91.25 333 VAL B C 1
ATOM 6291 O O . VAL B 1 333 ? 14.406 -13.414 0.963 1 91.25 333 VAL B O 1
ATOM 6294 N N . ASP B 1 334 ? 12.961 -13.195 2.59 1 92 334 ASP B N 1
ATOM 6295 C CA . ASP B 1 334 ? 13.695 -14.117 3.455 1 92 334 ASP B CA 1
ATOM 6296 C C . ASP B 1 334 ? 13.266 -15.562 3.221 1 92 334 ASP B C 1
ATOM 6298 O O . ASP B 1 334 ? 12.211 -15.984 3.707 1 92 334 ASP B O 1
ATOM 6302 N N . THR B 1 335 ? 14.031 -16.281 2.596 1 93.44 335 THR B N 1
ATOM 6303 C CA . THR B 1 335 ? 13.711 -17.672 2.277 1 93.44 335 THR B CA 1
ATOM 6304 C C . THR B 1 335 ? 14.438 -18.625 3.225 1 93.44 335 THR B C 1
ATOM 6306 O O . THR B 1 335 ? 14.328 -19.844 3.084 1 93.44 335 THR B O 1
ATOM 6309 N N . THR B 1 336 ? 15.172 -18.094 4.191 1 94 336 THR B N 1
ATOM 6310 C CA . THR B 1 336 ? 16.047 -18.875 5.051 1 94 336 THR B CA 1
ATOM 6311 C C . THR B 1 336 ? 15.234 -19.891 5.859 1 94 336 THR B C 1
ATOM 6313 O O . THR B 1 336 ? 15.609 -21.062 5.949 1 94 336 THR B O 1
ATOM 6316 N N . PRO B 1 337 ? 14.125 -19.5 6.43 1 97.06 337 PRO B N 1
ATOM 6317 C CA . PRO B 1 337 ? 13.383 -20.469 7.242 1 97.06 337 PRO B CA 1
ATOM 6318 C C . PRO B 1 337 ? 12.906 -21.672 6.434 1 97.06 337 PRO B C 1
ATOM 6320 O O . PRO B 1 337 ? 13.062 -22.812 6.867 1 97.06 337 PRO B O 1
ATOM 6323 N N . VAL B 1 338 ? 12.398 -21.453 5.285 1 97.69 338 VAL B N 1
ATOM 6324 C CA . VAL B 1 338 ? 11.875 -22.547 4.473 1 97.69 338 VAL B CA 1
ATOM 6325 C C . VAL B 1 338 ? 13.023 -23.406 3.969 1 97.69 338 VAL B C 1
ATOM 6327 O O . VAL B 1 338 ? 12.922 -24.641 3.969 1 97.69 338 VAL B O 1
ATOM 6330 N N . THR B 1 339 ? 14.109 -22.75 3.541 1 96.94 339 THR B N 1
ATOM 6331 C CA . THR B 1 339 ? 15.281 -23.469 3.072 1 96.94 339 THR B CA 1
ATOM 6332 C C . THR B 1 339 ? 15.844 -24.359 4.176 1 96.94 339 THR B C 1
ATOM 6334 O O . THR B 1 339 ? 16.188 -25.531 3.936 1 96.94 339 THR B O 1
ATOM 6337 N N . THR B 1 340 ? 15.914 -23.812 5.371 1 98.19 340 THR B N 1
ATOM 6338 C CA . THR B 1 340 ? 16.406 -24.562 6.52 1 98.19 340 THR B CA 1
ATOM 6339 C C . THR B 1 340 ? 15.484 -25.75 6.828 1 98.19 340 THR B C 1
ATOM 6341 O O . THR B 1 340 ? 15.953 -26.875 7.027 1 98.19 340 THR B O 1
ATOM 6344 N N . TYR B 1 341 ? 14.25 -25.516 6.84 1 98.69 341 TYR B N 1
ATOM 6345 C CA . TYR B 1 341 ? 13.266 -26.531 7.172 1 98.69 341 TYR B CA 1
ATOM 6346 C C . TYR B 1 341 ? 13.312 -27.688 6.18 1 98.69 341 TYR B C 1
ATOM 6348 O O . TYR B 1 341 ? 13.391 -28.859 6.574 1 98.69 341 TYR B O 1
ATOM 6356 N N . LEU B 1 342 ? 13.305 -27.375 4.891 1 98.69 342 LEU B N 1
ATOM 6357 C CA . LEU B 1 342 ? 13.172 -28.406 3.861 1 98.69 342 LEU B CA 1
ATOM 6358 C C . LEU B 1 342 ? 14.484 -29.172 3.676 1 98.69 342 LEU B C 1
ATOM 6360 O O . LEU B 1 342 ? 14.5 -30.25 3.078 1 98.69 342 LEU B O 1
ATOM 6364 N N . ASN B 1 343 ? 15.555 -28.609 4.176 1 98.44 343 ASN B N 1
ATOM 6365 C CA . ASN B 1 343 ? 16.828 -29.328 4.062 1 98.44 343 ASN B CA 1
ATOM 6366 C C . ASN B 1 343 ? 17.156 -30.078 5.348 1 98.44 343 ASN B C 1
ATOM 6368 O O . ASN B 1 343 ? 18.203 -30.734 5.43 1 98.44 343 ASN B O 1
ATOM 6372 N N . ASN B 1 344 ? 16.312 -29.969 6.344 1 98.44 344 ASN B N 1
ATOM 6373 C CA . ASN B 1 344 ? 16.453 -30.766 7.555 1 98.44 344 ASN B CA 1
ATOM 6374 C C . ASN B 1 344 ? 16.297 -32.25 7.266 1 98.44 344 ASN B C 1
ATOM 6376 O O . ASN B 1 344 ? 15.406 -32.656 6.523 1 98.44 344 ASN B O 1
ATOM 6380 N N . ALA B 1 345 ? 17.094 -33.094 7.902 1 98 345 ALA B N 1
ATOM 6381 C CA . ALA B 1 345 ? 17.125 -34.531 7.617 1 98 345 ALA B CA 1
ATOM 6382 C C . ALA B 1 345 ? 15.805 -35.219 7.984 1 98 345 ALA B C 1
ATOM 6384 O O . ALA B 1 345 ? 15.328 -36.094 7.277 1 98 345 ALA B O 1
ATOM 6385 N N . LEU B 1 346 ? 15.219 -34.812 9.016 1 98.25 346 LEU B N 1
ATOM 6386 C CA . LEU B 1 346 ? 13.953 -35.406 9.453 1 98.25 346 LEU B CA 1
ATOM 6387 C C . LEU B 1 346 ? 12.82 -35.031 8.5 1 98.25 346 LEU B C 1
ATOM 6389 O O . LEU B 1 346 ? 11.938 -35.844 8.227 1 98.25 346 LEU B O 1
ATOM 6393 N N . VAL B 1 347 ? 12.875 -33.781 8.039 1 98.69 347 VAL B N 1
ATOM 6394 C CA . VAL B 1 347 ? 11.852 -33.312 7.113 1 98.69 347 VAL B CA 1
ATOM 6395 C C . VAL B 1 347 ? 11.992 -34.062 5.777 1 98.69 347 VAL B C 1
ATOM 6397 O O . VAL B 1 347 ? 11.008 -34.5 5.203 1 98.69 347 VAL B O 1
ATOM 6400 N N . ARG B 1 348 ? 13.203 -34.156 5.281 1 98.56 348 ARG B N 1
ATOM 6401 C CA . ARG B 1 348 ? 13.461 -34.875 4.039 1 98.56 348 ARG B CA 1
ATOM 6402 C C . ARG B 1 348 ? 12.984 -36.312 4.137 1 98.56 348 ARG B C 1
ATOM 6404 O O . ARG B 1 348 ? 12.391 -36.844 3.195 1 98.56 348 ARG B O 1
ATOM 6411 N N . SER B 1 349 ? 13.242 -36.906 5.309 1 98.44 349 SER B N 1
ATOM 6412 C CA . SER B 1 349 ? 12.789 -38.281 5.52 1 98.44 349 SER B CA 1
ATOM 6413 C C . SER B 1 349 ? 11.266 -38.375 5.527 1 98.44 349 SER B C 1
ATOM 6415 O O . SER B 1 349 ? 10.688 -39.25 4.898 1 98.44 349 SER B O 1
ATOM 6417 N N . ALA B 1 350 ? 10.633 -37.469 6.188 1 98.38 350 ALA B N 1
ATOM 6418 C CA . ALA B 1 350 ? 9.172 -37.469 6.27 1 98.38 350 ALA B CA 1
ATOM 6419 C C . ALA B 1 350 ? 8.547 -37.281 4.891 1 98.38 350 ALA B C 1
ATOM 6421 O O . ALA B 1 350 ? 7.484 -37.812 4.605 1 98.38 350 ALA B O 1
ATOM 6422 N N . LEU B 1 351 ? 9.227 -36.5 4.023 1 98.69 351 LEU B N 1
ATOM 6423 C CA . LEU B 1 351 ? 8.711 -36.188 2.693 1 98.69 351 LEU B CA 1
ATOM 6424 C C . LEU B 1 351 ? 9.195 -37.219 1.676 1 98.69 351 LEU B C 1
ATOM 6426 O O . LEU B 1 351 ? 8.938 -37.094 0.477 1 98.69 351 LEU B 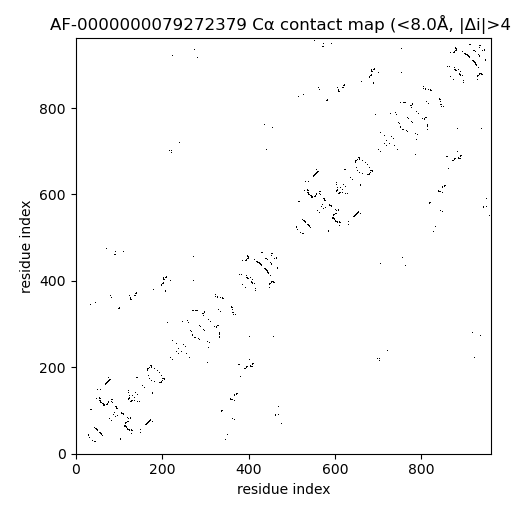O 1
ATOM 6430 N N . HIS B 1 352 ? 9.93 -38.188 2.125 1 98.56 352 HIS B N 1
ATOM 6431 C CA . HIS B 1 352 ? 10.422 -39.281 1.298 1 98.56 352 HIS B CA 1
ATOM 6432 C C . HIS B 1 352 ? 11.352 -38.781 0.201 1 98.56 352 HIS B C 1
ATOM 6434 O O . HIS B 1 352 ? 11.234 -39.188 -0.958 1 98.56 352 HIS B O 1
ATOM 6440 N N . ILE B 1 353 ? 12.172 -37.844 0.594 1 98.69 353 ILE B N 1
ATOM 6441 C CA . ILE B 1 353 ? 13.156 -37.312 -0.346 1 98.69 353 ILE B CA 1
ATOM 6442 C C . ILE B 1 353 ? 14.289 -38.312 -0.532 1 98.69 353 ILE B C 1
ATOM 6444 O O . ILE B 1 353 ? 14.875 -38.781 0.446 1 98.69 353 ILE B O 1
ATOM 6448 N N . VAL B 1 354 ? 14.617 -38.594 -1.72 1 96.94 354 VAL B N 1
ATOM 6449 C CA . VAL B 1 354 ? 15.648 -39.594 -2.016 1 96.94 354 VAL B CA 1
ATOM 6450 C C . VAL B 1 354 ? 17.016 -38.906 -2.082 1 96.94 354 VAL B C 1
ATOM 6452 O O . VAL B 1 354 ? 17.109 -37.688 -2.197 1 96.94 354 VAL B O 1
ATOM 6455 N N . ASP B 1 355 ? 18.047 -39.656 -2.053 1 94.69 355 ASP B N 1
ATOM 6456 C CA . ASP B 1 355 ? 19.422 -39.125 -2.016 1 94.69 355 ASP B CA 1
ATOM 6457 C C . ASP B 1 355 ? 19.781 -38.469 -3.332 1 94.69 355 ASP B C 1
ATOM 6459 O O . ASP B 1 355 ? 20.625 -37.562 -3.355 1 94.69 355 ASP B O 1
ATOM 6463 N N . GLN B 1 356 ? 19.141 -38.844 -4.41 1 92.31 356 GLN B N 1
ATOM 6464 C CA . GLN B 1 356 ? 19.422 -38.281 -5.727 1 92.31 356 GLN B CA 1
ATOM 6465 C C . GLN B 1 356 ? 18.906 -36.875 -5.836 1 92.31 356 GLN B C 1
ATOM 6467 O O . GLN B 1 356 ? 19.328 -36.125 -6.734 1 92.31 356 GLN B O 1
ATOM 6472 N N . SER B 1 357 ? 18 -36.531 -4.961 1 95 357 SER B N 1
ATOM 6473 C CA . SER B 1 357 ? 17.406 -35.219 -5.012 1 95 357 SER B CA 1
ATOM 6474 C C . SER B 1 357 ? 18.406 -34.156 -4.555 1 95 357 SER B C 1
ATOM 6476 O O . SER B 1 357 ? 19.172 -34.375 -3.627 1 95 357 SER B O 1
ATOM 6478 N N . PRO B 1 358 ? 18.375 -33.031 -5.195 1 92.56 358 PRO B N 1
ATOM 6479 C CA . PRO B 1 358 ? 19.266 -31.938 -4.785 1 92.56 358 PRO B CA 1
ATOM 6480 C C . PRO B 1 358 ? 18.875 -31.344 -3.438 1 92.56 358 PRO B C 1
ATOM 6482 O O . PRO B 1 358 ? 17.797 -31.641 -2.908 1 92.56 358 PRO B O 1
ATOM 6485 N N . LYS B 1 359 ? 19.875 -30.578 -2.893 1 93.25 359 LYS B N 1
ATOM 6486 C CA . LYS B 1 359 ? 19.5 -29.703 -1.792 1 93.25 359 LYS B CA 1
ATOM 6487 C C . LYS B 1 359 ? 18.422 -28.719 -2.221 1 93.25 359 LYS B C 1
ATOM 6489 O O . LYS B 1 359 ? 18.453 -28.203 -3.338 1 93.25 359 LYS B O 1
ATOM 6494 N N . TRP B 1 360 ? 17.547 -28.531 -1.351 1 96.25 360 TRP B N 1
ATOM 6495 C CA . TRP B 1 360 ? 16.422 -27.656 -1.707 1 96.25 360 TRP B CA 1
ATOM 6496 C C . TRP B 1 360 ? 16.859 -26.203 -1.743 1 96.25 360 TRP B C 1
ATOM 6498 O O . TRP B 1 360 ? 17.547 -25.734 -0.842 1 96.25 360 TRP B O 1
ATOM 6508 N N . GLU B 1 361 ? 16.438 -25.516 -2.723 1 92.38 361 GLU B N 1
ATOM 6509 C CA . GLU B 1 361 ? 16.516 -24.062 -2.873 1 92.38 361 GLU B CA 1
ATOM 6510 C C . GLU B 1 361 ? 15.188 -23.5 -3.381 1 92.38 361 GLU B C 1
ATOM 6512 O O . GLU B 1 361 ? 14.445 -24.172 -4.086 1 92.38 361 GLU B O 1
ATOM 6517 N N . VAL B 1 362 ? 14.969 -22.297 -2.99 1 93.75 362 VAL B N 1
ATOM 6518 C CA . VAL B 1 362 ? 13.711 -21.688 -3.42 1 93.75 362 VAL B CA 1
ATOM 6519 C C . VAL B 1 362 ? 13.648 -21.656 -4.945 1 93.75 362 VAL B C 1
ATOM 6521 O O . VAL B 1 362 ? 12.625 -21.984 -5.539 1 93.75 362 VAL B O 1
ATOM 6524 N N . CYS B 1 363 ? 14.742 -21.156 -5.555 1 92.31 363 CYS B N 1
ATOM 6525 C CA . CYS B 1 363 ? 14.914 -21.188 -7.004 1 92.31 363 CYS B CA 1
ATOM 6526 C C . CYS B 1 363 ? 16.281 -21.719 -7.379 1 92.31 363 CYS B C 1
ATOM 6528 O O . CYS B 1 363 ? 17.281 -21.453 -6.691 1 92.31 363 CYS B O 1
ATOM 6530 N N . ASN B 1 364 ? 16.312 -22.453 -8.43 1 90.19 364 ASN B N 1
ATOM 6531 C CA . ASN B 1 364 ? 17.562 -23.078 -8.883 1 90.19 364 ASN B CA 1
ATOM 6532 C C . ASN B 1 364 ? 18.156 -22.328 -10.07 1 90.19 364 ASN B C 1
ATOM 6534 O O . ASN B 1 364 ? 17.562 -22.297 -11.148 1 90.19 364 ASN B O 1
ATOM 6538 N N . ALA B 1 365 ? 19.328 -21.797 -9.867 1 83.81 365 ALA B N 1
ATOM 6539 C CA . ALA B 1 365 ? 19.984 -20.953 -10.867 1 83.81 365 ALA B CA 1
ATOM 6540 C C . ALA B 1 365 ? 20.297 -21.75 -12.125 1 83.81 365 ALA B C 1
ATOM 6542 O O . ALA B 1 365 ? 20.25 -21.219 -13.242 1 83.81 365 ALA B O 1
ATOM 6543 N N . THR B 1 366 ? 20.672 -22.984 -11.961 1 85.31 366 THR B N 1
ATOM 6544 C CA . THR B 1 366 ? 21.016 -23.812 -13.109 1 85.31 366 THR B CA 1
ATOM 6545 C C . THR B 1 366 ? 19.797 -24.031 -14.008 1 85.31 366 THR B C 1
ATOM 6547 O O . THR B 1 366 ? 19.906 -23.953 -15.227 1 85.31 366 THR B O 1
ATOM 6550 N N . VAL B 1 367 ? 18.734 -24.312 -13.352 1 88.88 367 VAL B N 1
ATOM 6551 C CA . VAL B 1 367 ? 17.5 -24.516 -14.109 1 88.88 367 VAL B CA 1
ATOM 6552 C C . VAL B 1 367 ? 17.172 -23.25 -14.898 1 88.88 367 VAL B C 1
ATOM 6554 O O . VAL B 1 367 ? 16.812 -23.312 -16.078 1 88.88 367 VAL B O 1
ATOM 6557 N N . TYR B 1 368 ? 17.266 -22.172 -14.266 1 83.31 368 TYR B N 1
ATOM 6558 C CA . TYR B 1 368 ? 16.938 -20.906 -14.898 1 83.31 368 TYR B CA 1
ATOM 6559 C C . TYR B 1 368 ? 17.859 -20.625 -16.078 1 83.31 368 TYR B C 1
ATOM 6561 O O . TYR B 1 368 ? 17.406 -20.234 -17.156 1 83.31 368 TYR B O 1
ATOM 6569 N N . GLN B 1 369 ? 19.141 -20.797 -15.906 1 82.88 369 GLN B N 1
ATOM 6570 C CA . GLN B 1 369 ? 20.141 -20.5 -16.922 1 82.88 369 GLN B CA 1
ATOM 6571 C C . GLN B 1 369 ? 19.953 -21.375 -18.156 1 82.88 369 GLN B C 1
ATOM 6573 O O . GLN B 1 369 ? 20.234 -20.938 -19.281 1 82.88 369 GLN B O 1
ATOM 6578 N N . LEU B 1 370 ? 19.484 -22.531 -17.938 1 86.62 370 LEU B N 1
ATOM 6579 C CA . LEU B 1 370 ? 19.406 -23.484 -19.031 1 86.62 370 LEU B CA 1
ATOM 6580 C C . LEU B 1 370 ? 18 -23.531 -19.609 1 86.62 370 LEU B C 1
ATOM 6582 O O . LEU B 1 370 ? 17.719 -24.344 -20.5 1 86.62 370 LEU B O 1
ATOM 6586 N N . TYR B 1 371 ? 17.156 -22.672 -19.141 1 89.69 371 TYR B N 1
ATOM 6587 C CA . TYR B 1 371 ? 15.758 -22.688 -19.562 1 89.69 371 TYR B CA 1
ATOM 6588 C C . TYR B 1 371 ? 15.539 -21.797 -20.781 1 89.69 371 TYR B C 1
ATOM 6590 O O . TYR B 1 371 ? 16.047 -20.672 -20.844 1 89.69 371 TYR B O 1
ATOM 6598 N N . THR B 1 372 ? 14.805 -22.297 -21.75 1 91.69 372 THR B N 1
ATOM 6599 C CA . THR B 1 372 ? 14.414 -21.5 -22.922 1 91.69 372 THR B CA 1
ATOM 6600 C C . THR B 1 372 ? 12.93 -21.156 -22.859 1 91.69 372 THR B C 1
ATOM 6602 O O . THR B 1 372 ? 12.078 -22.047 -22.938 1 91.69 372 THR B O 1
ATOM 6605 N N . GLN B 1 373 ? 12.594 -19.922 -22.719 1 91.06 373 GLN B N 1
ATOM 6606 C CA . GLN B 1 373 ? 11.211 -19.453 -22.766 1 91.06 373 GLN B CA 1
ATOM 6607 C C . GLN B 1 373 ? 10.695 -19.391 -24.203 1 91.06 373 GLN B C 1
ATOM 6609 O O . GLN B 1 373 ? 11.336 -18.797 -25.062 1 91.06 373 GLN B O 1
ATOM 6614 N N . GLN B 1 374 ? 9.516 -19.953 -24.469 1 95.25 374 GLN B N 1
ATOM 6615 C CA . GLN B 1 374 ? 9.07 -20.094 -25.844 1 95.25 374 GLN B CA 1
ATOM 6616 C C . GLN B 1 374 ? 7.816 -19.266 -26.109 1 95.25 374 GLN B C 1
ATOM 6618 O O . GLN B 1 374 ? 7.445 -19.047 -27.266 1 95.25 374 GLN B O 1
ATOM 6623 N N . TYR B 1 375 ? 7.148 -18.719 -25.031 1 94.88 375 TYR B N 1
ATOM 6624 C CA . TYR B 1 375 ? 5.867 -18.047 -25.203 1 94.88 375 TYR B CA 1
ATOM 6625 C C . TYR B 1 375 ? 5.918 -16.641 -24.625 1 94.88 375 TYR B C 1
ATOM 6627 O O . TYR B 1 375 ? 5.52 -16.406 -23.484 1 94.88 375 TYR B O 1
ATOM 6635 N N . PRO B 1 376 ? 6.277 -15.68 -25.391 1 93.25 376 PRO B N 1
ATOM 6636 C CA . PRO B 1 376 ? 6.309 -14.297 -24.906 1 93.25 376 PRO B CA 1
ATOM 6637 C C . PRO B 1 376 ? 4.914 -13.703 -24.719 1 93.25 376 PRO B C 1
ATOM 6639 O O . PRO B 1 376 ? 4.762 -12.664 -24.078 1 93.25 376 PRO B O 1
ATOM 6642 N N . ASP B 1 377 ? 3.922 -14.336 -25.312 1 97.25 377 ASP B N 1
ATOM 6643 C CA . ASP B 1 377 ? 2.527 -13.914 -25.234 1 97.25 377 ASP B CA 1
ATOM 6644 C C . ASP B 1 377 ? 1.591 -15.117 -25.203 1 97.25 377 ASP B C 1
ATOM 6646 O O . ASP B 1 377 ? 1.644 -15.977 -26.094 1 97.25 377 ASP B O 1
ATOM 6650 N N . MET B 1 378 ? 0.742 -15.188 -24.234 1 98.5 378 MET B N 1
ATOM 6651 C CA . MET B 1 378 ? -0.097 -16.359 -24 1 98.5 378 MET B CA 1
ATOM 6652 C C . MET B 1 378 ? -1.496 -16.141 -24.578 1 98.5 378 MET B C 1
ATOM 6654 O O . MET B 1 378 ? -2.367 -17 -24.422 1 98.5 378 MET B O 1
ATOM 6658 N N . SER B 1 379 ? -1.812 -15.047 -25.281 1 98.56 379 SER B N 1
ATOM 6659 C CA . SER B 1 379 ? -3.156 -14.68 -25.703 1 98.56 379 SER B CA 1
ATOM 6660 C C . SER B 1 379 ? -3.795 -15.797 -26.531 1 98.56 379 SER B C 1
ATOM 6662 O O . SER B 1 379 ? -4.977 -16.109 -26.359 1 98.56 379 SER B O 1
ATOM 6664 N N . SER B 1 380 ? -2.99 -16.375 -27.438 1 98.44 380 SER B N 1
ATOM 6665 C CA . SER B 1 380 ? -3.551 -17.406 -28.312 1 98.44 380 SER B CA 1
ATOM 6666 C C . SER B 1 380 ? -3.959 -18.641 -27.516 1 98.44 380 SER B C 1
ATOM 6668 O O . SER B 1 380 ? -4.996 -19.25 -27.781 1 98.44 380 SER B O 1
ATOM 6670 N N . VAL B 1 381 ? -3.152 -19.016 -26.531 1 98.56 381 VAL B N 1
ATOM 6671 C CA . VAL B 1 381 ? -3.449 -20.188 -25.719 1 98.56 381 VAL B CA 1
ATOM 6672 C C . VAL B 1 381 ? -4.73 -19.953 -24.922 1 98.56 381 VAL B C 1
ATOM 6674 O O . VAL B 1 381 ? -5.605 -20.828 -24.875 1 98.56 381 VAL B O 1
ATOM 6677 N N . TYR B 1 382 ? -4.871 -18.781 -24.312 1 98.75 382 TYR B N 1
ATOM 6678 C CA . TYR B 1 382 ? -6.074 -18.438 -23.562 1 98.75 382 TYR B CA 1
ATOM 6679 C C . TYR B 1 382 ? -7.301 -18.438 -24.469 1 98.75 382 TYR B C 1
ATOM 6681 O O . TYR B 1 382 ? -8.344 -18.984 -24.094 1 98.75 382 TYR B O 1
ATOM 6689 N N . THR B 1 383 ? -7.176 -17.781 -25.625 1 98.56 383 THR B N 1
ATOM 6690 C CA . THR B 1 383 ? -8.289 -17.703 -26.562 1 98.56 383 THR B CA 1
ATOM 6691 C C . THR B 1 383 ? -8.758 -19.094 -26.984 1 98.56 383 THR B C 1
ATOM 6693 O O . THR B 1 383 ? -9.961 -19.359 -27.016 1 98.56 383 THR B O 1
ATOM 6696 N N . ASP B 1 384 ? -7.832 -19.969 -27.297 1 98.19 384 ASP B N 1
ATOM 6697 C CA . ASP B 1 384 ? -8.172 -21.328 -27.688 1 98.19 384 ASP B CA 1
ATOM 6698 C C . ASP B 1 384 ? -8.906 -22.062 -26.562 1 98.19 384 ASP B C 1
ATOM 6700 O O . ASP B 1 384 ? -9.883 -22.766 -26.812 1 98.19 384 ASP B O 1
ATOM 6704 N N . LEU B 1 385 ? -8.445 -21.938 -25.359 1 98.38 385 LEU B N 1
ATOM 6705 C CA . LEU B 1 385 ? -9.078 -22.594 -24.219 1 98.38 385 LEU B CA 1
ATOM 6706 C C . LEU B 1 385 ? -10.484 -22.047 -23.984 1 98.38 385 LEU B C 1
ATOM 6708 O O . LEU B 1 385 ? -11.414 -22.812 -23.734 1 98.38 385 LEU B O 1
ATOM 6712 N N . LEU B 1 386 ? -10.617 -20.734 -24.094 1 98.25 386 LEU B N 1
ATOM 6713 C CA . LEU B 1 386 ? -11.914 -20.094 -23.859 1 98.25 386 LEU B CA 1
ATOM 6714 C C . LEU B 1 386 ? -12.898 -20.484 -24.969 1 98.25 386 LEU B C 1
ATOM 6716 O O . LEU B 1 386 ? -14.102 -20.609 -24.703 1 98.25 386 LEU B O 1
ATOM 6720 N N . ASN B 1 387 ? -12.43 -20.703 -26.156 1 97.69 387 ASN B N 1
ATOM 6721 C CA . ASN B 1 387 ? -13.281 -21.047 -27.281 1 97.69 387 ASN B CA 1
ATOM 6722 C C . ASN B 1 387 ? -13.82 -22.469 -27.141 1 97.69 387 ASN B C 1
ATOM 6724 O O . ASN B 1 387 ? -14.75 -22.859 -27.859 1 97.69 387 ASN B O 1
ATOM 6728 N N . THR B 1 388 ? -13.305 -23.297 -26.234 1 95.62 388 THR B N 1
ATOM 6729 C CA . THR B 1 388 ? -13.859 -24.609 -25.984 1 95.62 388 THR B CA 1
ATOM 6730 C C . THR B 1 388 ? -15.172 -24.516 -25.219 1 95.62 388 THR B C 1
ATOM 6732 O O . THR B 1 388 ? -15.969 -25.453 -25.188 1 95.62 388 THR B O 1
ATOM 6735 N N . PHE B 1 389 ? -15.375 -23.438 -24.422 1 94.69 389 PHE B N 1
ATOM 6736 C CA . PHE B 1 389 ? -16.531 -23.156 -23.578 1 94.69 389 PHE B CA 1
ATOM 6737 C C . PHE B 1 389 ? -16.625 -24.172 -22.453 1 94.69 389 PHE B C 1
ATOM 6739 O O . PHE B 1 389 ? -17.688 -24.359 -21.859 1 94.69 389 PHE B O 1
ATOM 6746 N N . LYS B 1 390 ? -15.484 -24.812 -22.094 1 94.81 390 LYS B N 1
ATOM 6747 C CA . LYS B 1 390 ? -15.469 -25.875 -21.094 1 94.81 390 LYS B CA 1
ATOM 6748 C C . LYS B 1 390 ? -14.859 -25.391 -19.781 1 94.81 390 LYS B C 1
ATOM 6750 O O . LYS B 1 390 ? -15.188 -25.906 -18.703 1 94.81 390 LYS B O 1
ATOM 6755 N N . TYR B 1 391 ? -14.031 -24.438 -19.891 1 97.56 391 TYR B N 1
ATOM 6756 C CA . TYR B 1 391 ? -13.172 -24.125 -18.766 1 97.56 391 TYR B CA 1
ATOM 6757 C C . TYR B 1 391 ? -13.445 -22.719 -18.25 1 97.56 391 TYR B C 1
ATOM 6759 O O . TYR B 1 391 ? -13.734 -21.812 -19.031 1 97.56 391 TYR B O 1
ATOM 6767 N N . ARG B 1 392 ? -13.352 -22.562 -16.953 1 97.88 392 ARG B N 1
ATOM 6768 C CA . ARG B 1 392 ? -13.359 -21.25 -16.312 1 97.88 392 ARG B CA 1
ATOM 6769 C C . ARG B 1 392 ? -11.953 -20.812 -15.93 1 97.88 392 ARG B C 1
ATOM 6771 O O . ARG B 1 392 ? -11.211 -21.562 -15.297 1 97.88 392 ARG B O 1
ATOM 6778 N N . LEU B 1 393 ? -11.594 -19.641 -16.344 1 98.81 393 LEU B N 1
ATOM 6779 C CA . LEU B 1 393 ? -10.25 -19.141 -16.094 1 98.81 393 LEU B CA 1
ATOM 6780 C C . LEU B 1 393 ? -10.289 -17.969 -15.117 1 98.81 393 LEU B C 1
ATOM 6782 O O . LEU B 1 393 ? -11.203 -17.141 -15.164 1 98.81 393 LEU B O 1
ATOM 6786 N N . LEU B 1 394 ? -9.359 -17.906 -14.195 1 98.88 394 LEU B N 1
ATOM 6787 C CA . LEU B 1 394 ? -9.211 -16.812 -13.234 1 98.88 394 LEU B CA 1
ATOM 6788 C C . LEU B 1 394 ? -7.785 -16.281 -13.234 1 98.88 394 LEU B C 1
ATOM 6790 O O . LEU B 1 394 ? -6.832 -17.047 -13.039 1 98.88 394 LEU B O 1
ATOM 6794 N N . VAL B 1 395 ? -7.656 -15.031 -13.523 1 98.88 395 VAL B N 1
ATOM 6795 C CA . VAL B 1 395 ? -6.414 -14.289 -13.344 1 98.88 395 VAL B CA 1
ATOM 6796 C C . VAL B 1 395 ? -6.559 -13.305 -12.188 1 98.88 395 VAL B C 1
ATOM 6798 O O . VAL B 1 395 ? -7.496 -12.508 -12.156 1 98.88 395 VAL B O 1
ATOM 6801 N N . TYR B 1 396 ? -5.723 -13.406 -11.195 1 98.88 396 TYR B N 1
ATOM 6802 C CA . TYR B 1 396 ? -5.758 -12.445 -10.094 1 98.88 396 TYR B CA 1
ATOM 6803 C C . TYR B 1 396 ? -4.371 -11.891 -9.805 1 98.88 396 TYR B C 1
ATOM 6805 O O . TYR B 1 396 ? -3.363 -12.555 -10.078 1 98.88 396 TYR B O 1
ATOM 6813 N N . SER B 1 397 ? -4.277 -10.648 -9.344 1 98.75 397 SER B N 1
ATOM 6814 C CA . SER B 1 397 ? -2.99 -10 -9.141 1 98.75 397 SER B CA 1
ATOM 6815 C C . SER B 1 397 ? -3.002 -9.133 -7.879 1 98.75 397 SER B C 1
ATOM 6817 O O . SER B 1 397 ? -3.939 -8.367 -7.656 1 98.75 397 SER B O 1
ATOM 6819 N N . GLY B 1 398 ? -1.954 -9.359 -7.039 1 98.69 398 GLY B N 1
ATOM 6820 C CA . GLY B 1 398 ? -1.696 -8.328 -6.051 1 98.69 398 GLY B CA 1
ATOM 6821 C C . GLY B 1 398 ? -1.34 -6.988 -6.664 1 98.69 398 GLY B C 1
ATOM 6822 O O . GLY B 1 398 ? -0.602 -6.93 -7.652 1 98.69 398 GLY B O 1
ATOM 6823 N N . ASP B 1 399 ? -1.799 -5.918 -6.086 1 98.31 399 ASP B N 1
ATOM 6824 C CA . ASP B 1 399 ? -1.685 -4.609 -6.723 1 98.31 399 ASP B CA 1
ATOM 6825 C C . ASP B 1 399 ? -0.376 -3.922 -6.34 1 98.31 399 ASP B C 1
ATOM 6827 O O . ASP B 1 399 ? -0.122 -2.787 -6.742 1 98.31 399 ASP B O 1
ATOM 6831 N N . GLN B 1 400 ? 0.5 -4.641 -5.57 1 98.06 400 GLN B N 1
ATOM 6832 C CA . GLN B 1 400 ? 1.762 -4.051 -5.133 1 98.06 400 GLN B CA 1
ATOM 6833 C C . GLN B 1 400 ? 2.953 -4.805 -5.719 1 98.06 400 GLN B C 1
ATOM 6835 O O . GLN B 1 400 ? 4.078 -4.664 -5.238 1 98.06 400 GLN B O 1
ATOM 6840 N N . ASP B 1 401 ? 2.764 -5.633 -6.68 1 97 401 ASP B N 1
ATOM 6841 C CA . ASP B 1 401 ? 3.822 -6.375 -7.355 1 97 401 ASP B CA 1
ATOM 6842 C C . ASP B 1 401 ? 4.332 -5.617 -8.578 1 97 401 ASP B C 1
ATOM 6844 O O . ASP B 1 401 ? 3.559 -5.301 -9.484 1 97 401 ASP B O 1
ATOM 6848 N N . ALA B 1 402 ? 5.578 -5.414 -8.648 1 95.69 402 ALA B N 1
ATOM 6849 C CA . ALA B 1 402 ? 6.145 -4.734 -9.812 1 95.69 402 ALA B CA 1
ATOM 6850 C C . ALA B 1 402 ? 6.629 -5.738 -10.852 1 95.69 402 ALA B C 1
ATOM 6852 O O . ALA B 1 402 ? 6.797 -5.391 -12.023 1 95.69 402 ALA B O 1
ATOM 6853 N N . THR B 1 403 ? 6.891 -6.957 -10.484 1 93.19 403 THR B N 1
ATOM 6854 C CA . THR B 1 403 ? 7.488 -7.941 -11.383 1 93.19 403 THR B CA 1
ATOM 6855 C C . THR B 1 403 ? 6.465 -8.445 -12.391 1 93.19 403 THR B C 1
ATOM 6857 O O . THR B 1 403 ? 6.793 -8.656 -13.562 1 93.19 403 THR B O 1
ATOM 6860 N N . HIS B 1 404 ? 5.297 -8.695 -11.953 1 95.62 404 HIS B N 1
ATOM 6861 C CA . HIS B 1 404 ? 4.102 -9 -12.734 1 95.62 404 HIS B CA 1
ATOM 6862 C C . HIS B 1 404 ? 2.922 -8.141 -12.297 1 95.62 404 HIS B C 1
ATOM 6864 O O . HIS B 1 404 ? 1.979 -8.641 -11.68 1 95.62 404 HIS B O 1
ATOM 6870 N N . ASN B 1 405 ? 2.998 -6.895 -12.711 1 96.5 405 ASN B N 1
ATOM 6871 C CA . ASN B 1 405 ? 2.105 -5.922 -12.086 1 96.5 405 ASN B CA 1
ATOM 6872 C C . ASN B 1 405 ? 0.665 -6.102 -12.555 1 96.5 405 ASN B C 1
ATOM 6874 O O . ASN B 1 405 ? 0.424 -6.656 -13.633 1 96.5 405 ASN B O 1
ATOM 6878 N N . PHE B 1 406 ? -0.301 -5.656 -11.766 1 98.56 406 PHE B N 1
ATOM 6879 C CA . PHE B 1 406 ? -1.725 -5.93 -11.922 1 98.56 406 PHE B CA 1
ATOM 6880 C C . PHE B 1 406 ? -2.275 -5.246 -13.164 1 98.56 406 PHE B C 1
ATOM 6882 O O . PHE B 1 406 ? -3.227 -5.734 -13.781 1 98.56 406 PHE B O 1
ATOM 6889 N N . LEU B 1 407 ? -1.7 -4.102 -13.602 1 98.56 407 LEU B N 1
ATOM 6890 C CA . LEU B 1 407 ? -2.158 -3.393 -14.789 1 98.56 407 LEU B CA 1
ATOM 6891 C C . LEU B 1 407 ? -1.938 -4.234 -16.047 1 98.56 407 LEU B C 1
ATOM 6893 O O . LEU B 1 407 ? -2.848 -4.391 -16.859 1 98.56 407 LEU B O 1
ATOM 6897 N N . GLY B 1 408 ? -0.698 -4.77 -16.172 1 98.19 408 GLY B N 1
ATOM 6898 C CA . GLY B 1 408 ? -0.4 -5.613 -17.312 1 98.19 408 GLY B CA 1
ATOM 6899 C C . GLY B 1 408 ? -1.301 -6.832 -17.406 1 98.19 408 GLY B C 1
ATOM 6900 O O . GLY B 1 408 ? -1.7 -7.23 -18.5 1 98.19 408 GLY B O 1
ATOM 6901 N N . ASN B 1 409 ? -1.605 -7.426 -16.297 1 98.5 409 ASN B N 1
ATOM 6902 C CA . ASN B 1 409 ? -2.492 -8.586 -16.281 1 98.5 409 ASN B CA 1
ATOM 6903 C C . ASN B 1 409 ? -3.926 -8.195 -16.625 1 98.5 409 ASN B C 1
ATOM 6905 O O . ASN B 1 409 ? -4.621 -8.938 -17.328 1 98.5 409 ASN B O 1
ATOM 6909 N N . GLU B 1 410 ? -4.375 -7.055 -16.109 1 98.5 410 GLU B N 1
ATOM 6910 C CA . GLU B 1 410 ? -5.699 -6.59 -16.5 1 98.5 410 GLU B CA 1
ATOM 6911 C C . GLU B 1 410 ? -5.77 -6.316 -18 1 98.5 410 GLU B C 1
ATOM 6913 O O . GLU B 1 410 ? -6.742 -6.688 -18.656 1 98.5 410 GLU B O 1
ATOM 6918 N N . TRP B 1 411 ? -4.707 -5.605 -18.516 1 98.38 411 TRP B N 1
ATOM 6919 C CA . TRP B 1 411 ? -4.641 -5.328 -19.938 1 98.38 411 TRP B CA 1
ATOM 6920 C C . TRP B 1 411 ? -4.73 -6.617 -20.75 1 98.38 411 TRP B C 1
ATOM 6922 O O . TRP B 1 411 ? -5.398 -6.664 -21.781 1 98.38 411 TRP B O 1
ATOM 6932 N N . PHE B 1 412 ? -4.043 -7.645 -20.297 1 98.56 412 PHE B N 1
ATOM 6933 C CA . PHE B 1 412 ? -4.012 -8.938 -20.984 1 98.56 412 PHE B CA 1
ATOM 6934 C C . PHE B 1 412 ? -5.414 -9.531 -21.078 1 98.56 412 PHE B C 1
ATOM 6936 O O . PHE B 1 412 ? -5.875 -9.875 -22.172 1 98.56 412 PHE B O 1
ATOM 6943 N N . VAL B 1 413 ? -6.09 -9.617 -19.906 1 98.62 413 VAL B N 1
ATOM 6944 C CA . VAL B 1 413 ? -7.414 -10.227 -19.875 1 98.62 413 VAL B CA 1
ATOM 6945 C C . VAL B 1 413 ? -8.391 -9.398 -20.703 1 98.62 413 VAL B C 1
ATOM 6947 O O . VAL B 1 413 ? -9.195 -9.953 -21.469 1 98.62 413 VAL B O 1
ATOM 6950 N N . THR B 1 414 ? -8.336 -8.07 -20.547 1 97.38 414 THR B N 1
ATOM 6951 C CA . THR B 1 414 ? -9.18 -7.18 -21.344 1 97.38 414 THR B CA 1
ATOM 6952 C C . THR B 1 414 ? -8.922 -7.375 -22.828 1 97.38 414 THR B C 1
ATOM 6954 O O . THR B 1 414 ? -9.859 -7.348 -23.641 1 97.38 414 THR B O 1
ATOM 6957 N N . GLY B 1 415 ? -7.734 -7.598 -23.219 1 97.44 415 GLY B N 1
ATOM 6958 C CA . GLY B 1 415 ? -7.312 -7.68 -24.609 1 97.44 415 GLY B CA 1
ATOM 6959 C C . GLY B 1 415 ? -7.746 -8.969 -25.281 1 97.44 415 GLY B C 1
ATOM 6960 O O . GLY B 1 415 ? -7.648 -9.094 -26.5 1 97.44 415 GLY B O 1
ATOM 6961 N N . LEU B 1 416 ? -8.242 -9.938 -24.5 1 98.19 416 LEU B N 1
ATOM 6962 C CA . LEU B 1 416 ? -8.695 -11.188 -25.094 1 98.19 416 LEU B CA 1
ATOM 6963 C C . LEU B 1 416 ? -10 -10.992 -25.859 1 98.19 416 LEU B C 1
ATOM 6965 O O . LEU B 1 416 ? -10.43 -11.875 -26.594 1 98.19 416 LEU B O 1
ATOM 6969 N N . GLY B 1 417 ? -10.688 -9.844 -25.656 1 95.94 417 GLY B N 1
ATOM 6970 C CA . GLY B 1 417 ? -11.828 -9.438 -26.469 1 95.94 417 GLY B CA 1
ATOM 6971 C C . GLY B 1 417 ? -13.102 -10.195 -26.141 1 95.94 417 GLY B C 1
ATOM 6972 O O . GLY B 1 417 ? -13.984 -10.344 -26.984 1 95.94 417 GLY B O 1
ATOM 6973 N N . ARG B 1 418 ? -13.172 -10.75 -24.953 1 96.69 418 ARG B N 1
ATOM 6974 C CA . ARG B 1 418 ? -14.375 -11.445 -24.516 1 96.69 418 ARG B CA 1
ATOM 6975 C C . ARG B 1 418 ? -15.445 -10.461 -24.062 1 96.69 418 ARG B C 1
ATOM 6977 O O . ARG B 1 418 ? -15.133 -9.352 -23.625 1 96.69 418 ARG B O 1
ATOM 6984 N N . GLN B 1 419 ? -16.688 -10.883 -24.078 1 95.38 419 GLN B N 1
ATOM 6985 C CA . GLN B 1 419 ? -17.797 -10.023 -23.672 1 95.38 419 GLN B CA 1
ATOM 6986 C C . GLN B 1 419 ? -17.812 -9.844 -22.156 1 95.38 419 GLN B C 1
ATOM 6988 O O . GLN B 1 419 ? -17.781 -10.82 -21.406 1 95.38 419 GLN B O 1
ATOM 6993 N N . ALA B 1 420 ? -17.891 -8.617 -21.75 1 95.75 420 ALA B N 1
ATOM 6994 C CA . ALA B 1 420 ? -17.953 -8.328 -20.328 1 95.75 420 ALA B CA 1
ATOM 6995 C C . ALA B 1 420 ? -19.297 -8.727 -19.734 1 95.75 420 ALA B C 1
ATOM 6997 O O . ALA B 1 420 ? -20.344 -8.43 -20.328 1 95.75 420 ALA B O 1
ATOM 6998 N N . GLU B 1 421 ? -19.312 -9.391 -18.672 1 96.56 421 GLU B N 1
ATOM 6999 C CA . GLU B 1 421 ? -20.531 -9.789 -17.969 1 96.56 421 GLU B CA 1
ATOM 7000 C C . GLU B 1 421 ? -20.688 -8.984 -16.672 1 96.56 421 GLU B C 1
ATOM 7002 O O . GLU B 1 421 ? -21.812 -8.727 -16.234 1 96.56 421 GLU B O 1
ATOM 7007 N N . VAL B 1 422 ? -19.688 -8.727 -16.031 1 96.31 422 VAL B N 1
ATOM 7008 C CA . VAL B 1 422 ? -19.625 -7.883 -14.836 1 96.31 422 VAL B CA 1
ATOM 7009 C C . VAL B 1 422 ? -18.609 -6.766 -15.039 1 96.31 422 VAL B C 1
ATOM 7011 O O . VAL B 1 422 ? -17.438 -7.031 -15.352 1 96.31 422 VAL B O 1
ATOM 7014 N N . GLN B 1 423 ? -19.078 -5.539 -14.859 1 96.25 423 GLN B N 1
ATOM 7015 C CA . GLN B 1 423 ? -18.172 -4.398 -14.992 1 96.25 423 GLN B CA 1
ATOM 7016 C C . GLN B 1 423 ? -17.297 -4.246 -13.75 1 96.25 423 GLN B C 1
ATOM 7018 O O . GLN B 1 423 ? -17.578 -4.836 -12.711 1 96.25 423 GLN B O 1
ATOM 7023 N N . TRP B 1 424 ? -16.234 -3.479 -13.93 1 97.62 424 TRP B N 1
ATOM 7024 C CA . TRP B 1 424 ? -15.242 -3.246 -12.875 1 97.62 424 TRP B CA 1
ATOM 7025 C C . TRP B 1 424 ? -15.922 -2.775 -11.594 1 97.62 424 TRP B C 1
ATOM 7027 O O . TRP B 1 424 ? -16.578 -1.734 -11.578 1 97.62 424 TRP B O 1
ATOM 7037 N N . ARG B 1 425 ? -15.836 -3.535 -10.508 1 96.88 425 ARG B N 1
ATOM 7038 C CA . ARG B 1 425 ? -16.453 -3.219 -9.227 1 96.88 425 ARG B CA 1
ATOM 7039 C C . ARG B 1 425 ? -15.688 -3.861 -8.07 1 96.88 425 ARG B C 1
ATOM 7041 O O . ARG B 1 425 ? -14.906 -4.789 -8.281 1 96.88 425 ARG B O 1
ATOM 7048 N N . PRO B 1 426 ? -15.914 -3.404 -6.852 1 96.75 426 PRO B N 1
ATOM 7049 C CA . PRO B 1 426 ? -15.258 -4.043 -5.707 1 96.75 426 PRO B CA 1
ATOM 7050 C C . PRO B 1 426 ? -15.773 -5.457 -5.445 1 96.75 426 PRO B C 1
ATOM 7052 O O . PRO B 1 426 ? -16.938 -5.762 -5.734 1 96.75 426 PRO B O 1
ATOM 7055 N N . TRP B 1 427 ? -14.961 -6.309 -5.004 1 98.12 427 TRP B N 1
ATOM 7056 C CA . TRP B 1 427 ? -15.359 -7.559 -4.367 1 98.12 427 TRP B CA 1
ATOM 7057 C C . TRP B 1 427 ? -14.945 -7.578 -2.896 1 98.12 427 TRP B C 1
ATOM 7059 O O . TRP B 1 427 ? -13.938 -6.977 -2.52 1 98.12 427 TRP B O 1
ATOM 7069 N N . LEU B 1 428 ? -15.766 -8.18 -2.033 1 97.31 428 LEU B N 1
ATOM 7070 C CA . LEU B 1 428 ? -15.641 -7.992 -0.591 1 97.31 428 LEU B CA 1
ATOM 7071 C C . LEU B 1 428 ? -15.203 -9.289 0.087 1 97.31 428 LEU B C 1
ATOM 7073 O O . LEU B 1 428 ? -15.406 -10.375 -0.455 1 97.31 428 LEU B O 1
ATOM 7077 N N . PHE B 1 429 ? -14.578 -9.195 1.155 1 97.38 429 PHE B N 1
ATOM 7078 C CA . PHE B 1 429 ? -14.266 -10.273 2.09 1 97.38 429 PHE B CA 1
ATOM 7079 C C . PHE B 1 429 ? -14.43 -9.805 3.529 1 97.38 429 PHE B C 1
ATOM 7081 O O . PHE B 1 429 ? -14.656 -8.617 3.779 1 97.38 429 PHE B O 1
ATOM 7088 N N . LYS B 1 430 ? -14.461 -10.727 4.449 1 96.94 430 LYS B N 1
ATOM 7089 C CA . LYS B 1 430 ? -14.492 -10.391 5.867 1 96.94 430 LYS B CA 1
ATOM 7090 C C . LYS B 1 430 ? -13.102 -10.461 6.484 1 96.94 430 LYS B C 1
ATOM 7092 O O . LYS B 1 430 ? -12.406 -11.469 6.344 1 96.94 430 LYS B O 1
ATOM 7097 N N . ASN B 1 431 ? -12.75 -9.367 7.137 1 95.12 431 ASN B N 1
ATOM 7098 C CA . ASN B 1 431 ? -11.461 -9.383 7.82 1 95.12 431 ASN B CA 1
ATOM 7099 C C . ASN B 1 431 ? -11.531 -10.156 9.133 1 95.12 431 ASN B C 1
ATOM 7101 O O . ASN B 1 431 ? -12.531 -10.82 9.414 1 95.12 431 ASN B O 1
ATOM 7105 N N . ALA B 1 432 ? -10.43 -10.18 9.898 1 92.88 432 ALA B N 1
ATOM 7106 C CA . ALA B 1 432 ? -10.305 -10.992 11.109 1 92.88 432 ALA B CA 1
ATOM 7107 C C . ALA B 1 432 ? -11.359 -10.594 12.148 1 92.88 432 ALA B C 1
ATOM 7109 O O . ALA B 1 432 ? -11.742 -11.398 12.992 1 92.88 432 ALA B O 1
ATOM 7110 N N . LEU B 1 433 ? -11.93 -9.336 12.047 1 93 433 LEU B N 1
ATOM 7111 C CA . LEU B 1 433 ? -12.93 -8.836 12.984 1 93 433 LEU B CA 1
ATOM 7112 C C . LEU B 1 433 ? -14.336 -9.117 12.477 1 93 433 LEU B C 1
ATOM 7114 O O . LEU B 1 433 ? -15.32 -8.695 13.086 1 93 433 LEU B O 1
ATOM 7118 N N . GLY B 1 434 ? -14.406 -9.766 11.336 1 94.75 434 GLY B N 1
ATOM 7119 C CA . GLY B 1 434 ? -15.695 -10.094 10.766 1 94.75 434 GLY B CA 1
ATOM 7120 C C . GLY B 1 434 ? -16.328 -8.938 10 1 94.75 434 GLY B C 1
ATOM 7121 O O . GLY B 1 434 ? -17.516 -8.961 9.711 1 94.75 434 GLY B O 1
ATOM 7122 N N . GLN B 1 435 ? -15.531 -7.977 9.688 1 95.06 435 GLN B N 1
ATOM 7123 C CA . GLN B 1 435 ? -16.031 -6.797 8.992 1 95.06 435 GLN B CA 1
ATOM 7124 C C . GLN B 1 435 ? -15.82 -6.906 7.484 1 95.06 435 GLN B C 1
ATOM 7126 O O . GLN B 1 435 ? -14.758 -7.34 7.035 1 95.06 435 GLN B O 1
ATOM 7131 N N . ASP B 1 436 ? -16.75 -6.426 6.746 1 96.19 436 ASP B N 1
ATOM 7132 C CA . ASP B 1 436 ? -16.609 -6.387 5.297 1 96.19 436 ASP B CA 1
ATOM 7133 C C . ASP B 1 436 ? -15.539 -5.371 4.879 1 96.19 436 ASP B C 1
ATOM 7135 O O . ASP B 1 436 ? -15.5 -4.258 5.406 1 96.19 436 ASP B O 1
ATOM 7139 N N . GLN B 1 437 ? -14.695 -5.797 4.102 1 97.12 437 GLN B N 1
ATOM 7140 C CA . GLN B 1 437 ? -13.664 -4.945 3.525 1 97.12 437 GLN B CA 1
ATOM 7141 C C . GLN B 1 437 ? -13.594 -5.109 2.01 1 97.12 437 GLN B C 1
ATOM 7143 O O . GLN B 1 437 ? -13.898 -6.18 1.482 1 97.12 437 GLN B O 1
ATOM 7148 N N . VAL B 1 438 ? -13.281 -4.066 1.266 1 97.06 438 VAL B N 1
ATOM 7149 C CA . VAL B 1 438 ? -12.945 -4.199 -0.148 1 97.06 438 VAL B CA 1
ATOM 7150 C C . VAL B 1 438 ? -11.633 -4.969 -0.298 1 97.06 438 VAL B C 1
ATOM 7152 O O . VAL B 1 438 ? -10.594 -4.527 0.191 1 97.06 438 VAL B O 1
ATOM 7155 N N . ALA B 1 439 ? -11.664 -6.117 -0.915 1 98.19 439 ALA B N 1
ATOM 7156 C CA . ALA B 1 439 ? -10.477 -6.941 -1.146 1 98.19 439 ALA B CA 1
ATOM 7157 C C . ALA B 1 439 ? -9.703 -6.453 -2.365 1 98.19 439 ALA B C 1
ATOM 7159 O O . ALA B 1 439 ? -8.492 -6.664 -2.459 1 98.19 439 ALA B O 1
ATOM 7160 N N . GLY B 1 440 ? -10.305 -5.883 -3.258 1 98.12 440 GLY B N 1
ATOM 7161 C CA . GLY B 1 440 ? -9.867 -5.402 -4.562 1 98.12 440 GLY B CA 1
ATOM 7162 C C . GLY B 1 440 ? -11.016 -5.203 -5.535 1 98.12 440 GLY B C 1
ATOM 7163 O O . GLY B 1 440 ? -12.102 -4.785 -5.141 1 98.12 440 GLY B O 1
ATOM 7164 N N . PHE B 1 441 ? -10.742 -5.402 -6.77 1 98.5 441 PHE B N 1
ATOM 7165 C CA . PHE B 1 441 ? -11.758 -5.168 -7.793 1 98.5 441 PHE B CA 1
ATOM 7166 C C . PHE B 1 441 ? -11.82 -6.336 -8.773 1 98.5 441 PHE B C 1
ATOM 7168 O O . PHE B 1 441 ? -10.844 -7.078 -8.922 1 98.5 441 PHE B O 1
ATOM 7175 N N . VAL B 1 442 ? -12.953 -6.477 -9.367 1 98.5 442 VAL B N 1
ATOM 7176 C CA . VAL B 1 442 ? -13.18 -7.633 -10.227 1 98.5 442 VAL B CA 1
ATOM 7177 C C . VAL B 1 442 ? -13.836 -7.184 -11.531 1 98.5 442 VAL B C 1
ATOM 7179 O O . VAL B 1 442 ? -14.609 -6.219 -11.547 1 98.5 442 VAL B O 1
ATOM 7182 N N . LYS B 1 443 ? -13.477 -7.73 -12.547 1 98.44 443 LYS B N 1
ATOM 7183 C CA . LYS B 1 443 ? -14.133 -7.695 -13.852 1 98.44 443 LYS B CA 1
ATOM 7184 C C . LYS B 1 443 ? -14.305 -9.102 -14.422 1 98.44 443 LYS B C 1
ATOM 7186 O O . LYS B 1 443 ? -13.367 -9.906 -14.398 1 98.44 443 LYS B O 1
ATOM 7191 N N . GLU B 1 444 ? -15.508 -9.422 -14.852 1 98.25 444 GLU B N 1
ATOM 7192 C CA . GLU B 1 444 ? -15.789 -10.766 -15.352 1 98.25 444 GLU B CA 1
ATOM 7193 C C . GLU B 1 444 ? -16.219 -10.727 -16.812 1 98.25 444 GLU B C 1
ATOM 7195 O O . GLU B 1 444 ? -16.938 -9.82 -17.234 1 98.25 444 GLU B O 1
ATOM 7200 N N . TYR B 1 445 ? -15.75 -11.648 -17.5 1 97.62 445 TYR B N 1
ATOM 7201 C CA . TYR B 1 445 ? -16.109 -11.922 -18.891 1 97.62 445 TYR B CA 1
ATOM 7202 C C . TYR B 1 445 ? -16.672 -13.328 -19.047 1 97.62 445 TYR B C 1
ATOM 7204 O O . TYR B 1 445 ? -16.938 -14.016 -18.047 1 97.62 445 TYR B O 1
ATOM 7212 N N . ASP B 1 446 ? -16.922 -13.617 -20.312 1 96.25 446 ASP B N 1
ATOM 7213 C CA . ASP B 1 446 ? -17.391 -14.977 -20.578 1 96.25 446 ASP B CA 1
ATOM 7214 C C . ASP B 1 446 ? -16.312 -16 -20.234 1 96.25 446 ASP B C 1
ATOM 7216 O O . ASP B 1 446 ? -15.32 -16.141 -20.969 1 96.25 446 ASP B O 1
ATOM 7220 N N . ASN B 1 447 ? -16.469 -16.734 -19.156 1 96.69 447 ASN B N 1
ATOM 7221 C CA . ASN B 1 447 ? -15.688 -17.859 -18.672 1 96.69 447 ASN B CA 1
ATOM 7222 C C . ASN B 1 447 ? -14.297 -17.422 -18.219 1 96.69 447 ASN B C 1
ATOM 7224 O O . ASN B 1 447 ? -13.391 -18.25 -18.109 1 96.69 447 ASN B O 1
ATOM 7228 N N . ILE B 1 448 ? -14.039 -16.109 -18.031 1 98.62 448 ILE B N 1
ATOM 7229 C CA . ILE B 1 448 ? -12.781 -15.656 -17.453 1 98.62 448 ILE B CA 1
ATOM 7230 C C . ILE B 1 448 ? -13.039 -14.43 -16.562 1 98.62 448 ILE B C 1
ATOM 7232 O O . ILE B 1 448 ? -13.898 -13.609 -16.875 1 98.62 448 ILE B O 1
ATOM 7236 N N . ALA B 1 449 ? -12.375 -14.383 -15.469 1 98.69 449 ALA B N 1
ATOM 7237 C CA . ALA B 1 449 ? -12.461 -13.25 -14.555 1 98.69 449 ALA B CA 1
ATOM 7238 C C . ALA B 1 449 ? -11.07 -12.711 -14.227 1 98.69 449 ALA B C 1
ATOM 7240 O O . ALA B 1 449 ? -10.086 -13.461 -14.227 1 98.69 449 ALA B O 1
ATOM 7241 N N . TYR B 1 450 ? -10.969 -11.422 -14.07 1 98.75 450 TYR B N 1
ATOM 7242 C CA . TYR B 1 450 ? -9.789 -10.766 -13.531 1 98.75 450 TYR B CA 1
ATOM 7243 C C . TYR B 1 450 ? -10.094 -10.125 -12.18 1 98.75 450 TYR B C 1
ATOM 7245 O O . TYR B 1 450 ? -11.062 -9.375 -12.047 1 98.75 450 TYR B O 1
ATOM 7253 N N . LEU B 1 451 ? -9.281 -10.414 -11.164 1 98.88 451 LEU B N 1
ATOM 7254 C CA . LEU B 1 451 ? -9.414 -9.797 -9.852 1 98.88 451 LEU B CA 1
ATOM 7255 C C . LEU B 1 451 ? -8.102 -9.18 -9.398 1 98.88 451 LEU B C 1
ATOM 7257 O O . LEU B 1 451 ? -7.039 -9.797 -9.531 1 98.88 451 LEU B O 1
ATOM 7261 N N . SER B 1 452 ? -8.141 -7.969 -8.914 1 98.69 452 SER B N 1
ATOM 7262 C CA . SER B 1 452 ? -7.016 -7.414 -8.164 1 98.69 452 SER B CA 1
ATOM 7263 C C . SER B 1 452 ? -7.172 -7.664 -6.668 1 98.69 452 SER B C 1
ATOM 7265 O O . SER B 1 452 ? -8.289 -7.852 -6.176 1 98.69 452 SER B O 1
ATOM 7267 N N . ILE B 1 453 ? -6.121 -7.809 -5.984 1 98.69 453 ILE B N 1
ATOM 7268 C CA . ILE B 1 453 ? -6.078 -7.941 -4.531 1 98.69 453 ILE B CA 1
ATOM 7269 C C . ILE B 1 453 ? -5.309 -6.77 -3.928 1 98.69 453 ILE B C 1
ATOM 7271 O O . ILE B 1 453 ? -4.109 -6.617 -4.168 1 98.69 453 ILE B O 1
ATOM 7275 N N . LYS B 1 454 ? -5.969 -6.012 -3.152 1 97.25 454 LYS B N 1
ATOM 7276 C CA . LYS B 1 454 ? -5.41 -4.801 -2.555 1 97.25 454 LYS B CA 1
ATOM 7277 C C . LYS B 1 454 ? -4.359 -5.145 -1.501 1 97.25 454 LYS B C 1
ATOM 7279 O O . LYS B 1 454 ? -4.527 -6.098 -0.736 1 97.25 454 LYS B O 1
ATOM 7284 N N . ASN B 1 455 ? -3.268 -4.359 -1.445 1 97.56 455 ASN B N 1
ATOM 7285 C CA . ASN B 1 455 ? -2.199 -4.48 -0.459 1 97.56 455 ASN B CA 1
ATOM 7286 C C . ASN B 1 455 ? -1.55 -5.859 -0.499 1 97.56 455 ASN B C 1
ATOM 7288 O O . ASN B 1 455 ? -1.265 -6.449 0.545 1 97.56 455 ASN B O 1
ATOM 7292 N N . ALA B 1 456 ? -1.397 -6.414 -1.706 1 98.5 456 ALA B N 1
ATOM 7293 C CA . ALA B 1 456 ? -0.767 -7.715 -1.901 1 98.5 456 ALA B CA 1
ATOM 7294 C C . ALA B 1 456 ? 0.317 -7.645 -2.973 1 98.5 456 ALA B C 1
ATOM 7296 O O . ALA B 1 456 ? 0.16 -6.949 -3.979 1 98.5 456 ALA B O 1
ATOM 7297 N N . GLY B 1 457 ? 1.386 -8.344 -2.76 1 97.5 457 GLY B N 1
ATOM 7298 C CA . GLY B 1 457 ? 2.451 -8.469 -3.74 1 97.5 457 GLY B CA 1
ATOM 7299 C C . GLY B 1 457 ? 2.332 -9.719 -4.598 1 97.5 457 GLY B C 1
ATOM 7300 O O . GLY B 1 457 ? 1.228 -10.117 -4.969 1 97.5 457 GLY B O 1
ATOM 7301 N N . PHE B 1 458 ? 3.459 -10.281 -4.945 1 96.31 458 PHE B N 1
ATOM 7302 C CA . PHE B 1 458 ? 3.572 -11.438 -5.828 1 96.31 458 PHE B CA 1
ATOM 7303 C C . PHE B 1 458 ? 2.854 -12.641 -5.234 1 96.31 458 PHE B C 1
ATOM 7305 O O . PHE B 1 458 ? 2.117 -13.344 -5.934 1 96.31 458 PHE B O 1
ATOM 7312 N N . TRP B 1 459 ? 3.121 -12.891 -3.939 1 97.06 459 TRP B N 1
ATOM 7313 C CA . TRP B 1 459 ? 2.457 -13.984 -3.238 1 97.06 459 TRP B CA 1
ATOM 7314 C C . TRP B 1 459 ? 1.207 -13.492 -2.52 1 97.06 459 TRP B C 1
ATOM 7316 O O . TRP B 1 459 ? 1.196 -13.375 -1.292 1 97.06 459 TRP B O 1
ATOM 7326 N N . ALA B 1 460 ? 0.177 -13.312 -3.32 1 98.19 460 ALA B N 1
ATOM 7327 C CA . ALA B 1 460 ? -1.058 -12.703 -2.826 1 98.19 460 ALA B CA 1
ATOM 7328 C C . ALA B 1 460 ? -1.646 -13.516 -1.679 1 98.19 460 ALA B C 1
ATOM 7330 O O . ALA B 1 460 ? -2.104 -12.961 -0.68 1 98.19 460 ALA B O 1
ATOM 7331 N N . PRO B 1 461 ? -1.634 -14.906 -1.719 1 98 461 PRO B N 1
ATOM 7332 C CA . PRO B 1 461 ? -2.197 -15.672 -0.604 1 98 461 PRO B CA 1
ATOM 7333 C C . PRO B 1 461 ? -1.389 -15.531 0.682 1 98 461 PRO B C 1
ATOM 7335 O O . PRO B 1 461 ? -1.908 -15.773 1.773 1 98 461 PRO B O 1
ATOM 7338 N N . GLN B 1 462 ? -0.103 -15.234 0.522 1 97.25 462 GLN B N 1
ATOM 7339 C CA . GLN B 1 462 ? 0.711 -14.953 1.699 1 97.25 462 GLN B CA 1
ATOM 7340 C C . GLN B 1 462 ? 0.363 -13.586 2.293 1 97.25 462 GLN B C 1
ATOM 7342 O O . GLN B 1 462 ? 0.249 -13.445 3.514 1 97.25 462 GLN B O 1
ATOM 7347 N N . ASP B 1 463 ? 0.139 -12.594 1.469 1 97.5 463 ASP B N 1
ATOM 7348 C CA . ASP B 1 463 ? -0.055 -11.211 1.88 1 97.5 463 ASP B CA 1
ATOM 7349 C C . ASP B 1 463 ? -1.482 -10.977 2.369 1 97.5 463 ASP B C 1
ATOM 7351 O O . ASP B 1 463 ? -1.711 -10.164 3.271 1 97.5 463 ASP B O 1
ATOM 7355 N N . GLN B 1 464 ? -2.438 -11.602 1.69 1 98.12 464 GLN B N 1
ATOM 7356 C CA . GLN B 1 464 ? -3.855 -11.453 2.002 1 98.12 464 GLN B CA 1
ATOM 7357 C C . GLN B 1 464 ? -4.547 -12.812 2.07 1 98.12 464 GLN B C 1
ATOM 7359 O O . GLN B 1 464 ? -5.395 -13.125 1.233 1 98.12 464 GLN B O 1
ATOM 7364 N N . PRO B 1 465 ? -4.262 -13.547 3.139 1 98.12 465 PRO B N 1
ATOM 7365 C CA . PRO B 1 465 ? -4.727 -14.938 3.219 1 98.12 465 PRO B CA 1
ATOM 7366 C C . PRO B 1 465 ? -6.246 -15.047 3.273 1 98.12 465 PRO B C 1
ATOM 7368 O O . PRO B 1 465 ? -6.832 -15.906 2.602 1 98.12 465 PRO B O 1
ATOM 7371 N N . LEU B 1 466 ? -6.949 -14.188 4.016 1 98.12 466 LEU B N 1
ATOM 7372 C CA . LEU B 1 466 ? -8.398 -14.266 4.145 1 98.12 466 LEU B CA 1
ATOM 7373 C C . LEU B 1 466 ? -9.078 -13.992 2.807 1 98.12 466 LEU B C 1
ATOM 7375 O O . LEU B 1 466 ? -9.969 -14.734 2.391 1 98.12 466 LEU B O 1
ATOM 7379 N N . ALA B 1 467 ? -8.641 -12.961 2.15 1 98.38 467 ALA B N 1
ATOM 7380 C CA . ALA B 1 467 ? -9.242 -12.586 0.872 1 98.38 467 ALA B CA 1
ATOM 7381 C C . ALA B 1 467 ? -9.008 -13.664 -0.182 1 98.38 467 ALA B C 1
ATOM 7383 O O . ALA B 1 467 ? -9.922 -14.016 -0.929 1 98.38 467 ALA B O 1
ATOM 7384 N N . THR B 1 468 ? -7.809 -14.219 -0.27 1 98.56 468 THR B N 1
ATOM 7385 C CA . THR B 1 468 ? -7.477 -15.156 -1.337 1 98.56 468 THR B CA 1
ATOM 7386 C C . THR B 1 468 ? -8.094 -16.531 -1.066 1 98.56 468 THR B C 1
ATOM 7388 O O . THR B 1 468 ? -8.414 -17.266 -2.002 1 98.56 468 THR B O 1
ATOM 7391 N N . SER B 1 469 ? -8.258 -16.875 0.231 1 98.44 469 SER B N 1
ATOM 7392 C CA . SER B 1 469 ? -8.977 -18.109 0.552 1 98.44 469 SER B CA 1
ATOM 7393 C C . SER B 1 469 ? -10.422 -18.047 0.063 1 98.44 469 SER B C 1
ATOM 7395 O O . SER B 1 469 ? -10.938 -19.031 -0.464 1 98.44 469 SER B O 1
ATOM 7397 N N . LEU B 1 470 ? -11.031 -16.906 0.233 1 98.5 470 LEU B N 1
ATOM 7398 C CA . LEU B 1 470 ? -12.391 -16.719 -0.275 1 98.5 470 LEU B CA 1
ATOM 7399 C C . LEU B 1 470 ? -12.406 -16.75 -1.8 1 98.5 470 LEU B C 1
ATOM 7401 O O . LEU B 1 470 ? -13.297 -17.344 -2.404 1 98.5 470 LEU B O 1
ATOM 7405 N N . LEU B 1 471 ? -11.461 -16.062 -2.402 1 98.69 471 LEU B N 1
ATOM 7406 C CA . LEU B 1 471 ? -11.344 -15.969 -3.855 1 98.69 471 LEU B CA 1
ATOM 7407 C C . LEU B 1 471 ? -11.305 -17.359 -4.477 1 98.69 471 LEU B C 1
ATOM 7409 O O . LEU B 1 471 ? -12.07 -17.656 -5.395 1 98.69 471 LEU B O 1
ATOM 7413 N N . ILE B 1 472 ? -10.414 -18.25 -3.99 1 98.75 472 ILE B N 1
ATOM 7414 C CA . ILE B 1 472 ? -10.242 -19.562 -4.586 1 98.75 472 ILE B CA 1
ATOM 7415 C C . ILE B 1 472 ? -11.469 -20.422 -4.309 1 98.75 472 ILE B C 1
ATOM 7417 O O . ILE B 1 472 ? -11.875 -21.234 -5.145 1 98.75 472 ILE B O 1
ATOM 7421 N N . TYR B 1 473 ? -12.031 -20.266 -3.096 1 98.56 473 TYR B N 1
ATOM 7422 C CA . TYR B 1 473 ? -13.266 -20.969 -2.768 1 98.56 473 TYR B CA 1
ATOM 7423 C C . TYR B 1 473 ? -14.375 -20.609 -3.75 1 98.56 473 TYR B C 1
ATOM 7425 O O . TYR B 1 473 ? -15.039 -21.5 -4.285 1 98.56 473 TYR B O 1
ATOM 7433 N N . ASN B 1 474 ? -14.57 -19.312 -3.977 1 98.62 474 ASN B N 1
ATOM 7434 C CA . ASN B 1 474 ? -15.602 -18.859 -4.91 1 98.62 474 ASN B CA 1
ATOM 7435 C C . ASN B 1 474 ? -15.328 -19.359 -6.328 1 98.62 474 ASN B C 1
ATOM 7437 O O . ASN B 1 474 ? -16.25 -19.688 -7.062 1 98.62 474 ASN B O 1
ATOM 7441 N N . PHE B 1 475 ? -14.156 -19.406 -6.715 1 98.62 475 PHE B N 1
ATOM 7442 C CA . PHE B 1 475 ? -13.789 -19.844 -8.055 1 98.62 475 PHE B CA 1
ATOM 7443 C C . PHE B 1 475 ? -14.117 -21.312 -8.258 1 98.62 475 PHE B C 1
ATOM 7445 O O . PHE B 1 475 ? -14.82 -21.672 -9.203 1 98.62 475 PHE B O 1
ATOM 7452 N N . ILE B 1 476 ? -13.625 -22.172 -7.301 1 98.12 476 ILE B N 1
ATOM 7453 C CA . ILE B 1 476 ? -13.711 -23.609 -7.52 1 98.12 476 ILE B CA 1
ATOM 7454 C C . ILE B 1 476 ? -15.148 -24.078 -7.297 1 98.12 476 ILE B C 1
ATOM 7456 O O . ILE B 1 476 ? -15.578 -25.094 -7.875 1 98.12 476 ILE B O 1
ATOM 7460 N N . TYR B 1 477 ? -15.914 -23.359 -6.516 1 97.69 477 TYR B N 1
ATOM 7461 C CA . TYR B 1 477 ? -17.297 -23.75 -6.262 1 97.69 477 TYR B CA 1
ATOM 7462 C C . TYR B 1 477 ? -18.266 -22.891 -7.055 1 97.69 477 TYR B C 1
ATOM 7464 O O . TYR B 1 477 ? -19.484 -22.922 -6.809 1 97.69 477 TYR B O 1
ATOM 7472 N N . LYS B 1 478 ? -17.766 -22.078 -7.934 1 96.38 478 LYS B N 1
ATOM 7473 C CA . LYS B 1 478 ? -18.547 -21.281 -8.875 1 96.38 478 LYS B CA 1
ATOM 7474 C C . LYS B 1 478 ? -19.516 -20.359 -8.141 1 96.38 478 LYS B C 1
ATOM 7476 O O . LYS B 1 478 ? -20.703 -20.344 -8.445 1 96.38 478 LYS B O 1
ATOM 7481 N N . ARG B 1 479 ? -18.984 -19.688 -7.188 1 97.25 479 ARG B N 1
ATOM 7482 C CA . ARG B 1 479 ? -19.719 -18.672 -6.457 1 97.25 479 ARG B CA 1
ATOM 7483 C C . ARG B 1 479 ? -19.375 -17.266 -6.949 1 97.25 479 ARG B C 1
ATOM 7485 O O . ARG B 1 479 ? -18.281 -17.047 -7.477 1 97.25 479 ARG B O 1
ATOM 7492 N N . PRO B 1 480 ? -20.297 -16.375 -6.805 1 96.25 480 PRO B N 1
ATOM 7493 C CA . PRO B 1 480 ? -19.984 -15 -7.184 1 96.25 480 PRO B CA 1
ATOM 7494 C C . PRO B 1 480 ? -18.859 -14.398 -6.332 1 96.25 480 PRO B C 1
ATOM 7496 O O . PRO B 1 480 ? -18.719 -14.742 -5.156 1 96.25 480 PRO B O 1
ATOM 7499 N N . TYR B 1 481 ? -18.141 -13.602 -7.066 1 96.44 481 TYR B N 1
ATOM 7500 C CA . TYR B 1 481 ? -17.125 -12.875 -6.312 1 96.44 481 TYR B CA 1
ATOM 7501 C C . TYR B 1 481 ? -17.75 -11.695 -5.57 1 96.44 481 TYR B C 1
ATOM 7503 O O . TYR B 1 481 ? -18.469 -10.891 -6.164 1 96.44 481 TYR B O 1
#

Nearest PDB structures (foldseek):
  1ivy-assembly1_B  TM=9.533E-01  e=9.338E-61  Homo sapiens
  1ivy-assembly1_A  TM=9.436E-01  e=9.909E-61  Homo sapiens
  6wia-assembly1_A-2  TM=9.760E-01  e=3.107E-58  Homo sapiens
  4mws-assembly1_B  TM=9.744E-01  e=1.733E-57  Homo sapiens
  7kdv-assembly1_B  TM=9.585E-01  e=3.297E-58  Mus musculus

Radius of gyration: 32.87 Å; Cα contacts (8 Å, |Δi|>4): 2134; chains: 2; bounding box: 74×127×97 Å

Foldseek 3Di:
DPPVVVVVVVVVVPPPPVCPVVPPPLPQWQPDAFQEPDDDPWIKGWDWFDFPDQKTKIKIKTAAPVDNQFAEEEEEAAFLFFFQVLCCQQFAHQWHFDPVLGHIDGDPLHLSNGYIYMTIRDDANRFQIHGPVRDQFEEQVRRLRRVLRRVVRVCVSVVVNQNHAYEYEYEEAVLSNRLSNVLVCVVCCVVRVGHYAAYEYELYQAALQLLQVVLLVLCVVVPLDDDVLNVQLCVQQDDPHDGGQQDDPRPSSLVSSLVSLQSLQAVFAQQQFRVDAQVVGRDHGAQDQDPVQAHEDEGLSCSHSVPRPNSVVVLVSLLPDDQVRYDYDHTSDDCPSNLSNCQDPVNCVSNVRDPSTDRGDSGRSVSNSSYDYDPNHCLVSVLVVVVVLRYAYEYEYECRHSSSHLSSVVCSVVVNVFAWDDDWDFDWFADPVRDIDGQFIKTDGRRYIYTYGYSAGRSRSSRPVRVVSVVVVCVSVVHDD/DPPVVVVVVVVVVPPPPVPPVVPPPLPQWQPDAFQEPDDDPWIKGWDWFDFPDQKTKIKIKTAAPVDNQFAEEEEEAAFLFFFQVLCCQFFAHQWHFDPVLGHIDGDPLHLSNGYIYMTIRDDANRFQIHGPVRDQFEEQVRRLRRVLRRVVRVCVSVVVNQNHAYEYEYFEAVLSNRLSNVLVCVVCCVVRVGHYAAYEYELYQAALQLLQVVLLVLCVVVPLDDDVLNVQLCVQQDDPHDGGQLDDPRPSSLVSSLVSLQSLQAVFAQQQFRPDAQVVGRDHGAQDQDPVQAHEDEGLSCSHSVPRPNSVVVLVSLLPDDQVRYDYDHTSDDCPSNLSNCQDPVNCVSNVRDPSTDRGDSGRSVSNSSYDYDPNHCLVSVLVVVVVLRYAYEYEYECRHSSSHLSSVVCSVVVNVFAWDDDWDFDWFADPVRDIDGQFIKTDGRRYIYTYGYSAGRSRSSRPVRVVSVVVVCRSVVHDD

Sequence (962 aa):
MEWTATILALLSLASIMLCQASQATNPDLIKSMPGLLKQPSFEMYSGYLDGTGANKLHYWYIQSQHAVTDPLIIWLSSGPGCSALYSGLTSNGPFRVQSDGVHLDNNPSSWNLNANLLYIDAPVGTGFSYSANDLYASNDTAVTEDHYQALLSFFTKYPNSTLNNIYLAGDGYSGVYVPLLLAKLDSVSQKLPLQFGGFAVGNPHTSQVLQDNSLIGFAYHHGIIGEQLWAELNISCCSQGKCNFHNNTNKECVSAVNQTVNDVINIGINPFKVNGDCAGGVPVAAGMMGKNGFYHYAPGVQHIFANNDFAQEQQKSIKGIPSWKLKADLTCVDTTPVTTYLNNALVRSALHIVDQSPKWEVCNATVYQLYTQQYPDMSSVYTDLLNTFKYRLLVYSGDQDATHNFLGNEWFVTGLGRQAEVQWRPWLFKNALGQDQVAGFVKEYDNIAYLSIKNAGFWAPQDQPLATSLLIYNFIYKRPYMEWTATILALLSLASIMLCQASQATNPDLIKSMPGLLKQPSFEMYSGYLDGTGANKLHYWYIQSQHAVTDPLIIWLSSGPGCSALYSGLTSNGPFRVQSDGVHLDNNPSSWNLNANLLYIDAPVGTGFSYSANDLYASNDTAVTEDHYQALLSFFTKYPNSTLNNIYLAGDGYSGVYVPLLLAKLDSVSQKLPLQFGGFAVGNPHTSQVLQDNSLIGFAYHHGIIGEQLWAELNISCCSQGKCNFHNNTNKECVSAVNQTVNDVINIGINPFKVNGDCAGGVPVAAGMMGKNGFYHYAPGVQHIFANND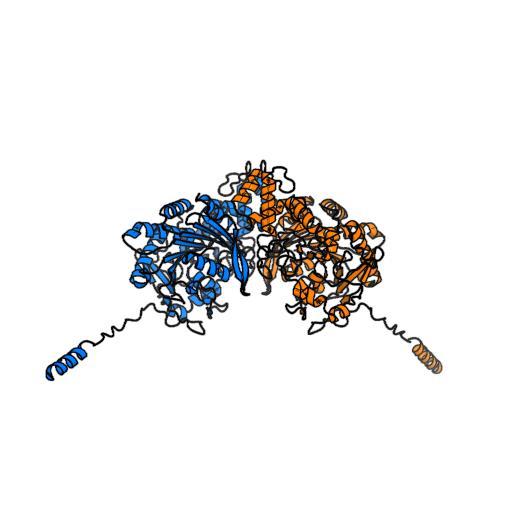FAQEQQKSIKGIPSWKLKADLTCVDTTPVTTYLNNALVRSALHIVDQSPKWEVCNATVYQLYTQQYPDMSSVYTDLLNTFKYRLLVYSGDQDATHNFLGNEWFVTGLGRQAEVQWRPWLFKNALGQDQVAGFVKEYDNIAYLSIKNAGFWAPQDQPLATSLLIYNFIYKRPY